Protein AF-0000000078809809 (afdb_homodimer)

Foldseek 3Di:
DDPPDDPDDDPDDPDPVVVVVVVVVVVVVVVVPPQPLVPVDPWDWDWDDDPRWIKIWTDDPHWIKMKTWAPAADPQQAEEEEQDDPPAVCQLVVVVSPVRHMYMYTHCHLLQQAPVSLVSVVVVLVCCCVRVVHHQAYEYEAAASSLRNSLSNCLVVVVRHLAYEYKLYAQDVCQPDHPPDPSNCSNCVSNVHPDDDPVPDPSRSLNRCLSNLVSLHEYEYEYECAAPRRHCVVHVVSSLVVSVQSLHFYFYHYDYPDYSPDIADPDNVVVNLVSVLSDPVNLVLWDKFAFDFLQQQVCCCAVVLEAEEEEAEEPLLQDPFLVVLLVNLSCRRRVSHDYDYQRHYFHLDALQVCLACVCVRPPVVDQHSEYEYEGLANCVVVPPDLVSLLLSLLLNVLLNLVSPLLHAYEYEYAAAPVVLVAVVVPHDDSSVVSNVVSCVVQGHMYTDLRNSVSVCCVVVVDHCVCQPHSNGDRVVSSSVNSSVSVNVSVRSSPHHPPDDRDGGDDDPPPPDVLRQNQKYFDDPVQKAWDPFKDKDQFDDDPPQFAETPPQGGHIKIKGQDAFTKIKDKDAAQWKWFWWFAAQAAFKKWKDKQPPDTDIDARHDPRRNRYGDTDIDTPGRGDDRVDMMMMMMGFHPDGDPRHPGGMIITDTMMHRD/DDPPDDPDDDPDDPDDPVVVVVVVVVVVVVVVPPQPLVPVDPWDWDWDDDPRWIKIWTDDPHWIKMKTWAPAADPQQAEEEEQDDPPAVCQLVVVVSPVRHIYMYTHCHLLQQAPVSLVSVVVVLVCCCVRVVHHQAYEYEAAASSLRNSLSNCLVVVVRHLAYEYKLYAQDVCQPPHPPDPSNCSNCVSNVHPDDDPVPDPSGSLNRCLSNLVSLHEYEYEYECAAPRRHCVVHVVSSLVVSVQSLHFYFYHYDYPDYSPDIADPDNVVVNLVSVLSDPVNLVLWDKFAFDFLQQQVCCCAVVLEAEEEEAEEPLLQDPFLVVLLVNRSCRRRVSHDYDYQRHYFHLDALQVCLACVCVRPCVVDQHSEYEYEGLANCVVVPPDLVQLLLSLLLNVLLNCVSPLLHAYEYEYAAAPVVLVAVVVPHDDSSVVSNVVSCVVQGHMYTDLRNSVSVCCVVVVDHCVCQPHSNGDRVVSSSVNSSVSVNVSVRSSPHHPPDDRDGGDDDPPPPDVLRQNQKYFDDPVQKAWDPFKDKDQFDDDDPQFAETPPQGGHIKIKGQDAFTKIKDKDAAQWKWFWWFAAQAAFKKWKDKQPPDTDIDARHDPRRNRYGDTDIDTPGRGDDRVDMMMMMMGFHPDGDPRHPGGMIITDTMMHRD

Sequence (1312 aa):
MFLLDRLSLYTNQCSPVDMKNKVIILISFLLLNLPAVLYAGNIDVKQSVWNGHVRYDFTFDGSHATIVCPDSVISGKPWIWRPAFLGAFPSVDKALLKKGFHVVFYDMTHRYGSPQAVEQGRKFYDYLLSAWHFSPKVTLEGFSRGGYYALNWAIANPDKVACLYLDNPVCDMFSWPGEKSKLWNDFLKEWGMTSVDKDNFKGNPLDNLAPLASQQVPVIAVCGDSDRVVPFRDNMKLIRDRYQQLGAPVELIIKPGADHHPHSLENPEPVVDFICRNQPDYQEKQYLNERGTLKNSFIRFEKERKGRVAFLGGSITEMRGWRELTKDYLRRRFPFTEFEFIDAGISSTGTTPHSYRFEQDVLRHGDIDLLFVEAAVNDHVNYFCAIDQVRGMEGIVRHALLANPSTDIVMLHFIHTLFLEMYPKGRVPDVILNHERVANYYLIPSVHLAHEVSNRIAAGEFDWEQFGGIHPAEPGHKIYAASLAHLLDKMWSRVSVSDAVEAHSVPEPPLDVNSYYNASFADISQVKLSKGWEHIASWKPDNGAHTRKGFVNVPMLYSNTINSTFSFSFKGRAVGLFCVCGPFSGTLEYSVDNAPYKKLDTYTEWSKNLYIPWAYVLEAELDPEREHKLTVRISKEKNKNSKGHECVIRNILINQMFLLDRLSLYTNQCSPVDMKNKVIILISFLLLNLPAVLYAGNIDVKQSVWNGHVRYDFTFDGSHATIVCPDSVISGKPWIWRPAFLGAFPSVDKALLKKGFHVVFYDMTHRYGSPQAVEQGRKFYDYLLSAWHFSPKVTLEGFSRGGYYALNWAIANPDKVACLYLDNPVCDMFSWPGEKSKLWNDFLKEWGMTSVDKDNFKGNPLDNLAPLASQQVPVIAVCGDSDRVVPFRDNMKLIRDRYQQLGAPVELIIKPGADHHPHSLENPEPVVDFICRNQPDYQEKQYLNERGTLKNSFIRFEKERKGRVAFLGGSITEMRGWRELTKDYLRRRFPFTEFEFIDAGISSTGTTPHSYRFEQDVLRHGDIDLLFVEAAVNDHVNYFCAIDQVRGMEGIVRHALLANPSTDIVMLHFIHTLFLEMYPKGRVPDVILNHERVANYYLIPSVHLAHEVSNRIAAGEFDWEQFGGIHPAEPGHKIYAASLAHLLDKMWSRVSVSDAVEAHSVPEPPLDVNSYYNASFADISQVKLSKGWEHIASWKPDNGAHTRKGFVNVPMLYSNTINSTFSFSFKGRAVGLFCVCGPFSGTLEYSVDNAPYKKLDTYTEWSKNLYIPWAYVLEAELDPEREHKLTVRISKEKNKNSKGHECVIRNILINQ

Nearest PDB structures (foldseek):
  2wtm-assembly2_D  TM=6.479E-01  e=1.275E-08  Butyrivibrio proteoclasticus
  3nqh-assembly1_A  TM=6.455E-01  e=6.523E-07  Bacteroides thetaiotaomicron VPI-5482
  5x6s-assembly1_B  TM=6.242E-01  e=1.418E-05  Aspergillus awamori
  2waa-assembly1_A  TM=6.811E-01  e=2.319E-04  Cellvibrio japonicus
  7yx7-assembly1_A  TM=5.661E-01  e=4.973E-05  Serratia proteamaculans

InterPro domains:
  IPR001375 Peptidase S9, prolyl oligopeptidase, catalytic domain [PF00326] (135-261)
  IPR013830 SGNH hydrolase-type esterase domain [PF13472] (311-479)
  IPR029058 Alpha/Beta hydrolase fold [G3DSA:3.40.50.1820] (62-276)
  IPR029058 Alpha/Beta hydrolase fold [SSF53474] (92-276)
  IPR036514 SGNH hydrolase superfamily [G3DSA:3.40.50.1110] (277-496)

Structure (mmCIF, N/CA/C/O backbone):
data_AF-0000000078809809-model_v1
#
loop_
_entity.id
_entity.type
_entity.pdbx_description
1 polymer 'Peptidase S9 prolyl oligopeptidase catalytic domain-containing protein'
#
loop_
_atom_site.group_PDB
_atom_site.id
_atom_site.type_symbol
_atom_site.label_atom_id
_atom_site.label_alt_id
_atom_site.label_comp_id
_atom_site.label_asym_id
_atom_site.label_entity_id
_atom_site.label_seq_id
_atom_site.pdbx_PDB_ins_code
_atom_site.Cartn_x
_atom_site.Cartn_y
_atom_site.Cartn_z
_atom_site.occupancy
_atom_site.B_iso_or_equiv
_atom_site.auth_seq_id
_atom_site.auth_comp_id
_atom_site.auth_asym_id
_atom_site.auth_atom_id
_atom_site.pdbx_PDB_model_num
ATOM 1 N N . MET A 1 1 ? 11.305 0.224 63.844 1 17.94 1 MET A N 1
ATOM 2 C CA . MET A 1 1 ? 12.43 0.844 64.562 1 17.94 1 MET A CA 1
ATOM 3 C C . MET A 1 1 ? 13.742 0.178 64.188 1 17.94 1 MET A C 1
ATOM 5 O O . MET A 1 1 ? 14.758 0.856 63.969 1 17.94 1 MET A O 1
ATOM 9 N N . PHE A 1 2 ? 13.867 -1.17 64.25 1 17.05 2 PHE A N 1
ATOM 10 C CA . PHE A 1 2 ? 15.023 -1.814 64.875 1 17.05 2 PHE A CA 1
ATOM 11 C C . PHE A 1 2 ? 16.188 -1.895 63.875 1 17.05 2 PHE A C 1
ATOM 13 O O . PHE A 1 2 ? 17.344 -1.766 64.25 1 17.05 2 PHE A O 1
ATOM 20 N N . LEU A 1 3 ? 16.016 -2.596 62.75 1 19.08 3 LEU A N 1
ATOM 21 C CA . LEU A 1 3 ? 17.125 -3.414 62.219 1 19.08 3 LEU A CA 1
ATOM 22 C C . LEU A 1 3 ? 18.188 -2.547 61.562 1 19.08 3 LEU A C 1
ATOM 24 O O . LEU A 1 3 ? 18.141 -2.295 60.375 1 19.08 3 LEU A O 1
ATOM 28 N N . LEU A 1 4 ? 18.5 -1.302 62.125 1 20 4 LEU A N 1
ATOM 29 C CA . LEU A 1 4 ? 19.359 -0.224 61.625 1 20 4 LEU A CA 1
ATOM 30 C C . LEU A 1 4 ? 20.812 -0.66 61.594 1 20 4 LEU A C 1
ATOM 32 O O . LEU A 1 4 ? 21.703 0.159 61.375 1 20 4 LEU A O 1
ATOM 36 N N . ASP A 1 5 ? 21.047 -1.878 62.125 1 18.55 5 ASP A N 1
ATOM 37 C CA . ASP A 1 5 ? 22.266 -1.926 62.938 1 18.55 5 ASP A CA 1
ATOM 38 C C . ASP A 1 5 ? 23.5 -1.785 62.062 1 18.55 5 ASP A C 1
ATOM 40 O O . ASP A 1 5 ? 24.375 -0.958 62.344 1 18.55 5 ASP A O 1
ATOM 44 N N . ARG A 1 6 ? 24.344 -2.863 61.781 1 19.2 6 ARG A N 1
ATOM 45 C CA . ARG A 1 6 ? 25.75 -3.016 62.094 1 19.2 6 ARG A CA 1
ATOM 46 C C . ARG A 1 6 ? 26.625 -2.656 60.875 1 19.2 6 ARG A C 1
ATOM 48 O O . ARG A 1 6 ? 26.797 -3.471 59.969 1 19.2 6 ARG A O 1
ATOM 55 N N . LEU A 1 7 ? 26.656 -1.427 60.281 1 20.09 7 LEU A N 1
ATOM 56 C CA . LEU A 1 7 ? 27.312 -0.91 59.094 1 20.09 7 LEU A CA 1
ATOM 57 C C . LEU A 1 7 ? 28.828 -0.9 59.281 1 20.09 7 LEU A C 1
ATOM 59 O O . LEU A 1 7 ? 29.453 0.161 59.219 1 20.09 7 LEU A O 1
ATOM 63 N N . SER A 1 8 ? 29.312 -1.639 60.281 1 18.5 8 SER A N 1
ATOM 64 C CA . SER A 1 8 ? 30.594 -1.16 60.812 1 18.5 8 SER A CA 1
ATOM 65 C C . SER A 1 8 ? 31.672 -1.148 59.75 1 18.5 8 SER A C 1
ATOM 67 O O . SER A 1 8 ? 31.359 -1.208 58.562 1 18.5 8 SER A O 1
ATOM 69 N N . LEU A 1 9 ? 32.812 -1.99 59.875 1 20.02 9 LEU A N 1
ATOM 70 C CA . LEU A 1 9 ? 34.219 -1.75 60.188 1 20.02 9 LEU A CA 1
ATOM 71 C C . LEU A 1 9 ? 35.094 -1.766 58.938 1 20.02 9 LEU A C 1
ATOM 73 O O . LEU A 1 9 ? 36.219 -1.301 58.969 1 20.02 9 LEU A O 1
ATOM 77 N N . TYR A 1 10 ? 34.938 -2.686 57.938 1 21.98 10 TYR A N 1
ATOM 78 C CA . TYR A 1 10 ? 36.188 -3.201 57.406 1 21.98 10 TYR A CA 1
ATOM 79 C C . TYR A 1 10 ? 36.844 -2.172 56.5 1 21.98 10 TYR A C 1
ATOM 81 O O . TYR A 1 10 ? 36.344 -1.841 55.438 1 21.98 10 TYR A O 1
ATOM 89 N N . THR A 1 11 ? 37.656 -1.143 57.031 1 23.12 11 THR A N 1
ATOM 90 C CA . THR A 1 11 ? 38.406 -0.008 56.5 1 23.12 11 THR A CA 1
ATOM 91 C C . THR A 1 11 ? 39.594 -0.485 55.656 1 23.12 11 THR A C 1
ATOM 93 O O . THR A 1 11 ? 40.469 0.312 55.281 1 23.12 11 THR A O 1
ATOM 96 N N . ASN A 1 12 ? 39.75 -1.815 55.344 1 22.61 12 ASN A N 1
ATOM 97 C CA . ASN A 1 12 ? 41.125 -2.158 55.031 1 22.61 12 ASN A CA 1
ATOM 98 C C . ASN A 1 12 ? 41.688 -1.3 53.906 1 22.61 12 ASN A C 1
ATOM 100 O O . ASN A 1 12 ? 40.938 -0.791 53.094 1 22.61 12 ASN A O 1
ATOM 104 N N . GLN A 1 13 ? 43.125 -1.122 53.844 1 24.19 13 GLN A N 1
ATOM 105 C CA . GLN A 1 13 ? 44.25 -0.304 53.375 1 24.19 13 GLN A CA 1
ATOM 106 C C . GLN A 1 13 ? 44.5 -0.47 51.875 1 24.19 13 GLN A C 1
ATOM 108 O O . GLN A 1 13 ? 45.25 -1.339 51.469 1 24.19 13 GLN A O 1
ATOM 113 N N . CYS A 1 14 ? 43.562 -0.591 51.062 1 21.91 14 CYS A N 1
ATOM 114 C CA . CYS A 1 14 ? 43.875 -1.007 49.688 1 21.91 14 CYS A CA 1
ATOM 115 C C . CYS A 1 14 ? 44.812 -0.004 49.031 1 21.91 14 CYS A C 1
ATOM 117 O O . CYS A 1 14 ? 44.5 1.191 48.969 1 21.91 14 CYS A O 1
ATOM 119 N N . SER A 1 15 ? 46.125 -0.403 48.875 1 26.27 15 SER A N 1
ATOM 120 C CA . SER A 1 15 ? 47.312 0.301 48.406 1 26.27 15 SER A CA 1
ATOM 121 C C . SER A 1 15 ? 47.125 0.898 47.031 1 26.27 15 SER A C 1
ATOM 123 O O . SER A 1 15 ? 46.25 0.441 46.281 1 26.27 15 SER A O 1
ATOM 125 N N . PRO A 1 16 ? 47.938 2.051 46.688 1 27.44 16 PRO A N 1
ATOM 126 C CA . PRO A 1 16 ? 47.844 3.025 45.594 1 27.44 16 PRO A CA 1
ATOM 127 C C . PRO A 1 16 ? 48 2.393 44.219 1 27.44 16 PRO A C 1
ATOM 129 O O . PRO A 1 16 ? 47.906 3.084 43.219 1 27.44 16 PRO A O 1
ATOM 132 N N . VAL A 1 17 ? 48.656 1.193 44.156 1 32.31 17 VAL A N 1
ATOM 133 C CA . VAL A 1 17 ? 49.125 0.687 42.875 1 32.31 17 VAL A CA 1
ATOM 134 C C . VAL A 1 17 ? 47.938 0.443 41.938 1 32.31 17 VAL A C 1
ATOM 136 O O . VAL A 1 17 ? 48.094 0.292 40.719 1 32.31 17 VAL A O 1
ATOM 139 N N . ASP A 1 18 ? 46.812 0.088 42.562 1 25.28 18 ASP A N 1
ATOM 140 C CA . ASP A 1 18 ? 45.75 -0.494 41.719 1 25.28 18 ASP A CA 1
ATOM 141 C C . ASP A 1 18 ? 45.094 0.57 40.844 1 25.28 18 ASP A C 1
ATOM 143 O O . ASP A 1 18 ? 44.125 0.292 40.156 1 25.28 18 ASP A O 1
ATOM 147 N N . MET A 1 19 ? 45.344 1.825 41.188 1 27.52 19 MET A N 1
ATOM 148 C CA . MET A 1 19 ? 44.625 2.824 40.406 1 27.52 19 MET A CA 1
ATOM 149 C C . MET A 1 19 ? 45.219 2.941 39 1 27.52 19 MET A C 1
ATOM 151 O O . MET A 1 19 ? 44.594 3.568 38.125 1 27.52 19 MET A O 1
ATOM 155 N N . LYS A 1 20 ? 46.562 2.752 38.906 1 31.09 20 LYS A N 1
ATOM 156 C CA . LYS A 1 20 ? 47.25 3.018 37.656 1 31.09 20 LYS A CA 1
ATOM 157 C C . LYS A 1 20 ? 46.812 2.035 36.562 1 31.09 20 LYS A C 1
ATOM 159 O O . LYS A 1 20 ? 46.781 2.369 35.375 1 31.09 20 LYS A O 1
ATOM 164 N N . ASN A 1 21 ? 46.594 0.84 36.969 1 28.73 21 ASN A N 1
ATOM 165 C CA . ASN A 1 21 ? 46.312 -0.099 35.906 1 28.73 21 ASN A CA 1
ATOM 166 C C . ASN A 1 21 ? 44.938 0.135 35.281 1 28.73 21 ASN A C 1
ATOM 168 O O . ASN A 1 21 ? 44.531 -0.588 34.375 1 28.73 21 ASN A O 1
ATOM 172 N N . LYS A 1 22 ? 44.062 0.774 36.062 1 30.69 22 LYS A N 1
ATOM 173 C CA . LYS A 1 22 ? 42.75 0.972 35.469 1 30.69 22 LYS A CA 1
ATOM 174 C C . LYS A 1 22 ? 42.781 2.016 34.344 1 30.69 22 LYS A C 1
ATOM 176 O O . LYS A 1 22 ? 41.875 2.088 33.531 1 30.69 22 LYS A O 1
ATOM 181 N N . VAL A 1 23 ? 43.781 3.01 34.562 1 31.45 23 VAL A N 1
ATOM 182 C CA . VAL A 1 23 ? 43.75 3.992 33.469 1 31.45 23 VAL A CA 1
ATOM 183 C C . VAL A 1 23 ? 44.188 3.332 32.156 1 31.45 23 VAL A C 1
ATOM 185 O O . VAL A 1 23 ? 43.688 3.654 31.094 1 31.45 23 VAL A O 1
ATOM 188 N N . ILE A 1 24 ? 45.188 2.355 32.281 1 32.09 24 ILE A N 1
ATOM 189 C CA . ILE A 1 24 ? 45.688 1.829 31.031 1 32.09 24 ILE A CA 1
ATOM 190 C C . ILE A 1 24 ? 44.594 0.975 30.375 1 32.09 24 ILE A C 1
ATOM 192 O O . ILE A 1 24 ? 44.5 0.936 29.141 1 32.09 24 ILE A O 1
ATOM 196 N N . ILE A 1 25 ? 43.812 0.299 31.188 1 32.34 25 ILE A N 1
ATOM 197 C CA . ILE A 1 25 ? 42.875 -0.591 30.531 1 32.34 25 ILE A CA 1
ATOM 198 C C . ILE A 1 25 ? 41.781 0.232 29.828 1 32.34 25 ILE A C 1
ATOM 200 O O . ILE A 1 25 ? 41.281 -0.156 28.781 1 32.34 25 ILE A O 1
ATOM 204 N N . LEU A 1 26 ? 41.406 1.418 30.438 1 31.27 26 LEU A N 1
ATOM 205 C CA . LEU A 1 26 ? 40.344 2.154 29.75 1 31.27 26 LEU A CA 1
ATOM 206 C C . LEU A 1 26 ? 40.875 2.701 28.422 1 31.27 26 LEU A C 1
ATOM 208 O O . LEU A 1 26 ? 40.094 2.793 27.453 1 31.27 26 LEU A O 1
ATOM 212 N N . ILE A 1 27 ? 42.188 3.059 28.375 1 32.44 27 ILE A N 1
ATOM 213 C CA . ILE A 1 27 ? 42.656 3.576 27.094 1 32.44 27 ILE A CA 1
ATOM 214 C C . ILE A 1 27 ? 42.656 2.461 26.047 1 32.44 27 ILE A C 1
ATOM 216 O O . ILE A 1 27 ? 42.344 2.699 24.891 1 32.44 27 ILE A O 1
ATOM 220 N N . SER A 1 28 ? 43.031 1.216 26.438 1 33.12 28 SER A N 1
ATOM 221 C CA . SER A 1 28 ? 43.188 0.188 25.406 1 33.12 28 SER A CA 1
ATOM 222 C C . SER A 1 28 ? 41.812 -0.178 24.797 1 33.12 28 SER A C 1
ATOM 224 O O . SER A 1 28 ? 41.75 -0.759 23.719 1 33.12 28 SER A O 1
ATOM 226 N N . PHE A 1 29 ? 40.75 -0.225 25.562 1 33.62 29 PHE A N 1
ATOM 227 C CA . PHE A 1 29 ? 39.469 -0.581 24.969 1 33.62 29 PHE A CA 1
ATOM 228 C C . PHE A 1 29 ? 39 0.493 23.984 1 33.62 29 PHE A C 1
ATOM 230 O O . PHE A 1 29 ? 38.094 0.271 23.203 1 33.62 29 PHE A O 1
ATOM 237 N N . LEU A 1 30 ? 39.469 1.706 24.172 1 34.47 30 LEU A N 1
ATOM 238 C CA . LEU A 1 30 ? 39.031 2.781 23.281 1 34.47 30 LEU A CA 1
ATOM 239 C C . LEU A 1 30 ? 39.625 2.59 21.891 1 34.47 30 LEU A C 1
ATOM 241 O O . LEU A 1 30 ? 39.062 3.119 20.906 1 34.47 30 LEU A O 1
ATOM 245 N N . LEU A 1 31 ? 40.781 1.938 21.797 1 35.69 31 LEU A N 1
ATOM 246 C CA . LEU A 1 31 ? 41.312 1.785 20.453 1 35.69 31 LEU A CA 1
ATOM 247 C C . LEU A 1 31 ? 40.5 0.791 19.641 1 35.69 31 LEU A C 1
ATOM 249 O O . LEU A 1 31 ? 40.656 0.693 18.422 1 35.69 31 LEU A O 1
ATOM 253 N N . LEU A 1 32 ? 39.812 -0.098 20.266 1 36.47 32 LEU A N 1
ATOM 254 C CA . LEU A 1 32 ? 39.25 -1.217 19.531 1 36.47 32 LEU A CA 1
ATOM 255 C C . LEU A 1 32 ? 38.094 -0.752 18.625 1 36.47 32 LEU A C 1
ATOM 257 O O . LEU A 1 32 ? 37.719 -1.451 17.688 1 36.47 32 LEU A O 1
ATOM 261 N N . ASN A 1 33 ? 37.438 0.264 19.047 1 39.09 33 ASN A N 1
ATOM 262 C CA . ASN A 1 33 ? 36.281 0.521 18.172 1 39.09 33 ASN A CA 1
ATOM 263 C C . ASN A 1 33 ? 36.656 1.52 17.078 1 39.09 33 ASN A C 1
ATOM 265 O O . ASN A 1 33 ? 35.812 2.316 16.672 1 39.09 33 ASN A O 1
ATOM 269 N N . LEU A 1 34 ? 37.938 1.809 16.828 1 45.03 34 LEU A N 1
ATOM 270 C CA . LEU A 1 34 ? 38.188 2.607 15.625 1 45.03 34 LEU A CA 1
ATOM 271 C C . LEU A 1 34 ? 37.594 1.944 14.391 1 45.03 34 LEU A C 1
ATOM 273 O O . LEU A 1 34 ? 37.781 0.738 14.188 1 45.03 34 LEU A O 1
ATOM 277 N N . PRO A 1 35 ? 36.781 2.676 13.734 1 46.59 35 PRO A N 1
ATOM 278 C CA . PRO A 1 35 ? 36.438 2.021 12.469 1 46.59 35 PRO A CA 1
ATOM 279 C C . PRO A 1 35 ? 37.688 1.583 11.688 1 46.59 35 PRO A C 1
ATOM 281 O O . PRO A 1 35 ? 38.688 2.305 11.656 1 46.59 35 PRO A O 1
ATOM 284 N N . ALA A 1 36 ? 37.969 0.345 11.508 1 45.34 36 ALA A N 1
ATOM 285 C CA . ALA A 1 36 ? 39.062 -0.314 10.805 1 45.34 36 ALA A CA 1
ATOM 286 C C . ALA A 1 36 ? 39.531 0.521 9.617 1 45.34 36 ALA A C 1
ATOM 288 O O . ALA A 1 36 ? 40.719 0.524 9.289 1 45.34 36 ALA A O 1
ATOM 289 N N . VAL A 1 37 ? 38.625 1.315 9.086 1 45.69 37 VAL A N 1
ATOM 290 C CA . VAL A 1 37 ? 38.938 2.006 7.844 1 45.69 37 VAL A CA 1
ATOM 291 C C . VAL A 1 37 ? 39.875 3.176 8.117 1 45.69 37 VAL A C 1
ATOM 293 O O . VAL A 1 37 ? 40.719 3.52 7.281 1 45.69 37 VAL A O 1
ATOM 296 N N . LEU A 1 38 ? 39.844 3.812 9.273 1 48.41 38 LEU A N 1
ATOM 297 C CA . LEU A 1 38 ? 40.781 4.898 9.555 1 48.41 38 LEU A CA 1
ATOM 298 C C . LEU A 1 38 ? 42.219 4.379 9.648 1 48.41 38 LEU A C 1
ATOM 300 O O . LEU A 1 38 ? 43.156 5.117 9.383 1 48.41 38 LEU A O 1
ATOM 304 N N . TYR A 1 39 ? 42.312 3.168 9.961 1 42.03 39 TYR A N 1
ATOM 305 C CA . TYR A 1 39 ? 43.656 2.629 10.125 1 42.03 39 TYR A CA 1
ATOM 306 C C . TYR A 1 39 ? 44.281 2.307 8.773 1 42.03 39 TYR A C 1
ATOM 308 O O . TYR A 1 39 ? 45.5 2.316 8.633 1 42.03 39 TYR A O 1
ATOM 316 N N . ALA A 1 40 ? 43.438 1.878 7.902 1 42.19 40 ALA A N 1
ATOM 317 C CA . ALA A 1 40 ? 44.125 1.334 6.727 1 42.19 40 ALA A CA 1
ATOM 318 C C . ALA A 1 40 ? 44.844 2.434 5.953 1 42.19 40 ALA A C 1
ATOM 320 O O . ALA A 1 40 ? 45.75 2.154 5.18 1 42.19 40 ALA A O 1
ATOM 321 N N . GLY A 1 41 ? 44.281 3.725 5.973 1 47.78 41 GLY A N 1
ATOM 322 C CA . GLY A 1 41 ? 45.031 4.727 5.238 1 47.78 41 GLY A CA 1
ATOM 323 C C . GLY A 1 41 ? 45.906 5.574 6.125 1 47.78 41 GLY A C 1
ATOM 324 O O . GLY A 1 41 ? 45.75 5.582 7.348 1 47.78 41 GLY A O 1
ATOM 325 N N . ASN A 1 42 ? 47.062 5.984 5.656 1 57.44 42 ASN A N 1
ATOM 326 C CA . ASN A 1 42 ? 48.125 6.863 6.168 1 57.44 42 ASN A CA 1
ATOM 327 C C . ASN A 1 42 ? 47.531 8.18 6.688 1 57.44 42 ASN A C 1
ATOM 329 O O . ASN A 1 42 ? 48.094 9.25 6.422 1 57.44 42 ASN A O 1
ATOM 333 N N . ILE A 1 43 ? 46.281 8.227 7.262 1 70.56 43 ILE A N 1
ATOM 334 C CA . ILE A 1 43 ? 45.75 9.484 7.77 1 70.56 43 ILE A CA 1
ATOM 335 C C . ILE A 1 43 ? 46.031 9.586 9.273 1 70.56 43 ILE A C 1
ATOM 337 O O . ILE A 1 43 ? 45.719 8.664 10.023 1 70.56 43 ILE A O 1
ATOM 341 N N . ASP A 1 44 ? 46.75 10.594 9.727 1 81.06 44 ASP A N 1
ATOM 342 C CA . ASP A 1 44 ? 46.969 10.898 11.141 1 81.06 44 ASP A CA 1
ATOM 343 C C . ASP A 1 44 ? 45.688 11.398 11.789 1 81.06 44 ASP A C 1
ATOM 345 O O . ASP A 1 44 ? 45.156 12.445 11.414 1 81.06 44 ASP A O 1
ATOM 349 N N . VAL A 1 45 ? 45.094 10.586 12.703 1 89.06 45 VAL A N 1
ATOM 350 C CA . VAL A 1 45 ? 43.812 10.898 13.336 1 89.06 45 VAL A CA 1
ATOM 351 C C . VAL A 1 45 ? 44.031 11.172 14.828 1 89.06 45 VAL A C 1
ATOM 353 O O . VAL A 1 45 ? 44.719 10.406 15.508 1 89.06 45 VAL A O 1
ATOM 356 N N . LYS A 1 46 ? 43.5 12.297 15.305 1 93 46 LYS A N 1
ATOM 357 C CA . LYS A 1 46 ? 43.5 12.633 16.734 1 93 46 LYS A CA 1
ATOM 358 C C . LYS A 1 46 ? 42.094 12.414 17.328 1 93 46 LYS A C 1
ATOM 360 O O . LYS A 1 46 ? 41.094 12.891 16.797 1 93 46 LYS A O 1
ATOM 365 N N . GLN A 1 47 ? 42.031 11.68 18.438 1 92.88 47 GLN A N 1
ATOM 366 C CA . GLN A 1 47 ? 40.781 11.414 19.109 1 92.88 47 GLN A CA 1
ATOM 367 C C . GLN A 1 47 ? 40.625 12.281 20.359 1 92.88 47 GLN A C 1
ATOM 369 O O . GLN A 1 47 ? 41.594 12.477 21.109 1 92.88 47 GLN A O 1
ATOM 374 N N . SER A 1 48 ? 39.469 12.867 20.484 1 95.62 48 SER A N 1
ATOM 375 C CA . SER A 1 48 ? 39.125 13.656 21.656 1 95.62 48 SER A CA 1
ATOM 376 C C . SER A 1 48 ? 37.625 13.555 21.953 1 95.62 48 SER A C 1
ATOM 378 O O . SER A 1 48 ? 36.969 12.609 21.516 1 95.62 48 SER A O 1
ATOM 380 N N . VAL A 1 49 ? 37.188 14.438 22.922 1 95.62 49 VAL A N 1
ATOM 381 C CA . VAL A 1 49 ? 35.781 14.445 23.281 1 95.62 49 VAL A CA 1
ATOM 382 C C . VAL A 1 49 ? 35.188 15.852 23.109 1 95.62 49 VAL A C 1
ATOM 384 O O . VAL A 1 49 ? 35.844 16.844 23.469 1 95.62 49 VAL A O 1
ATOM 387 N N . TRP A 1 50 ? 34.094 15.961 22.5 1 96.06 50 TRP A N 1
ATOM 388 C CA . TRP A 1 50 ? 33.375 17.219 22.344 1 96.06 50 TRP A CA 1
ATOM 389 C C . TRP A 1 50 ? 31.938 17.078 22.859 1 96.06 50 TRP A C 1
ATOM 391 O O . TRP A 1 50 ? 31.141 16.312 22.312 1 96.06 50 TRP A O 1
ATOM 401 N N . ASN A 1 51 ? 31.625 17.859 23.906 1 94.25 51 ASN A N 1
ATOM 402 C CA . ASN A 1 51 ? 30.297 17.828 24.516 1 94.25 51 ASN A CA 1
ATOM 403 C C . ASN A 1 51 ? 29.875 16.406 24.875 1 94.25 51 ASN A C 1
ATOM 405 O O . ASN A 1 51 ? 28.766 15.992 24.562 1 94.25 51 ASN A O 1
ATOM 409 N N . GLY A 1 52 ? 30.828 15.609 25.344 1 95.06 52 GLY A N 1
ATOM 410 C CA . GLY A 1 52 ? 30.547 14.281 25.859 1 95.06 52 GLY A CA 1
ATOM 411 C C . GLY A 1 52 ? 30.562 13.211 24.781 1 95.06 52 GLY A C 1
ATOM 412 O O . GLY A 1 52 ? 30.312 12.039 25.047 1 95.06 52 GLY A O 1
ATOM 413 N N . HIS A 1 53 ? 30.938 13.602 23.516 1 97.19 53 HIS A N 1
ATOM 414 C CA . HIS A 1 53 ? 30.938 12.672 22.406 1 97.19 53 HIS A CA 1
ATOM 415 C C . HIS A 1 53 ? 32.344 12.5 21.828 1 97.19 53 HIS A C 1
ATOM 417 O O . HIS A 1 53 ? 33.125 13.438 21.828 1 97.19 53 HIS A O 1
ATOM 423 N N . VAL A 1 54 ? 32.562 11.328 21.344 1 96.38 54 VAL A N 1
ATOM 424 C CA . VAL A 1 54 ? 33.875 11.039 20.75 1 96.38 54 VAL A CA 1
ATOM 425 C C . VAL A 1 54 ? 34.062 11.859 19.484 1 96.38 54 VAL A C 1
ATOM 427 O O . VAL A 1 54 ? 33.156 11.93 18.641 1 96.38 54 VAL A O 1
ATOM 430 N N . ARG A 1 55 ? 35.219 12.43 19.422 1 96.31 55 ARG A N 1
ATOM 431 C CA . ARG A 1 55 ? 35.562 13.312 18.312 1 96.31 55 ARG A CA 1
ATOM 432 C C . ARG A 1 55 ? 36.875 12.867 17.656 1 96.31 55 ARG A C 1
ATOM 434 O O . ARG A 1 55 ? 37.812 12.484 18.328 1 96.31 55 ARG A O 1
ATOM 441 N N . TYR A 1 56 ? 36.875 12.883 16.344 1 95.88 56 TYR A N 1
ATOM 442 C CA . TYR A 1 56 ? 38.062 12.602 15.547 1 95.88 56 TYR A CA 1
ATOM 443 C C . TYR A 1 56 ? 38.469 13.812 14.711 1 95.88 56 TYR A C 1
ATOM 445 O O . TYR A 1 56 ? 37.625 14.391 14.016 1 95.88 56 TYR A O 1
ATOM 453 N N . ASP A 1 57 ? 39.719 14.156 14.797 1 95.94 57 ASP A N 1
ATOM 454 C CA . ASP A 1 57 ? 40.281 15.211 13.961 1 95.94 57 ASP A CA 1
ATOM 455 C C . ASP A 1 57 ? 41.344 14.672 13.023 1 95.94 57 ASP A C 1
ATOM 457 O O . ASP A 1 57 ? 42.188 13.875 13.445 1 95.94 57 ASP A O 1
ATOM 461 N N . PHE A 1 58 ? 41.281 15.094 11.805 1 95.31 58 PHE A N 1
ATOM 462 C CA . PHE A 1 58 ? 42.281 14.664 10.82 1 95.31 58 PHE A CA 1
ATOM 463 C C . PHE A 1 58 ? 42.281 15.609 9.625 1 95.31 58 PHE A C 1
ATOM 465 O O . PHE A 1 58 ? 41.531 16.594 9.586 1 95.31 58 PHE A O 1
ATOM 472 N N . THR A 1 59 ? 43.281 15.422 8.781 1 95.12 59 THR A N 1
ATOM 473 C CA . THR A 1 59 ? 43.375 16.188 7.539 1 95.12 59 THR A CA 1
ATOM 474 C C . THR A 1 59 ? 43.031 15.32 6.336 1 95.12 59 THR A C 1
ATOM 476 O O . THR A 1 59 ? 43.5 14.172 6.238 1 95.12 59 THR A O 1
ATOM 479 N N . PHE A 1 60 ? 42.188 15.797 5.547 1 94.31 60 PHE A N 1
ATOM 480 C CA . PHE A 1 60 ? 41.844 15.125 4.301 1 94.31 60 PHE A CA 1
ATOM 481 C C . PHE A 1 60 ? 42.031 16.047 3.109 1 94.31 60 PHE A C 1
ATOM 483 O O . PHE A 1 60 ? 41.469 17.141 3.057 1 94.31 60 PHE A O 1
ATOM 490 N N . ASP A 1 61 ? 42.812 15.656 2.225 1 93.19 61 ASP A N 1
ATOM 491 C CA . ASP A 1 61 ? 43.125 16.406 1.01 1 93.19 61 ASP A CA 1
ATOM 492 C C . ASP A 1 61 ? 43.469 17.859 1.334 1 93.19 61 ASP A C 1
ATOM 494 O O . ASP A 1 61 ? 42.875 18.781 0.755 1 93.19 61 ASP A O 1
ATOM 498 N N . GLY A 1 62 ? 44.188 18.062 2.371 1 93.12 62 GLY A N 1
ATOM 499 C CA . GLY A 1 62 ? 44.75 19.359 2.691 1 93.12 62 GLY A CA 1
ATOM 500 C C . GLY A 1 62 ? 43.875 20.219 3.572 1 93.12 62 GLY A C 1
ATOM 501 O O . GLY A 1 62 ? 44.281 21.312 3.969 1 93.12 62 GLY A O 1
ATOM 502 N N . SER A 1 63 ? 42.719 19.766 3.922 1 95.25 63 SER A N 1
ATOM 503 C CA . SER A 1 63 ? 41.812 20.547 4.766 1 95.25 63 SER A CA 1
ATOM 504 C C . SER A 1 63 ? 41.469 19.797 6.051 1 95.25 63 SER A C 1
ATOM 506 O O . SER A 1 63 ? 41.438 18.562 6.062 1 95.25 63 SER A O 1
ATOM 508 N N . HIS A 1 64 ? 41.219 20.531 7.035 1 96.06 64 HIS A N 1
ATOM 509 C CA . HIS A 1 64 ? 40.875 19.969 8.336 1 96.06 64 HIS A CA 1
ATOM 510 C C . HIS A 1 64 ? 39.5 19.344 8.336 1 96.06 64 HIS A C 1
ATOM 512 O O . HIS A 1 64 ? 38.562 19.922 7.777 1 96.06 64 HIS A O 1
ATOM 518 N N . ALA A 1 65 ? 39.406 18.141 8.914 1 97.44 65 ALA A N 1
ATOM 519 C CA . ALA A 1 65 ? 38.125 17.438 9.031 1 97.44 65 ALA A CA 1
ATOM 520 C C . ALA A 1 65 ? 37.906 16.953 10.461 1 97.44 65 ALA A C 1
ATOM 522 O O . ALA A 1 65 ? 38.875 16.594 11.156 1 97.44 65 ALA A O 1
ATOM 523 N N . THR A 1 66 ? 36.719 17.031 10.891 1 97.75 66 THR A N 1
ATOM 524 C CA . THR A 1 66 ? 36.281 16.562 12.203 1 97.75 66 THR A CA 1
ATOM 525 C C . THR A 1 66 ? 35.062 15.68 12.086 1 97.75 66 THR A C 1
ATOM 527 O O . THR A 1 66 ? 34.125 16 11.32 1 97.75 66 THR A O 1
ATOM 530 N N . ILE A 1 67 ? 35 14.539 12.758 1 97.81 67 ILE A N 1
ATOM 531 C CA . ILE A 1 67 ? 33.812 13.703 12.891 1 97.81 67 ILE A CA 1
ATOM 532 C C . ILE A 1 67 ? 33.469 13.508 14.367 1 97.81 67 ILE A C 1
ATOM 534 O O . ILE A 1 67 ? 34.312 13.039 15.141 1 97.81 67 ILE A O 1
ATOM 538 N N . VAL A 1 68 ? 32.375 13.953 14.75 1 97.94 68 VAL A N 1
ATOM 539 C CA . VAL A 1 68 ? 31.875 13.695 16.094 1 97.94 68 VAL A CA 1
ATOM 540 C C . VAL A 1 68 ? 30.828 12.586 16.062 1 97.94 68 VAL A C 1
ATOM 542 O O . VAL A 1 68 ? 29.859 12.664 15.297 1 97.94 68 VAL A O 1
ATOM 545 N N . CYS A 1 69 ? 30.984 11.586 16.844 1 97.62 69 CYS A N 1
ATOM 546 C CA . CYS A 1 69 ? 30.141 10.406 16.812 1 97.62 69 CYS A CA 1
ATOM 547 C C . CYS A 1 69 ? 29.094 10.445 17.938 1 97.62 69 CYS A C 1
ATOM 549 O O . CYS A 1 69 ? 29.422 10.812 19.078 1 97.62 69 CYS A O 1
ATOM 551 N N . PRO A 1 70 ? 27.859 10.156 17.609 1 97.56 70 PRO A N 1
ATOM 552 C CA . PRO A 1 70 ? 26.875 9.984 18.688 1 97.56 70 PRO A CA 1
ATOM 553 C C . PRO A 1 70 ? 27.172 8.758 19.547 1 97.56 70 PRO A C 1
ATOM 555 O O . PRO A 1 70 ? 27.969 7.898 19.172 1 97.56 70 PRO A O 1
ATOM 558 N N . ASP A 1 71 ? 26.531 8.688 20.672 1 94.94 71 ASP A N 1
ATOM 559 C CA . ASP A 1 71 ? 26.688 7.531 21.547 1 94.94 71 ASP A CA 1
ATOM 560 C C . ASP A 1 71 ? 26.016 6.297 20.938 1 94.94 71 ASP A C 1
ATOM 562 O O . ASP A 1 71 ? 26.547 5.184 21.047 1 94.94 71 ASP A O 1
ATOM 566 N N . SER A 1 72 ? 24.891 6.535 20.422 1 94.5 72 SER A N 1
ATOM 567 C CA . SER A 1 72 ? 24.172 5.492 19.688 1 94.5 72 SER A CA 1
ATOM 568 C C . SER A 1 72 ? 23.734 5.973 18.312 1 94.5 72 SER A C 1
ATOM 570 O O . SER A 1 72 ? 22.969 6.934 18.203 1 94.5 72 SER A O 1
ATOM 572 N N . VAL A 1 73 ? 24.25 5.262 17.359 1 95.31 73 VAL A N 1
ATOM 573 C CA . VAL A 1 73 ? 23.938 5.652 15.984 1 95.31 73 VAL A CA 1
ATOM 574 C C . VAL A 1 73 ? 22.547 5.145 15.602 1 95.31 73 VAL A C 1
ATOM 576 O O . VAL A 1 73 ? 22.219 3.988 15.859 1 95.31 73 VAL A O 1
ATOM 579 N N . ILE A 1 74 ? 21.781 5.91 15.078 1 94.44 74 ILE A N 1
ATOM 580 C CA . ILE A 1 74 ? 20.453 5.5 14.664 1 94.44 74 ILE A CA 1
ATOM 581 C C . ILE A 1 74 ? 20.531 4.812 13.297 1 94.44 74 ILE A C 1
ATOM 583 O O . ILE A 1 74 ? 21.516 4.957 12.578 1 94.44 74 ILE A O 1
ATOM 587 N N . SER A 1 75 ? 19.453 4.102 13.008 1 91.06 75 SER A N 1
ATOM 588 C CA . SER A 1 75 ? 19.375 3.389 11.742 1 91.06 75 SER A CA 1
ATOM 589 C C . SER A 1 75 ? 19.562 4.34 10.562 1 91.06 75 SER A C 1
ATOM 591 O O . SER A 1 75 ? 19.016 5.453 10.57 1 91.06 75 SER A O 1
ATOM 593 N N . GLY A 1 76 ? 20.281 3.961 9.555 1 92.19 76 GLY A N 1
ATOM 594 C CA . GLY A 1 76 ? 20.547 4.754 8.359 1 92.19 76 GLY A CA 1
ATOM 595 C C . GLY A 1 76 ? 21.844 5.535 8.438 1 92.19 76 GLY A C 1
ATOM 596 O O . GLY A 1 76 ? 22.328 6.047 7.426 1 92.19 76 GLY A O 1
ATOM 597 N N . LYS A 1 77 ? 22.344 5.719 9.625 1 96.75 77 LYS A N 1
ATOM 598 C CA . LYS A 1 77 ? 23.609 6.375 9.914 1 96.75 77 LYS A CA 1
ATOM 599 C C . LYS A 1 77 ? 23.656 7.777 9.312 1 96.75 77 LYS A C 1
ATOM 601 O O . LYS A 1 77 ? 24.578 8.109 8.562 1 96.75 77 LYS A O 1
ATOM 606 N N . PRO A 1 78 ? 22.641 8.57 9.633 1 98.12 78 PRO A N 1
ATOM 607 C CA . PRO A 1 78 ? 22.578 9.93 9.094 1 98.12 78 PRO A CA 1
ATOM 608 C C . PRO A 1 78 ? 23.688 10.836 9.656 1 98.12 78 PRO A C 1
ATOM 610 O O . PRO A 1 78 ? 24.266 10.531 10.695 1 98.12 78 PRO A O 1
ATOM 613 N N . TRP A 1 79 ? 23.969 11.891 8.93 1 98.62 79 TRP A N 1
ATOM 614 C CA . TRP A 1 79 ? 25.016 12.82 9.336 1 98.62 79 TRP A CA 1
ATOM 615 C C . TRP A 1 79 ? 24.734 14.219 8.789 1 98.62 79 TRP A C 1
ATOM 617 O O . TRP A 1 79 ? 24.062 14.375 7.77 1 98.62 79 TRP A O 1
ATOM 627 N N . ILE A 1 80 ? 25.172 15.211 9.57 1 98.56 80 ILE A N 1
ATOM 628 C CA . ILE A 1 80 ? 25.109 16.609 9.148 1 98.56 80 ILE A CA 1
ATOM 629 C C . ILE A 1 80 ? 26.531 17.109 8.875 1 98.56 80 ILE A C 1
ATOM 631 O O . ILE A 1 80 ? 27.453 16.844 9.641 1 98.56 80 ILE A O 1
ATOM 635 N N . TRP A 1 81 ? 26.688 17.75 7.742 1 98.44 81 TRP A N 1
ATOM 636 C CA . TRP A 1 81 ? 27.969 18.297 7.305 1 98.44 81 TRP A CA 1
ATOM 637 C C . TRP A 1 81 ? 28 19.812 7.43 1 98.44 81 TRP A C 1
ATOM 639 O O . TRP A 1 81 ? 27.219 20.5 6.777 1 98.44 81 TRP A O 1
ATOM 649 N N . ARG A 1 82 ? 28.828 20.25 8.266 1 96.12 82 ARG A N 1
ATOM 650 C CA . ARG A 1 82 ? 29.109 21.672 8.438 1 96.12 82 ARG A CA 1
ATOM 651 C C . ARG A 1 82 ? 30.391 22.062 7.703 1 96.12 82 ARG A C 1
ATOM 653 O O . ARG A 1 82 ? 31.5 21.812 8.188 1 96.12 82 ARG A O 1
ATOM 660 N N . PRO A 1 83 ? 30.25 22.812 6.664 1 96.44 83 PRO A N 1
ATOM 661 C CA . PRO A 1 83 ? 31.469 23.156 5.914 1 96.44 83 PRO A CA 1
ATOM 662 C C . PRO A 1 83 ? 32.188 24.359 6.484 1 96.44 83 PRO A C 1
ATOM 664 O O . PRO A 1 83 ? 33.312 24.672 6.074 1 96.44 83 PRO A O 1
ATOM 667 N N . ALA A 1 84 ? 31.469 25.031 7.453 1 95.44 84 ALA A N 1
ATOM 668 C CA . ALA A 1 84 ? 32.094 26.234 7.988 1 95.44 84 ALA A CA 1
ATOM 669 C C . ALA A 1 84 ? 31.75 26.422 9.461 1 95.44 84 ALA A C 1
ATOM 671 O O . ALA A 1 84 ? 30.688 26 9.914 1 95.44 84 ALA A O 1
ATOM 672 N N . PHE A 1 85 ? 32.688 26.969 10.219 1 93.31 85 PHE A N 1
ATOM 673 C CA . PHE A 1 85 ? 32.469 27.531 11.555 1 93.31 85 PHE A CA 1
ATOM 674 C C . PHE A 1 85 ? 32.125 26.422 12.555 1 93.31 85 PHE A C 1
ATOM 676 O O . PHE A 1 85 ? 31.125 26.5 13.25 1 93.31 85 PHE A O 1
ATOM 683 N N . LEU A 1 86 ? 33.031 25.531 12.656 1 90.62 86 LEU A N 1
ATOM 684 C CA . LEU A 1 86 ? 32.844 24.453 13.609 1 90.62 86 LEU A CA 1
ATOM 685 C C . LEU A 1 86 ? 32.594 24.984 15.008 1 90.62 86 LEU A C 1
ATOM 687 O O . LEU A 1 86 ? 33.312 25.891 15.477 1 90.62 86 LEU A O 1
ATOM 691 N N . GLY A 1 87 ? 31.578 24.562 15.617 1 91.19 87 GLY A N 1
ATOM 692 C CA . GLY A 1 87 ? 31.344 24.875 17.016 1 91.19 87 GLY A CA 1
ATOM 693 C C . GLY A 1 87 ? 30.531 26.141 17.234 1 91.19 87 GLY A C 1
ATOM 694 O O . GLY A 1 87 ? 30.031 26.391 18.328 1 91.19 87 GLY A O 1
ATOM 695 N N . ALA A 1 88 ? 30.344 26.953 16.203 1 93.75 88 ALA A N 1
ATOM 696 C CA . ALA A 1 88 ? 29.562 28.172 16.328 1 93.75 88 ALA A CA 1
ATOM 697 C C . ALA A 1 88 ? 28.078 27.844 16.453 1 93.75 88 ALA A C 1
ATOM 699 O O . ALA A 1 88 ? 27.5 27.141 15.617 1 93.75 88 ALA A O 1
ATOM 700 N N . PHE A 1 89 ? 27.484 28.375 17.594 1 95.44 89 PHE A N 1
ATOM 701 C CA . PHE A 1 89 ? 26.062 28.203 17.859 1 95.44 89 PHE A CA 1
ATOM 702 C C . PHE A 1 89 ? 25.625 26.766 17.609 1 95.44 89 PHE A C 1
ATOM 704 O O . PHE A 1 89 ? 24.75 26.5 16.797 1 95.44 89 PHE A O 1
ATOM 711 N N . PRO A 1 90 ? 26.25 25.797 18.297 1 95.56 90 PRO A N 1
ATOM 712 C CA . PRO A 1 90 ? 26.141 24.375 17.953 1 95.56 90 PRO A CA 1
ATOM 713 C C . PRO A 1 90 ? 24.891 23.719 18.531 1 95.56 90 PRO A C 1
ATOM 715 O O . PRO A 1 90 ? 24.875 22.516 18.766 1 95.56 90 PRO A 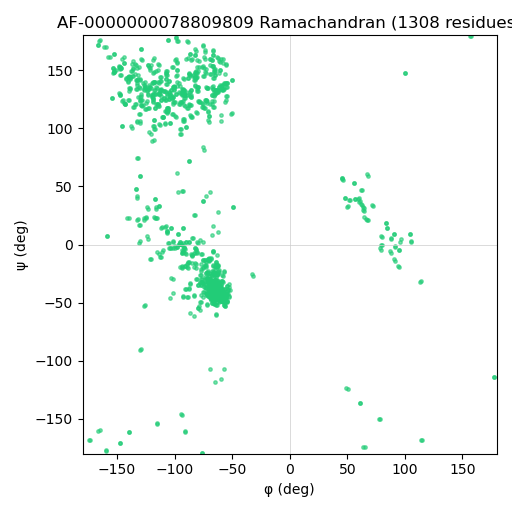O 1
ATOM 718 N N . SER A 1 91 ? 23.781 24.453 18.812 1 95.88 91 SER A N 1
ATOM 719 C CA . SER A 1 91 ? 22.578 23.891 19.438 1 95.88 91 SER A CA 1
ATOM 720 C C . SER A 1 91 ? 22.016 22.75 18.609 1 95.88 91 SER A C 1
ATOM 722 O O . SER A 1 91 ? 21.641 21.703 19.141 1 95.88 91 SER A O 1
ATOM 724 N N . VAL A 1 92 ? 21.953 22.875 17.328 1 97.56 92 VAL A N 1
ATOM 725 C CA . VAL A 1 92 ? 21.422 21.859 16.438 1 97.56 92 VAL A CA 1
ATOM 726 C C . VAL A 1 92 ? 22.344 20.641 16.422 1 97.56 92 VAL A C 1
ATOM 728 O O . VAL A 1 92 ? 21.875 19.5 16.531 1 97.56 92 VAL A O 1
ATOM 731 N N . ASP A 1 93 ? 23.656 20.875 16.391 1 97 93 ASP A N 1
ATOM 732 C CA . ASP A 1 93 ? 24.625 19.797 16.406 1 97 93 ASP A CA 1
ATOM 733 C C . ASP A 1 93 ? 24.484 18.938 17.672 1 97 93 ASP A C 1
ATOM 735 O O . ASP A 1 93 ? 24.438 17.703 17.578 1 97 93 ASP A O 1
ATOM 739 N N . LYS A 1 94 ? 24.406 19.625 18.75 1 97 94 LYS A N 1
ATOM 740 C CA . LYS A 1 94 ? 24.281 18.938 20.031 1 97 94 LYS A CA 1
ATOM 741 C C . LYS A 1 94 ? 23.016 18.094 20.078 1 97 94 LYS A C 1
ATOM 743 O O . LYS A 1 94 ? 23.047 16.938 20.531 1 97 94 LYS A O 1
ATOM 748 N N . ALA A 1 95 ? 21.969 18.672 19.641 1 97.56 95 ALA A N 1
ATOM 749 C CA . ALA A 1 95 ? 20.688 17.969 19.656 1 97.56 95 ALA A CA 1
ATOM 750 C C . ALA A 1 95 ? 20.703 16.766 18.719 1 97.56 95 ALA A C 1
ATOM 752 O O . ALA A 1 95 ? 20.172 15.703 19.062 1 97.56 95 ALA A O 1
ATOM 753 N N . LEU A 1 96 ? 21.328 16.875 17.562 1 98.06 96 LEU A N 1
ATOM 754 C CA . LEU A 1 96 ? 21.375 15.797 16.578 1 98.06 96 LEU A CA 1
ATOM 755 C C . LEU A 1 96 ? 22.25 14.648 17.062 1 98.06 96 LEU A C 1
ATOM 757 O O . LEU A 1 96 ? 21.953 13.477 16.812 1 98.06 96 LEU A O 1
ATOM 761 N N . LEU A 1 97 ? 23.328 14.977 17.75 1 97.81 97 LEU A N 1
ATOM 762 C CA . LEU A 1 97 ? 24.156 13.938 18.344 1 97.81 97 LEU A CA 1
ATOM 763 C C . LEU A 1 97 ? 23.344 13.078 19.312 1 97.81 97 LEU A C 1
ATOM 765 O O . LEU A 1 97 ? 23.469 11.852 19.312 1 97.81 97 LEU A O 1
ATOM 769 N N . LYS A 1 98 ? 22.531 13.734 20.031 1 96.62 98 LYS A N 1
ATOM 770 C CA . LYS A 1 98 ? 21.672 13.031 20.969 1 96.62 98 LYS A CA 1
ATOM 771 C C . LYS A 1 98 ? 20.656 12.148 20.25 1 96.62 98 LYS A C 1
ATOM 773 O O . LYS A 1 98 ? 20.203 11.133 20.781 1 96.62 98 LYS A O 1
ATOM 778 N N . LYS A 1 99 ? 20.391 12.484 19.031 1 96.69 99 LYS A N 1
ATOM 779 C CA . LYS A 1 99 ? 19.422 11.734 18.234 1 96.69 99 LYS A CA 1
ATOM 780 C C . LYS A 1 99 ? 20.094 10.648 17.406 1 96.69 99 LYS A C 1
ATOM 782 O O . LYS A 1 99 ? 19.438 9.898 16.688 1 96.69 99 LYS A O 1
ATOM 787 N N . GLY A 1 100 ? 21.422 10.602 17.453 1 97.44 100 GLY A N 1
ATOM 788 C CA . GLY A 1 100 ? 22.125 9.5 16.812 1 97.44 100 GLY A CA 1
ATOM 789 C C . GLY A 1 100 ? 22.781 9.891 15.5 1 97.44 100 GLY A C 1
ATOM 790 O O . GLY A 1 100 ? 23.25 9.031 14.758 1 97.44 100 GLY A O 1
ATOM 791 N N . PHE A 1 101 ? 22.797 11.188 15.188 1 98.31 101 PHE A N 1
ATOM 792 C CA . PHE A 1 101 ? 23.469 11.688 13.984 1 98.31 101 PHE A CA 1
ATOM 793 C C . PHE A 1 101 ? 24.969 11.844 14.227 1 98.31 101 PHE A C 1
ATOM 795 O O . PHE A 1 101 ? 25.391 12.227 15.32 1 98.31 101 PHE A O 1
ATOM 802 N N . HIS A 1 102 ? 25.75 11.625 13.18 1 98.44 102 HIS A N 1
ATOM 803 C CA . HIS A 1 102 ? 27.109 12.125 13.195 1 98.44 102 HIS A CA 1
ATOM 804 C C . HIS A 1 102 ? 27.172 13.602 12.812 1 98.44 102 HIS A C 1
ATOM 806 O O . HIS A 1 102 ? 26.359 14.07 12.008 1 98.44 102 HIS A O 1
ATOM 812 N N . VAL A 1 103 ? 28.047 14.273 13.445 1 98.5 103 VAL A N 1
ATOM 813 C CA . VAL A 1 103 ? 28.344 15.656 13.07 1 98.5 103 VAL A CA 1
ATOM 814 C C . VAL A 1 103 ? 29.719 15.727 12.414 1 98.5 103 VAL A C 1
ATOM 816 O O . VAL A 1 103 ? 30.719 15.312 13 1 98.5 103 VAL A O 1
ATOM 819 N N . VAL A 1 104 ? 29.734 16.266 11.234 1 98.5 104 VAL A N 1
ATOM 820 C CA . VAL A 1 104 ? 30.953 16.281 10.445 1 98.5 104 VAL A CA 1
ATOM 821 C C . VAL A 1 104 ? 31.312 17.719 10.078 1 98.5 104 VAL A C 1
ATOM 823 O O . VAL A 1 104 ? 30.438 18.5 9.711 1 98.5 104 VAL A O 1
ATOM 826 N N . PHE A 1 105 ? 32.562 18.016 10.273 1 97.94 105 PHE A N 1
ATOM 827 C CA . PHE A 1 105 ? 33.125 19.266 9.805 1 97.94 105 PHE A CA 1
ATOM 828 C C . PHE A 1 105 ? 34.25 19.016 8.805 1 97.94 105 PHE A C 1
ATOM 830 O O . PHE A 1 105 ? 35.094 18.156 9.016 1 97.94 105 PHE A O 1
ATOM 837 N N . TYR A 1 106 ? 34.188 19.641 7.73 1 97.69 106 TYR A N 1
ATOM 838 C CA . TYR A 1 106 ? 35.25 19.719 6.73 1 97.69 106 TYR A CA 1
ATOM 839 C C . TYR A 1 106 ? 35.5 21.156 6.301 1 97.69 106 TYR A C 1
ATOM 841 O O . TYR A 1 106 ? 34.625 21.781 5.676 1 97.69 106 TYR A O 1
ATOM 849 N N . ASP A 1 107 ? 36.562 21.672 6.613 1 96.56 107 ASP A N 1
ATOM 850 C CA . ASP A 1 107 ? 36.781 23.125 6.57 1 96.56 107 ASP A CA 1
ATOM 851 C C . ASP A 1 107 ? 36.844 23.625 5.129 1 96.56 107 ASP A C 1
ATOM 853 O O . ASP A 1 107 ? 37.844 23.5 4.453 1 96.56 107 ASP A O 1
ATOM 857 N N . MET A 1 108 ? 35.75 24.281 4.824 1 95.69 108 MET A N 1
ATOM 858 C CA . MET A 1 108 ? 35.625 24.953 3.531 1 95.69 108 MET A CA 1
ATOM 859 C C . MET A 1 108 ? 35.281 26.422 3.711 1 95.69 108 MET A C 1
ATOM 861 O O . MET A 1 108 ? 34.75 27.047 2.801 1 95.69 108 MET A O 1
ATOM 865 N N . THR A 1 109 ? 35.562 26.938 4.777 1 92.19 109 THR A N 1
ATOM 866 C CA . THR A 1 109 ? 35.125 28.266 5.227 1 92.19 109 THR A CA 1
ATOM 867 C C . THR A 1 109 ? 35.531 29.344 4.223 1 92.19 109 THR A C 1
ATOM 869 O O . THR A 1 109 ? 34.781 30.281 3.973 1 92.19 109 THR A O 1
ATOM 872 N N . HIS A 1 110 ? 36.688 29.219 3.652 1 91.88 110 HIS A N 1
ATOM 873 C CA . HIS A 1 110 ? 37.219 30.266 2.773 1 91.88 110 HIS A CA 1
ATOM 874 C C . HIS A 1 110 ? 37.375 29.75 1.349 1 91.88 110 HIS A C 1
ATOM 876 O O . HIS A 1 110 ? 38.25 30.234 0.605 1 91.88 110 HIS A O 1
ATOM 882 N N . ARG A 1 111 ? 36.5 28.828 1.045 1 93.5 111 ARG A N 1
ATOM 883 C CA . ARG A 1 111 ? 36.625 28.25 -0.288 1 93.5 111 ARG A CA 1
ATOM 884 C C . ARG A 1 111 ? 35.469 28.672 -1.184 1 93.5 111 ARG A C 1
ATOM 886 O O . ARG A 1 111 ? 35.438 28.328 -2.367 1 93.5 111 ARG A O 1
ATOM 893 N N . TYR A 1 112 ? 34.531 29.344 -0.711 1 91.25 112 TYR A N 1
ATOM 894 C CA . TYR A 1 112 ? 33.469 30.109 -1.364 1 91.25 112 TYR A CA 1
ATOM 895 C C . TYR A 1 112 ? 32.781 29.266 -2.434 1 91.25 112 TYR A C 1
ATOM 897 O O . TYR A 1 112 ? 32.5 29.75 -3.535 1 91.25 112 TYR A O 1
ATOM 905 N N . GLY A 1 113 ? 32.688 27.984 -2.246 1 93.69 113 GLY A N 1
ATOM 906 C CA . GLY A 1 113 ? 31.875 27.125 -3.117 1 93.69 113 GLY A CA 1
ATOM 907 C C . GLY A 1 113 ? 32.438 27.031 -4.527 1 93.69 113 GLY A C 1
ATOM 908 O O . GLY A 1 113 ? 31.703 26.734 -5.469 1 93.69 113 GLY A O 1
ATOM 909 N N . SER A 1 114 ? 33.656 27.297 -4.781 1 94.69 114 SER A N 1
ATOM 910 C CA . SER A 1 114 ? 34.281 27.203 -6.098 1 94.69 114 SER A CA 1
ATOM 911 C C . SER A 1 114 ? 34.219 25.781 -6.645 1 94.69 114 SER A C 1
ATOM 913 O O . SER A 1 114 ? 34.031 24.828 -5.887 1 94.69 114 SER A O 1
ATOM 915 N N . PRO A 1 115 ? 34.312 25.672 -7.969 1 94.31 115 PRO A N 1
ATOM 916 C CA . PRO A 1 115 ? 34.281 24.328 -8.555 1 94.31 115 PRO A CA 1
ATOM 917 C C . PRO A 1 115 ? 35.344 23.406 -7.945 1 94.31 115 PRO A C 1
ATOM 919 O O . PRO A 1 115 ? 35.062 22.219 -7.73 1 94.31 115 PRO A O 1
ATOM 922 N N . GLN A 1 116 ? 36.469 23.938 -7.629 1 94.06 116 GLN A N 1
ATOM 923 C CA . GLN A 1 116 ? 37.531 23.141 -7.008 1 94.06 116 GLN A CA 1
ATOM 924 C C . GLN A 1 116 ? 37.125 22.688 -5.609 1 94.06 116 GLN A C 1
ATOM 926 O O . GLN A 1 116 ? 37.375 21.547 -5.219 1 94.06 116 GLN A O 1
ATOM 931 N N . ALA A 1 117 ? 36.594 23.594 -4.895 1 96 117 ALA A N 1
ATOM 932 C CA . ALA A 1 117 ? 36.125 23.266 -3.549 1 96 117 ALA A CA 1
ATOM 933 C C . ALA A 1 117 ? 35.031 22.203 -3.59 1 96 117 ALA A C 1
ATOM 935 O O . ALA A 1 117 ? 35.031 21.297 -2.766 1 96 117 ALA A O 1
ATOM 936 N N . VAL A 1 118 ? 34.094 22.344 -4.52 1 96.81 118 VAL A N 1
ATOM 937 C CA . VAL A 1 118 ? 33 21.391 -4.684 1 96.81 118 VAL A CA 1
ATOM 938 C C . VAL A 1 118 ? 33.562 20 -4.977 1 96.81 118 VAL A C 1
ATOM 940 O O . VAL A 1 118 ? 33.125 19.016 -4.387 1 96.81 118 VAL A O 1
ATOM 943 N N . GLU A 1 119 ? 34.531 19.969 -5.805 1 94.69 119 GLU A N 1
ATOM 944 C CA . GLU A 1 119 ? 35.156 18.688 -6.148 1 94.69 119 GLU A CA 1
ATOM 945 C C . GLU A 1 119 ? 35.875 18.078 -4.949 1 94.69 119 GLU A C 1
ATOM 947 O O . GLU A 1 119 ? 35.781 16.875 -4.719 1 94.69 119 GLU A O 1
ATOM 952 N N . GLN A 1 120 ? 36.562 18.906 -4.262 1 95.38 120 GLN A N 1
ATOM 953 C CA . GLN A 1 120 ? 37.219 18.438 -3.051 1 95.38 120 GLN A CA 1
ATOM 954 C C . GLN A 1 120 ? 36.219 17.891 -2.045 1 95.38 120 GLN A C 1
ATOM 956 O O . GLN A 1 120 ? 36.438 16.875 -1.394 1 95.38 120 GLN A O 1
ATOM 961 N N . GLY A 1 121 ? 35.125 18.547 -1.953 1 97.25 121 GLY A N 1
ATOM 962 C CA . GLY A 1 121 ? 34.062 18.078 -1.088 1 97.25 121 GLY A CA 1
ATOM 963 C C . GLY A 1 121 ? 33.5 16.75 -1.534 1 97.25 121 GLY A C 1
ATOM 964 O O . GLY A 1 121 ? 33.125 15.914 -0.703 1 97.25 121 GLY A O 1
ATOM 965 N N . ARG A 1 122 ? 33.375 16.547 -2.775 1 95.44 122 ARG A N 1
ATOM 966 C CA . ARG A 1 122 ? 32.906 15.281 -3.303 1 95.44 122 ARG A CA 1
ATOM 967 C C . ARG A 1 122 ? 33.812 14.133 -2.918 1 95.44 122 ARG A C 1
ATOM 969 O O . ARG A 1 122 ? 33.344 13.055 -2.549 1 95.44 122 ARG A O 1
ATOM 976 N N . LYS A 1 123 ? 35.094 14.398 -3.004 1 90.69 123 LYS A N 1
ATOM 977 C CA . LYS A 1 123 ? 36.062 13.391 -2.596 1 90.69 123 LYS A CA 1
ATOM 978 C C . LYS A 1 123 ? 35.906 13.047 -1.118 1 90.69 123 LYS A C 1
ATOM 980 O O . LYS A 1 123 ? 36 11.875 -0.736 1 90.69 123 LYS A O 1
ATOM 985 N N . PHE A 1 124 ? 35.75 13.992 -0.32 1 95.5 124 PHE A N 1
ATOM 986 C CA . PHE A 1 124 ? 35.562 13.789 1.112 1 95.5 124 PHE A CA 1
ATOM 987 C C . PHE A 1 124 ? 34.281 12.992 1.384 1 95.5 124 PHE A C 1
ATOM 989 O O . PHE A 1 124 ? 34.281 12.062 2.199 1 95.5 124 PHE A O 1
ATOM 996 N N . TYR A 1 125 ? 33.219 13.367 0.67 1 96.06 125 TYR A N 1
ATOM 997 C CA . TYR A 1 125 ? 31.969 12.633 0.732 1 96.06 125 TYR A CA 1
ATOM 998 C C . TYR A 1 125 ? 32.188 11.164 0.401 1 96.06 125 TYR A C 1
ATOM 1000 O O . TYR A 1 125 ? 31.734 10.281 1.142 1 96.06 125 TYR A O 1
ATOM 1008 N N . ASP A 1 126 ? 32.844 10.914 -0.652 1 87.31 126 ASP A N 1
ATOM 1009 C CA . ASP A 1 126 ? 33.094 9.547 -1.078 1 87.31 126 ASP A CA 1
ATOM 1010 C C . ASP A 1 126 ? 33.906 8.789 -0.029 1 87.31 126 ASP A C 1
ATOM 1012 O O . ASP A 1 126 ? 33.625 7.609 0.229 1 87.31 126 ASP A O 1
ATOM 1016 N N . TYR A 1 127 ? 34.844 9.422 0.521 1 87.44 127 TYR A N 1
ATOM 1017 C CA . TYR A 1 127 ? 35.656 8.844 1.589 1 87.44 127 TYR A CA 1
ATOM 1018 C C . TYR A 1 127 ? 34.781 8.453 2.777 1 87.44 127 TYR A C 1
ATOM 1020 O O . TYR A 1 127 ? 34.906 7.355 3.324 1 87.44 127 TYR A O 1
ATOM 1028 N N . LEU A 1 128 ? 33.844 9.328 3.156 1 94.06 128 LEU A N 1
ATOM 1029 C CA . LEU A 1 128 ? 33 9.062 4.309 1 94.06 128 LEU A CA 1
ATOM 1030 C C . LEU A 1 128 ? 32.094 7.867 4.051 1 94.06 128 LEU A C 1
ATOM 1032 O O . LEU A 1 128 ? 31.828 7.074 4.957 1 94.06 128 LEU A O 1
ATOM 1036 N N . LEU A 1 129 ? 31.578 7.793 2.828 1 88 129 LEU A N 1
ATOM 1037 C CA . LEU A 1 129 ? 30.719 6.664 2.498 1 88 129 LEU A CA 1
ATOM 1038 C C . LEU A 1 129 ? 31.5 5.355 2.539 1 88 129 LEU A C 1
ATOM 1040 O O . LEU A 1 129 ? 31.016 4.352 3.062 1 88 129 LEU A O 1
ATOM 1044 N N . SER A 1 130 ? 32.625 5.422 2.031 1 79.25 130 SER A N 1
ATOM 1045 C CA . SER A 1 130 ? 33.438 4.199 1.915 1 79.25 130 SER A CA 1
ATOM 1046 C C . SER A 1 130 ? 34.031 3.797 3.26 1 79.25 130 SER A C 1
ATOM 1048 O O . SER A 1 130 ? 33.969 2.627 3.645 1 79.25 130 SER A O 1
ATOM 1050 N N . ALA A 1 131 ? 34.562 4.77 3.939 1 80.5 131 ALA A N 1
ATOM 1051 C CA . ALA A 1 131 ? 35.312 4.484 5.148 1 80.5 131 ALA A CA 1
ATOM 1052 C C . ALA A 1 131 ? 34.406 4.41 6.371 1 80.5 131 ALA A C 1
ATOM 1054 O O . ALA A 1 131 ? 34.656 3.621 7.285 1 80.5 131 ALA A O 1
ATOM 1055 N N . TRP A 1 132 ? 33.375 5.219 6.367 1 89.81 132 TRP A N 1
ATOM 1056 C CA . TRP A 1 132 ? 32.562 5.34 7.562 1 89.81 132 TRP A CA 1
ATOM 1057 C C . TRP A 1 132 ? 31.172 4.754 7.328 1 89.81 132 TRP A C 1
ATOM 1059 O O . TRP A 1 132 ? 30.375 4.629 8.258 1 89.81 132 TRP A O 1
ATOM 1069 N N . HIS A 1 133 ? 30.812 4.438 6.117 1 86.5 133 HIS A N 1
ATOM 1070 C CA . HIS A 1 133 ? 29.547 3.83 5.73 1 86.5 133 HIS A CA 1
ATOM 1071 C C . HIS A 1 133 ? 28.375 4.715 6.121 1 86.5 133 HIS A C 1
ATOM 1073 O O . HIS A 1 133 ? 27.359 4.227 6.633 1 86.5 133 HIS A O 1
ATOM 1079 N N . PHE A 1 134 ? 28.547 6 5.949 1 95.31 134 PHE A N 1
ATOM 1080 C CA . PHE A 1 134 ? 27.484 6.961 6.234 1 95.31 134 PHE A CA 1
ATOM 1081 C C . PHE A 1 134 ? 26.344 6.836 5.219 1 95.31 134 PHE A C 1
ATOM 1083 O O . PHE A 1 134 ? 26.516 6.207 4.172 1 95.31 134 PHE A O 1
ATOM 1090 N N . SER A 1 135 ? 25.25 7.336 5.66 1 95.75 135 SER A N 1
ATOM 1091 C CA . SER A 1 135 ? 24.156 7.445 4.711 1 95.75 135 SER A CA 1
ATOM 1092 C C . SER A 1 135 ? 24.594 8.117 3.416 1 95.75 135 SER A C 1
ATOM 1094 O O . SER A 1 135 ? 25.359 9.094 3.443 1 95.75 135 SER A O 1
ATOM 1096 N N . PRO A 1 136 ? 24.141 7.688 2.312 1 93.19 136 PRO A N 1
ATOM 1097 C CA . PRO A 1 136 ? 24.484 8.328 1.04 1 93.19 136 PRO A CA 1
ATOM 1098 C C . PRO A 1 136 ? 23.844 9.703 0.878 1 93.19 136 PRO A C 1
ATOM 1100 O O . PRO A 1 136 ? 24.234 10.461 -0.02 1 93.19 136 PRO A O 1
ATOM 1103 N N . LYS A 1 137 ? 22.906 10.062 1.679 1 97.5 137 LYS A N 1
ATOM 1104 C CA . LYS A 1 137 ? 22.312 11.391 1.629 1 97.5 137 LYS A CA 1
ATOM 1105 C C . LYS A 1 137 ? 22.719 12.219 2.844 1 97.5 137 LYS A C 1
ATOM 1107 O O . LYS A 1 137 ? 22.453 11.844 3.982 1 97.5 137 LYS A O 1
ATOM 1112 N N . VAL A 1 138 ? 23.219 13.305 2.619 1 98.19 138 VAL A N 1
ATOM 1113 C CA . VAL A 1 138 ? 23.781 14.125 3.688 1 98.19 138 VAL A CA 1
ATOM 1114 C C . VAL A 1 138 ? 22.859 15.312 3.955 1 98.19 138 VAL A C 1
ATOM 1116 O O . VAL A 1 138 ? 22.188 15.805 3.047 1 98.19 138 VAL A O 1
ATOM 1119 N N . THR A 1 139 ? 22.766 15.75 5.195 1 98.69 139 THR A N 1
ATOM 1120 C CA . THR A 1 139 ? 22.266 17.078 5.566 1 98.69 139 THR A CA 1
ATOM 1121 C C . THR A 1 139 ? 23.375 18.109 5.523 1 98.69 139 THR A C 1
ATOM 1123 O O . THR A 1 139 ? 24.422 17.938 6.156 1 98.69 139 THR A O 1
ATOM 1126 N N . LEU A 1 140 ? 23.156 19.188 4.801 1 98.44 140 LEU A N 1
ATOM 1127 C CA . LEU A 1 140 ? 24.172 20.234 4.715 1 98.44 140 LEU A CA 1
ATOM 1128 C C . LEU A 1 140 ? 23.734 21.469 5.5 1 98.44 140 LEU A C 1
ATOM 1130 O O . LEU A 1 140 ? 22.594 21.922 5.371 1 98.44 140 LEU A O 1
ATOM 1134 N N . GLU A 1 141 ? 24.656 21.922 6.281 1 98 141 GLU A N 1
ATOM 1135 C CA . GLU A 1 141 ? 24.422 23.172 7.02 1 98 141 GLU A CA 1
ATOM 1136 C C . GLU A 1 141 ? 25.203 24.328 6.402 1 98 141 GLU A C 1
ATOM 1138 O O . GLU A 1 141 ? 26.391 24.203 6.141 1 98 141 GLU A O 1
ATOM 1143 N N . GLY A 1 142 ? 24.484 25.469 6.168 1 96.94 142 GLY A N 1
ATOM 1144 C CA . GLY A 1 142 ? 25.109 26.672 5.633 1 96.94 142 GLY A CA 1
ATOM 1145 C C . GLY A 1 142 ? 24.938 27.875 6.531 1 96.94 142 GLY A C 1
ATOM 1146 O O . GLY A 1 142 ? 23.984 28.656 6.379 1 96.94 142 GLY A O 1
ATOM 1147 N N . PHE A 1 143 ? 25.953 28.125 7.34 1 94.81 143 PHE A N 1
ATOM 1148 C CA . PHE A 1 143 ? 26 29.297 8.219 1 94.81 143 PHE A CA 1
ATOM 1149 C C . PHE A 1 143 ? 26.719 30.453 7.531 1 94.81 143 PHE A C 1
ATOM 1151 O O . PHE A 1 143 ? 27.859 30.312 7.094 1 94.81 143 PHE A O 1
ATOM 1158 N N . SER A 1 144 ? 26.016 31.578 7.445 1 94.88 144 SER A N 1
ATOM 1159 C CA . SER A 1 144 ? 26.641 32.75 6.883 1 94.88 144 SER A CA 1
ATOM 1160 C C . SER A 1 144 ? 27.328 32.438 5.555 1 94.88 144 SER A C 1
ATOM 1162 O O . SER A 1 144 ? 26.703 31.906 4.645 1 94.88 144 SER A O 1
ATOM 1164 N N . ARG A 1 145 ? 28.672 32.719 5.395 1 92 145 ARG A N 1
ATOM 1165 C CA . ARG A 1 145 ? 29.391 32.438 4.152 1 92 145 ARG A CA 1
ATOM 1166 C C . ARG A 1 145 ? 29.422 30.953 3.848 1 92 145 ARG A C 1
ATOM 1168 O O . ARG A 1 145 ? 29.594 30.562 2.695 1 92 145 ARG A O 1
ATOM 1175 N N . GLY A 1 146 ? 29.172 30.109 4.84 1 93.62 146 GLY A N 1
ATOM 1176 C CA . GLY A 1 146 ? 29.062 28.672 4.621 1 93.62 146 GLY A CA 1
ATOM 1177 C C . GLY A 1 146 ? 27.875 28.297 3.764 1 93.62 146 GLY A C 1
ATOM 1178 O O . GLY A 1 146 ? 27.844 27.203 3.174 1 93.62 146 GLY A O 1
ATOM 1179 N N . GLY A 1 147 ? 26.875 29.188 3.762 1 95.62 147 GLY A N 1
ATOM 1180 C CA . GLY A 1 147 ? 25.719 28.953 2.914 1 95.62 147 GLY A CA 1
ATOM 1181 C C . GLY A 1 147 ? 26.062 28.891 1.438 1 95.62 147 GLY A C 1
ATOM 1182 O O . GLY A 1 147 ? 25.469 28.109 0.693 1 95.62 147 GLY A O 1
ATOM 1183 N N . TYR A 1 148 ? 27.047 29.734 1.06 1 94.5 148 TYR A N 1
ATOM 1184 C CA . TYR A 1 148 ? 27.469 29.75 -0.334 1 94.5 148 TYR A CA 1
ATOM 1185 C C . TYR A 1 148 ? 28.047 28.406 -0.744 1 94.5 148 TYR A C 1
ATOM 1187 O O . TYR A 1 148 ? 27.703 27.875 -1.803 1 94.5 148 TYR A O 1
ATOM 1195 N N . TYR A 1 149 ? 28.859 27.859 0.09 1 96.12 149 TYR A N 1
ATOM 1196 C CA . TYR A 1 149 ? 29.438 26.547 -0.19 1 96.12 149 TYR A CA 1
ATOM 1197 C C . TYR A 1 149 ? 28.375 25.453 -0.151 1 96.12 149 TYR A C 1
ATOM 1199 O O . TYR A 1 149 ? 28.297 24.625 -1.061 1 96.12 149 TYR A O 1
ATOM 1207 N N . ALA A 1 150 ? 27.562 25.391 0.898 1 97.75 150 ALA A N 1
ATOM 1208 C CA . ALA A 1 150 ? 26.562 24.344 1.068 1 97.75 150 ALA A CA 1
ATOM 1209 C C . ALA A 1 150 ? 25.625 24.297 -0.134 1 97.75 150 ALA A C 1
ATOM 1211 O O . ALA A 1 150 ? 25.344 23.219 -0.66 1 97.75 150 ALA A O 1
ATOM 1212 N N . LEU A 1 151 ? 25.203 25.438 -0.562 1 98 151 LEU A N 1
ATOM 1213 C CA . LEU A 1 151 ? 24.281 25.516 -1.687 1 98 151 LEU A CA 1
ATOM 1214 C C . LEU A 1 151 ? 24.953 25.062 -2.979 1 98 151 LEU A C 1
ATOM 1216 O O . LEU A 1 151 ? 24.406 24.25 -3.719 1 98 151 LEU A O 1
ATOM 1220 N N . ASN A 1 152 ? 26.141 25.547 -3.24 1 97.5 152 ASN A N 1
ATOM 1221 C CA . ASN A 1 152 ? 26.812 25.172 -4.477 1 97.5 152 ASN A CA 1
ATOM 1222 C C . ASN A 1 152 ? 27.141 23.672 -4.512 1 97.5 152 ASN A C 1
ATOM 1224 O O . ASN A 1 152 ? 27.016 23.047 -5.559 1 97.5 152 ASN A O 1
ATOM 1228 N N . TRP A 1 153 ? 27.547 23.156 -3.391 1 98.06 153 TRP A N 1
ATOM 1229 C CA . TRP A 1 153 ? 27.812 21.719 -3.355 1 98.06 153 TRP A CA 1
ATOM 1230 C C . TRP A 1 153 ? 26.531 20.922 -3.588 1 98.06 153 TRP A C 1
ATOM 1232 O O . TRP A 1 153 ? 26.516 19.953 -4.348 1 98.06 153 TRP A O 1
ATOM 1242 N N . ALA A 1 154 ? 25.469 21.297 -2.928 1 98.25 154 ALA A N 1
ATOM 1243 C CA . ALA A 1 154 ? 24.188 20.625 -3.072 1 98.25 154 ALA A CA 1
ATOM 1244 C C . ALA A 1 154 ? 23.688 20.688 -4.512 1 98.25 154 ALA A C 1
ATOM 1246 O O . ALA A 1 154 ? 23.172 19.703 -5.043 1 98.25 154 ALA A O 1
ATOM 1247 N N . ILE A 1 155 ? 23.828 21.859 -5.109 1 97.5 155 ILE A N 1
ATOM 1248 C CA . ILE A 1 155 ? 23.406 22.062 -6.488 1 97.5 155 ILE A CA 1
ATOM 1249 C C . ILE A 1 155 ? 24.172 21.125 -7.418 1 97.5 155 ILE A C 1
ATOM 1251 O O . ILE A 1 155 ? 23.594 20.547 -8.336 1 97.5 155 ILE A O 1
ATOM 1255 N N . ALA A 1 156 ? 25.422 20.922 -7.133 1 96.31 156 ALA A N 1
ATOM 1256 C CA . ALA A 1 156 ? 26.266 20.078 -7.961 1 96.31 156 ALA A CA 1
ATOM 1257 C C . ALA A 1 156 ? 25.984 18.594 -7.695 1 96.31 156 ALA A C 1
ATOM 1259 O O . ALA A 1 156 ? 26.281 17.75 -8.539 1 96.31 156 ALA A O 1
ATOM 1260 N N . ASN A 1 157 ? 25.516 18.328 -6.508 1 96.38 157 ASN A N 1
ATOM 1261 C CA . ASN A 1 157 ? 25.266 16.953 -6.09 1 96.38 157 ASN A CA 1
ATOM 1262 C C . ASN A 1 157 ? 23.875 16.781 -5.504 1 96.38 157 ASN A C 1
ATOM 1264 O O . ASN A 1 157 ? 23.719 16.266 -4.398 1 96.38 157 ASN A O 1
ATOM 1268 N N . PRO A 1 158 ? 22.859 17.094 -6.281 1 96.75 158 PRO A N 1
ATOM 1269 C CA . PRO A 1 158 ? 21.516 17.156 -5.703 1 96.75 158 PRO A CA 1
ATOM 1270 C C . PRO A 1 158 ? 21 15.797 -5.258 1 96.75 158 PRO A C 1
ATOM 1272 O O . PRO A 1 158 ? 20.188 15.719 -4.336 1 96.75 158 PRO A O 1
ATOM 1275 N N . ASP A 1 159 ? 21.438 14.695 -5.828 1 93.62 159 ASP A N 1
ATOM 1276 C CA . ASP A 1 159 ? 20.984 13.352 -5.508 1 93.62 159 ASP A CA 1
ATOM 1277 C C . ASP A 1 159 ? 21.594 12.859 -4.199 1 93.62 159 ASP A C 1
ATOM 1279 O O . ASP A 1 159 ? 21.172 11.844 -3.643 1 93.62 159 ASP A O 1
ATOM 1283 N N . LYS A 1 160 ? 22.531 13.602 -3.668 1 96.69 160 LYS A N 1
ATOM 1284 C CA . LYS A 1 160 ? 23.266 13.172 -2.484 1 96.69 160 LYS A CA 1
ATOM 1285 C C . LYS A 1 160 ? 22.828 13.961 -1.251 1 96.69 160 LYS A C 1
ATOM 1287 O O . LYS A 1 160 ? 23.422 13.82 -0.179 1 96.69 160 LYS A O 1
ATOM 1292 N N . VAL A 1 161 ? 21.75 14.703 -1.337 1 98.38 161 VAL A N 1
ATOM 1293 C CA . VAL A 1 161 ? 21.391 15.609 -0.255 1 98.38 161 VAL A CA 1
ATOM 1294 C C . VAL A 1 161 ? 20.031 15.219 0.329 1 98.38 161 VAL A C 1
ATOM 1296 O O . VAL A 1 161 ? 19.062 15.07 -0.406 1 98.38 161 VAL A O 1
ATOM 1299 N N . ALA A 1 162 ? 20.031 15.008 1.637 1 98.38 162 ALA A N 1
ATOM 1300 C CA . ALA A 1 162 ? 18.781 14.734 2.334 1 98.38 162 ALA A CA 1
ATOM 1301 C C . ALA A 1 162 ? 17.969 16.016 2.549 1 98.38 162 ALA A C 1
ATOM 1303 O O . ALA A 1 162 ? 16.766 16.062 2.275 1 98.38 162 ALA A O 1
ATOM 1304 N N . CYS A 1 163 ? 18.641 17 3.064 1 98.62 163 CYS A N 1
ATOM 1305 C CA . CYS A 1 163 ? 18.047 18.312 3.26 1 98.62 163 CYS A CA 1
ATOM 1306 C C . CYS A 1 163 ? 19.125 19.359 3.559 1 98.62 163 CYS A C 1
ATOM 1308 O O . CYS A 1 163 ? 20.297 19.031 3.703 1 98.62 163 CYS A O 1
ATOM 1310 N N . LEU A 1 164 ? 18.672 20.688 3.576 1 98.75 164 LEU A N 1
ATOM 1311 C CA . LEU A 1 164 ? 19.562 21.812 3.887 1 98.75 164 LEU A CA 1
ATOM 1312 C C . LEU A 1 164 ? 19.062 22.578 5.098 1 98.75 164 LEU A C 1
ATOM 1314 O O . LEU A 1 164 ? 17.859 22.812 5.242 1 98.75 164 LEU A O 1
ATOM 1318 N N . TYR A 1 165 ? 19.984 22.875 5.957 1 98.75 165 TYR A N 1
ATOM 1319 C CA . TYR A 1 165 ? 19.781 23.859 7.02 1 98.75 165 TYR A CA 1
ATOM 1320 C C . TYR A 1 165 ? 20.609 25.109 6.773 1 98.75 165 TYR A C 1
ATOM 1322 O O . TYR A 1 165 ? 21.844 25.078 6.895 1 98.75 165 TYR A O 1
ATOM 1330 N N . LEU A 1 166 ? 19.922 26.188 6.441 1 98.5 166 LEU A N 1
ATOM 1331 C CA . LEU A 1 166 ? 20.594 27.453 6.133 1 98.5 166 LEU A CA 1
ATOM 1332 C C . LEU A 1 166 ? 20.312 28.5 7.207 1 98.5 166 LEU A C 1
ATOM 1334 O O . LEU A 1 166 ? 19.156 28.672 7.617 1 98.5 166 LEU A O 1
ATOM 1338 N N . ASP A 1 167 ? 21.344 29.156 7.648 1 98.25 167 ASP A N 1
ATOM 1339 C CA . ASP A 1 167 ? 21.219 30.125 8.727 1 98.25 167 ASP A CA 1
ATOM 1340 C C . ASP A 1 167 ? 21.875 31.453 8.352 1 98.25 167 ASP A C 1
ATOM 1342 O O . ASP A 1 167 ? 23.109 31.547 8.352 1 98.25 167 ASP A O 1
ATOM 1346 N N . ASN A 1 168 ? 21.062 32.5 8.016 1 97.56 168 ASN A N 1
ATOM 1347 C CA . ASN A 1 168 ? 21.578 33.75 7.496 1 97.56 168 ASN A CA 1
ATOM 1348 C C . ASN A 1 168 ? 22.609 33.531 6.402 1 97.56 168 ASN A C 1
ATOM 1350 O O . ASN A 1 168 ? 23.719 34.062 6.473 1 97.56 168 ASN A O 1
ATOM 1354 N N . PRO A 1 169 ? 22.219 32.812 5.406 1 96.81 169 PRO A N 1
ATOM 1355 C CA . PRO A 1 169 ? 23.219 32.344 4.434 1 96.81 169 PRO A CA 1
ATOM 1356 C C . PRO A 1 169 ? 23.562 33.406 3.395 1 96.81 169 PRO A C 1
ATOM 1358 O O . PRO A 1 169 ? 22.688 34.156 2.959 1 96.81 169 PRO A O 1
ATOM 1361 N N . VAL A 1 170 ? 24.812 33.469 2.977 1 95.25 170 VAL A N 1
ATOM 1362 C CA . VAL A 1 170 ? 25.203 34.188 1.77 1 95.25 170 VAL A CA 1
ATOM 1363 C C . VAL A 1 170 ? 24.797 33.375 0.535 1 95.25 170 VAL A C 1
ATOM 1365 O O . VAL A 1 170 ? 25.188 32.219 0.39 1 95.25 170 VAL A O 1
ATOM 1368 N N . CYS A 1 171 ? 23.969 33.969 -0.311 1 95.06 171 CYS A N 1
ATOM 1369 C CA . CYS A 1 171 ? 23.484 33.281 -1.5 1 95.06 171 CYS A CA 1
ATOM 1370 C C . CYS A 1 171 ? 23.875 34.031 -2.768 1 95.06 171 CYS A C 1
ATOM 1372 O O . CYS A 1 171 ? 23.75 33.5 -3.873 1 95.06 171 CYS A O 1
ATOM 1374 N N . ASP A 1 172 ? 24.312 35.219 -2.523 1 91.69 172 ASP A N 1
ATOM 1375 C CA . ASP A 1 172 ? 24.797 36.125 -3.574 1 91.69 172 ASP A CA 1
ATOM 1376 C C . ASP A 1 172 ? 26.078 36.812 -3.152 1 91.69 172 ASP A C 1
ATOM 1378 O O . ASP A 1 172 ? 26.078 37.656 -2.256 1 91.69 172 ASP A O 1
ATOM 1382 N N . MET A 1 173 ? 27.109 36.562 -3.893 1 88.25 173 MET A N 1
ATOM 1383 C CA . MET A 1 173 ? 28.406 37.062 -3.479 1 88.25 173 MET A CA 1
ATOM 1384 C C . MET A 1 173 ? 28.484 38.594 -3.697 1 88.25 173 MET A C 1
ATOM 1386 O O . MET A 1 173 ? 29.344 39.25 -3.125 1 88.25 173 MET A O 1
ATOM 1390 N N . PHE A 1 174 ? 27.609 39.094 -4.5 1 87.31 174 PHE A N 1
ATOM 1391 C CA . PHE A 1 174 ? 27.609 40.531 -4.758 1 87.31 174 PHE A CA 1
ATOM 1392 C C . PHE A 1 174 ? 26.891 41.281 -3.643 1 87.31 174 PHE A C 1
ATOM 1394 O O . PHE A 1 174 ? 27.031 42.5 -3.525 1 87.31 174 PHE A O 1
ATOM 1401 N N . SER A 1 175 ? 26.078 40.594 -2.912 1 84.88 175 SER A N 1
ATOM 1402 C CA . SER A 1 175 ? 25.406 41.219 -1.769 1 84.88 175 SER A CA 1
ATOM 1403 C C . SER A 1 175 ? 26.297 41.188 -0.533 1 84.88 175 SER A C 1
ATOM 1405 O O . SER A 1 175 ? 26.047 41.938 0.426 1 84.88 175 SER A O 1
ATOM 1407 N N . TRP A 1 176 ? 27.25 40.469 -0.473 1 79.69 176 TRP A N 1
ATOM 1408 C CA . TRP A 1 176 ? 28.266 40.25 0.564 1 79.69 176 TRP A CA 1
ATOM 1409 C C . TRP A 1 176 ? 29.594 39.812 -0.044 1 79.69 176 TRP A C 1
ATOM 1411 O O . TRP A 1 176 ? 29.609 39.031 -1.001 1 79.69 176 TRP A O 1
ATOM 1421 N N . PRO A 1 177 ? 30.641 40.125 0.547 1 64.44 177 PRO A N 1
ATOM 1422 C CA . PRO A 1 177 ? 30.969 41.062 1.637 1 64.44 177 PRO A CA 1
ATOM 1423 C C . PRO A 1 177 ? 31.047 42.5 1.174 1 64.44 177 PRO A C 1
ATOM 1425 O O . PRO A 1 177 ? 31.234 43.406 1.993 1 64.44 177 PRO A O 1
ATOM 1428 N N . GLY A 1 178 ? 30.734 42.812 -0.122 1 63.41 178 GLY A N 1
ATOM 1429 C CA . GLY A 1 178 ? 30.953 44.094 -0.8 1 63.41 178 GLY A CA 1
ATOM 1430 C C . GLY A 1 178 ? 32.188 44.094 -1.68 1 63.41 178 GLY A C 1
ATOM 1431 O O . GLY A 1 178 ? 33.156 43.406 -1.397 1 63.41 178 GLY A O 1
ATOM 1432 N N . GLU A 1 179 ? 32.094 44.812 -2.701 1 65.31 179 GLU A N 1
ATOM 1433 C CA . GLU A 1 179 ? 33.156 44.938 -3.674 1 65.31 179 GLU A CA 1
ATOM 1434 C C . GLU A 1 179 ? 34.375 45.625 -3.062 1 65.31 179 GLU A C 1
ATOM 1436 O O . GLU A 1 179 ? 34.25 46.438 -2.146 1 65.31 179 GLU A O 1
ATOM 1441 N N . LYS A 1 180 ? 35.688 44.969 -3.188 1 64.62 180 LYS A N 1
ATOM 1442 C CA . LYS A 1 180 ? 37 45.562 -2.881 1 64.62 180 LYS A CA 1
ATOM 1443 C C . LYS A 1 180 ? 37.469 45.188 -1.479 1 64.62 180 LYS A C 1
ATOM 1445 O O . LYS A 1 180 ? 38.469 45.688 -0.98 1 64.62 180 LYS A O 1
ATOM 1450 N N . SER A 1 181 ? 36.688 44.312 -0.787 1 79.19 181 SER A N 1
ATOM 1451 C CA . SER A 1 181 ? 37.156 43.812 0.507 1 79.19 181 SER A CA 1
ATOM 1452 C C . SER A 1 181 ? 38.156 42.688 0.339 1 79.19 181 SER A C 1
ATOM 1454 O O . SER A 1 181 ? 38.344 42.188 -0.762 1 79.19 181 SER A O 1
ATOM 1456 N N . LYS A 1 182 ? 38.906 42.531 1.403 1 83.31 182 LYS A N 1
ATOM 1457 C CA . LYS A 1 182 ? 39.875 41.406 1.404 1 83.31 182 LYS A CA 1
ATOM 1458 C C . LYS A 1 182 ? 39.156 40.094 1.083 1 83.31 182 LYS A C 1
ATOM 1460 O O . LYS A 1 182 ? 39.656 39.281 0.322 1 83.31 182 LYS A O 1
ATOM 1465 N N . LEU A 1 183 ? 38.062 39.938 1.565 1 86.31 183 LEU A N 1
ATOM 1466 C CA . LEU A 1 183 ? 37.312 38.719 1.35 1 86.31 183 LEU A CA 1
ATOM 1467 C C . LEU A 1 183 ? 36.875 38.594 -0.11 1 86.31 183 LEU A C 1
ATOM 1469 O O . LEU A 1 183 ? 36.812 37.5 -0.654 1 86.31 183 LEU A O 1
ATOM 1473 N N . TRP A 1 184 ? 36.594 39.75 -0.75 1 87.62 184 TRP A N 1
ATOM 1474 C CA . TRP A 1 184 ? 36.281 39.781 -2.168 1 87.62 184 TRP A CA 1
ATOM 1475 C C . TRP A 1 184 ? 37.438 39.281 -3.014 1 87.62 184 TRP A C 1
ATOM 1477 O O . TRP A 1 184 ? 37.281 38.5 -3.939 1 87.62 184 TRP A O 1
ATOM 1487 N N . ASN A 1 185 ? 38.594 39.719 -2.619 1 87.5 185 ASN A N 1
ATOM 1488 C CA . ASN A 1 185 ? 39.812 39.281 -3.33 1 87.5 185 ASN A CA 1
ATOM 1489 C C . ASN A 1 185 ? 40.062 37.781 -3.139 1 87.5 185 ASN A C 1
ATOM 1491 O O . ASN A 1 185 ? 40.5 37.125 -4.066 1 87.5 185 ASN A O 1
ATOM 1495 N N . ASP A 1 186 ? 39.844 37.375 -1.998 1 89.81 186 ASP A N 1
ATOM 1496 C CA . ASP A 1 186 ? 40 35.969 -1.72 1 89.81 186 ASP A CA 1
ATOM 1497 C C . ASP A 1 186 ? 39.031 35.125 -2.545 1 89.81 186 ASP A C 1
ATOM 1499 O O . ASP A 1 186 ? 39.375 34.062 -3.045 1 89.81 186 ASP A O 1
ATOM 1503 N N . PHE A 1 187 ? 37.812 35.625 -2.629 1 91.38 187 PHE A N 1
ATOM 1504 C CA . PHE A 1 187 ? 36.812 34.969 -3.445 1 91.38 187 PHE A CA 1
ATOM 1505 C C . PHE A 1 187 ? 37.25 34.875 -4.898 1 91.38 187 PHE A C 1
ATOM 1507 O O . PHE A 1 187 ? 37.219 33.781 -5.504 1 91.38 187 PHE A O 1
ATOM 1514 N N . LEU A 1 188 ? 37.781 36 -5.414 1 90.31 188 LEU A N 1
ATOM 1515 C CA . LEU A 1 188 ? 38.219 36.031 -6.801 1 90.31 188 LEU A CA 1
ATOM 1516 C C . LEU A 1 188 ? 39.344 35.062 -7.023 1 90.31 188 LEU A C 1
ATOM 1518 O O . LEU A 1 188 ? 39.375 34.312 -8.008 1 90.31 188 LEU A O 1
ATOM 1522 N N . LYS A 1 189 ? 40.219 35 -6.098 1 90.75 189 LYS A N 1
ATOM 1523 C CA . LYS A 1 189 ? 41.344 34.094 -6.191 1 90.75 189 LYS A CA 1
ATOM 1524 C C . LYS A 1 189 ? 40.906 32.625 -6.184 1 90.75 189 LYS A C 1
ATOM 1526 O O . LYS A 1 189 ? 41.344 31.828 -7.004 1 90.75 189 LYS A O 1
ATOM 1531 N N . GLU A 1 190 ? 40 32.312 -5.281 1 92.12 190 GLU A N 1
ATOM 1532 C CA . GLU A 1 190 ? 39.531 30.953 -5.152 1 92.12 190 GLU A CA 1
ATOM 1533 C C . GLU A 1 190 ? 38.781 30.516 -6.414 1 92.12 190 GLU A C 1
ATOM 1535 O O . GLU A 1 190 ? 38.812 29.328 -6.777 1 92.12 190 GLU A O 1
ATOM 1540 N N . TRP A 1 191 ? 38.125 31.453 -7.102 1 92.94 191 TRP A N 1
ATOM 1541 C CA . TRP A 1 191 ? 37.344 31.141 -8.289 1 92.94 191 TRP A CA 1
ATOM 1542 C C . TRP A 1 191 ? 38.188 31.312 -9.555 1 92.94 191 TRP A C 1
ATOM 1544 O O . TRP A 1 191 ? 37.656 31.172 -10.672 1 92.94 191 TRP A O 1
ATOM 1554 N N . GLY A 1 192 ? 39.469 31.719 -9.344 1 90 192 GLY A N 1
ATOM 1555 C CA . GLY A 1 192 ? 40.375 31.844 -10.461 1 90 192 GLY A CA 1
ATOM 1556 C C . GLY A 1 192 ? 40.062 33.031 -11.352 1 90 192 GLY A C 1
ATOM 1557 O O . GLY A 1 192 ? 40.25 32.969 -12.57 1 90 192 GLY A O 1
ATOM 1558 N N . MET A 1 193 ? 39.562 34.062 -10.656 1 89 193 MET A N 1
ATOM 1559 C CA . MET A 1 193 ? 39.188 35.25 -11.414 1 89 193 MET A CA 1
ATOM 1560 C C . MET A 1 193 ? 39.969 36.469 -10.93 1 89 193 MET A C 1
ATOM 1562 O O . MET A 1 193 ? 40.438 36.5 -9.797 1 89 193 MET A O 1
ATOM 1566 N N . THR A 1 194 ? 40.094 37.375 -11.852 1 87.25 194 THR A N 1
ATOM 1567 C CA . THR A 1 194 ? 40.688 38.656 -11.477 1 87.25 194 THR A CA 1
ATOM 1568 C C . THR A 1 194 ? 39.625 39.75 -11.32 1 87.25 194 THR A C 1
ATOM 1570 O O . THR A 1 194 ? 39.844 40.688 -10.578 1 87.25 194 THR A O 1
ATOM 1573 N N . SER A 1 195 ? 38.656 39.531 -12.047 1 83.81 195 SER A N 1
ATOM 1574 C CA . SER A 1 195 ? 37.469 40.375 -11.969 1 83.81 195 SER A CA 1
ATOM 1575 C C . SER A 1 195 ? 36.219 39.625 -12.398 1 83.81 195 SER A C 1
ATOM 1577 O O . SER A 1 195 ? 36.312 38.562 -13 1 83.81 195 SER A O 1
ATOM 1579 N N . VAL A 1 196 ? 35.125 40.094 -11.812 1 82.06 196 VAL A N 1
ATOM 1580 C CA . VAL A 1 196 ? 33.906 39.406 -12.234 1 82.06 196 VAL A CA 1
ATOM 1581 C C . VAL A 1 196 ? 32.75 40.406 -12.414 1 82.06 196 VAL A C 1
ATOM 1583 O O . VAL A 1 196 ? 32.688 41.406 -11.688 1 82.06 196 VAL A O 1
ATOM 1586 N N . ASP A 1 197 ? 32.125 40.219 -13.578 1 80.56 197 ASP A N 1
ATOM 1587 C CA . ASP A 1 197 ? 30.922 41 -13.875 1 80.56 197 ASP A CA 1
ATOM 1588 C C . ASP A 1 197 ? 29.656 40.281 -13.375 1 80.56 197 ASP A C 1
ATOM 1590 O O . ASP A 1 197 ? 29.453 39.094 -13.672 1 80.56 197 ASP A O 1
ATOM 1594 N N . LYS A 1 198 ? 28.906 41.062 -12.641 1 79.62 198 LYS A N 1
ATOM 1595 C CA . LYS A 1 198 ? 27.688 40.531 -12.016 1 79.62 198 LYS A CA 1
ATOM 1596 C C . LYS A 1 198 ? 26.797 39.844 -13.039 1 79.62 198 LYS A C 1
ATOM 1598 O O . LYS A 1 198 ? 26.203 38.812 -12.766 1 79.62 198 LYS A O 1
ATOM 1603 N N . ASP A 1 199 ? 26.734 40.375 -14.242 1 82.56 199 ASP A N 1
ATOM 1604 C CA . ASP A 1 199 ? 25.797 39.906 -15.25 1 82.56 199 ASP A CA 1
ATOM 1605 C C . ASP A 1 199 ? 26.266 38.594 -15.898 1 82.56 199 ASP A C 1
ATOM 1607 O O . ASP A 1 199 ? 25.469 37.844 -16.453 1 82.56 199 ASP A O 1
ATOM 1611 N N . ASN A 1 200 ? 27.531 38.312 -15.719 1 85 200 ASN A N 1
ATOM 1612 C CA . ASN A 1 200 ? 28.062 37.188 -16.438 1 85 200 ASN A CA 1
ATOM 1613 C C . ASN A 1 200 ? 28.5 36.062 -15.484 1 85 200 ASN A C 1
ATOM 1615 O O . ASN A 1 200 ? 28.828 34.969 -15.914 1 85 200 ASN A O 1
ATOM 1619 N N . PHE A 1 201 ? 28.438 36.406 -14.172 1 88.69 201 PHE A N 1
ATOM 1620 C CA . PHE A 1 201 ? 28.875 35.406 -13.203 1 88.69 201 PHE A CA 1
ATOM 1621 C C . PHE A 1 201 ? 27.797 34.344 -12.969 1 88.69 201 PHE A C 1
ATOM 1623 O O . PHE A 1 201 ? 26.672 34.688 -12.594 1 88.69 201 PHE A O 1
ATOM 1630 N N . LYS A 1 202 ? 28.094 33.094 -13.172 1 86.75 202 LYS A N 1
ATOM 1631 C CA . LYS A 1 202 ? 27.125 32 -13.078 1 86.75 202 LYS A CA 1
ATOM 1632 C C . LYS A 1 202 ? 27.375 31.156 -11.828 1 86.75 202 LYS A C 1
ATOM 1634 O O . LYS A 1 202 ? 26.812 30.062 -11.695 1 86.75 202 LYS A O 1
ATOM 1639 N N . GLY A 1 203 ? 28.156 31.703 -10.93 1 90.56 203 GLY A N 1
ATOM 1640 C CA . GLY A 1 203 ? 28.547 30.906 -9.773 1 90.56 203 GLY A CA 1
ATOM 1641 C C . GLY A 1 203 ? 27.641 31.109 -8.578 1 90.56 203 GLY A C 1
ATOM 1642 O O . GLY A 1 203 ? 27.734 30.391 -7.586 1 90.56 203 GLY A O 1
ATOM 1643 N N . ASN A 1 204 ? 26.703 32.062 -8.617 1 92.56 204 ASN A N 1
ATOM 1644 C CA . ASN A 1 204 ? 25.781 32.312 -7.512 1 92.56 204 ASN A CA 1
ATOM 1645 C C . ASN A 1 204 ? 24.734 31.188 -7.422 1 92.56 204 ASN A C 1
ATOM 1647 O O . ASN A 1 204 ? 24.031 30.922 -8.398 1 92.56 204 ASN A O 1
ATOM 1651 N N . PRO A 1 205 ? 24.672 30.594 -6.234 1 94.88 205 PRO A N 1
ATOM 1652 C CA . PRO A 1 205 ? 23.688 29.516 -6.094 1 94.88 205 PRO A CA 1
ATOM 1653 C C . PRO A 1 205 ? 22.266 29.984 -6.352 1 94.88 205 PRO A C 1
ATOM 1655 O O . PRO A 1 205 ? 21.422 29.203 -6.828 1 94.88 205 PRO A O 1
ATOM 1658 N N . LEU A 1 206 ? 21.984 31.219 -6.047 1 92 206 LEU A N 1
ATOM 1659 C CA . LEU A 1 206 ? 20.641 31.766 -6.23 1 92 206 LEU A CA 1
ATOM 1660 C C . LEU A 1 206 ? 20.188 31.625 -7.68 1 92 206 LEU A C 1
ATOM 1662 O O . LEU A 1 206 ? 18.984 31.547 -7.957 1 92 206 LEU A O 1
ATOM 1666 N N . ASP A 1 207 ? 21.094 31.516 -8.594 1 92.69 207 ASP A N 1
ATOM 1667 C CA . ASP A 1 207 ? 20.781 31.469 -10.016 1 92.69 207 ASP A CA 1
ATOM 1668 C C . ASP A 1 207 ? 20.75 30.031 -10.531 1 92.69 207 ASP A C 1
ATOM 1670 O O . ASP A 1 207 ? 20.438 29.781 -11.695 1 92.69 207 ASP A O 1
ATOM 1674 N N . ASN A 1 208 ? 21.031 29.031 -9.734 1 96.06 208 ASN A N 1
ATOM 1675 C CA . ASN A 1 208 ? 21.234 27.672 -10.211 1 96.06 208 ASN A CA 1
ATOM 1676 C C . ASN A 1 208 ? 20.453 26.656 -9.375 1 96.06 208 ASN A C 1
ATOM 1678 O O . ASN A 1 208 ? 20.938 25.547 -9.125 1 96.06 208 ASN A O 1
ATOM 1682 N N . LEU A 1 209 ? 19.234 26.969 -8.984 1 97.06 209 LEU A N 1
ATOM 1683 C CA . LEU A 1 209 ? 18.516 26.156 -8 1 97.06 209 LEU A CA 1
ATOM 1684 C C . LEU A 1 209 ? 17.812 24.984 -8.672 1 97.06 209 LEU A C 1
ATOM 1686 O O . LEU A 1 209 ? 17.359 24.062 -7.996 1 97.06 209 LEU A O 1
ATOM 1690 N N . ALA A 1 210 ? 17.734 24.891 -10 1 95.88 210 ALA A N 1
ATOM 1691 C CA . ALA A 1 210 ? 16.891 23.953 -10.734 1 95.88 210 ALA A CA 1
ATOM 1692 C C . ALA A 1 210 ? 17.281 22.516 -10.438 1 95.88 210 ALA A C 1
ATOM 1694 O O . ALA A 1 210 ? 16.422 21.672 -10.18 1 95.88 210 ALA A O 1
ATOM 1695 N N . PRO A 1 211 ? 18.625 22.203 -10.375 1 94.56 211 PRO A N 1
ATOM 1696 C CA . PRO A 1 211 ? 18.969 20.812 -10.078 1 94.56 211 PRO A CA 1
ATOM 1697 C C . PRO A 1 211 ? 18.516 20.375 -8.695 1 94.56 211 PRO A C 1
ATOM 1699 O O . PRO A 1 211 ? 18.062 19.234 -8.523 1 94.56 211 PRO A O 1
ATOM 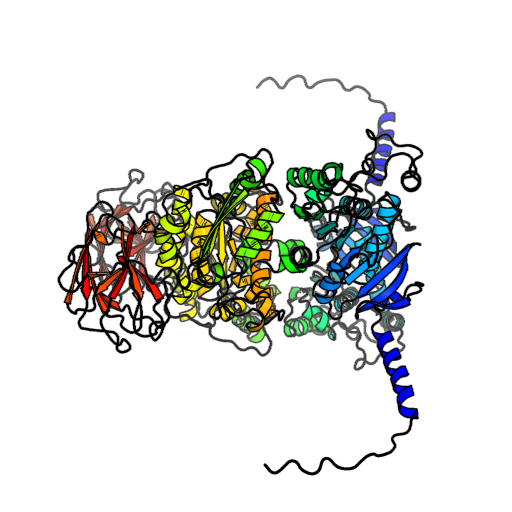1702 N N . LEU A 1 212 ? 18.578 21.234 -7.758 1 95.81 212 LEU A N 1
ATOM 1703 C CA . LEU A 1 212 ? 18.141 20.922 -6.402 1 95.81 212 LEU A CA 1
ATOM 1704 C C . LEU A 1 212 ? 16.625 20.766 -6.34 1 95.81 212 LEU A C 1
ATOM 1706 O O . LEU A 1 212 ? 16.125 19.844 -5.672 1 95.81 212 LEU A O 1
ATOM 1710 N N . ALA A 1 213 ? 15.992 21.609 -7.043 1 95.19 213 ALA A N 1
ATOM 1711 C CA . ALA A 1 213 ? 14.531 21.578 -7.062 1 95.19 213 ALA A CA 1
ATOM 1712 C C . ALA A 1 213 ? 14.023 20.312 -7.746 1 95.19 213 ALA A C 1
ATOM 1714 O O . ALA A 1 213 ? 13.023 19.719 -7.32 1 95.19 213 ALA A O 1
ATOM 1715 N N . SER A 1 214 ? 14.758 19.922 -8.773 1 94.38 214 SER A N 1
ATOM 1716 C CA . SER A 1 214 ? 14.344 18.734 -9.523 1 94.38 214 SER A CA 1
ATOM 1717 C C . SER A 1 214 ? 14.375 17.5 -8.641 1 94.38 214 SER A C 1
ATOM 1719 O O . SER A 1 214 ? 13.609 16.562 -8.859 1 94.38 214 SER A O 1
ATOM 1721 N N . GLN A 1 215 ? 15.227 17.547 -7.605 1 94.5 215 GLN A N 1
ATOM 1722 C CA . GLN A 1 215 ? 15.312 16.422 -6.668 1 94.5 215 GLN A CA 1
ATOM 1723 C C . GLN A 1 215 ? 14.445 16.672 -5.438 1 94.5 215 GLN A C 1
ATOM 1725 O O . GLN A 1 215 ? 14.414 15.852 -4.516 1 94.5 215 GLN A O 1
ATOM 1730 N N . GLN A 1 216 ? 13.789 17.797 -5.434 1 95.75 216 GLN A N 1
ATOM 1731 C CA . GLN A 1 216 ? 12.867 18.172 -4.359 1 95.75 216 GLN A CA 1
ATOM 1732 C C . GLN A 1 216 ? 13.57 18.156 -3.004 1 95.75 216 GLN A C 1
ATOM 1734 O O . GLN A 1 216 ? 13.008 17.672 -2.016 1 95.75 216 GLN A O 1
ATOM 1739 N N . VAL A 1 217 ? 14.805 18.609 -2.959 1 97.94 217 VAL A N 1
ATOM 1740 C CA . VAL A 1 217 ? 15.555 18.656 -1.707 1 97.94 217 VAL A CA 1
ATOM 1741 C C . VAL A 1 217 ? 14.914 19.688 -0.767 1 97.94 217 VAL A C 1
ATOM 1743 O O . VAL A 1 217 ? 14.805 20.859 -1.103 1 97.94 217 VAL A O 1
ATOM 1746 N N . PRO A 1 218 ? 14.531 19.25 0.429 1 98.44 218 PRO A N 1
ATOM 1747 C CA . PRO A 1 218 ? 13.914 20.203 1.354 1 98.44 218 PRO A CA 1
ATOM 1748 C C . PRO A 1 218 ? 14.93 21.172 1.978 1 98.44 218 PRO A C 1
ATOM 1750 O O . PRO A 1 218 ? 16.062 20.766 2.273 1 98.44 218 PRO A O 1
ATOM 1753 N N . VAL A 1 219 ? 14.484 22.406 2.201 1 98.62 219 VAL A N 1
ATOM 1754 C CA . VAL A 1 219 ? 15.328 23.422 2.811 1 98.62 219 VAL A CA 1
ATOM 1755 C C . VAL A 1 219 ? 14.617 24.031 4.02 1 98.62 219 VAL A C 1
ATOM 1757 O O . VAL A 1 219 ? 13.422 24.312 3.963 1 98.62 219 VAL A O 1
ATOM 1760 N N . ILE A 1 220 ? 15.32 24.156 5.098 1 98.75 220 ILE A N 1
ATOM 1761 C CA . ILE A 1 220 ? 14.859 25 6.191 1 98.75 220 ILE A CA 1
ATOM 1762 C C . ILE A 1 220 ? 15.859 26.125 6.426 1 98.75 220 ILE A C 1
ATOM 1764 O O . ILE A 1 220 ? 17.078 25.922 6.355 1 98.75 220 ILE A O 1
ATOM 1768 N N . ALA A 1 221 ? 15.367 27.344 6.688 1 98.62 221 ALA A N 1
ATOM 1769 C CA . ALA A 1 221 ? 16.25 28.484 6.906 1 98.62 221 ALA A CA 1
ATOM 1770 C C . ALA A 1 221 ? 15.828 29.281 8.141 1 98.62 221 ALA A C 1
ATOM 1772 O O . ALA A 1 221 ? 14.641 29.391 8.438 1 98.62 221 ALA A O 1
ATOM 1773 N N . VAL A 1 222 ? 16.781 29.734 8.867 1 98.44 222 VAL A N 1
ATOM 1774 C CA . VAL A 1 222 ? 16.609 30.656 9.984 1 98.44 222 VAL A CA 1
ATOM 1775 C C . VAL A 1 222 ? 17.297 31.984 9.664 1 98.44 222 VAL A C 1
ATOM 1777 O O . VAL A 1 222 ? 18.516 32.031 9.438 1 98.44 222 VAL A O 1
ATOM 1780 N N . CYS A 1 223 ? 16.516 33.094 9.664 1 97.94 223 CYS A N 1
ATOM 1781 C CA . CYS A 1 223 ? 17.078 34.375 9.25 1 97.94 223 CYS A CA 1
ATOM 1782 C C . CYS A 1 223 ? 16.594 35.5 10.148 1 97.94 223 CYS A C 1
ATOM 1784 O O . CYS A 1 223 ? 15.461 35.469 10.633 1 97.94 223 CYS A O 1
ATOM 1786 N N . GLY A 1 224 ? 17.5 36.406 10.391 1 96.75 224 GLY A N 1
ATOM 1787 C CA . GLY A 1 224 ? 17.078 37.688 10.938 1 96.75 224 GLY A CA 1
ATOM 1788 C C . GLY A 1 224 ? 16.641 38.688 9.875 1 96.75 224 GLY A C 1
ATOM 1789 O O . GLY A 1 224 ? 17.344 38.906 8.883 1 96.75 224 GLY A O 1
ATOM 1790 N N . ASP A 1 225 ? 15.523 39.312 10.102 1 94.5 225 ASP A N 1
ATOM 1791 C CA . ASP A 1 225 ? 14.992 40.188 9.047 1 94.5 225 ASP A CA 1
ATOM 1792 C C . ASP A 1 225 ? 15.664 41.562 9.07 1 94.5 225 ASP A C 1
ATOM 1794 O O . ASP A 1 225 ? 15.469 42.344 8.156 1 94.5 225 ASP A O 1
ATOM 1798 N N . SER A 1 226 ? 16.547 41.812 10.07 1 95.62 226 SER A N 1
ATOM 1799 C CA . SER A 1 226 ? 17.281 43.062 10.164 1 95.62 226 SER A CA 1
ATOM 1800 C C . SER A 1 226 ? 18.797 42.844 10.039 1 95.62 226 SER A C 1
ATOM 1802 O O . SER A 1 226 ? 19.594 43.656 10.539 1 95.62 226 SER A O 1
ATOM 1804 N N . ASP A 1 227 ? 19.109 41.781 9.445 1 95.94 227 ASP A N 1
ATOM 1805 C CA . ASP A 1 227 ? 20.516 41.438 9.219 1 95.94 227 ASP A CA 1
ATOM 1806 C C . ASP A 1 227 ? 21.172 42.438 8.266 1 95.94 227 ASP A C 1
ATOM 1808 O O . ASP A 1 227 ? 20.844 42.469 7.078 1 95.94 227 ASP A O 1
ATOM 1812 N N . ARG A 1 228 ? 22.172 43.156 8.695 1 92.88 228 ARG A N 1
ATOM 1813 C CA . ARG A 1 228 ? 22.828 44.156 7.883 1 92.88 228 ARG A CA 1
ATOM 1814 C C . ARG A 1 228 ? 24.047 43.594 7.168 1 92.88 228 ARG A C 1
ATOM 1816 O O . ARG A 1 228 ? 24.547 44.188 6.211 1 92.88 228 ARG A O 1
ATOM 1823 N N . VAL A 1 229 ? 24.516 42.531 7.691 1 92.69 229 VAL A N 1
ATOM 1824 C CA . VAL A 1 229 ? 25.703 41.906 7.105 1 92.69 229 VAL A CA 1
ATOM 1825 C C . VAL A 1 229 ? 25.312 41.094 5.871 1 92.69 229 VAL A C 1
ATOM 1827 O O . VAL A 1 229 ? 25.891 41.312 4.793 1 92.69 229 VAL A O 1
ATOM 1830 N N . VAL A 1 230 ? 24.391 40.188 6.008 1 95 230 VAL A N 1
ATOM 1831 C CA . VAL A 1 230 ? 23.797 39.406 4.934 1 95 230 VAL A CA 1
ATOM 1832 C C . VAL A 1 230 ? 22.297 39.688 4.852 1 95 230 VAL A C 1
ATOM 1834 O O . VAL A 1 230 ? 21.5 38.938 5.43 1 95 230 VAL A O 1
ATOM 1837 N N . PRO A 1 231 ? 21.969 40.625 4.102 1 95.19 231 PRO A N 1
ATOM 1838 C CA . PRO A 1 231 ? 20.562 41.062 4.102 1 95.19 231 PRO A CA 1
ATOM 1839 C C . PRO A 1 231 ? 19.609 39.969 3.621 1 95.19 231 PRO A C 1
ATOM 1841 O O . PRO A 1 231 ? 19.828 39.375 2.555 1 95.19 231 PRO A O 1
ATOM 1844 N N . PHE A 1 232 ? 18.547 39.781 4.43 1 95.81 232 PHE A N 1
ATOM 1845 C CA . PHE A 1 232 ? 17.531 38.75 4.141 1 95.81 232 PHE A CA 1
ATOM 1846 C C . PHE A 1 232 ? 16.938 38.969 2.754 1 95.81 232 PHE A C 1
ATOM 1848 O O . PHE A 1 232 ? 16.844 38.031 1.968 1 95.81 232 PHE A O 1
ATOM 1855 N N . ARG A 1 233 ? 16.594 40.062 2.346 1 95.06 233 ARG A N 1
ATOM 1856 C CA . ARG A 1 233 ? 15.883 40.406 1.117 1 95.06 233 ARG A CA 1
ATOM 1857 C C . ARG A 1 233 ? 16.719 40.062 -0.112 1 95.06 233 ARG A C 1
ATOM 1859 O O . ARG A 1 233 ? 16.172 39.719 -1.163 1 95.06 233 ARG A O 1
ATOM 1866 N N . ASP A 1 234 ? 18.031 40.094 0.076 1 94.06 234 ASP A N 1
ATOM 1867 C CA . ASP A 1 234 ? 18.922 39.938 -1.077 1 94.06 234 ASP A CA 1
ATOM 1868 C C . ASP A 1 234 ? 19.484 38.531 -1.147 1 94.06 234 ASP A C 1
ATOM 1870 O O . ASP A 1 234 ? 20.203 38.188 -2.086 1 94.06 234 ASP A O 1
ATOM 1874 N N . ASN A 1 235 ? 19.125 37.719 -0.144 1 96.06 235 ASN A N 1
ATOM 1875 C CA . ASN A 1 235 ? 19.719 36.406 -0.08 1 96.06 235 ASN A CA 1
ATOM 1876 C C . ASN A 1 235 ? 18.641 35.312 0.092 1 96.06 235 ASN A C 1
ATOM 1878 O O . ASN A 1 235 ? 17.969 34.969 -0.869 1 96.06 235 ASN A O 1
ATOM 1882 N N . MET A 1 236 ? 18.312 34.969 1.331 1 97.31 236 MET A N 1
ATOM 1883 C CA . MET A 1 236 ? 17.453 33.812 1.571 1 97.31 236 MET A CA 1
ATOM 1884 C C . MET A 1 236 ? 16.047 34.062 1.05 1 97.31 236 MET A C 1
ATOM 1886 O O . MET A 1 236 ? 15.359 33.125 0.628 1 97.31 236 MET A O 1
ATOM 1890 N N . LYS A 1 237 ? 15.578 35.312 1.109 1 97.19 237 LYS A N 1
ATOM 1891 C CA . LYS A 1 237 ? 14.25 35.594 0.56 1 97.19 237 LYS A CA 1
ATOM 1892 C C . LYS A 1 237 ? 14.18 35.188 -0.916 1 97.19 237 LYS A C 1
ATOM 1894 O O . LYS A 1 237 ? 13.188 34.625 -1.364 1 97.19 237 LYS A O 1
ATOM 1899 N N . LEU A 1 238 ? 15.211 35.531 -1.644 1 96.19 238 LEU A N 1
ATOM 1900 C CA . LEU A 1 238 ? 15.258 35.188 -3.064 1 96.19 238 LEU A CA 1
ATOM 1901 C C . LEU A 1 238 ? 15.328 33.688 -3.27 1 96.19 238 LEU A C 1
ATOM 1903 O O . LEU A 1 238 ? 14.68 33.156 -4.16 1 96.19 238 LEU A O 1
ATOM 1907 N N . ILE A 1 239 ? 16.141 33 -2.432 1 97.06 239 ILE A N 1
ATOM 1908 C CA . ILE A 1 239 ? 16.203 31.547 -2.494 1 97.06 239 ILE A CA 1
ATOM 1909 C C . ILE A 1 239 ? 14.82 30.953 -2.264 1 97.06 239 ILE A C 1
ATOM 1911 O O . ILE A 1 239 ? 14.359 30.109 -3.045 1 97.06 239 ILE A O 1
ATOM 1915 N N . ARG A 1 240 ? 14.164 31.391 -1.227 1 96.94 240 ARG A N 1
ATOM 1916 C CA . ARG A 1 240 ? 12.836 30.891 -0.881 1 96.94 240 ARG A CA 1
ATOM 1917 C C . ARG A 1 240 ? 11.859 31.094 -2.033 1 96.94 240 ARG A C 1
ATOM 1919 O O . ARG A 1 240 ? 11.164 30.141 -2.438 1 96.94 240 ARG A O 1
ATOM 1926 N N . ASP A 1 241 ? 11.828 32.281 -2.588 1 94.62 241 ASP A N 1
ATOM 1927 C CA . ASP A 1 241 ? 10.867 32.625 -3.635 1 94.62 241 ASP A CA 1
ATOM 1928 C C . ASP A 1 241 ? 11.133 31.797 -4.898 1 94.62 241 ASP A C 1
ATOM 1930 O O . ASP A 1 241 ? 10.203 31.219 -5.469 1 94.62 241 ASP A O 1
ATOM 1934 N N . ARG A 1 242 ? 12.359 31.703 -5.289 1 94.94 242 ARG A N 1
ATOM 1935 C CA . ARG A 1 242 ? 12.711 31 -6.512 1 94.94 242 ARG A CA 1
ATOM 1936 C C . ARG A 1 242 ? 12.539 29.484 -6.344 1 94.94 242 ARG A C 1
ATOM 1938 O O . ARG A 1 242 ? 12.078 28.797 -7.258 1 94.94 242 ARG A O 1
ATOM 1945 N N . TYR A 1 243 ? 12.977 28.984 -5.203 1 95.25 243 TYR A N 1
ATOM 1946 C CA . TYR A 1 243 ? 12.867 27.562 -4.93 1 95.25 243 TYR A CA 1
ATOM 1947 C C . TYR A 1 243 ? 11.406 27.125 -4.891 1 95.25 243 TYR A C 1
ATOM 1949 O O . TYR A 1 243 ? 11.055 26.062 -5.406 1 95.25 243 TYR A O 1
ATOM 1957 N N . GLN A 1 244 ? 10.57 27.953 -4.332 1 92.06 244 GLN A N 1
ATOM 1958 C CA . GLN A 1 244 ? 9.133 27.688 -4.301 1 92.06 244 GLN A CA 1
ATOM 1959 C C . GLN A 1 244 ? 8.539 27.703 -5.707 1 92.06 244 GLN A C 1
ATOM 1961 O O . GLN A 1 244 ? 7.672 26.891 -6.035 1 92.06 244 GLN A O 1
ATOM 1966 N N . GLN A 1 245 ? 8.984 28.594 -6.496 1 90.19 245 GLN A N 1
ATOM 1967 C CA . GLN A 1 245 ? 8.508 28.703 -7.875 1 90.19 245 GLN A CA 1
ATOM 1968 C C . GLN A 1 245 ? 8.867 27.438 -8.672 1 90.19 245 GLN A C 1
ATOM 1970 O O . GLN A 1 245 ? 8.141 27.062 -9.586 1 90.19 245 GLN A O 1
ATOM 1975 N N . LEU A 1 246 ? 9.938 26.875 -8.289 1 92 246 LEU A N 1
ATOM 1976 C CA . LEU A 1 246 ? 10.375 25.656 -8.953 1 92 246 LEU A CA 1
ATOM 1977 C C . LEU A 1 246 ? 9.648 24.438 -8.391 1 92 246 LEU A C 1
ATOM 1979 O O . LEU A 1 246 ? 9.867 23.312 -8.836 1 92 246 LEU A O 1
ATOM 1983 N N . GLY A 1 247 ? 8.789 24.641 -7.348 1 89.69 247 GLY A N 1
ATOM 1984 C CA . GLY A 1 247 ? 7.957 23.578 -6.812 1 89.69 247 GLY A CA 1
ATOM 1985 C C . GLY A 1 247 ? 8.625 22.812 -5.684 1 89.69 247 GLY A C 1
ATOM 1986 O O . GLY A 1 247 ? 8.156 21.734 -5.297 1 89.69 247 GLY A O 1
ATOM 1987 N N . ALA A 1 248 ? 9.742 23.281 -5.199 1 94.44 248 ALA A N 1
ATOM 1988 C CA . ALA A 1 248 ? 10.477 22.578 -4.156 1 94.44 248 ALA A CA 1
ATOM 1989 C C . ALA A 1 248 ? 10.172 23.156 -2.779 1 94.44 248 ALA A C 1
ATOM 1991 O O . ALA A 1 248 ? 9.852 24.344 -2.654 1 94.44 248 ALA A O 1
ATOM 1992 N N . PRO A 1 249 ? 10.242 22.344 -1.737 1 96.19 249 PRO A N 1
ATOM 1993 C CA . PRO A 1 249 ? 9.805 22.781 -0.41 1 96.19 249 PRO A CA 1
ATOM 1994 C C . PRO A 1 249 ? 10.875 23.594 0.327 1 96.19 249 PRO A C 1
ATOM 1996 O O . PRO A 1 249 ? 12.039 23.188 0.354 1 96.19 249 PRO A O 1
ATOM 1999 N N . VAL A 1 250 ? 10.43 24.688 0.957 1 97.44 250 VAL A N 1
ATOM 2000 C CA . VAL A 1 250 ? 11.273 25.531 1.801 1 97.44 250 VAL A CA 1
ATOM 2001 C C . VAL A 1 250 ? 10.484 25.969 3.031 1 97.44 250 VAL A C 1
ATOM 2003 O O . VAL A 1 250 ? 9.359 26.469 2.91 1 97.44 250 VAL A O 1
ATOM 2006 N N . GLU A 1 251 ? 11.023 25.688 4.152 1 98.31 251 GLU A N 1
ATOM 2007 C CA . GLU A 1 251 ? 10.539 26.25 5.41 1 98.31 251 GLU A CA 1
ATOM 2008 C C . GLU A 1 251 ? 11.422 27.406 5.879 1 98.31 251 GLU A C 1
ATOM 2010 O O . GLU A 1 251 ? 12.648 27.328 5.793 1 98.31 251 GLU A O 1
ATOM 2015 N N . LEU A 1 252 ? 10.781 28.469 6.309 1 98.38 252 LEU A N 1
ATOM 2016 C CA . LEU A 1 252 ? 11.508 29.672 6.691 1 98.38 252 LEU A CA 1
ATOM 2017 C C . LEU A 1 252 ? 11.078 30.141 8.078 1 98.38 252 LEU A C 1
ATOM 2019 O O . LEU A 1 252 ? 9.883 30.281 8.352 1 98.38 252 LEU A O 1
ATOM 2023 N N . ILE A 1 253 ? 12.055 30.281 8.953 1 98.06 253 ILE A N 1
ATOM 2024 C CA . ILE A 1 253 ? 11.875 30.891 10.273 1 98.06 253 ILE A CA 1
ATOM 2025 C C . ILE A 1 253 ? 12.516 32.281 10.305 1 98.06 253 ILE A C 1
ATOM 2027 O O . ILE A 1 253 ? 13.742 32.406 10.188 1 98.06 253 ILE A O 1
ATOM 2031 N N . ILE A 1 254 ? 11.742 33.281 10.453 1 97.12 254 ILE A N 1
ATOM 2032 C CA . ILE A 1 254 ? 12.234 34.656 10.5 1 97.12 254 ILE A CA 1
ATOM 2033 C C . ILE A 1 254 ? 12.266 35.156 11.945 1 97.12 254 ILE A C 1
ATOM 2035 O O . ILE A 1 254 ? 11.281 35.031 12.672 1 97.12 254 ILE A O 1
ATOM 2039 N N . LYS A 1 255 ? 13.383 35.625 12.352 1 96.88 255 LYS A N 1
ATOM 2040 C CA . LYS A 1 255 ? 13.531 36.281 13.648 1 96.88 255 LYS A CA 1
ATOM 2041 C C . LYS A 1 255 ? 13.352 37.812 13.516 1 96.88 255 LYS A C 1
ATOM 2043 O O . LYS A 1 255 ? 14.258 38.5 13.055 1 96.88 255 LYS A O 1
ATOM 2048 N N . PRO A 1 256 ? 12.234 38.312 13.977 1 94.69 256 PRO A N 1
ATOM 2049 C CA . PRO A 1 256 ? 11.961 39.75 13.781 1 94.69 256 PRO A CA 1
ATOM 2050 C C . PRO A 1 256 ? 12.945 40.625 14.531 1 94.69 256 PRO A C 1
ATOM 2052 O O . PRO A 1 256 ? 13.172 40.438 15.727 1 94.69 256 PRO A O 1
ATOM 2055 N N . GLY A 1 257 ? 13.453 41.5 13.852 1 95.81 257 GLY A N 1
ATOM 2056 C CA . GLY A 1 257 ? 14.328 42.5 14.438 1 95.81 257 GLY A CA 1
ATOM 2057 C C . GLY A 1 257 ? 15.742 42 14.672 1 95.81 257 GLY A C 1
ATOM 2058 O O . GLY A 1 257 ? 16.609 42.75 15.117 1 95.81 257 GLY A O 1
ATOM 2059 N N . ALA A 1 258 ? 15.977 40.781 14.336 1 95.88 258 ALA A N 1
ATOM 2060 C CA . ALA A 1 258 ? 17.281 40.188 14.609 1 95.88 258 ALA A CA 1
ATOM 2061 C C . ALA A 1 258 ? 18.281 40.562 13.523 1 95.88 258 ALA A C 1
ATOM 2063 O O . ALA A 1 258 ? 17.938 40.594 12.344 1 95.88 258 ALA A O 1
ATOM 2064 N N . ASP A 1 259 ? 19.5 40.812 13.953 1 95.94 259 ASP A N 1
ATOM 2065 C CA . ASP A 1 259 ? 20.625 41.094 13.055 1 95.94 259 ASP A CA 1
ATOM 2066 C C . ASP A 1 259 ? 21.359 39.812 12.695 1 95.94 259 ASP A C 1
ATOM 2068 O O . ASP A 1 259 ? 20.781 38.719 12.703 1 95.94 259 ASP A O 1
ATOM 2072 N N . HIS A 1 260 ? 22.594 39.875 12.227 1 94.81 260 HIS A N 1
ATOM 2073 C CA . HIS A 1 260 ? 23.359 38.719 11.742 1 94.81 260 HIS A CA 1
ATOM 2074 C C . HIS A 1 260 ? 23.625 37.719 12.859 1 94.81 260 HIS A C 1
ATOM 2076 O O . HIS A 1 260 ? 23.703 36.531 12.625 1 94.81 260 HIS A O 1
ATOM 2082 N N . HIS A 1 261 ? 23.891 38.188 14.039 1 92.69 261 HIS A N 1
ATOM 2083 C CA . HIS A 1 261 ? 24.047 37.375 15.234 1 92.69 261 HIS A CA 1
ATOM 2084 C C . HIS A 1 261 ? 22.953 37.656 16.25 1 92.69 261 HIS A C 1
ATOM 2086 O O . HIS A 1 261 ? 22.469 38.812 16.328 1 92.69 261 HIS A O 1
ATOM 2092 N N . PRO A 1 262 ? 22.578 36.75 17.031 1 91.56 262 PRO A N 1
ATOM 2093 C CA . PRO A 1 262 ? 23.062 35.375 17.078 1 91.56 262 PRO A CA 1
ATOM 2094 C C . PRO A 1 262 ? 22.453 34.5 16 1 91.56 262 PRO A C 1
ATOM 2096 O O . PRO A 1 262 ? 21.312 34.719 15.594 1 91.56 262 PRO A O 1
ATOM 2099 N N . HIS A 1 263 ? 23.203 33.469 15.602 1 92.69 263 HIS A N 1
ATOM 2100 C CA . HIS A 1 263 ? 22.719 32.438 14.695 1 92.69 263 HIS A CA 1
ATOM 2101 C C . HIS A 1 263 ? 21.891 31.375 15.438 1 92.69 263 HIS A C 1
ATOM 2103 O O . HIS A 1 263 ? 21.844 31.391 16.672 1 92.69 263 HIS A O 1
ATOM 2109 N N . SER A 1 264 ? 21.234 30.625 14.656 1 92.38 264 SER A N 1
ATOM 2110 C CA . SER A 1 264 ? 20.484 29.469 15.141 1 92.38 264 SER A CA 1
ATOM 2111 C C . SER A 1 264 ? 19.328 29.906 16.047 1 92.38 264 SER A C 1
ATOM 2113 O O . SER A 1 264 ? 18.922 31.062 16.016 1 92.38 264 SER A O 1
ATOM 2115 N N . LEU A 1 265 ? 18.672 28.922 16.625 1 94.44 265 LEU A N 1
ATOM 2116 C CA . LEU A 1 265 ? 17.562 29.109 17.547 1 94.44 265 LEU A CA 1
ATOM 2117 C C . LEU A 1 265 ? 17.938 28.672 18.953 1 94.44 265 LEU A C 1
ATOM 2119 O O . LEU A 1 265 ? 18.75 27.766 19.141 1 94.44 265 LEU A O 1
ATOM 2123 N N . GLU A 1 266 ? 17.422 29.406 19.875 1 90.94 266 GLU A N 1
ATOM 2124 C CA . GLU A 1 266 ? 17.609 28.953 21.25 1 90.94 266 GLU A CA 1
ATOM 2125 C C . GLU A 1 266 ? 17.078 27.547 21.453 1 90.94 266 GLU A C 1
ATOM 2127 O O . GLU A 1 266 ? 17.766 26.688 21.984 1 90.94 266 GLU A O 1
ATOM 2132 N N . ASN A 1 267 ? 15.93 27.422 21.094 1 94.75 267 ASN A N 1
ATOM 2133 C CA . ASN A 1 267 ? 15.359 26.078 20.984 1 94.75 267 ASN A CA 1
ATOM 2134 C C . ASN A 1 267 ? 15.539 25.516 19.578 1 94.75 267 ASN A C 1
ATOM 2136 O O . ASN A 1 267 ? 14.828 25.906 18.656 1 94.75 267 ASN A O 1
ATOM 2140 N N . PRO A 1 268 ? 16.438 24.531 19.391 1 97 268 PRO A N 1
ATOM 2141 C CA . PRO A 1 268 ? 16.766 24.047 18.047 1 97 268 PRO A CA 1
ATOM 2142 C C . PRO A 1 268 ? 15.734 23.062 17.5 1 97 268 PRO A C 1
ATOM 2144 O O . PRO A 1 268 ? 15.859 22.578 16.375 1 97 268 PRO A O 1
ATOM 2147 N N . GLU A 1 269 ? 14.672 22.797 18.234 1 96.38 269 GLU A N 1
ATOM 2148 C CA . GLU A 1 269 ? 13.766 21.688 17.969 1 96.38 269 GLU A CA 1
ATOM 2149 C C . GLU A 1 269 ? 13.141 21.797 16.578 1 96.38 269 GLU A C 1
ATOM 2151 O O . GLU A 1 269 ? 13.047 20.812 15.852 1 96.38 269 GLU A O 1
ATOM 2156 N N . PRO A 1 270 ? 12.703 23 16.172 1 97.19 270 PRO A N 1
ATOM 2157 C CA . PRO A 1 270 ? 12.102 23.078 14.852 1 97.19 270 PRO A CA 1
ATOM 2158 C C . PRO A 1 270 ? 13.047 22.641 13.742 1 97.19 270 PRO A C 1
ATOM 2160 O O . PRO A 1 270 ? 12.633 21.953 12.805 1 97.19 270 PRO A O 1
ATOM 2163 N N . VAL A 1 271 ? 14.289 22.984 13.867 1 98.44 271 VAL A N 1
ATOM 2164 C CA . VAL A 1 271 ? 15.281 22.625 12.859 1 98.44 271 VAL A CA 1
ATOM 2165 C C . VAL A 1 271 ? 15.625 21.156 12.969 1 98.44 271 VAL A C 1
ATOM 2167 O O . VAL A 1 271 ? 15.719 20.453 11.961 1 98.44 271 VAL A O 1
ATOM 2170 N N . VAL A 1 272 ? 15.758 20.672 14.203 1 98.31 272 VAL A N 1
ATOM 2171 C CA . VAL A 1 272 ? 16.109 19.266 14.461 1 98.31 272 VAL A CA 1
ATOM 2172 C C . VAL A 1 272 ? 15 18.359 13.93 1 98.31 272 VAL A C 1
ATOM 2174 O O . VAL A 1 272 ? 15.281 17.375 13.258 1 98.31 272 VAL A O 1
ATOM 2177 N N . ASP A 1 273 ? 13.781 18.703 14.188 1 97.81 273 ASP A N 1
ATOM 2178 C CA . ASP A 1 273 ? 12.641 17.922 13.719 1 97.81 273 ASP A CA 1
ATOM 2179 C C . ASP A 1 273 ? 12.602 17.875 12.188 1 97.81 273 ASP A C 1
ATOM 2181 O O . ASP A 1 273 ? 12.336 16.828 11.602 1 97.81 273 ASP A O 1
ATOM 2185 N N . PHE A 1 274 ? 12.883 19.047 11.625 1 98.38 274 PHE A N 1
ATOM 2186 C CA . PHE A 1 274 ? 12.93 19.141 10.172 1 98.38 274 PHE A CA 1
ATOM 2187 C C . PHE A 1 274 ? 13.977 18.188 9.609 1 98.38 274 PHE A C 1
ATOM 2189 O O . PHE A 1 274 ? 13.703 17.438 8.664 1 98.38 274 PHE A O 1
ATOM 2196 N N . ILE A 1 275 ? 15.125 18.188 10.164 1 98.69 275 ILE A N 1
ATOM 2197 C CA . ILE A 1 275 ? 16.234 17.375 9.68 1 98.69 275 ILE A CA 1
ATOM 2198 C C . ILE A 1 275 ? 15.891 15.898 9.859 1 98.69 275 ILE A C 1
ATOM 2200 O O . ILE A 1 275 ? 16.062 15.094 8.938 1 98.69 275 ILE A O 1
ATOM 2204 N N . CYS A 1 276 ? 15.375 15.523 10.938 1 98 276 CYS A N 1
ATOM 2205 C CA . CYS A 1 276 ? 15.062 14.125 11.242 1 98 276 CYS A CA 1
ATOM 2206 C C . CYS A 1 276 ? 14.031 13.578 10.266 1 98 276 CYS A C 1
ATOM 2208 O O . CYS A 1 276 ? 14.227 12.508 9.68 1 98 276 CYS A O 1
ATOM 2210 N N . ARG A 1 277 ? 12.953 14.297 10.023 1 97.69 277 ARG A N 1
ATOM 2211 C CA . ARG A 1 277 ? 11.844 13.758 9.242 1 97.69 277 ARG A CA 1
ATOM 2212 C C . ARG A 1 277 ? 12.18 13.719 7.758 1 97.69 277 ARG A C 1
ATOM 2214 O O . ARG A 1 277 ? 11.461 13.102 6.969 1 97.69 277 ARG A O 1
ATOM 2221 N N . ASN A 1 278 ? 13.273 14.414 7.379 1 98.31 278 ASN A N 1
ATOM 2222 C CA . ASN A 1 278 ? 13.617 14.461 5.965 1 98.31 278 ASN A CA 1
ATOM 2223 C C . ASN A 1 278 ? 14.781 13.516 5.641 1 98.31 278 ASN A C 1
ATOM 2225 O O . ASN A 1 278 ? 15.383 13.617 4.57 1 98.31 278 ASN A O 1
ATOM 2229 N N . GLN A 1 279 ? 15.086 12.586 6.605 1 98 279 GLN A N 1
ATOM 2230 C CA . GLN A 1 279 ? 16.047 11.523 6.316 1 98 279 GLN A CA 1
ATOM 2231 C C . GLN A 1 279 ? 15.375 10.383 5.539 1 98 279 GLN A C 1
ATOM 2233 O O . GLN A 1 279 ? 14.219 10.047 5.797 1 98 279 GLN A O 1
ATOM 2238 N N . PRO A 1 280 ? 16.125 9.773 4.609 1 95.81 280 PRO A N 1
ATOM 2239 C CA . PRO A 1 280 ? 15.547 8.695 3.814 1 95.81 280 PRO A CA 1
ATOM 2240 C C . PRO A 1 280 ? 15.023 7.547 4.676 1 95.81 280 PRO A C 1
ATOM 2242 O O . PRO A 1 280 ? 13.922 7.043 4.438 1 95.81 280 PRO A O 1
ATOM 2245 N N . ASP A 1 281 ? 15.758 7.133 5.652 1 95.12 281 ASP A N 1
ATOM 2246 C CA . ASP A 1 281 ? 15.367 6.027 6.52 1 95.12 281 ASP A CA 1
ATOM 2247 C C . ASP A 1 281 ? 14.062 6.344 7.254 1 95.12 281 ASP A C 1
ATOM 2249 O O . ASP A 1 281 ? 13.234 5.457 7.473 1 95.12 281 ASP A O 1
ATOM 2253 N N . TYR A 1 282 ? 13.898 7.586 7.613 1 96.38 282 TYR A N 1
ATOM 2254 C CA . TYR A 1 282 ? 12.68 8.008 8.297 1 96.38 282 TYR A CA 1
ATOM 2255 C C . TYR A 1 282 ? 11.477 7.953 7.367 1 96.38 282 TYR A C 1
ATOM 2257 O O . TYR A 1 282 ? 10.43 7.41 7.727 1 96.38 282 TYR A O 1
ATOM 2265 N N . GLN A 1 283 ? 11.656 8.445 6.184 1 96.81 283 GLN A N 1
ATOM 2266 C CA . GLN A 1 283 ? 10.562 8.57 5.234 1 96.81 283 GLN A CA 1
ATOM 2267 C C . GLN A 1 283 ? 10.133 7.207 4.695 1 96.81 283 GLN A C 1
ATOM 2269 O O . GLN A 1 283 ? 8.969 7.004 4.355 1 96.81 283 GLN A O 1
ATOM 2274 N N . GLU A 1 284 ? 11.078 6.266 4.652 1 94.56 284 GLU A N 1
ATOM 2275 C CA . GLU A 1 284 ? 10.773 4.914 4.188 1 94.56 284 GLU A CA 1
ATOM 2276 C C . GLU A 1 284 ? 9.789 4.215 5.121 1 94.56 284 GLU A C 1
ATOM 2278 O O . GLU A 1 284 ? 9.141 3.242 4.73 1 94.56 284 GLU A O 1
ATOM 2283 N N . LYS A 1 285 ? 9.656 4.684 6.285 1 96.69 285 LYS A N 1
ATOM 2284 C CA . LYS A 1 285 ? 8.805 4.051 7.293 1 96.69 285 LYS A CA 1
ATOM 2285 C C . LYS A 1 285 ? 7.398 4.633 7.273 1 96.69 285 LYS A C 1
ATOM 2287 O O . LYS A 1 285 ? 6.516 4.156 7.988 1 96.69 285 LYS A O 1
ATOM 2292 N N . GLN A 1 286 ? 7.219 5.637 6.496 1 97.69 286 GLN A N 1
ATOM 2293 C CA . GLN A 1 286 ? 5.934 6.32 6.441 1 97.69 286 GLN A CA 1
ATOM 2294 C C . GLN A 1 286 ? 5 5.656 5.434 1 97.69 286 GLN A C 1
ATOM 2296 O O . GLN A 1 286 ? 5.453 5.074 4.445 1 97.69 286 GLN A O 1
ATOM 2301 N N . TYR A 1 287 ? 3.73 5.652 5.688 1 97.44 287 TYR A N 1
ATOM 2302 C CA . TYR A 1 287 ? 2.705 5.094 4.812 1 97.44 287 TYR A CA 1
ATOM 2303 C C . TYR A 1 287 ? 1.739 6.176 4.344 1 97.44 287 TYR A C 1
ATOM 2305 O O . TYR A 1 287 ? 0.796 6.523 5.059 1 97.44 287 TYR A O 1
ATOM 2313 N N . LEU A 1 288 ? 1.939 6.684 3.139 1 97.75 288 LEU A N 1
ATOM 2314 C CA . LEU A 1 288 ? 1.191 7.793 2.562 1 97.75 288 LEU A CA 1
ATOM 2315 C C . LEU A 1 288 ? 0.362 7.332 1.37 1 97.75 288 LEU A C 1
ATOM 2317 O O . LEU A 1 288 ? 0.84 6.555 0.54 1 97.75 288 LEU A O 1
ATOM 2321 N N . ASN A 1 289 ? -0.875 7.641 1.305 1 97.12 289 ASN A N 1
ATOM 2322 C CA . ASN A 1 289 ? -1.729 7.41 0.144 1 97.12 289 ASN A CA 1
ATOM 2323 C C . ASN A 1 289 ? -1.994 8.703 -0.62 1 97.12 289 ASN A C 1
ATOM 2325 O O . ASN A 1 289 ? -2.789 9.539 -0.181 1 97.12 289 ASN A O 1
ATOM 2329 N N . GLU A 1 290 ? -1.355 8.867 -1.729 1 96.38 290 GLU A N 1
ATOM 2330 C CA . GLU A 1 290 ? -1.537 10.055 -2.561 1 96.38 290 GLU A CA 1
ATOM 2331 C C . GLU A 1 290 ? -2.703 9.875 -3.529 1 96.38 290 GLU A C 1
ATOM 2333 O O . GLU A 1 290 ? -2.727 8.922 -4.312 1 96.38 290 GLU A O 1
ATOM 2338 N N . ARG A 1 291 ? -3.674 10.734 -3.422 1 96.88 291 ARG A N 1
ATOM 2339 C CA . ARG A 1 291 ? -4.844 10.734 -4.297 1 96.88 291 ARG A CA 1
ATOM 2340 C C . ARG A 1 291 ? -5.227 12.156 -4.695 1 96.88 291 ARG A C 1
ATOM 2342 O O . ARG A 1 291 ? -5.148 13.078 -3.881 1 96.88 291 ARG A O 1
ATOM 2349 N N . GLY A 1 292 ? -5.68 12.344 -5.895 1 95.38 292 GLY A N 1
ATOM 2350 C CA . GLY A 1 292 ? -6.168 13.648 -6.316 1 95.38 292 GLY A CA 1
ATOM 2351 C C . GLY A 1 292 ? -5.109 14.727 -6.254 1 95.38 292 GLY A C 1
ATOM 2352 O O . GLY A 1 292 ? -3.992 14.539 -6.738 1 95.38 292 GLY A O 1
ATOM 2353 N N . THR A 1 293 ? -5.531 15.906 -5.727 1 96.12 293 THR A N 1
ATOM 2354 C CA . THR A 1 293 ? -4.641 17.062 -5.664 1 96.12 293 THR A CA 1
ATOM 2355 C C . THR A 1 293 ? -4.926 17.891 -4.422 1 96.12 293 THR A C 1
ATOM 2357 O O . THR A 1 293 ? -6.02 17.828 -3.857 1 96.12 293 THR A O 1
ATOM 2360 N N . LEU A 1 294 ? -3.951 18.547 -3.961 1 97.62 294 LEU A N 1
ATOM 2361 C CA . LEU A 1 294 ? -4.09 19.531 -2.902 1 97.62 294 LEU A CA 1
ATOM 2362 C C . LEU A 1 294 ? -3.719 20.922 -3.41 1 97.62 294 LEU A C 1
ATOM 2364 O O . LEU A 1 294 ? -3.303 21.781 -2.631 1 97.62 294 LEU A O 1
ATOM 2368 N N . LYS A 1 295 ? -3.795 21.141 -4.688 1 96.94 295 LYS A N 1
ATOM 2369 C CA . LYS A 1 295 ? -3.275 22.344 -5.316 1 96.94 295 LYS A CA 1
ATOM 2370 C C . LYS A 1 295 ? -4.035 23.578 -4.848 1 96.94 295 LYS A C 1
ATOM 2372 O O . LYS A 1 295 ? -3.475 24.672 -4.781 1 96.94 295 LYS A O 1
ATOM 2377 N N . ASN A 1 296 ? -5.332 23.453 -4.516 1 98.25 296 ASN A N 1
ATOM 2378 C CA . ASN A 1 296 ? -6.148 24.609 -4.164 1 98.25 296 ASN A CA 1
ATOM 2379 C C . ASN A 1 296 ? -5.637 25.297 -2.9 1 98.25 296 ASN A C 1
ATOM 2381 O O . ASN A 1 296 ? -5.539 26.531 -2.852 1 98.25 296 ASN A O 1
ATOM 2385 N N . SER A 1 297 ? -5.355 24.484 -1.918 1 98.25 297 SER A N 1
ATOM 2386 C CA . SER A 1 297 ? -4.816 25.078 -0.701 1 98.25 297 SER A CA 1
ATOM 2387 C C . SER A 1 297 ? -3.473 25.75 -0.961 1 98.25 297 SER A C 1
ATOM 2389 O O . SER A 1 297 ? -3.209 26.844 -0.459 1 98.25 297 SER A O 1
ATOM 2391 N N . PHE A 1 298 ? -2.641 25.078 -1.703 1 97 298 PHE A N 1
ATOM 2392 C CA . PHE A 1 298 ? -1.346 25.656 -2.037 1 97 298 PHE A CA 1
ATOM 2393 C C . PHE A 1 298 ? -1.514 27.016 -2.682 1 97 298 PHE A C 1
ATOM 2395 O O . PHE A 1 298 ? -0.827 27.969 -2.312 1 97 298 PHE A O 1
ATOM 2402 N N . ILE A 1 299 ? -2.381 27.125 -3.662 1 96.31 299 ILE A N 1
ATOM 2403 C CA . ILE A 1 299 ? -2.625 28.359 -4.383 1 96.31 299 ILE A CA 1
ATOM 2404 C C . ILE A 1 299 ? -3.129 29.438 -3.412 1 96.31 299 ILE A C 1
ATOM 2406 O O . ILE A 1 299 ? -2.641 30.562 -3.414 1 96.31 299 ILE A O 1
ATOM 2410 N N . ARG A 1 300 ? -4.027 29.078 -2.535 1 96.31 300 ARG A N 1
ATOM 2411 C CA . ARG A 1 300 ? -4.562 30 -1.54 1 96.31 300 ARG A CA 1
ATOM 2412 C C . ARG A 1 300 ? -3.467 30.5 -0.601 1 96.31 300 ARG A C 1
ATOM 2414 O O . ARG A 1 300 ? -3.391 31.688 -0.295 1 96.31 300 ARG A O 1
ATOM 2421 N N . PHE A 1 301 ? -2.646 29.578 -0.168 1 96.94 301 PHE A N 1
ATOM 2422 C CA . PHE A 1 301 ? -1.61 29.891 0.806 1 96.94 301 PHE A CA 1
ATOM 2423 C C . PHE A 1 301 ? -0.508 30.734 0.167 1 96.94 301 PHE A C 1
ATOM 2425 O O . PHE A 1 301 ? -0.035 31.703 0.76 1 96.94 301 PHE A O 1
ATOM 2432 N N . GLU A 1 302 ? -0.116 30.359 -1.017 1 94 302 GLU A N 1
ATOM 2433 C CA . GLU A 1 302 ? 1.082 30.953 -1.607 1 94 302 GLU A CA 1
ATOM 2434 C C . GLU A 1 302 ? 0.741 32.188 -2.428 1 94 302 GLU A C 1
ATOM 2436 O O . GLU A 1 302 ? 1.489 33.188 -2.42 1 94 302 GLU A O 1
ATOM 2441 N N . LYS A 1 303 ? -0.313 32.219 -3.133 1 90.75 303 LYS A N 1
ATOM 2442 C CA . LYS A 1 303 ? -0.64 33.312 -4.035 1 90.75 303 LYS A CA 1
ATOM 2443 C C . LYS A 1 303 ? -1.51 34.344 -3.334 1 90.75 303 LYS A C 1
ATOM 2445 O O . LYS A 1 303 ? -1.218 35.562 -3.387 1 90.75 303 LYS A O 1
ATOM 2450 N N . GLU A 1 304 ? -2.502 33.875 -2.621 1 92.69 304 GLU A N 1
ATOM 2451 C CA . GLU A 1 304 ? -3.422 34.812 -1.978 1 92.69 304 GLU A CA 1
ATOM 2452 C C . GLU A 1 304 ? -2.955 35.156 -0.567 1 92.69 304 GLU A C 1
ATOM 2454 O O . GLU A 1 304 ? -3.434 36.125 0.029 1 92.69 304 GLU A O 1
ATOM 2459 N N . ARG A 1 305 ? -2.141 34.406 -0.033 1 96 305 ARG A N 1
ATOM 2460 C CA . ARG A 1 305 ? -1.523 34.625 1.271 1 96 305 ARG A CA 1
ATOM 2461 C C . ARG A 1 305 ? -2.574 34.625 2.377 1 96 305 ARG A C 1
ATOM 2463 O O . ARG A 1 305 ? -2.508 35.469 3.289 1 96 305 ARG A O 1
ATOM 2470 N N . LYS A 1 306 ? -3.566 33.844 2.217 1 96.94 306 LYS A N 1
ATOM 2471 C CA . LYS A 1 306 ? -4.609 33.562 3.197 1 96.94 306 LYS A CA 1
ATOM 2472 C C . LYS A 1 306 ? -4.93 32.062 3.246 1 96.94 306 LYS A C 1
ATOM 2474 O O . LYS A 1 306 ? -4.852 31.375 2.229 1 96.94 306 LYS A O 1
ATOM 2479 N N . GLY A 1 307 ? -5.215 31.672 4.367 1 97.94 307 GLY A N 1
ATOM 2480 C CA . GLY A 1 307 ? -5.551 30.266 4.496 1 97.94 307 GLY A CA 1
ATOM 2481 C C . GLY A 1 307 ? -6.449 29.969 5.684 1 97.94 307 GLY A C 1
ATOM 2482 O O . GLY A 1 307 ? -6.191 30.438 6.793 1 97.94 307 GLY A O 1
ATOM 2483 N N . ARG A 1 308 ? -7.516 29.344 5.484 1 98.75 308 ARG A N 1
ATOM 2484 C CA . ARG A 1 308 ? -8.359 28.781 6.539 1 98.75 308 ARG A CA 1
ATOM 2485 C C . ARG A 1 308 ? -8.234 27.266 6.602 1 98.75 308 ARG A C 1
ATOM 2487 O O . ARG A 1 308 ? -8.594 26.562 5.656 1 98.75 308 ARG A O 1
ATOM 2494 N N . VAL A 1 309 ? -7.727 26.781 7.68 1 98.88 309 VAL A N 1
ATOM 2495 C CA . VAL A 1 309 ? -7.43 25.359 7.859 1 98.88 309 VAL A CA 1
ATOM 2496 C C . VAL A 1 309 ? -8.234 24.812 9.039 1 98.88 309 VAL A C 1
ATOM 2498 O O . VAL A 1 309 ? -8.227 25.391 10.125 1 98.88 309 VAL A O 1
ATOM 2501 N N . ALA A 1 310 ? -8.938 23.719 8.812 1 98.94 310 ALA A N 1
ATOM 2502 C CA . ALA A 1 310 ? -9.75 23.125 9.875 1 98.94 310 ALA A CA 1
ATOM 2503 C C . ALA A 1 310 ? -9.219 21.75 10.273 1 98.94 310 ALA A C 1
ATOM 2505 O O . ALA A 1 310 ? -8.789 20.969 9.422 1 98.94 310 ALA A O 1
ATOM 2506 N N . PHE A 1 311 ? -9.219 21.469 11.578 1 98.88 311 PHE A N 1
ATOM 2507 C CA . PHE A 1 311 ? -8.844 20.188 12.164 1 98.88 311 PHE A CA 1
ATOM 2508 C C . PHE A 1 311 ? -10.055 19.516 12.805 1 98.88 311 PHE A C 1
ATOM 2510 O O . PHE A 1 311 ? -10.5 19.922 13.875 1 98.88 311 PHE A O 1
ATOM 2517 N N . LEU A 1 312 ? -10.586 18.531 12.117 1 98.75 312 LEU A N 1
ATOM 2518 C CA . LEU A 1 312 ? -11.766 17.844 12.602 1 98.75 312 LEU A CA 1
ATOM 2519 C C . LEU A 1 312 ? -11.406 16.453 13.133 1 98.75 312 LEU A C 1
ATOM 2521 O O . LEU A 1 312 ? -10.875 15.625 12.391 1 98.75 312 LEU A O 1
ATOM 2525 N N . GLY A 1 313 ? -11.641 16.219 14.438 1 97.94 313 GLY A N 1
ATOM 2526 C CA . GLY A 1 313 ? -11.258 14.93 15 1 97.94 313 GLY A CA 1
ATOM 2527 C C . GLY A 1 313 ? -11.719 14.75 16.438 1 97.94 313 GLY A C 1
ATOM 2528 O O . GLY A 1 313 ? -12.625 15.438 16.891 1 97.94 313 GLY A O 1
ATOM 2529 N N . GLY A 1 314 ? -11.188 13.695 17.109 1 96.44 314 GLY A N 1
ATOM 2530 C CA . GLY A 1 314 ? -11.516 13.383 18.5 1 96.44 314 GLY A CA 1
ATOM 2531 C C . GLY A 1 314 ? -10.539 13.977 19.484 1 96.44 314 GLY A C 1
ATOM 2532 O O . GLY A 1 314 ? -10.109 15.117 19.344 1 96.44 314 GLY A O 1
ATOM 2533 N N . SER A 1 315 ? -10.289 13.281 20.578 1 96.06 315 SER A N 1
ATOM 2534 C CA . SER A 1 315 ? -9.461 13.773 21.672 1 96.06 315 SER A CA 1
ATOM 2535 C C . SER A 1 315 ? -8.016 13.992 21.234 1 96.06 315 SER A C 1
ATOM 2537 O O . SER A 1 315 ? -7.344 14.898 21.719 1 96.06 315 SER A O 1
ATOM 2539 N N . ILE A 1 316 ? -7.504 13.141 20.312 1 97.19 316 ILE A N 1
ATOM 2540 C CA . ILE A 1 316 ? -6.125 13.258 19.859 1 97.19 316 ILE A CA 1
ATOM 2541 C C . ILE A 1 316 ? -5.953 14.57 19.094 1 97.19 316 ILE A C 1
ATOM 2543 O O . ILE A 1 316 ? -4.906 15.219 19.188 1 97.19 316 ILE A O 1
ATOM 2547 N N . THR A 1 317 ? -6.945 14.953 18.391 1 97.75 317 THR A N 1
ATOM 2548 C CA . THR A 1 317 ? -6.957 16.219 17.656 1 97.75 317 THR A CA 1
ATOM 2549 C C . THR A 1 317 ? -7.223 17.391 18.609 1 97.75 317 THR A C 1
ATOM 2551 O O . THR A 1 317 ? -6.691 18.484 18.406 1 97.75 317 THR A O 1
ATOM 2554 N N . GLU A 1 318 ? -8.016 17.141 19.641 1 96.06 318 GLU A N 1
ATOM 2555 C CA . GLU A 1 318 ? -8.328 18.172 20.609 1 96.06 318 GLU A CA 1
ATOM 2556 C C . GLU A 1 318 ? -7.102 18.547 21.438 1 96.06 318 GLU A C 1
ATOM 2558 O O . GLU A 1 318 ? -6.91 19.719 21.781 1 96.06 318 GLU A O 1
ATOM 2563 N N . MET A 1 319 ? -6.32 17.641 21.734 1 93.94 319 MET A N 1
ATOM 2564 C CA . MET A 1 319 ? -5.152 17.875 22.578 1 93.94 319 MET A CA 1
ATOM 2565 C C . MET A 1 319 ? -4.07 18.625 21.812 1 93.94 319 MET A C 1
ATOM 2567 O O . MET A 1 319 ? -4.062 18.641 20.578 1 93.94 319 MET A O 1
ATOM 2571 N N . ARG A 1 320 ? -3.205 19.219 22.641 1 94.19 320 ARG A N 1
ATOM 2572 C CA . ARG A 1 320 ? -2.029 19.844 22.031 1 94.19 320 ARG A CA 1
ATOM 2573 C C . ARG A 1 320 ? -1.044 18.781 21.547 1 94.19 320 ARG A C 1
ATOM 2575 O O . ARG A 1 320 ? -0.661 17.891 22.312 1 94.19 320 ARG A O 1
ATOM 2582 N N . GLY A 1 321 ? -0.7 18.766 20.359 1 97.06 321 GLY A N 1
ATOM 2583 C CA . GLY A 1 321 ? 0.206 17.797 19.766 1 97.06 321 GLY A CA 1
ATOM 2584 C C . GLY A 1 321 ? 0.399 17.969 18.281 1 97.06 321 GLY A C 1
ATOM 2585 O O . GLY A 1 321 ? 0.895 19.016 17.828 1 97.06 321 GLY A O 1
ATOM 2586 N N . TRP A 1 322 ? -0.101 16.922 17.5 1 98.12 322 TRP A N 1
ATOM 2587 C CA . TRP A 1 322 ? 0.128 16.922 16.062 1 98.12 322 TRP A CA 1
ATOM 2588 C C . TRP A 1 322 ? -0.508 18.156 15.406 1 98.12 322 TRP A C 1
ATOM 2590 O O . TRP A 1 322 ? 0.027 18.703 14.438 1 98.12 322 TRP A O 1
ATOM 2600 N N . ARG A 1 323 ? -1.639 18.625 15.938 1 98.31 323 ARG A N 1
ATOM 2601 C CA . ARG A 1 323 ? -2.342 19.781 15.391 1 98.31 323 ARG A CA 1
ATOM 2602 C C . ARG A 1 323 ? -1.479 21.031 15.484 1 98.31 323 ARG A C 1
ATOM 2604 O O . ARG A 1 323 ? -1.3 21.734 14.484 1 98.31 323 ARG A O 1
ATOM 2611 N N . GLU A 1 324 ? -0.923 21.281 16.656 1 98.19 324 GLU A N 1
ATOM 2612 C CA . GLU A 1 324 ? -0.072 22.453 16.844 1 98.19 324 GLU A CA 1
ATOM 2613 C C . GLU A 1 324 ? 1.198 22.344 16 1 98.19 324 GLU A C 1
ATOM 2615 O O . GLU A 1 324 ? 1.654 23.344 15.43 1 98.19 324 GLU A O 1
ATOM 2620 N N . LEU A 1 325 ? 1.749 21.188 16 1 98.19 325 LEU A N 1
ATOM 2621 C CA . LEU A 1 325 ? 2.947 20.969 15.195 1 98.19 325 LEU A CA 1
ATOM 2622 C C . LEU A 1 325 ? 2.66 21.203 13.719 1 98.19 325 LEU A C 1
ATOM 2624 O O . LEU A 1 325 ? 3.508 21.719 12.984 1 98.19 325 LEU A O 1
ATOM 2628 N N . THR A 1 326 ? 1.496 20.812 13.25 1 98.62 326 THR A N 1
ATOM 2629 C CA . THR A 1 326 ? 1.097 21.031 11.867 1 98.62 326 THR A CA 1
ATOM 2630 C C . THR A 1 326 ? 0.9 22.516 11.594 1 98.62 326 THR A C 1
ATOM 2632 O O . THR A 1 326 ? 1.292 23.016 10.531 1 98.62 326 THR A O 1
ATOM 2635 N N . LYS A 1 327 ? 0.289 23.266 12.539 1 98.62 327 LYS A N 1
ATOM 2636 C CA . LYS A 1 327 ? 0.164 24.703 12.406 1 98.62 327 LYS A CA 1
ATOM 2637 C C . LYS A 1 327 ? 1.532 25.359 12.242 1 98.62 327 LYS A C 1
ATOM 2639 O O . LYS A 1 327 ? 1.718 26.219 11.367 1 98.62 327 LYS A O 1
ATOM 2644 N N . ASP A 1 328 ? 2.428 24.906 13.039 1 98.06 328 ASP A N 1
ATOM 2645 C CA . ASP A 1 328 ? 3.781 25.453 12.992 1 98.06 328 ASP A CA 1
ATOM 2646 C C . ASP A 1 328 ? 4.441 25.156 11.648 1 98.06 328 ASP A C 1
ATOM 2648 O O . ASP A 1 328 ? 5.082 26.031 11.055 1 98.06 328 ASP A O 1
ATOM 2652 N N . TYR A 1 329 ? 4.262 23.969 11.203 1 98.38 329 TYR A N 1
ATOM 2653 C CA . TYR A 1 329 ? 4.77 23.594 9.891 1 98.38 329 TYR A CA 1
ATOM 2654 C C . TYR A 1 329 ? 4.211 24.516 8.805 1 98.38 329 TYR A C 1
ATOM 2656 O O . TYR A 1 329 ? 4.957 25.031 7.977 1 98.38 329 TYR A O 1
ATOM 2664 N N . LEU A 1 330 ? 2.922 24.688 8.82 1 98.69 330 LEU A N 1
ATOM 2665 C CA . LEU A 1 330 ? 2.277 25.516 7.801 1 98.69 330 LEU A CA 1
ATOM 2666 C C . LEU A 1 330 ? 2.799 26.953 7.855 1 98.69 330 LEU A C 1
ATOM 2668 O O . LEU A 1 330 ? 3.045 27.562 6.812 1 98.69 330 LEU A O 1
ATOM 2672 N N . ARG A 1 331 ? 3.043 27.484 9.023 1 98.19 331 ARG A N 1
ATOM 2673 C CA . ARG A 1 331 ? 3.543 28.844 9.18 1 98.19 331 ARG A CA 1
ATOM 2674 C C . ARG A 1 331 ? 4.961 28.969 8.641 1 98.19 331 ARG A C 1
ATOM 2676 O O . ARG A 1 331 ? 5.332 30.016 8.086 1 98.19 331 ARG A O 1
ATOM 2683 N N . ARG A 1 332 ? 5.742 27.922 8.812 1 97.94 332 ARG A N 1
ATOM 2684 C CA . ARG A 1 332 ? 7.105 27.953 8.289 1 97.94 332 ARG A CA 1
ATOM 2685 C C . ARG A 1 332 ? 7.121 27.734 6.781 1 97.94 332 ARG A C 1
ATOM 2687 O O . ARG A 1 332 ? 7.949 28.328 6.074 1 97.94 332 ARG A O 1
ATOM 2694 N N . ARG A 1 333 ? 6.203 26.891 6.281 1 97.62 333 ARG A N 1
ATOM 2695 C CA . ARG A 1 333 ? 6.113 26.578 4.859 1 97.62 333 ARG A CA 1
ATOM 2696 C C . ARG A 1 333 ? 5.578 27.766 4.066 1 97.62 333 ARG A C 1
ATOM 2698 O O . ARG A 1 333 ? 5.973 27.969 2.918 1 97.62 333 ARG A O 1
ATOM 2705 N N . PHE A 1 334 ? 4.73 28.531 4.734 1 97.25 334 PHE A N 1
ATOM 2706 C CA . PHE A 1 334 ? 4.129 29.719 4.148 1 97.25 334 PHE A CA 1
ATOM 2707 C C . PHE A 1 334 ? 4.23 30.906 5.102 1 97.25 334 PHE A C 1
ATOM 2709 O O . PHE A 1 334 ? 3.217 31.406 5.598 1 97.25 334 PHE A O 1
ATOM 2716 N N . PRO A 1 335 ? 5.406 31.438 5.211 1 95.94 335 PRO A N 1
ATOM 2717 C CA . PRO A 1 335 ? 5.68 32.406 6.266 1 95.94 335 PRO A CA 1
ATOM 2718 C C . PRO A 1 335 ? 4.988 33.75 6.02 1 95.94 335 PRO A C 1
ATOM 2720 O O . PRO A 1 335 ? 4.898 34.594 6.93 1 95.94 335 PRO A O 1
ATOM 2723 N N . PHE A 1 336 ? 4.492 34 4.867 1 95.12 336 PHE A N 1
ATOM 2724 C CA . PHE A 1 336 ? 3.883 35.312 4.535 1 95.12 336 PHE A CA 1
ATOM 2725 C C . PHE A 1 336 ? 2.365 35.188 4.457 1 95.12 336 PHE A C 1
ATOM 2727 O O . PHE A 1 336 ? 1.687 36.094 3.992 1 95.12 336 PHE A O 1
ATOM 2734 N N . THR A 1 337 ? 1.803 34.062 4.871 1 97.31 337 THR A N 1
ATOM 2735 C CA . THR A 1 337 ? 0.374 33.781 4.812 1 97.31 337 THR A CA 1
ATOM 2736 C C . THR A 1 337 ? -0.282 34 6.168 1 97.31 337 THR A C 1
ATOM 2738 O O . THR A 1 337 ? 0.275 33.656 7.207 1 97.31 337 THR A O 1
ATOM 2741 N N . GLU A 1 338 ? -1.432 34.656 6.148 1 98.19 338 GLU A N 1
ATOM 2742 C CA . GLU A 1 338 ? -2.275 34.75 7.332 1 98.19 338 GLU A CA 1
ATOM 2743 C C . GLU A 1 338 ? -3.205 33.562 7.465 1 98.19 338 GLU A C 1
ATOM 2745 O O . GLU A 1 338 ? -4.055 33.344 6.598 1 98.19 338 GLU A O 1
ATOM 2750 N N . PHE A 1 339 ? -3.07 32.875 8.539 1 98.5 339 PHE A N 1
ATOM 2751 C CA . PHE A 1 339 ? -3.863 31.656 8.711 1 98.5 339 PHE A CA 1
ATOM 2752 C C . PHE A 1 339 ? -4.961 31.875 9.742 1 98.5 339 PHE A C 1
ATOM 2754 O O . PHE A 1 339 ? -4.746 32.531 10.758 1 98.5 339 PHE A O 1
ATOM 2761 N N . GLU A 1 340 ? -6.066 31.406 9.484 1 98.62 340 GLU A N 1
ATOM 2762 C CA . GLU A 1 340 ? -7.102 31.109 10.469 1 98.62 340 GLU A CA 1
ATOM 2763 C C . GLU A 1 340 ? -7.242 29.609 10.695 1 98.62 340 GLU A C 1
ATOM 2765 O O . GLU A 1 340 ? -7.555 28.875 9.766 1 98.62 340 GLU A O 1
ATOM 2770 N N . PHE A 1 341 ? -6.988 29.188 11.875 1 98.69 341 PHE A N 1
ATOM 2771 C CA . PHE A 1 341 ? -7.07 27.766 12.211 1 98.69 341 PHE A CA 1
ATOM 2772 C C . PHE A 1 341 ? -8.336 27.469 13 1 98.69 341 PHE A C 1
ATOM 2774 O O . PHE A 1 341 ? -8.648 28.156 13.969 1 98.69 341 PHE A O 1
ATOM 2781 N N . ILE A 1 342 ? -9.062 26.516 12.539 1 98.62 342 ILE A N 1
ATOM 2782 C CA . ILE A 1 342 ? -10.273 26.062 13.219 1 98.62 342 ILE A CA 1
ATOM 2783 C C . ILE A 1 342 ? -10 24.766 13.961 1 98.62 342 ILE A C 1
ATOM 2785 O O . ILE A 1 342 ? -9.734 23.734 13.336 1 98.62 342 ILE A O 1
ATOM 2789 N N . ASP A 1 343 ? -10.039 24.812 15.266 1 97.56 343 ASP A N 1
ATOM 2790 C CA . ASP A 1 343 ? -9.844 23.641 16.109 1 97.56 343 ASP A CA 1
ATOM 2791 C C . ASP A 1 343 ? -11.18 22.938 16.406 1 97.56 343 ASP A C 1
ATOM 2793 O O . ASP A 1 343 ? -11.883 23.312 17.344 1 97.56 343 ASP A O 1
ATOM 2797 N N . ALA A 1 344 ? -11.43 21.906 15.719 1 97.69 344 ALA A N 1
ATOM 2798 C CA . ALA A 1 344 ? -12.711 21.219 15.836 1 97.69 344 ALA A CA 1
ATOM 2799 C C . ALA A 1 344 ? -12.523 19.797 16.359 1 97.69 344 ALA A C 1
ATOM 2801 O O . ALA A 1 344 ? -13.141 18.844 15.852 1 97.69 344 ALA A O 1
ATOM 2802 N N . GLY A 1 345 ? -11.633 19.609 17.281 1 96.62 345 GLY A N 1
ATOM 2803 C CA . GLY A 1 345 ? -11.516 18.359 18 1 96.62 345 GLY A CA 1
ATOM 2804 C C . GLY A 1 345 ? -12.438 18.281 19.203 1 96.62 345 GLY A C 1
ATOM 2805 O O . GLY A 1 345 ? -12.516 19.219 20 1 96.62 345 GLY A O 1
ATOM 2806 N N . ILE A 1 346 ? -13.188 17.188 19.266 1 94.75 346 ILE A N 1
ATOM 2807 C CA . ILE A 1 346 ? -14.016 16.938 20.453 1 94.75 346 ILE A CA 1
ATOM 2808 C C . ILE A 1 346 ? -13.797 15.508 20.922 1 94.75 346 ILE A C 1
ATOM 2810 O O . ILE A 1 346 ? -14.008 14.555 20.172 1 94.75 346 ILE A O 1
ATOM 2814 N N . SER A 1 347 ? -13.484 15.336 22.141 1 93.62 347 SER A N 1
ATOM 2815 C CA . SER A 1 347 ? -13.188 14.031 22.719 1 93.62 347 SER A CA 1
ATOM 2816 C C . SER A 1 347 ? -14.367 13.07 22.562 1 93.62 347 SER A C 1
ATOM 2818 O O . SER A 1 347 ? -15.523 13.469 22.688 1 93.62 347 SER A O 1
ATOM 2820 N N . SER A 1 348 ? -14.062 11.82 22.203 1 92.12 348 SER A N 1
ATOM 2821 C CA . SER A 1 348 ? -14.977 10.68 22.188 1 92.12 348 SER A CA 1
ATOM 2822 C C . SER A 1 348 ? -15.867 10.703 20.938 1 92.12 348 SER A C 1
ATOM 2824 O O . SER A 1 348 ? -16.797 9.898 20.828 1 92.12 348 SER A O 1
ATOM 2826 N N . THR A 1 349 ? -15.609 11.602 20.031 1 94.44 349 THR A N 1
ATOM 2827 C CA . THR A 1 349 ? -16.469 11.695 18.859 1 94.44 349 THR A CA 1
ATOM 2828 C C . THR A 1 349 ? -15.781 11.094 17.625 1 94.44 349 THR A C 1
ATOM 2830 O O . THR A 1 349 ? -14.562 11.203 17.484 1 94.44 349 THR A O 1
ATOM 2833 N N . GLY A 1 350 ? -16.547 10.398 16.828 1 96.56 350 GLY A N 1
ATOM 2834 C CA . GLY A 1 350 ? -16.109 9.844 15.555 1 96.56 350 GLY A CA 1
ATOM 2835 C C . GLY A 1 350 ? -16.828 10.445 14.359 1 96.56 350 GLY A C 1
ATOM 2836 O O . GLY A 1 350 ? -17.281 11.594 14.414 1 96.56 350 GLY A O 1
ATOM 2837 N N . THR A 1 351 ? -16.938 9.734 13.258 1 98.12 351 THR A N 1
ATOM 2838 C CA . THR A 1 351 ? -17.406 10.297 12 1 98.12 351 THR A CA 1
ATOM 2839 C C . THR A 1 351 ? -18.891 10.68 12.102 1 98.12 351 THR A C 1
ATOM 2841 O O . THR A 1 351 ? -19.312 11.688 11.539 1 98.12 351 THR A O 1
ATOM 2844 N N . THR A 1 352 ? -19.672 9.883 12.82 1 97.56 352 THR A N 1
ATOM 2845 C CA . THR A 1 352 ? -21.094 10.164 12.883 1 97.56 352 THR A CA 1
ATOM 2846 C C . THR A 1 352 ? -21.344 11.508 13.57 1 97.56 352 THR A C 1
ATOM 2848 O O . THR A 1 352 ? -21.891 12.43 12.961 1 97.56 352 THR A O 1
ATOM 2851 N N . PRO A 1 353 ? -20.938 11.695 14.805 1 96.75 353 PRO A N 1
ATOM 2852 C CA . PRO A 1 353 ? -21.141 13.031 15.375 1 96.75 353 PRO A CA 1
ATOM 2853 C C . PRO A 1 353 ? -20.422 14.125 14.586 1 96.75 353 PRO A C 1
ATOM 2855 O O . PRO A 1 353 ? -20.906 15.25 14.5 1 96.75 353 PRO A O 1
ATOM 2858 N N . HIS A 1 354 ? -19.203 13.812 14 1 98 354 HIS A N 1
ATOM 2859 C CA . HIS A 1 354 ? -18.484 14.789 13.188 1 98 354 HIS A CA 1
ATOM 2860 C C . HIS A 1 354 ? -19.359 15.305 12.047 1 98 354 HIS A C 1
ATOM 2862 O O . HIS A 1 354 ? -19.359 16.5 11.75 1 98 354 HIS A O 1
ATOM 2868 N N . SER A 1 355 ? -20.062 14.383 11.422 1 98.31 355 SER A N 1
ATOM 2869 C CA . SER A 1 355 ? -20.875 14.758 10.266 1 98.31 355 SER A CA 1
ATOM 2870 C C . SER A 1 355 ? -22 15.703 10.672 1 98.31 355 SER A C 1
ATOM 2872 O O . SER A 1 355 ? -22.297 16.672 9.953 1 98.31 355 SER A O 1
ATOM 2874 N N . TYR A 1 356 ? -22.562 15.547 11.789 1 97.5 356 TYR A N 1
ATOM 2875 C CA . TYR A 1 356 ? -23.703 16.344 12.227 1 97.5 356 TYR A CA 1
ATOM 2876 C C . TYR A 1 356 ? -23.266 17.688 12.789 1 97.5 356 TYR A C 1
ATOM 2878 O O . TYR A 1 356 ? -23.984 18.672 12.711 1 97.5 356 TYR A O 1
ATOM 2886 N N . ARG A 1 357 ? -22.078 17.688 13.352 1 96.88 357 ARG A N 1
ATOM 2887 C CA . ARG A 1 357 ? -21.609 18.938 13.93 1 96.88 357 ARG A CA 1
ATOM 2888 C C . ARG A 1 357 ? -20.797 19.75 12.914 1 96.88 357 ARG A C 1
ATOM 2890 O O . ARG A 1 357 ? -20.359 20.859 13.203 1 96.88 357 ARG A O 1
ATOM 2897 N N . PHE A 1 358 ? -20.594 19.281 11.789 1 98.19 358 PHE A N 1
ATOM 2898 C CA . PHE A 1 358 ? -19.672 19.828 10.805 1 98.19 358 PHE A CA 1
ATOM 2899 C C . PHE A 1 358 ? -20.062 21.25 10.422 1 98.19 358 PHE A C 1
ATOM 2901 O O . PHE A 1 358 ? -19.203 22.141 10.352 1 98.19 358 PHE A O 1
ATOM 2908 N N . GLU A 1 359 ? -21.344 21.438 10.102 1 96.56 359 GLU A N 1
ATOM 2909 C CA . GLU A 1 359 ? -21.812 22.766 9.719 1 96.56 359 GLU A CA 1
ATOM 2910 C C . GLU A 1 359 ? -21.562 23.781 10.836 1 96.56 359 GLU A C 1
ATOM 2912 O O . GLU A 1 359 ? -21.016 24.859 10.586 1 96.56 359 GLU A O 1
ATOM 2917 N N . GLN A 1 360 ? -21.875 23.391 11.969 1 94.5 360 GLN A N 1
ATOM 2918 C CA . GLN A 1 360 ? -21.781 24.297 13.109 1 94.5 360 GLN A CA 1
ATOM 2919 C C . GLN A 1 360 ? -20.344 24.562 13.508 1 94.5 360 GLN A C 1
ATOM 2921 O O . GLN A 1 360 ? -19.969 25.688 13.812 1 94.5 360 GLN A O 1
ATOM 2926 N N . ASP A 1 361 ? -19.547 23.547 13.508 1 96.19 361 ASP A N 1
ATOM 2927 C CA . ASP A 1 361 ? -18.219 23.656 14.117 1 96.19 361 ASP A CA 1
ATOM 2928 C C . ASP A 1 361 ? -17.172 24.031 13.07 1 96.19 361 ASP A C 1
ATOM 2930 O O . ASP A 1 361 ? -16.078 24.5 13.414 1 96.19 361 ASP A O 1
ATOM 2934 N N . VAL A 1 362 ? -17.453 23.844 11.773 1 98.31 362 VAL A N 1
ATOM 2935 C CA . VAL A 1 362 ? -16.406 24.047 10.773 1 98.31 362 VAL A CA 1
ATOM 2936 C C . VAL A 1 362 ? -16.906 25.016 9.703 1 98.31 362 VAL A C 1
ATOM 2938 O O . VAL A 1 362 ? -16.391 26.125 9.578 1 98.31 362 VAL A O 1
ATOM 2941 N N . LEU A 1 363 ? -18.047 24.766 9.102 1 97.88 363 LEU A N 1
ATOM 2942 C CA . LEU A 1 363 ? -18.453 25.5 7.906 1 97.88 363 LEU A CA 1
ATOM 2943 C C . LEU A 1 363 ? -18.969 26.891 8.266 1 97.88 363 LEU A C 1
ATOM 2945 O O . LEU A 1 363 ? -18.969 27.781 7.414 1 97.88 363 LEU A O 1
ATOM 2949 N N . ARG A 1 364 ? -19.375 27.109 9.43 1 96.81 364 ARG A N 1
ATOM 2950 C CA . ARG A 1 364 ? -19.875 28.406 9.844 1 96.81 364 ARG A CA 1
ATOM 2951 C C . ARG A 1 364 ? -18.766 29.453 9.789 1 96.81 364 ARG A C 1
ATOM 2953 O O . ARG A 1 364 ? -19.031 30.656 9.727 1 96.81 364 ARG A O 1
ATOM 2960 N N . HIS A 1 365 ? -17.578 29 9.789 1 97.5 365 HIS A N 1
ATOM 2961 C CA . HIS A 1 365 ? -16.438 29.922 9.773 1 97.5 365 HIS A CA 1
ATOM 2962 C C . HIS A 1 365 ? -16.141 30.406 8.367 1 97.5 365 HIS A C 1
ATOM 2964 O O . HIS A 1 365 ? -15.32 31.312 8.18 1 97.5 365 HIS A O 1
ATOM 2970 N N . GLY A 1 366 ? -16.797 29.844 7.402 1 97.38 366 GLY A N 1
ATOM 2971 C CA . GLY A 1 366 ? -16.547 30.203 6.012 1 97.38 366 GLY A CA 1
ATOM 2972 C C . GLY A 1 366 ? -15.969 29.062 5.195 1 97.38 366 GLY A C 1
ATOM 2973 O O . GLY A 1 366 ? -15.953 27.922 5.637 1 97.38 366 GLY A O 1
ATOM 2974 N N . ASP A 1 367 ? -15.5 29.422 3.988 1 97.69 367 ASP A N 1
ATOM 2975 C CA . ASP A 1 367 ? -14.93 28.422 3.088 1 97.69 367 ASP A CA 1
ATOM 2976 C C . ASP A 1 367 ? -13.625 27.859 3.641 1 97.69 367 ASP A C 1
ATOM 2978 O O . ASP A 1 367 ? -12.727 28.625 4.027 1 97.69 367 ASP A O 1
ATOM 2982 N N . ILE A 1 368 ? -13.555 26.609 3.684 1 98.75 368 ILE A N 1
ATOM 2983 C CA . ILE A 1 368 ? -12.367 25.938 4.199 1 98.75 368 ILE A CA 1
ATOM 2984 C C . ILE A 1 368 ? -11.398 25.641 3.055 1 98.75 368 ILE A C 1
ATOM 2986 O O . ILE A 1 368 ? -11.797 25.062 2.035 1 98.75 368 ILE A O 1
ATOM 2990 N N . ASP A 1 369 ? -10.117 26 3.182 1 98.69 369 ASP A N 1
ATOM 2991 C CA . ASP A 1 369 ? -9.117 25.766 2.148 1 98.69 369 ASP A CA 1
ATOM 2992 C C . ASP A 1 369 ? -8.492 24.375 2.307 1 98.69 369 ASP A C 1
ATOM 2994 O O . ASP A 1 369 ? -8.18 23.719 1.315 1 98.69 369 ASP A O 1
ATOM 2998 N N . LEU A 1 370 ? -8.273 23.953 3.512 1 98.88 370 LEU A N 1
ATOM 2999 C CA . LEU A 1 370 ? -7.652 22.688 3.834 1 98.88 370 LEU A CA 1
ATOM 3000 C C . LEU A 1 370 ? -8.289 22.062 5.078 1 98.88 370 LEU A C 1
ATOM 3002 O O . LEU A 1 370 ? -8.336 22.703 6.133 1 98.88 370 LEU A O 1
ATOM 3006 N N . LEU A 1 371 ? -8.836 20.875 4.941 1 98.94 371 LEU A N 1
ATOM 3007 C CA . LEU A 1 371 ? -9.492 20.156 6.023 1 98.94 371 LEU A CA 1
ATOM 3008 C C . LEU A 1 371 ? -8.734 18.891 6.375 1 98.94 371 LEU A C 1
ATOM 3010 O O . LEU A 1 371 ? -8.469 18.062 5.504 1 98.94 371 LEU A O 1
ATOM 3014 N N . PHE A 1 372 ? -8.297 18.766 7.617 1 98.94 372 PHE A N 1
ATOM 3015 C CA . PHE A 1 372 ? -7.809 17.5 8.156 1 98.94 372 PHE A CA 1
ATOM 3016 C C . PHE A 1 372 ? -8.914 16.766 8.914 1 98.94 372 PHE A C 1
ATOM 3018 O O . PHE A 1 372 ? -9.594 17.359 9.75 1 98.94 372 PHE A O 1
ATOM 3025 N N . VAL A 1 373 ? -9.094 15.492 8.617 1 98.88 373 VAL A N 1
ATOM 3026 C CA . VAL A 1 373 ? -10.164 14.766 9.297 1 98.88 373 VAL A CA 1
ATOM 3027 C C . VAL A 1 373 ? -9.633 13.422 9.797 1 98.88 373 VAL A C 1
ATOM 3029 O O . VAL A 1 373 ? -8.852 12.758 9.109 1 98.88 373 VAL A O 1
ATOM 3032 N N . GLU A 1 374 ? -9.922 13.07 11.008 1 98.44 374 GLU A N 1
ATOM 3033 C CA . GLU A 1 374 ? -9.617 11.766 11.578 1 98.44 374 GLU A CA 1
ATOM 3034 C C . GLU A 1 374 ? -10.734 11.281 12.492 1 98.44 374 GLU A C 1
ATOM 3036 O O . GLU A 1 374 ? -11.352 12.086 13.203 1 98.44 374 GLU A O 1
ATOM 3041 N N . ALA A 1 375 ? -11.047 9.945 12.492 1 98.25 375 ALA A N 1
ATOM 3042 C CA . ALA A 1 375 ? -12.125 9.43 13.328 1 98.25 375 ALA A CA 1
ATOM 3043 C C . ALA A 1 375 ? -11.961 7.926 13.562 1 98.25 375 ALA A C 1
ATOM 3045 O O . ALA A 1 375 ? -12.852 7.277 14.109 1 98.25 375 ALA A O 1
ATOM 3046 N N . ALA A 1 376 ? -10.852 7.305 13.141 1 97.19 376 ALA A N 1
ATOM 3047 C CA . ALA A 1 376 ? -10.703 5.852 13.148 1 97.19 376 ALA A CA 1
ATOM 3048 C C . ALA A 1 376 ? -10.781 5.297 14.57 1 97.19 376 ALA A C 1
ATOM 3050 O O . ALA A 1 376 ? -11.461 4.297 14.812 1 97.19 376 ALA A O 1
ATOM 3051 N N . VAL A 1 377 ? -10.164 5.961 15.492 1 96.62 377 VAL A N 1
ATOM 3052 C CA . VAL A 1 377 ? -10.086 5.461 16.859 1 96.62 377 VAL A CA 1
ATOM 3053 C C . VAL A 1 377 ? -11.477 5.438 17.484 1 96.62 377 VAL A C 1
ATOM 3055 O O . VAL A 1 377 ? -11.93 4.395 17.969 1 96.62 377 VAL A O 1
ATOM 3058 N N . ASN A 1 378 ? -12.172 6.504 17.391 1 95.56 378 ASN A N 1
ATOM 3059 C CA . ASN A 1 378 ? -13.477 6.586 18.047 1 95.56 378 ASN A CA 1
ATOM 3060 C C . ASN A 1 378 ? -14.523 5.77 17.297 1 95.56 378 ASN A C 1
ATOM 3062 O O . ASN A 1 378 ? -15.43 5.207 17.906 1 95.56 378 ASN A O 1
ATOM 3066 N N . ASP A 1 379 ? -14.453 5.742 15.984 1 96.38 379 ASP A N 1
ATOM 3067 C CA . ASP A 1 379 ? -15.383 4.902 15.242 1 96.38 379 ASP A CA 1
ATOM 3068 C C . ASP A 1 379 ? -15.234 3.434 15.633 1 96.38 379 ASP A C 1
ATOM 3070 O O . ASP A 1 379 ? -16.219 2.689 15.672 1 96.38 379 ASP A O 1
ATOM 3074 N N . HIS A 1 380 ? -14.047 3.025 15.836 1 92.88 380 HIS A N 1
ATOM 3075 C CA . HIS A 1 380 ? -13.789 1.648 16.25 1 92.88 380 HIS A CA 1
ATOM 3076 C C . HIS A 1 380 ? -14.281 1.393 17.656 1 92.88 380 HIS A C 1
ATOM 3078 O O . HIS A 1 380 ? -14.992 0.417 17.906 1 92.88 380 HIS A O 1
ATOM 3084 N N . VAL A 1 381 ? -13.992 2.27 18.562 1 90.19 381 VAL A N 1
ATOM 3085 C CA . VAL A 1 381 ? -14.234 2.076 20 1 90.19 381 VAL A CA 1
ATOM 3086 C C . VAL A 1 381 ? -15.727 2.246 20.297 1 90.19 381 VAL A C 1
ATOM 3088 O O . VAL A 1 381 ? -16.266 1.583 21.188 1 90.19 381 VAL A O 1
ATOM 3091 N N . ASN A 1 382 ? -16.375 3.137 19.531 1 87.81 382 ASN A N 1
ATOM 3092 C CA . ASN A 1 382 ? -17.797 3.414 19.781 1 87.81 382 ASN A CA 1
ATOM 3093 C C . ASN A 1 382 ? -18.688 2.396 19.078 1 87.81 382 ASN A C 1
ATOM 3095 O O . ASN A 1 382 ? -19.922 2.553 19.062 1 87.81 382 ASN A O 1
ATOM 3099 N N . TYR A 1 383 ? -18.141 1.379 18.453 1 81.94 383 TYR A N 1
ATOM 3100 C CA . TYR A 1 383 ? -18.781 0.188 17.906 1 81.94 383 TYR A CA 1
ATOM 3101 C C . TYR A 1 383 ? -19.734 0.552 16.781 1 81.94 383 TYR A C 1
ATOM 3103 O O . TYR A 1 383 ? -20.812 -0.037 16.641 1 81.94 383 TYR A O 1
ATOM 3111 N N . PHE A 1 384 ? -19.422 1.613 16.094 1 85.5 384 PHE A N 1
ATOM 3112 C CA . PHE A 1 384 ? -20.156 1.874 14.859 1 85.5 384 PHE A CA 1
ATOM 3113 C C . PHE A 1 384 ? -19.891 0.783 13.828 1 85.5 384 PHE A C 1
ATOM 3115 O O . PHE A 1 384 ? -18.734 0.351 13.656 1 85.5 384 PHE A O 1
ATOM 3122 N N . CYS A 1 385 ? -20.953 0.321 13.25 1 86.56 385 CYS A N 1
ATOM 3123 C CA . CYS A 1 385 ? -20.781 -0.747 12.273 1 86.56 385 CYS A CA 1
ATOM 3124 C C . CYS A 1 385 ? -20.234 -0.202 10.961 1 86.56 385 CYS A C 1
ATOM 3126 O O . CYS A 1 385 ? -20.094 1.011 10.797 1 86.56 385 CYS A O 1
ATOM 3128 N N . ALA A 1 386 ? -19.875 -1.02 10.062 1 88.44 386 ALA A N 1
ATOM 3129 C CA . ALA A 1 386 ? -19.203 -0.676 8.812 1 88.44 386 ALA A CA 1
ATOM 3130 C C . ALA A 1 386 ? -20.016 0.335 8.008 1 88.44 386 ALA A C 1
ATOM 3132 O O . ALA A 1 386 ? -19.469 1.31 7.488 1 88.44 386 ALA A O 1
ATOM 3133 N N . ILE A 1 387 ? -21.297 0.168 7.941 1 90.06 387 ILE A N 1
ATOM 3134 C CA . ILE A 1 387 ? -22.156 1.047 7.164 1 90.06 387 ILE A CA 1
ATOM 3135 C C . ILE A 1 387 ? -22.156 2.447 7.773 1 90.06 387 ILE A C 1
ATOM 3137 O O . ILE A 1 387 ? -22.062 3.445 7.055 1 90.06 387 ILE A O 1
ATOM 3141 N N . ASP A 1 388 ? -22.203 2.549 9.117 1 94.38 388 ASP A N 1
ATOM 3142 C CA . ASP A 1 388 ? -22.203 3.832 9.812 1 94.38 388 ASP A CA 1
ATOM 3143 C C . ASP A 1 388 ? -20.891 4.57 9.594 1 94.38 388 ASP A C 1
ATOM 3145 O O . ASP A 1 388 ? -20.875 5.797 9.438 1 94.38 388 ASP A O 1
ATOM 3149 N N . GLN A 1 389 ? -19.844 3.793 9.594 1 96.19 389 GLN A N 1
ATOM 3150 C CA . GLN A 1 389 ? -18.516 4.387 9.422 1 96.19 389 GLN A CA 1
ATOM 3151 C C . GLN A 1 389 ? -18.375 5.012 8.039 1 96.19 389 GLN A C 1
ATOM 3153 O O . GLN A 1 389 ? -17.797 6.09 7.895 1 96.19 389 GLN A O 1
ATOM 3158 N N . VAL A 1 390 ? -18.922 4.367 7.039 1 96.06 390 VAL A N 1
ATOM 3159 C CA . VAL A 1 390 ? -18.891 4.895 5.68 1 96.06 390 VAL A CA 1
ATOM 3160 C C . VAL A 1 390 ? -19.828 6.102 5.57 1 96.06 390 VAL A C 1
ATOM 3162 O O . VAL A 1 390 ? -19.438 7.145 5.039 1 96.06 390 VAL A O 1
ATOM 3165 N N . ARG A 1 391 ? -21.031 5.992 6.141 1 97.62 391 ARG A N 1
ATOM 3166 C CA . ARG A 1 391 ? -22 7.07 6.07 1 97.62 391 ARG A CA 1
ATOM 3167 C C . ARG A 1 391 ? -21.5 8.328 6.773 1 97.62 391 ARG A C 1
ATOM 3169 O O . ARG A 1 391 ? -21.688 9.438 6.289 1 97.62 391 ARG A O 1
ATOM 3176 N N . GLY A 1 392 ? -20.875 8.125 7.902 1 98.38 392 GLY A N 1
ATOM 3177 C CA . GLY A 1 392 ? -20.312 9.25 8.633 1 98.38 392 GLY A CA 1
ATOM 3178 C C . GLY A 1 392 ? -19.203 9.945 7.883 1 98.38 392 GLY A C 1
ATOM 3179 O O . GLY A 1 392 ? -19.234 11.164 7.699 1 98.38 392 GLY A O 1
ATOM 3180 N N . MET A 1 393 ? -18.203 9.148 7.426 1 98.75 393 MET A N 1
ATOM 3181 C CA . MET A 1 393 ? -17.047 9.742 6.758 1 98.75 393 MET A CA 1
ATOM 3182 C C . MET A 1 393 ? -17.453 10.375 5.434 1 98.75 393 MET A C 1
ATOM 3184 O O . MET A 1 393 ? -17 11.484 5.113 1 98.75 393 MET A O 1
ATOM 3188 N N . GLU A 1 394 ? -18.25 9.656 4.684 1 98.62 394 GLU A N 1
ATOM 3189 C CA . GLU A 1 394 ? -18.75 10.266 3.451 1 98.62 394 GLU A CA 1
ATOM 3190 C C . GLU A 1 394 ? -19.578 11.516 3.746 1 98.62 394 GLU A C 1
ATOM 3192 O O . GLU A 1 394 ? -19.562 12.469 2.973 1 98.62 394 GLU A O 1
ATOM 3197 N N . GLY A 1 395 ? -20.312 11.453 4.855 1 98.69 395 GLY A N 1
ATOM 3198 C CA . GLY A 1 395 ? -21.047 12.625 5.289 1 98.69 395 GLY A CA 1
ATOM 3199 C C . GLY A 1 395 ? -20.188 13.867 5.43 1 98.69 395 GLY A C 1
ATOM 3200 O O . GLY A 1 395 ? -20.578 14.953 5 1 98.69 395 GLY A O 1
ATOM 3201 N N . ILE A 1 396 ? -19.016 13.727 5.988 1 98.81 396 ILE A N 1
ATOM 3202 C CA . ILE A 1 396 ? -18.094 14.844 6.199 1 98.81 396 ILE A CA 1
ATOM 3203 C C . ILE A 1 396 ? -17.5 15.281 4.859 1 98.81 396 ILE A C 1
ATOM 3205 O O . ILE A 1 396 ? -17.578 16.453 4.5 1 98.81 396 ILE A O 1
ATOM 3209 N N . VAL A 1 397 ? -16.969 14.32 4.117 1 98.81 397 VAL A N 1
ATOM 3210 C CA . VAL A 1 397 ? -16.203 14.586 2.898 1 98.81 397 VAL A CA 1
ATOM 3211 C C . VAL A 1 397 ? -17.125 15.219 1.85 1 98.81 397 VAL A C 1
ATOM 3213 O O . VAL A 1 397 ? -16.797 16.281 1.292 1 98.81 397 VAL A O 1
ATOM 3216 N N . ARG A 1 398 ? -18.234 14.594 1.613 1 98.62 398 ARG A N 1
ATOM 3217 C CA . ARG A 1 398 ? -19.156 15.078 0.593 1 98.62 398 ARG A CA 1
ATOM 3218 C C . ARG A 1 398 ? -19.75 16.422 0.995 1 98.62 398 ARG A C 1
ATOM 3220 O O . ARG A 1 398 ? -19.906 17.328 0.161 1 98.62 398 ARG A O 1
ATOM 3227 N N . HIS A 1 399 ? -20.109 16.578 2.281 1 98.62 399 HIS A N 1
ATOM 3228 C CA . HIS A 1 399 ? -20.609 17.859 2.773 1 98.62 399 HIS A CA 1
ATOM 3229 C C . HIS A 1 399 ? -19.594 18.969 2.543 1 98.62 399 HIS A C 1
ATOM 3231 O O . HIS A 1 399 ? -19.953 20.062 2.102 1 98.62 399 HIS A O 1
ATOM 3237 N N . ALA A 1 400 ? -18.375 18.75 2.865 1 98.81 400 ALA A N 1
ATOM 3238 C CA . ALA A 1 400 ? -17.312 19.734 2.676 1 98.81 400 ALA A CA 1
ATOM 3239 C C . ALA A 1 400 ? -17.203 20.156 1.212 1 98.81 400 ALA A C 1
ATOM 3241 O O . ALA A 1 400 ? -17.141 21.344 0.903 1 98.81 400 ALA A O 1
ATOM 3242 N N . LEU A 1 401 ? -17.25 19.172 0.303 1 98.62 401 LEU A N 1
ATOM 3243 C CA . LEU A 1 401 ? -17.031 19.422 -1.118 1 98.62 401 LEU A CA 1
ATOM 3244 C C . LEU A 1 401 ? -18.266 20.078 -1.741 1 98.62 401 LEU A C 1
ATOM 3246 O O . LEU A 1 401 ? -18.141 20.859 -2.686 1 98.62 401 LEU A O 1
ATOM 3250 N N . LEU A 1 402 ? -19.422 19.734 -1.239 1 97.94 402 LEU A N 1
ATOM 3251 C CA . LEU A 1 402 ? -20.641 20.391 -1.721 1 97.94 402 LEU A CA 1
ATOM 3252 C C . LEU A 1 402 ? -20.688 21.844 -1.256 1 97.94 402 LEU A C 1
ATOM 3254 O O . LEU A 1 402 ? -21.156 22.719 -1.986 1 97.94 402 LEU A O 1
ATOM 3258 N N . ALA A 1 403 ? -20.234 22.109 -0.051 1 98.06 403 ALA A N 1
ATOM 3259 C CA . ALA A 1 403 ? -20.188 23.469 0.474 1 98.06 403 ALA A CA 1
ATOM 3260 C C . ALA A 1 403 ? -19.172 24.312 -0.281 1 98.06 403 ALA A C 1
ATOM 3262 O O . ALA A 1 403 ? -19.438 25.484 -0.596 1 98.06 403 ALA A O 1
ATOM 3263 N N . ASN A 1 404 ? -17.984 23.797 -0.521 1 98.19 404 ASN A N 1
ATOM 3264 C CA . ASN A 1 404 ? -16.922 24.438 -1.29 1 98.19 404 ASN A CA 1
ATOM 3265 C C . ASN A 1 404 ? -16.109 23.406 -2.066 1 98.19 404 ASN A C 1
ATOM 3267 O O . ASN A 1 404 ? -15.18 22.797 -1.52 1 98.19 404 ASN A O 1
ATOM 3271 N N . PRO A 1 405 ? -16.344 23.281 -3.312 1 97.81 405 PRO A N 1
ATOM 3272 C CA . PRO A 1 405 ? -15.688 22.25 -4.113 1 97.81 405 PRO A CA 1
ATOM 3273 C C . PRO A 1 405 ? -14.18 22.469 -4.25 1 97.81 405 PRO A C 1
ATOM 3275 O O . PRO A 1 405 ? -13.469 21.609 -4.77 1 97.81 405 PRO A O 1
ATOM 3278 N N . SER A 1 406 ? -13.688 23.562 -3.762 1 98 406 SER A N 1
ATOM 3279 C CA . SER A 1 406 ? -12.258 23.828 -3.834 1 98 406 SER A CA 1
ATOM 3280 C C . SER A 1 406 ? -11.547 23.391 -2.555 1 98 406 SER A C 1
ATOM 3282 O O . SER A 1 406 ? -10.328 23.531 -2.438 1 98 406 SER A O 1
ATOM 3284 N N . THR A 1 407 ? -12.305 22.844 -1.61 1 98.75 407 THR A N 1
ATOM 3285 C CA . THR A 1 407 ? -11.711 22.438 -0.345 1 98.75 407 THR A CA 1
ATOM 3286 C C . THR A 1 407 ? -10.797 21.234 -0.549 1 98.75 407 THR A C 1
ATOM 3288 O O . THR A 1 407 ? -11.219 20.203 -1.071 1 98.75 407 THR A O 1
ATOM 3291 N N . ASP A 1 408 ? -9.508 21.406 -0.188 1 98.81 408 ASP A N 1
ATOM 3292 C CA . ASP A 1 408 ? -8.617 20.25 -0.085 1 98.81 408 ASP A CA 1
ATOM 3293 C C . ASP A 1 408 ? -8.82 19.5 1.232 1 98.81 408 ASP A C 1
ATOM 3295 O O . ASP A 1 408 ? -8.992 20.125 2.283 1 98.81 408 ASP A O 1
ATOM 3299 N N . ILE A 1 409 ? -8.883 18.172 1.181 1 98.94 409 ILE A N 1
ATOM 3300 C CA . ILE A 1 409 ? -9.133 17.359 2.357 1 98.94 409 ILE A CA 1
ATOM 3301 C C . ILE A 1 409 ? -8.023 16.312 2.51 1 98.94 409 ILE A C 1
ATOM 3303 O O . ILE A 1 409 ? -7.59 15.711 1.523 1 98.94 409 ILE A O 1
ATOM 3307 N N . VAL A 1 410 ? -7.504 16.125 3.703 1 98.94 410 VAL A N 1
ATOM 3308 C CA . VAL A 1 410 ? -6.566 15.047 4.031 1 98.94 410 VAL A CA 1
ATOM 3309 C C . VAL A 1 410 ? -7.125 14.203 5.172 1 98.94 410 VAL A C 1
ATOM 3311 O O . VAL A 1 410 ? -7.574 14.734 6.188 1 98.94 410 VAL A O 1
ATOM 3314 N N . MET A 1 411 ? -7.133 12.906 4.984 1 98.88 411 MET A N 1
ATOM 3315 C CA . MET A 1 411 ? -7.641 11.977 5.984 1 98.88 411 MET A CA 1
ATOM 3316 C C . MET A 1 411 ? -6.492 11.344 6.77 1 98.88 411 MET A C 1
ATOM 3318 O O . MET A 1 411 ? -5.469 10.977 6.191 1 98.88 411 MET A O 1
ATOM 3322 N N . LEU A 1 412 ? -6.621 11.242 8.109 1 98.81 412 LEU A N 1
ATOM 3323 C CA . LEU A 1 412 ? -5.602 10.656 8.977 1 98.81 412 LEU A CA 1
ATOM 3324 C C . LEU A 1 412 ? -6.156 9.453 9.719 1 98.81 412 LEU A C 1
ATOM 3326 O O . LEU A 1 412 ? -7.309 9.461 10.164 1 98.81 412 LEU A O 1
ATOM 3330 N N . HIS A 1 413 ? -5.352 8.383 9.844 1 98.75 413 HIS A N 1
ATOM 3331 C CA . HIS A 1 413 ? -5.715 7.203 10.609 1 98.75 413 HIS A CA 1
ATOM 3332 C C . HIS A 1 413 ? -4.746 6.98 11.766 1 98.75 413 HIS A C 1
ATOM 3334 O O . HIS A 1 413 ? -3.629 6.5 11.562 1 98.75 413 HIS A O 1
ATOM 3340 N N . PHE A 1 414 ? -5.199 7.25 12.992 1 98.56 414 PHE A N 1
ATOM 3341 C CA . PHE A 1 414 ? -4.355 7.117 14.172 1 98.56 414 PHE A CA 1
ATOM 3342 C C . PHE A 1 414 ? -4.387 5.691 14.703 1 98.56 414 PHE A C 1
ATOM 3344 O O . PHE A 1 414 ? -5.277 4.91 14.352 1 98.56 414 PHE A O 1
ATOM 3351 N N . ILE A 1 415 ? -3.451 5.348 15.547 1 97.88 415 ILE A N 1
ATOM 3352 C CA . ILE A 1 415 ? -3.27 4 16.078 1 97.88 415 ILE A CA 1
ATOM 3353 C C . ILE A 1 415 ? -4.098 3.822 17.344 1 97.88 415 ILE A C 1
ATOM 3355 O O . ILE A 1 415 ? -4.324 4.785 18.078 1 97.88 415 ILE A O 1
ATOM 3359 N N . HIS A 1 416 ? -4.621 2.691 17.5 1 95.75 416 HIS A N 1
ATOM 3360 C CA . HIS A 1 416 ? -5.277 2.221 18.719 1 95.75 416 HIS A CA 1
ATOM 3361 C C . HIS A 1 416 ? -4.633 0.938 19.234 1 95.75 416 HIS A C 1
ATOM 3363 O O . HIS A 1 416 ? -4.027 0.191 18.469 1 95.75 416 HIS A O 1
ATOM 3369 N N . THR A 1 417 ? -4.742 0.688 20.5 1 95.12 417 THR A N 1
ATOM 3370 C CA . THR A 1 417 ? -4.121 -0.461 21.156 1 95.12 417 THR A CA 1
ATOM 3371 C C . THR A 1 417 ? -4.523 -1.758 20.453 1 95.12 417 THR A C 1
ATOM 3373 O O . THR A 1 417 ? -3.684 -2.633 20.234 1 95.12 417 THR A O 1
ATOM 3376 N N . LEU A 1 418 ? -5.723 -1.882 20.047 1 92.06 418 LEU A N 1
ATOM 3377 C CA . LEU A 1 418 ? -6.23 -3.109 19.453 1 92.06 418 LEU A CA 1
ATOM 3378 C C . LEU A 1 418 ? -5.672 -3.293 18.047 1 92.06 418 LEU A C 1
ATOM 3380 O O . LEU A 1 418 ? -5.66 -4.406 17.516 1 92.06 418 LEU A O 1
ATOM 3384 N N . PHE A 1 419 ? -5.297 -2.193 17.422 1 95.56 419 PHE A N 1
ATOM 3385 C CA . PHE A 1 419 ? -4.734 -2.264 16.078 1 95.56 419 PHE A CA 1
ATOM 3386 C C . PHE A 1 419 ? -3.346 -2.889 16.094 1 95.56 419 PHE A C 1
ATOM 3388 O O . PHE A 1 419 ? -2.893 -3.451 15.094 1 95.56 419 PHE A O 1
ATOM 3395 N N . LEU A 1 420 ? -2.637 -2.814 17.25 1 94.56 420 LEU A N 1
ATOM 3396 C CA . LEU A 1 420 ? -1.262 -3.277 17.391 1 94.56 420 LEU A CA 1
ATOM 3397 C C . LEU A 1 420 ? -1.171 -4.785 17.188 1 94.56 420 LEU A C 1
ATOM 3399 O O . LEU A 1 420 ? -0.116 -5.301 16.797 1 94.56 420 LEU A O 1
ATOM 3403 N N . GLU A 1 421 ? -2.232 -5.457 17.422 1 92.5 421 GLU A N 1
ATOM 3404 C CA . GLU A 1 421 ? -2.23 -6.906 17.234 1 92.5 421 GLU A CA 1
ATOM 3405 C C . GLU A 1 421 ? -2.584 -7.289 15.805 1 92.5 421 GLU A C 1
ATOM 3407 O O . GLU A 1 421 ? -2.326 -8.414 15.375 1 92.5 421 GLU A O 1
ATOM 3412 N N . MET A 1 422 ? -3.1 -6.414 15.07 1 93.12 422 MET A N 1
ATOM 3413 C CA . MET A 1 422 ? -3.623 -6.703 13.742 1 93.12 422 MET A CA 1
ATOM 3414 C C . MET A 1 422 ? -2.533 -6.551 12.688 1 93.12 422 MET A C 1
ATOM 3416 O O . MET A 1 422 ? -2.344 -7.438 11.852 1 93.12 422 MET A O 1
ATOM 3420 N N . TYR A 1 423 ? -1.773 -5.539 12.719 1 94.44 423 TYR A N 1
ATOM 3421 C CA . TYR A 1 423 ? -0.85 -5.172 11.648 1 94.44 423 TYR A CA 1
ATOM 3422 C C . TYR A 1 423 ? 0.252 -6.211 11.5 1 94.44 423 TYR A C 1
ATOM 3424 O O . TYR A 1 423 ? 0.626 -6.57 10.383 1 94.44 423 TYR A O 1
ATOM 3432 N N . PRO A 1 424 ? 0.785 -6.773 12.602 1 91.75 424 PRO A N 1
ATOM 3433 C CA . PRO A 1 424 ? 1.827 -7.785 12.414 1 91.75 424 PRO A CA 1
ATOM 3434 C C . PRO A 1 424 ? 1.33 -9.016 11.656 1 91.75 424 PRO A C 1
ATOM 3436 O O . PRO A 1 424 ? 2.133 -9.758 11.086 1 91.75 424 PRO A O 1
ATOM 3439 N N . LYS A 1 425 ? 0.045 -9.18 11.602 1 91 425 LYS A N 1
ATOM 3440 C CA . LYS A 1 425 ? -0.542 -10.297 10.875 1 91 425 LYS A CA 1
ATOM 3441 C C . LYS A 1 425 ? -0.931 -9.891 9.453 1 91 425 LYS A C 1
ATOM 3443 O O . LYS A 1 425 ? -1.524 -10.68 8.719 1 91 425 LYS A O 1
ATOM 3448 N N . GLY A 1 426 ? -0.673 -8.656 9.156 1 92.12 426 GLY A N 1
ATOM 3449 C CA . GLY A 1 426 ? -1.013 -8.141 7.84 1 92.12 426 GLY A CA 1
ATOM 3450 C C . GLY A 1 426 ? -2.451 -7.672 7.738 1 92.12 426 GLY A C 1
ATOM 3451 O O . GLY A 1 426 ? -2.961 -7.453 6.637 1 92.12 426 GLY A O 1
ATOM 3452 N N . ARG A 1 427 ? -3.098 -7.516 8.828 1 94.44 427 ARG A N 1
ATOM 3453 C CA . ARG A 1 427 ? -4.504 -7.125 8.828 1 94.44 427 ARG A CA 1
ATOM 3454 C C . ARG A 1 427 ? -4.652 -5.629 9.078 1 94.44 427 ARG A C 1
ATOM 3456 O O . ARG A 1 427 ? -4.055 -5.086 10.008 1 94.44 427 ARG A O 1
ATOM 3463 N N . VAL A 1 428 ? -5.414 -4.977 8.219 1 96.31 428 VAL A N 1
ATOM 3464 C CA . VAL A 1 428 ? -5.785 -3.578 8.414 1 96.31 428 VAL A CA 1
ATOM 3465 C C . VAL A 1 428 ? -7.117 -3.496 9.156 1 96.31 428 VAL A C 1
ATOM 3467 O O . VAL A 1 428 ? -8.062 -4.215 8.828 1 96.31 428 VAL A O 1
ATOM 3470 N N . PRO A 1 429 ? -7.195 -2.65 10.18 1 95.56 429 PRO A N 1
ATOM 3471 C CA . PRO A 1 429 ? -8.469 -2.51 10.883 1 95.56 429 PRO A CA 1
ATOM 3472 C C . PRO A 1 429 ? -9.625 -2.145 9.945 1 95.56 429 PRO A C 1
ATOM 3474 O O . PRO A 1 429 ? -9.461 -1.296 9.062 1 95.56 429 PRO A O 1
ATOM 3477 N N . ASP A 1 430 ? -10.789 -2.768 10.164 1 92.25 430 ASP A N 1
ATOM 3478 C CA . ASP A 1 430 ? -11.945 -2.592 9.297 1 92.25 430 ASP A CA 1
ATOM 3479 C C . ASP A 1 430 ? -12.344 -1.121 9.195 1 92.25 430 ASP A C 1
ATOM 3481 O O . ASP A 1 430 ? -12.727 -0.646 8.125 1 92.25 430 ASP A O 1
ATOM 3485 N N . VAL A 1 431 ? -12.25 -0.425 10.289 1 96.06 431 VAL A N 1
ATOM 3486 C CA . VAL A 1 431 ? -12.648 0.978 10.328 1 96.06 431 VAL A CA 1
ATOM 3487 C C . VAL A 1 431 ? -11.812 1.78 9.336 1 96.06 431 VAL A C 1
ATOM 3489 O O . VAL A 1 431 ? -12.328 2.674 8.664 1 96.06 431 VAL A O 1
ATOM 3492 N N . ILE A 1 432 ? -10.547 1.477 9.258 1 97.5 432 ILE A N 1
ATOM 3493 C CA . ILE A 1 432 ? -9.656 2.207 8.367 1 97.5 432 ILE A CA 1
ATOM 3494 C C . ILE A 1 432 ? -9.984 1.854 6.914 1 97.5 432 ILE A C 1
ATOM 3496 O O . ILE A 1 432 ? -9.992 2.727 6.043 1 97.5 432 ILE A O 1
ATOM 3500 N N . LEU A 1 433 ? -10.281 0.587 6.66 1 95.31 433 LEU A N 1
ATOM 3501 C CA . LEU A 1 433 ? -10.703 0.188 5.324 1 95.31 433 LEU A CA 1
ATOM 3502 C C . LEU A 1 433 ? -11.977 0.923 4.914 1 95.31 433 LEU A C 1
ATOM 3504 O O . LEU A 1 433 ? -12.109 1.352 3.766 1 95.31 433 LEU A O 1
ATOM 3508 N N . ASN A 1 434 ? -12.875 1.04 5.832 1 94.88 434 ASN A N 1
ATOM 3509 C CA . ASN A 1 434 ? -14.133 1.733 5.551 1 94.88 434 ASN A CA 1
ATOM 3510 C C . ASN A 1 434 ? -13.898 3.207 5.234 1 94.88 434 ASN A C 1
ATOM 3512 O O . ASN A 1 434 ? -14.484 3.744 4.293 1 94.88 434 ASN A O 1
ATOM 3516 N N . HIS A 1 435 ? -13.086 3.861 6.035 1 98.06 435 HIS A N 1
ATOM 3517 C CA . HIS A 1 435 ? -12.742 5.254 5.773 1 98.06 435 HIS A CA 1
ATOM 3518 C C . HIS A 1 435 ? -12.008 5.402 4.445 1 98.06 435 HIS A C 1
ATOM 3520 O O . HIS A 1 435 ? -12.281 6.336 3.684 1 98.06 435 HIS A O 1
ATOM 3526 N N . GLU A 1 436 ? -11.125 4.492 4.176 1 97.44 436 GLU A N 1
ATOM 3527 C CA . GLU A 1 436 ? -10.344 4.535 2.947 1 97.44 436 GLU A CA 1
ATOM 3528 C C . GLU A 1 436 ? -11.227 4.324 1.72 1 97.44 436 GLU A C 1
ATOM 3530 O O . GLU A 1 436 ? -10.93 4.84 0.64 1 97.44 436 GLU A O 1
ATOM 3535 N N . ARG A 1 437 ? -12.273 3.578 1.876 1 95.5 437 ARG A N 1
ATOM 3536 C CA . ARG A 1 437 ? -13.227 3.443 0.78 1 95.5 437 ARG A CA 1
ATOM 3537 C C . ARG A 1 437 ? -13.773 4.801 0.359 1 95.5 437 ARG A C 1
ATOM 3539 O O . ARG A 1 437 ? -13.906 5.082 -0.835 1 95.5 437 ARG A O 1
ATOM 3546 N N . VAL A 1 438 ? -14.055 5.629 1.335 1 98 438 VAL A N 1
ATOM 3547 C CA . VAL A 1 438 ? -14.539 6.977 1.061 1 98 438 VAL A CA 1
ATOM 3548 C C . VAL A 1 438 ? -13.414 7.809 0.435 1 98 438 VAL A C 1
ATOM 3550 O O . VAL A 1 438 ? -13.625 8.469 -0.584 1 98 438 VAL A O 1
ATOM 3553 N N . ALA A 1 439 ? -12.242 7.738 1.03 1 98.44 439 ALA A N 1
ATOM 3554 C CA . ALA A 1 439 ? -11.102 8.484 0.502 1 98.44 439 ALA A CA 1
ATOM 3555 C C . ALA A 1 439 ? -10.828 8.109 -0.952 1 98.44 439 ALA A C 1
ATOM 3557 O O . ALA A 1 439 ? -10.57 8.984 -1.786 1 98.44 439 ALA A O 1
ATOM 3558 N N . ASN A 1 440 ? -10.898 6.828 -1.197 1 97 440 ASN A N 1
ATOM 3559 C CA . ASN A 1 440 ? -10.664 6.305 -2.539 1 97 440 ASN A CA 1
ATOM 3560 C C . ASN A 1 440 ? -11.703 6.82 -3.533 1 97 440 ASN A C 1
ATOM 3562 O O . ASN A 1 440 ? -11.352 7.23 -4.641 1 97 440 ASN A O 1
ATOM 3566 N N . TYR A 1 441 ? -12.938 6.859 -3.188 1 96.19 441 TYR A N 1
ATOM 3567 C CA . TYR A 1 441 ? -14.047 7.23 -4.062 1 96.19 441 TYR A CA 1
ATOM 3568 C C . TYR A 1 441 ? -14.008 8.719 -4.387 1 96.19 441 TYR A C 1
ATOM 3570 O O . TYR A 1 441 ? -14.336 9.125 -5.504 1 96.19 441 TYR A O 1
ATOM 3578 N N . TYR A 1 442 ? -13.531 9.547 -3.465 1 97.94 442 TYR A N 1
ATOM 3579 C CA . TYR A 1 442 ? -13.539 11 -3.617 1 97.94 442 TYR A CA 1
ATOM 3580 C C . TYR A 1 442 ? -12.141 11.523 -3.918 1 97.94 442 TYR A C 1
ATOM 3582 O O . TYR A 1 442 ? -11.93 12.734 -3.996 1 97.94 442 TYR A O 1
ATOM 3590 N N . LEU A 1 443 ? -11.164 10.641 -4.027 1 97.25 443 LEU A N 1
ATOM 3591 C CA . LEU A 1 443 ? -9.773 10.953 -4.348 1 97.25 443 LEU A CA 1
ATOM 3592 C C . LEU A 1 443 ? -9.156 11.844 -3.275 1 97.25 443 LEU A C 1
ATOM 3594 O O . LEU A 1 443 ? -8.547 12.867 -3.592 1 97.25 443 LEU A O 1
ATOM 3598 N N . ILE A 1 444 ? -9.398 11.438 -2.027 1 98.38 444 ILE A N 1
ATOM 3599 C CA . ILE A 1 444 ? -8.852 12.148 -0.872 1 98.38 444 ILE A CA 1
ATOM 3600 C C . ILE A 1 444 ? -7.543 11.492 -0.438 1 98.38 444 ILE A C 1
ATOM 3602 O O . ILE A 1 444 ? -7.5 10.289 -0.165 1 98.38 444 ILE A O 1
ATOM 3606 N N . PRO A 1 445 ? -6.418 12.25 -0.385 1 98.56 445 PRO A N 1
ATOM 3607 C CA . PRO A 1 445 ? -5.195 11.656 0.164 1 98.56 445 PRO A CA 1
ATOM 3608 C C . PRO A 1 445 ? -5.309 11.352 1.655 1 98.56 445 PRO A C 1
ATOM 3610 O O . PRO A 1 445 ? -6.129 11.945 2.354 1 98.56 445 PRO A O 1
ATOM 3613 N N . SER A 1 446 ? -4.531 10.352 2.125 1 98.75 446 SER A N 1
ATOM 3614 C CA . SER A 1 446 ? -4.59 9.961 3.531 1 98.75 446 SER A CA 1
ATOM 3615 C C . SER A 1 446 ? -3.215 9.562 4.051 1 98.75 446 SER A C 1
ATOM 3617 O O . SER A 1 446 ? -2.303 9.297 3.264 1 98.75 446 SER A O 1
ATOM 3619 N N . VAL A 1 447 ? -3.035 9.664 5.312 1 98.75 447 VAL A N 1
ATOM 3620 C CA . VAL A 1 447 ? -1.837 9.195 6 1 98.75 447 VAL A CA 1
ATOM 3621 C C . VAL A 1 447 ? -2.191 8.031 6.926 1 98.75 447 VAL A C 1
ATOM 3623 O O . VAL A 1 447 ? -3.033 8.172 7.812 1 98.75 447 VAL A O 1
ATOM 3626 N N . HIS A 1 448 ? -1.596 6.895 6.676 1 98.44 448 HIS A N 1
ATOM 3627 C CA . HIS A 1 448 ? -1.844 5.688 7.457 1 98.44 448 HIS A CA 1
ATOM 3628 C C . HIS A 1 448 ? -0.918 5.621 8.672 1 98.44 448 HIS A C 1
ATOM 3630 O O . HIS A 1 448 ? -0.094 4.707 8.773 1 98.44 448 HIS A O 1
ATOM 3636 N N . LEU A 1 449 ? -1.15 6.438 9.656 1 98.75 449 LEU A N 1
ATOM 3637 C CA . LEU A 1 449 ? -0.302 6.605 10.828 1 98.75 449 LEU A CA 1
ATOM 3638 C C . LEU A 1 449 ? -0.34 5.363 11.711 1 98.75 449 LEU A C 1
ATOM 3640 O O . LEU A 1 449 ? 0.659 5.012 12.344 1 98.75 449 LEU A O 1
ATOM 3644 N N . ALA A 1 450 ? -1.486 4.711 11.75 1 98.56 450 ALA A N 1
ATOM 3645 C CA . ALA A 1 450 ? -1.62 3.484 12.531 1 98.56 450 ALA A CA 1
ATOM 3646 C C . ALA A 1 450 ? -0.63 2.424 12.062 1 98.56 450 ALA A C 1
ATOM 3648 O O . ALA A 1 450 ? 0.038 1.782 12.875 1 98.56 450 ALA A O 1
ATOM 3649 N N . HIS A 1 451 ? -0.537 2.291 10.789 1 97.94 451 HIS A N 1
ATOM 3650 C CA . HIS A 1 451 ? 0.389 1.322 10.211 1 97.94 451 HIS A CA 1
ATOM 3651 C C . HIS A 1 451 ? 1.836 1.692 10.523 1 97.94 451 HIS A C 1
ATOM 3653 O O . HIS A 1 451 ? 2.633 0.834 10.906 1 97.94 451 HIS A O 1
ATOM 3659 N N . GLU A 1 452 ? 2.17 2.936 10.336 1 98.12 452 GLU A N 1
ATOM 3660 C CA . GLU A 1 452 ? 3.523 3.414 10.602 1 98.12 452 GLU A CA 1
ATOM 3661 C C . GLU A 1 452 ? 3.936 3.135 12.039 1 98.12 452 GLU A C 1
ATOM 3663 O O . GLU A 1 452 ? 4.992 2.547 12.289 1 98.12 452 GLU A O 1
ATOM 3668 N N . VAL A 1 453 ? 3.115 3.535 12.953 1 98.44 453 VAL A N 1
ATOM 3669 C CA . VAL A 1 453 ? 3.445 3.412 14.367 1 98.44 453 VAL A CA 1
ATOM 3670 C C . VAL A 1 453 ? 3.541 1.938 14.75 1 98.44 453 VAL A C 1
ATOM 3672 O O . VAL A 1 453 ? 4.469 1.531 15.453 1 98.44 453 VAL A O 1
ATOM 3675 N N . SER A 1 454 ? 2.6 1.127 14.281 1 98 454 SER A N 1
ATOM 3676 C CA . SER A 1 454 ? 2.633 -0.302 14.578 1 98 454 SER A CA 1
ATOM 3677 C C . SER A 1 454 ? 3.932 -0.936 14.094 1 98 454 SER A C 1
ATOM 3679 O O . SER A 1 454 ? 4.574 -1.691 14.828 1 98 454 SER A O 1
ATOM 3681 N N . ASN A 1 455 ? 4.316 -0.644 12.883 1 97 455 ASN A N 1
ATOM 3682 C CA . ASN A 1 455 ? 5.523 -1.227 12.305 1 97 455 ASN A CA 1
ATOM 3683 C C . ASN A 1 455 ? 6.777 -0.771 13.055 1 97 455 ASN A C 1
ATOM 3685 O O . ASN A 1 455 ? 7.719 -1.546 13.219 1 97 455 ASN A O 1
ATOM 3689 N N . ARG A 1 456 ? 6.812 0.481 13.438 1 96.88 456 ARG A N 1
ATOM 3690 C CA . ARG A 1 456 ? 7.961 0.997 14.18 1 96.88 456 ARG A CA 1
ATOM 3691 C C . ARG A 1 456 ? 8.07 0.332 15.547 1 96.88 456 ARG A C 1
ATOM 3693 O O . ARG A 1 456 ? 9.172 0.051 16.016 1 96.88 456 ARG A O 1
ATOM 3700 N N . ILE A 1 457 ? 6.949 0.071 16.172 1 97.38 457 ILE A N 1
ATOM 3701 C CA . ILE A 1 457 ? 6.938 -0.652 17.453 1 97.38 457 ILE A CA 1
ATOM 3702 C C . ILE A 1 457 ? 7.402 -2.09 17.219 1 97.38 457 ILE A C 1
ATOM 3704 O O . ILE A 1 457 ? 8.234 -2.6 17.969 1 97.38 457 ILE A O 1
ATOM 3708 N N . ALA A 1 458 ? 6.863 -2.705 16.25 1 95.06 458 ALA A N 1
ATOM 3709 C CA . ALA A 1 458 ? 7.246 -4.078 15.922 1 95.06 458 ALA A CA 1
ATOM 3710 C C . ALA A 1 458 ? 8.742 -4.18 15.633 1 95.06 458 ALA A C 1
ATOM 3712 O O . ALA A 1 458 ? 9.375 -5.191 15.953 1 95.06 458 ALA A O 1
ATOM 3713 N N . ALA A 1 459 ? 9.328 -3.143 15.078 1 94.31 459 ALA A N 1
ATOM 3714 C CA . ALA A 1 459 ? 10.75 -3.102 14.742 1 94.31 459 ALA A CA 1
ATOM 3715 C C . ALA A 1 459 ? 11.594 -2.785 15.977 1 94.31 459 ALA A C 1
ATOM 3717 O O . ALA A 1 459 ? 12.828 -2.775 15.906 1 94.31 459 ALA A O 1
ATOM 3718 N N . GLY A 1 460 ? 10.984 -2.467 17.078 1 94.44 460 GLY A N 1
ATOM 3719 C CA . GLY A 1 460 ? 11.688 -2.234 18.328 1 94.44 460 GLY A CA 1
ATOM 3720 C C . GLY A 1 460 ? 12.227 -0.823 18.453 1 94.44 460 GLY A C 1
ATOM 3721 O O . GLY A 1 460 ? 13.141 -0.571 19.25 1 94.44 460 GLY A O 1
ATOM 3722 N N . GLU A 1 461 ? 11.719 0.109 17.672 1 94.69 461 GLU A N 1
ATOM 3723 C CA . GLU A 1 461 ? 12.211 1.483 17.75 1 94.69 461 GLU A CA 1
ATOM 3724 C C . GLU A 1 461 ? 11.789 2.135 19.062 1 94.69 461 GLU A C 1
ATOM 3726 O O . GLU A 1 461 ? 12.547 2.914 19.656 1 94.69 461 GLU A O 1
ATOM 3731 N N . PHE A 1 462 ? 10.594 1.938 19.422 1 96.12 462 PHE A N 1
ATOM 3732 C CA . PHE A 1 462 ? 10.008 2.334 20.703 1 96.12 462 PHE A CA 1
ATOM 3733 C C . PHE A 1 462 ? 8.852 1.409 21.062 1 96.12 462 PHE A C 1
ATOM 3735 O O . PHE A 1 462 ? 8.406 0.605 20.25 1 96.12 462 PHE A O 1
ATOM 3742 N N . ASP A 1 463 ? 8.477 1.465 22.312 1 96.56 463 ASP A N 1
ATOM 3743 C CA . ASP A 1 463 ? 7.34 0.64 22.703 1 96.56 463 ASP A CA 1
ATOM 3744 C C . ASP A 1 463 ? 6.09 1.493 22.906 1 96.56 463 ASP A C 1
ATOM 3746 O O . ASP A 1 463 ? 6.137 2.717 22.781 1 96.56 463 ASP A O 1
ATOM 3750 N N . TRP A 1 464 ? 4.941 0.86 23.188 1 96.88 464 TRP A N 1
ATOM 3751 C CA . TRP A 1 464 ? 3.629 1.494 23.281 1 96.88 464 TRP A CA 1
ATOM 3752 C C . TRP A 1 464 ? 3.607 2.52 24.406 1 96.88 464 TRP A C 1
ATOM 3754 O O . TRP A 1 464 ? 3.004 3.588 24.281 1 96.88 464 TRP A O 1
ATOM 3764 N N . GLU A 1 465 ? 4.297 2.314 25.484 1 96.06 465 GLU A N 1
ATOM 3765 C CA . GLU A 1 465 ? 4.367 3.232 26.609 1 96.06 465 GLU A CA 1
ATOM 3766 C C . GLU A 1 465 ? 5.184 4.477 26.266 1 96.06 465 GLU A C 1
ATOM 3768 O O . GLU A 1 465 ? 4.781 5.598 26.578 1 96.06 465 GLU A O 1
ATOM 3773 N N . GLN A 1 466 ? 6.25 4.199 25.609 1 95.81 466 GLN A N 1
ATOM 3774 C CA . GLN A 1 466 ? 7.09 5.312 25.172 1 95.81 466 GLN A CA 1
ATOM 3775 C C . GLN A 1 466 ? 6.344 6.203 24.188 1 95.81 466 GLN A C 1
ATOM 3777 O O . GLN A 1 466 ? 6.531 7.422 24.172 1 95.81 466 GLN A O 1
ATOM 3782 N N . PHE A 1 467 ? 5.539 5.602 23.438 1 97.38 467 PHE A N 1
ATOM 3783 C CA . PHE A 1 467 ? 4.738 6.324 22.453 1 97.38 467 PHE A CA 1
ATOM 3784 C C . PHE A 1 467 ? 3.684 7.18 23.156 1 97.38 467 PHE A C 1
ATOM 3786 O O . PHE A 1 467 ? 3.293 8.234 22.641 1 97.38 467 PHE A O 1
ATOM 3793 N N . GLY A 1 468 ? 3.252 6.812 24.234 1 96.5 468 GLY A N 1
ATOM 3794 C CA . GLY A 1 468 ? 2.258 7.551 25 1 96.5 468 GLY A CA 1
ATOM 3795 C C . GLY A 1 468 ? 0.879 6.918 24.953 1 96.5 468 GLY A C 1
ATOM 3796 O O . GLY A 1 468 ? -0.087 7.484 25.469 1 96.5 468 GLY A O 1
ATOM 3797 N N . GLY A 1 469 ? 0.763 5.77 24.281 1 96.06 469 GLY A N 1
ATOM 3798 C CA . GLY A 1 469 ? -0.521 5.094 24.203 1 96.06 469 GLY A CA 1
ATOM 3799 C C . GLY A 1 469 ? -1.457 5.719 23.188 1 96.06 469 GLY A C 1
ATOM 3800 O O . GLY A 1 469 ? -1.011 6.234 22.156 1 96.06 469 GLY A O 1
ATOM 3801 N N . ILE A 1 470 ? -2.725 5.629 23.422 1 94.44 470 ILE A N 1
ATOM 3802 C CA . ILE A 1 470 ? -3.738 6.137 22.5 1 94.44 470 ILE A CA 1
ATOM 3803 C C . ILE A 1 470 ? -3.613 7.652 22.391 1 94.44 470 ILE A C 1
ATOM 3805 O O . ILE A 1 470 ? -3.84 8.219 21.312 1 94.44 470 ILE A O 1
ATOM 3809 N N . HIS A 1 471 ? -3.363 8.258 23.516 1 96.5 471 HIS A N 1
ATOM 3810 C CA . HIS A 1 471 ? -3.012 9.672 23.547 1 96.5 471 HIS A CA 1
ATOM 3811 C C . HIS A 1 471 ? -1.499 9.867 23.547 1 96.5 471 HIS A C 1
ATOM 3813 O O . HIS A 1 471 ? -0.873 9.891 24.609 1 96.5 471 HIS A O 1
ATOM 3819 N N . PRO A 1 472 ? -0.933 10.07 22.422 1 97.19 472 PRO A N 1
ATOM 3820 C CA . PRO A 1 472 ? 0.526 10.031 22.297 1 97.19 472 PRO A CA 1
ATOM 3821 C C . PRO A 1 472 ? 1.224 11.078 23.156 1 97.19 472 PRO A C 1
ATOM 3823 O O . PRO A 1 472 ? 0.659 12.141 23.422 1 97.19 472 PRO A O 1
ATOM 3826 N N . ALA A 1 473 ? 2.41 10.695 23.547 1 96.94 473 ALA A N 1
ATOM 3827 C CA . ALA A 1 473 ? 3.334 11.688 24.094 1 96.94 473 ALA A CA 1
ATOM 3828 C C . ALA A 1 473 ? 3.945 12.539 23 1 96.94 473 ALA A C 1
ATOM 3830 O O . ALA A 1 473 ? 3.611 12.383 21.812 1 96.94 473 ALA A O 1
ATOM 3831 N N . GLU A 1 474 ? 4.758 13.398 23.406 1 95.44 474 GLU A N 1
ATOM 3832 C CA . GLU A 1 474 ? 5.309 14.375 22.469 1 95.44 474 GLU A CA 1
ATOM 3833 C C . GLU A 1 474 ? 5.988 13.68 21.281 1 95.44 474 GLU A C 1
ATOM 3835 O O . GLU A 1 474 ? 5.742 14.031 20.125 1 95.44 474 GLU A O 1
ATOM 3840 N N . PRO A 1 475 ? 6.816 12.641 21.5 1 95.12 475 PRO A N 1
ATOM 3841 C CA . PRO A 1 475 ? 7.449 11.977 20.359 1 95.12 475 PRO A CA 1
ATOM 3842 C C . PRO A 1 475 ? 6.438 11.344 19.406 1 95.12 475 PRO A C 1
ATOM 3844 O O . PRO A 1 475 ? 6.66 11.32 18.188 1 95.12 475 PRO A O 1
ATOM 3847 N N . GLY A 1 476 ? 5.367 10.836 20 1 97.19 476 GLY A N 1
ATOM 3848 C CA . GLY A 1 476 ? 4.32 10.281 19.156 1 97.19 476 GLY A CA 1
ATOM 3849 C C . GLY A 1 476 ? 3.656 11.312 18.266 1 97.19 476 GLY A C 1
ATOM 3850 O O . GLY A 1 476 ? 3.418 11.055 17.078 1 97.19 476 GLY A O 1
ATOM 3851 N N . HIS A 1 477 ? 3.398 12.477 18.812 1 97.62 477 HIS A N 1
ATOM 3852 C CA . HIS A 1 477 ? 2.807 13.547 18.031 1 97.62 477 HIS A CA 1
ATOM 3853 C C . HIS A 1 477 ? 3.758 14.023 16.938 1 97.62 477 HIS A C 1
ATOM 3855 O O . HIS A 1 477 ? 3.318 14.422 15.859 1 97.62 477 HIS A O 1
ATOM 3861 N N . LYS A 1 478 ? 5.016 13.961 17.172 1 97.56 478 LYS A N 1
ATOM 3862 C CA . LYS A 1 478 ? 6.004 14.352 16.172 1 97.56 478 LYS A CA 1
ATOM 3863 C C . LYS A 1 478 ? 5.992 13.391 14.992 1 97.56 478 LYS A C 1
ATOM 3865 O O . LYS A 1 478 ? 6.172 13.812 13.844 1 97.56 478 LYS A O 1
ATOM 3870 N N . ILE A 1 479 ? 5.793 12.094 15.281 1 98.06 479 ILE A N 1
ATOM 3871 C CA . ILE A 1 479 ? 5.684 11.102 14.211 1 98.06 479 ILE A CA 1
ATOM 3872 C C . ILE A 1 479 ? 4.48 11.422 13.328 1 98.06 479 ILE A C 1
ATOM 3874 O O . ILE A 1 479 ? 4.59 11.445 12.102 1 98.06 479 ILE A O 1
ATOM 3878 N N . TYR A 1 480 ? 3.326 11.758 13.953 1 98.5 480 TYR A N 1
ATOM 3879 C CA . TYR A 1 480 ? 2.111 12.094 13.211 1 98.5 480 TYR A CA 1
ATOM 3880 C C . TYR A 1 480 ? 2.328 13.32 12.336 1 98.5 480 TYR A C 1
ATOM 3882 O O . TYR A 1 480 ? 2.033 13.289 11.133 1 98.5 480 TYR A O 1
ATOM 3890 N N . ALA A 1 481 ? 2.902 14.328 12.906 1 98.5 481 ALA A N 1
ATOM 3891 C CA . ALA A 1 481 ? 3.1 15.594 12.195 1 98.5 481 ALA A CA 1
ATOM 3892 C C . ALA A 1 481 ? 4.102 15.43 11.055 1 98.5 481 ALA A C 1
ATOM 3894 O O . ALA A 1 481 ? 3.955 16.047 10 1 98.5 481 ALA A O 1
ATOM 3895 N N . ALA A 1 482 ? 5.141 14.609 11.281 1 98.5 482 ALA A N 1
ATOM 3896 C CA . ALA A 1 482 ? 6.18 14.391 10.273 1 98.5 482 ALA A CA 1
ATOM 3897 C C . ALA A 1 482 ? 5.602 13.742 9.016 1 98.5 482 ALA A C 1
ATOM 3899 O O . ALA A 1 482 ? 5.887 14.172 7.902 1 98.5 482 ALA A O 1
ATOM 3900 N N . SER A 1 483 ? 4.781 12.695 9.211 1 98.62 483 SER A N 1
ATOM 3901 C CA . SER A 1 483 ? 4.191 12.008 8.062 1 98.62 483 SER A CA 1
ATOM 3902 C C . SER A 1 483 ? 3.217 12.914 7.316 1 98.62 483 SER A C 1
ATOM 3904 O O . SER A 1 483 ? 3.158 12.891 6.086 1 98.62 483 SER A O 1
ATOM 3906 N N . LEU A 1 484 ? 2.473 13.672 8.078 1 98.62 484 LEU A N 1
ATOM 3907 C CA . LEU A 1 484 ? 1.536 14.602 7.445 1 98.62 484 LEU A CA 1
ATOM 3908 C C . LEU A 1 484 ? 2.279 15.656 6.633 1 98.62 484 LEU A C 1
ATOM 3910 O O . LEU A 1 484 ? 1.912 15.938 5.488 1 98.62 484 LEU A O 1
ATOM 3914 N N . ALA A 1 485 ? 3.348 16.25 7.172 1 98.5 485 ALA A N 1
ATOM 3915 C CA . ALA A 1 485 ? 4.148 17.25 6.465 1 98.5 485 ALA A CA 1
ATOM 3916 C C . ALA A 1 485 ? 4.727 16.672 5.172 1 98.5 485 ALA A C 1
ATOM 3918 O O . ALA A 1 485 ? 4.73 17.344 4.137 1 98.5 485 ALA A O 1
ATOM 3919 N N . HIS A 1 486 ? 5.184 15.43 5.301 1 98.38 486 HIS A N 1
ATOM 3920 C CA . HIS A 1 486 ? 5.742 14.766 4.133 1 98.38 486 HIS A CA 1
ATOM 3921 C C . HIS A 1 486 ? 4.699 14.617 3.029 1 98.38 486 HIS A C 1
ATOM 3923 O O . HIS A 1 486 ? 4.98 14.891 1.86 1 98.38 486 HIS A O 1
ATOM 3929 N N . LEU A 1 487 ? 3.479 14.219 3.377 1 98.56 487 LEU A N 1
ATOM 3930 C CA . LEU A 1 487 ? 2.412 14.094 2.389 1 98.56 487 LEU A CA 1
ATOM 3931 C C . LEU A 1 487 ? 2.125 15.438 1.727 1 98.56 487 LEU A C 1
ATOM 3933 O O . LEU A 1 487 ? 2.006 15.523 0.501 1 98.56 487 LEU A O 1
ATOM 3937 N N . LEU A 1 488 ? 1.991 16.484 2.529 1 98.44 488 LEU A N 1
ATOM 3938 C CA . LEU A 1 488 ? 1.66 17.797 2.016 1 98.44 488 LEU A CA 1
ATOM 3939 C C . LEU A 1 488 ? 2.73 18.297 1.048 1 98.44 488 LEU A C 1
ATOM 3941 O O . LEU A 1 488 ? 2.416 18.75 -0.056 1 98.44 488 LEU A O 1
ATOM 3945 N N . ASP A 1 489 ? 3.982 18.156 1.417 1 97.19 489 ASP A N 1
ATOM 3946 C CA . ASP A 1 489 ? 5.078 18.594 0.557 1 97.19 489 ASP A CA 1
ATOM 3947 C C . ASP A 1 489 ? 5.094 17.812 -0.754 1 97.19 489 ASP A C 1
ATOM 3949 O O . ASP A 1 489 ? 5.293 18.391 -1.825 1 97.19 489 ASP A O 1
ATOM 3953 N N . LYS A 1 490 ? 4.875 16.531 -0.621 1 96.25 490 LYS A N 1
ATOM 3954 C CA . LYS A 1 490 ? 4.867 15.695 -1.815 1 96.25 490 LYS A CA 1
ATOM 3955 C C . LYS A 1 490 ? 3.742 16.094 -2.764 1 96.25 490 LYS A C 1
ATOM 3957 O O . LYS A 1 490 ? 3.955 16.219 -3.973 1 96.25 490 LYS A O 1
ATOM 3962 N N . MET A 1 491 ? 2.598 16.344 -2.221 1 96.81 491 MET A N 1
ATOM 3963 C CA . MET A 1 491 ? 1.444 16.672 -3.053 1 96.81 491 MET A CA 1
ATOM 3964 C C . MET A 1 491 ? 1.58 18.078 -3.633 1 96.81 491 MET A C 1
ATOM 3966 O O . MET A 1 491 ? 1.222 18.312 -4.789 1 96.81 491 MET A O 1
ATOM 3970 N N . TRP A 1 492 ? 2.102 18.984 -2.887 1 96.31 492 TRP A N 1
ATOM 3971 C CA . TRP A 1 492 ? 2.242 20.359 -3.332 1 96.31 492 TRP A CA 1
ATOM 3972 C C . TRP A 1 492 ? 3.391 20.5 -4.328 1 96.31 492 TRP A C 1
ATOM 3974 O O . TRP A 1 492 ? 3.477 21.484 -5.055 1 96.31 492 TRP A O 1
ATOM 3984 N N . SER A 1 493 ? 4.336 19.531 -4.363 1 93.38 493 SER A N 1
ATOM 3985 C CA . SER A 1 493 ? 5.453 19.562 -5.301 1 93.38 493 SER A CA 1
ATOM 3986 C C . SER A 1 493 ? 4.973 19.453 -6.742 1 93.38 493 SER A C 1
ATOM 3988 O O . SER A 1 493 ? 5.703 19.797 -7.676 1 93.38 493 SER A O 1
ATOM 3990 N N . ARG A 1 494 ? 3.748 19.047 -6.91 1 89.44 494 ARG A N 1
ATOM 3991 C CA . ARG A 1 494 ? 3.193 18.812 -8.242 1 89.44 494 ARG A CA 1
ATOM 3992 C C . ARG A 1 494 ? 2.424 20.031 -8.734 1 89.44 494 ARG A C 1
ATOM 3994 O O . ARG A 1 494 ? 1.862 20.016 -9.828 1 89.44 494 ARG A O 1
ATOM 4001 N N . VAL A 1 495 ? 2.416 21.109 -7.914 1 90.25 495 VAL A N 1
ATOM 4002 C CA . VAL A 1 495 ? 1.633 22.297 -8.242 1 90.25 495 VAL A CA 1
ATOM 4003 C C . VAL A 1 495 ? 2.506 23.297 -8.992 1 90.25 495 VAL A C 1
ATOM 4005 O O . VAL A 1 495 ? 3.641 23.562 -8.594 1 90.25 495 VAL A O 1
ATOM 4008 N N . SER A 1 496 ? 1.967 23.797 -10.023 1 83.12 496 SER A N 1
ATOM 4009 C CA . SER A 1 496 ? 2.678 24.797 -10.82 1 83.12 496 SER A CA 1
ATOM 4010 C C . SER A 1 496 ? 2.238 26.203 -10.453 1 83.12 496 SER A C 1
ATOM 4012 O O . SER A 1 496 ? 1.126 26.406 -9.961 1 83.12 496 SER A O 1
ATOM 4014 N N . VAL A 1 497 ? 3.098 27.109 -10.727 1 77.75 497 VAL A N 1
ATOM 4015 C CA . VAL A 1 497 ? 2.838 28.531 -10.461 1 77.75 497 VAL A CA 1
ATOM 4016 C C . VAL A 1 497 ? 1.664 29.016 -11.305 1 77.75 497 VAL A C 1
ATOM 4018 O O . VAL A 1 497 ? 0.918 29.906 -10.898 1 77.75 497 VAL A O 1
ATOM 4021 N N . SER A 1 498 ? 1.461 28.344 -12.391 1 84.5 498 SER A N 1
ATOM 4022 C CA . SER A 1 498 ? 0.431 28.766 -13.328 1 84.5 498 SER A CA 1
ATOM 4023 C C . SER A 1 498 ? -0.902 28.078 -13.039 1 84.5 498 SER A C 1
ATOM 4025 O O . SER A 1 498 ? -1.92 28.422 -13.648 1 84.5 498 SER A O 1
ATOM 4027 N N . ASP A 1 499 ? -0.881 27.234 -12.109 1 90.75 499 ASP A N 1
ATOM 4028 C CA . ASP A 1 499 ? -2.113 26.516 -11.812 1 90.75 499 ASP A CA 1
ATOM 4029 C C . ASP A 1 499 ? -3.172 27.438 -11.227 1 90.75 499 ASP A C 1
ATOM 4031 O O . ASP A 1 499 ? -2.84 28.453 -10.594 1 90.75 499 ASP A O 1
ATOM 4035 N N . ALA A 1 500 ? -4.402 27.141 -11.539 1 93.38 500 ALA A N 1
ATOM 4036 C CA . ALA A 1 500 ? -5.551 27.844 -10.977 1 93.38 500 ALA A CA 1
ATOM 4037 C C . ALA A 1 500 ? -6.383 26.922 -10.094 1 93.38 500 ALA A C 1
ATOM 4039 O O . ALA A 1 500 ? -6.273 25.688 -10.195 1 93.38 500 ALA A O 1
ATOM 4040 N N . VAL A 1 501 ? -7.066 27.531 -9.188 1 94.88 501 VAL A N 1
ATOM 4041 C CA . VAL A 1 501 ? -7.973 26.766 -8.336 1 94.88 501 VAL A CA 1
ATOM 4042 C C . VAL A 1 501 ? -8.984 26.016 -9.203 1 94.88 501 VAL A C 1
ATOM 4044 O O . VAL A 1 501 ? -9.508 26.562 -10.18 1 94.88 501 VAL A O 1
ATOM 4047 N N . GLU A 1 502 ? -9.18 24.781 -8.898 1 95.81 502 GLU A N 1
ATOM 4048 C CA . GLU A 1 502 ? -10.117 23.938 -9.633 1 95.81 502 GLU A CA 1
ATOM 4049 C C . GLU A 1 502 ? -11.016 23.156 -8.68 1 95.81 502 GLU A C 1
ATOM 4051 O O . GLU A 1 502 ? -10.547 22.641 -7.66 1 95.81 502 GLU A O 1
ATOM 4056 N N . ALA A 1 503 ? -12.312 23.109 -9.055 1 97.69 503 ALA A N 1
ATOM 4057 C CA . ALA A 1 503 ? -13.281 22.375 -8.25 1 97.69 503 ALA A CA 1
ATOM 4058 C C . ALA A 1 503 ? -12.969 20.875 -8.258 1 97.69 503 ALA A C 1
ATOM 4060 O O . ALA A 1 503 ? -12.68 20.297 -9.305 1 97.69 503 ALA A O 1
ATOM 4061 N N . HIS A 1 504 ? -12.945 20.25 -7.059 1 97.44 504 HIS A N 1
ATOM 4062 C CA . HIS A 1 504 ? -12.883 18.781 -6.988 1 97.44 504 HIS A CA 1
ATOM 4063 C C . HIS A 1 504 ? -14.141 18.156 -7.562 1 97.44 504 HIS A C 1
ATOM 4065 O O . HIS A 1 504 ? -15.234 18.703 -7.441 1 97.44 504 HIS A O 1
ATOM 4071 N N . SER A 1 505 ? -13.938 17 -8.18 1 94.38 505 SER A N 1
ATOM 4072 C CA . SER A 1 505 ? -15.102 16.234 -8.633 1 94.38 505 SER A CA 1
ATOM 4073 C C . SER A 1 505 ? -15.852 15.625 -7.453 1 94.38 505 SER A C 1
ATOM 4075 O O . SER A 1 505 ? -15.234 15.102 -6.523 1 94.38 505 SER A O 1
ATOM 4077 N N . VAL A 1 506 ? -17.141 15.742 -7.469 1 96.81 506 VAL A N 1
ATOM 4078 C CA . VAL A 1 506 ? -18.016 15.062 -6.52 1 96.81 506 VAL A CA 1
ATOM 4079 C C . VAL A 1 506 ? -18.766 13.945 -7.227 1 96.81 506 VAL A C 1
ATOM 4081 O O . VAL A 1 506 ? -19.766 14.195 -7.914 1 96.81 506 VAL A O 1
ATOM 4084 N N . PRO A 1 507 ? -18.328 12.758 -6.992 1 94.69 507 PRO A N 1
ATOM 4085 C CA . PRO A 1 507 ? -18.922 11.648 -7.754 1 94.69 507 PRO A CA 1
ATOM 4086 C C . PRO A 1 507 ? -20.391 11.43 -7.434 1 94.69 507 PRO A C 1
ATOM 4088 O O . PRO A 1 507 ? -20.812 11.641 -6.297 1 94.69 507 PRO A O 1
ATOM 4091 N N . GLU A 1 508 ? -21.172 11.07 -8.508 1 94.06 508 GLU A N 1
ATOM 4092 C CA . GLU A 1 508 ? -22.562 10.641 -8.406 1 94.06 508 GLU A CA 1
ATOM 4093 C C . GLU A 1 508 ? -22.734 9.203 -8.898 1 94.06 508 GLU A C 1
ATOM 4095 O O . GLU A 1 508 ? -22.141 8.82 -9.906 1 94.06 508 GLU A O 1
ATOM 4100 N N . PRO A 1 509 ? -23.5 8.344 -8.305 1 92.81 509 PRO A N 1
ATOM 4101 C CA . PRO A 1 509 ? -24.141 8.594 -7.012 1 92.81 509 PRO A CA 1
ATOM 4102 C C . PRO A 1 509 ? -23.156 8.523 -5.848 1 92.81 509 PRO A C 1
ATOM 4104 O O . PRO A 1 509 ? -22.016 8.094 -6.027 1 92.81 509 PRO A O 1
ATOM 4107 N N . PRO A 1 510 ? -23.562 9.016 -4.664 1 96.06 510 PRO A N 1
ATOM 4108 C CA . PRO A 1 510 ? -22.719 8.758 -3.494 1 96.06 510 PRO A CA 1
ATOM 4109 C C . PRO A 1 510 ? -22.5 7.266 -3.232 1 96.06 510 PRO A C 1
ATOM 4111 O O . PRO A 1 510 ? -23.234 6.434 -3.775 1 96.06 510 PRO A O 1
ATOM 4114 N N . LEU A 1 511 ? -21.5 6.93 -2.514 1 93.38 511 LEU A N 1
ATOM 4115 C CA . LEU A 1 511 ? -21.281 5.543 -2.119 1 93.38 511 LEU A CA 1
ATOM 4116 C C . LEU A 1 511 ? -22.531 4.969 -1.451 1 93.38 511 LEU A C 1
ATOM 4118 O O . LEU A 1 511 ? -22.891 3.814 -1.69 1 93.38 511 LEU A O 1
ATOM 4122 N N . ASP A 1 512 ? -23.094 5.805 -0.536 1 93.5 512 ASP A N 1
ATOM 4123 C CA . ASP A 1 512 ? -24.375 5.492 0.111 1 93.5 512 ASP A CA 1
ATOM 4124 C C . ASP A 1 512 ? -25.297 6.703 0.107 1 93.5 512 ASP A C 1
ATOM 4126 O O . ASP A 1 512 ? -24.969 7.754 0.663 1 93.5 512 ASP A O 1
ATOM 4130 N N . VAL A 1 513 ? -26.438 6.559 -0.488 1 94.5 513 VAL A N 1
ATOM 4131 C CA . VAL A 1 513 ? -27.375 7.66 -0.633 1 94.5 513 VAL A CA 1
ATOM 4132 C C . VAL A 1 513 ? -27.859 8.117 0.743 1 94.5 513 VAL A C 1
ATOM 4134 O O . VAL A 1 513 ? -28.312 9.25 0.902 1 94.5 513 VAL A O 1
ATOM 4137 N N . ASN A 1 514 ? -27.672 7.312 1.743 1 96.19 514 ASN A N 1
ATOM 4138 C CA . ASN A 1 514 ? -28.109 7.629 3.094 1 96.19 514 ASN A CA 1
ATOM 4139 C C . ASN A 1 514 ? -26.984 8.203 3.941 1 96.19 514 ASN A C 1
ATOM 4141 O O . ASN A 1 514 ? -27.141 8.383 5.148 1 96.19 514 ASN A O 1
ATOM 4145 N N . SER A 1 515 ? -25.859 8.5 3.268 1 97.75 515 SER A N 1
ATOM 4146 C CA . SER A 1 515 ? -24.75 9.117 3.998 1 97.75 515 SER A CA 1
ATOM 4147 C C . SER A 1 515 ? -25.156 10.484 4.551 1 97.75 515 SER A C 1
ATOM 4149 O O . SER A 1 515 ? -26.078 11.125 4.031 1 97.75 515 SER A O 1
ATOM 4151 N N . TYR A 1 516 ? -24.438 10.992 5.527 1 98.19 516 TYR A N 1
ATOM 4152 C CA . TYR A 1 516 ? -24.875 12.148 6.309 1 98.19 516 TYR A CA 1
ATOM 4153 C C . TYR A 1 516 ? -24.328 13.438 5.719 1 98.19 516 TYR A C 1
ATOM 4155 O O . TYR A 1 516 ? -23.812 14.289 6.445 1 98.19 516 TYR A O 1
ATOM 4163 N N . TYR A 1 517 ? -24.422 13.594 4.43 1 97.75 517 TYR A N 1
ATOM 4164 C CA . TYR A 1 517 ? -23.797 14.742 3.789 1 97.75 517 TYR A CA 1
ATOM 4165 C C . TYR A 1 517 ? -24.734 15.938 3.773 1 97.75 517 TYR A C 1
ATOM 4167 O O . TYR A 1 517 ? -24.375 17.016 3.295 1 97.75 517 TYR A O 1
ATOM 4175 N N . ASN A 1 518 ? -25.984 15.867 4.359 1 97 518 ASN A N 1
ATOM 4176 C CA . ASN A 1 518 ? -26.906 16.969 4.633 1 97 518 ASN A CA 1
ATOM 4177 C C . ASN A 1 518 ? -27.281 17.016 6.109 1 97 518 ASN A C 1
ATOM 4179 O O . ASN A 1 518 ? -28.438 17.328 6.449 1 97 518 ASN A O 1
ATOM 4183 N N . ALA A 1 519 ? -26.391 16.641 6.898 1 97.25 519 ALA A N 1
ATOM 4184 C CA . ALA A 1 519 ? -26.625 16.516 8.336 1 97.25 519 ALA A CA 1
ATOM 4185 C C . ALA A 1 519 ? -26.484 17.875 9.031 1 97.25 519 ALA A C 1
ATOM 4187 O O . ALA A 1 519 ? -25.672 18.703 8.617 1 97.25 519 ALA A O 1
ATOM 4188 N N . SER A 1 520 ? -27.234 18.062 10.078 1 96.06 520 SER A N 1
ATOM 4189 C CA . SER A 1 520 ? -27.188 19.266 10.898 1 96.06 520 SER A CA 1
ATOM 4190 C C . SER A 1 520 ? -27.906 19.047 12.234 1 96.06 520 SER A C 1
ATOM 4192 O O . SER A 1 520 ? -28.453 17.984 12.477 1 96.06 520 SER A O 1
ATOM 4194 N N . PHE A 1 521 ? -27.844 19.984 13.062 1 95.69 521 PHE A N 1
ATOM 4195 C CA . PHE A 1 521 ? -28.594 20.016 14.312 1 95.69 521 PHE A CA 1
ATOM 4196 C C . PHE A 1 521 ? -29.938 20.719 14.125 1 95.69 521 PHE A C 1
ATOM 4198 O O . PHE A 1 521 ? -30 21.797 13.539 1 95.69 521 PHE A O 1
ATOM 4205 N N . ALA A 1 522 ? -30.906 20.047 14.602 1 92.94 522 ALA A N 1
ATOM 4206 C CA . ALA A 1 522 ? -32.188 20.734 14.68 1 92.94 522 ALA A CA 1
ATOM 4207 C C . ALA A 1 522 ? -32.281 21.547 15.969 1 92.94 522 ALA A C 1
ATOM 4209 O O . ALA A 1 522 ? -31.594 21.266 16.938 1 92.94 522 ALA A O 1
ATOM 4210 N N . ASP A 1 523 ? -33.188 22.531 15.945 1 81.56 523 ASP A N 1
ATOM 4211 C CA . ASP A 1 523 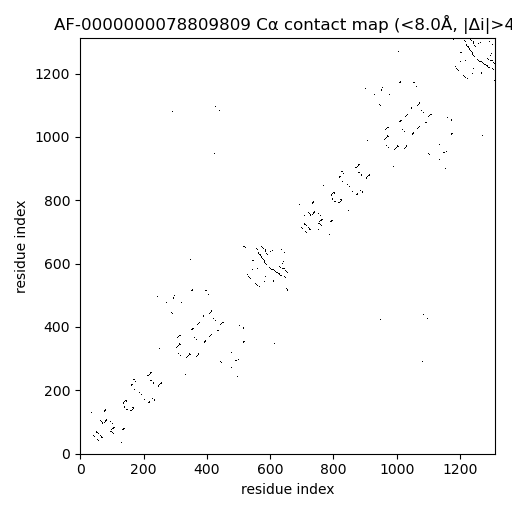? -33.438 23.328 17.125 1 81.56 523 ASP A CA 1
ATOM 4212 C C . ASP A 1 523 ? -34.25 22.547 18.156 1 81.56 523 ASP A C 1
ATOM 4214 O O . ASP A 1 523 ? -35.406 22.172 17.906 1 81.56 523 ASP A O 1
ATOM 4218 N N . ILE A 1 524 ? -33.719 22.328 19.25 1 85.69 524 ILE A N 1
ATOM 4219 C CA . ILE A 1 524 ? -34.375 21.531 20.281 1 85.69 524 ILE A CA 1
ATOM 4220 C C . ILE A 1 524 ? -35.625 22.25 20.797 1 85.69 524 ILE A C 1
ATOM 4222 O O . ILE A 1 524 ? -36.469 21.641 21.438 1 85.69 524 ILE A O 1
ATOM 4226 N N . SER A 1 525 ? -35.688 23.578 20.531 1 83.38 525 SER A N 1
ATOM 4227 C CA . SER A 1 525 ? -36.844 24.328 20.953 1 83.38 525 SER A CA 1
ATOM 4228 C C . SER A 1 525 ? -38.094 23.969 20.141 1 83.38 525 SER A C 1
ATOM 4230 O O . SER A 1 525 ? -39.219 24.266 20.531 1 83.38 525 SER A O 1
ATOM 4232 N N . GLN A 1 526 ? -37.906 23.281 19.109 1 86.5 526 GLN A N 1
ATOM 4233 C CA . GLN A 1 526 ? -39 22.953 18.203 1 86.5 526 GLN A CA 1
ATOM 4234 C C . GLN A 1 526 ? -39.656 21.641 18.609 1 86.5 526 GLN A C 1
ATOM 4236 O O . GLN A 1 526 ? -40.656 21.234 18.016 1 86.5 526 GLN A O 1
ATOM 4241 N N . VAL A 1 527 ? -39.219 21.078 19.625 1 93.75 527 VAL A N 1
ATOM 4242 C CA . VAL A 1 527 ? -39.781 19.797 20.047 1 93.75 527 VAL A CA 1
ATOM 4243 C C . VAL A 1 527 ? -41.031 20.031 20.891 1 93.75 527 VAL A C 1
ATOM 4245 O O . VAL A 1 527 ? -41.125 21.031 21.609 1 93.75 527 VAL A O 1
ATOM 4248 N N . LYS A 1 528 ? -42 19.172 20.781 1 95.94 528 LYS A N 1
ATOM 4249 C CA . LYS A 1 528 ? -43.188 19.172 21.641 1 95.94 528 LYS A CA 1
ATOM 4250 C C . LYS A 1 528 ? -42.969 18.281 22.859 1 95.94 528 LYS A C 1
ATOM 4252 O O . LYS A 1 528 ? -42.781 17.078 22.734 1 95.94 528 LYS A O 1
ATOM 4257 N N . LEU A 1 529 ? -43.188 18.875 23.984 1 96.69 529 LEU A N 1
ATOM 4258 C CA . LEU A 1 529 ? -42.844 18.188 25.219 1 96.69 529 LEU A CA 1
ATOM 4259 C C . LEU A 1 529 ? -44.094 17.812 26.016 1 96.69 529 LEU A C 1
ATOM 4261 O O . LEU A 1 529 ? -45.031 18.594 26.078 1 96.69 529 LEU A O 1
ATOM 4265 N N . SER A 1 530 ? -44.031 16.703 26.562 1 96 530 SER A N 1
ATOM 4266 C CA . SER A 1 530 ? -45 16.359 27.609 1 96 530 SER A CA 1
ATOM 4267 C C . SER A 1 530 ? -44.531 16.797 28.984 1 96 530 SER A C 1
ATOM 4269 O O . SER A 1 530 ? -43.406 17.281 29.125 1 96 530 SER A O 1
ATOM 4271 N N . LYS A 1 531 ? -45.5 16.578 29.922 1 95.19 531 LYS A N 1
ATOM 4272 C CA . LYS A 1 531 ? -45.094 16.797 31.297 1 95.19 531 LYS A CA 1
ATOM 4273 C C . LYS A 1 531 ? -43.906 15.898 31.688 1 95.19 531 LYS A C 1
ATOM 4275 O O . LYS A 1 531 ? -43.875 14.711 31.328 1 95.19 531 LYS A O 1
ATOM 4280 N N . GLY A 1 532 ? -42.906 16.547 32.344 1 96.75 532 GLY A N 1
ATOM 4281 C CA . GLY A 1 532 ? -41.75 15.789 32.75 1 96.75 532 GLY A CA 1
ATOM 4282 C C . GLY A 1 532 ? -40.469 16.203 32 1 96.75 532 GLY A C 1
ATOM 4283 O O . GLY A 1 532 ? -39.375 16.031 32.531 1 96.75 532 GLY A O 1
ATOM 4284 N N . TRP A 1 533 ? -40.656 16.609 30.781 1 97.06 533 TRP A N 1
ATOM 4285 C CA . TRP A 1 533 ? -39.531 17.125 30.016 1 97.06 533 TRP A CA 1
ATOM 4286 C C . TRP A 1 533 ? -39.344 18.625 30.266 1 97.06 533 TRP A C 1
ATOM 4288 O O . TRP A 1 533 ? -40.344 19.344 30.438 1 97.06 533 TRP A O 1
ATOM 4298 N N . GLU A 1 534 ? -38.188 19.141 30.25 1 95 534 GLU A N 1
ATOM 4299 C CA . GLU A 1 534 ? -37.938 20.562 30.422 1 95 534 GLU A CA 1
ATOM 4300 C C . GLU A 1 534 ? -36.688 21 29.625 1 95 534 GLU A C 1
ATOM 4302 O O . GLU A 1 534 ? -35.812 20.188 29.359 1 95 534 GLU A O 1
ATOM 4307 N N . HIS A 1 535 ? -36.688 22.219 29.266 1 95.81 535 HIS A N 1
ATOM 4308 C CA . HIS A 1 535 ? -35.5 22.875 28.719 1 95.81 535 HIS A CA 1
ATOM 4309 C C . HIS A 1 535 ? -34.656 23.5 29.828 1 95.81 535 HIS A C 1
ATOM 4311 O O . HIS A 1 535 ? -35.125 24.375 30.547 1 95.81 535 HIS A O 1
ATOM 4317 N N . ILE A 1 536 ? -33.469 22.969 29.891 1 95.38 536 ILE A N 1
ATOM 4318 C CA . ILE A 1 536 ? -32.562 23.562 30.859 1 95.38 536 ILE A CA 1
ATOM 4319 C C . ILE A 1 536 ? -31.578 24.484 30.141 1 95.38 536 ILE A C 1
ATOM 4321 O O . ILE A 1 536 ? -30.844 24.047 29.25 1 95.38 536 ILE A O 1
ATOM 4325 N N . ALA A 1 537 ? -31.516 25.688 30.484 1 94.38 537 ALA A N 1
ATOM 4326 C CA . ALA A 1 537 ? -30.719 26.703 29.797 1 94.38 537 ALA A CA 1
ATOM 4327 C C . ALA A 1 537 ? -29.234 26.422 29.953 1 94.38 537 ALA A C 1
ATOM 4329 O O . ALA A 1 537 ? -28.438 26.672 29.047 1 94.38 537 ALA A O 1
ATOM 4330 N N . SER A 1 538 ? -28.828 26.031 31.141 1 96.5 538 SER A N 1
ATOM 4331 C CA . SER A 1 538 ? -27.453 25.672 31.453 1 96.5 538 SER A CA 1
ATOM 4332 C C . SER A 1 538 ? -27.375 24.422 32.312 1 96.5 538 SER A C 1
ATOM 4334 O O . SER A 1 538 ? -27.531 24.5 33.531 1 96.5 538 SER A O 1
ATOM 4336 N N . TRP A 1 539 ? -27.078 23.297 31.672 1 96 539 TRP A N 1
ATOM 4337 C CA . TRP A 1 539 ? -27.172 22.016 32.344 1 96 539 TRP A CA 1
ATOM 4338 C C . TRP A 1 539 ? -25.812 21.578 32.906 1 96 539 TRP A C 1
ATOM 4340 O O . TRP A 1 539 ? -24.797 21.734 32.219 1 96 539 TRP A O 1
ATOM 4350 N N . LYS A 1 540 ? -25.719 21.062 34.125 1 96.06 540 LYS A N 1
ATOM 4351 C CA . LYS A 1 540 ? -24.578 20.453 34.781 1 96.06 540 LYS A CA 1
ATOM 4352 C C . LYS A 1 540 ? -25.016 19.359 35.75 1 96.06 540 LYS A C 1
ATOM 4354 O O . LYS A 1 540 ? -25.922 19.562 36.562 1 96.06 540 LYS A O 1
ATOM 4359 N N . PRO A 1 541 ? -24.422 18.281 35.625 1 95.12 541 PRO A N 1
ATOM 4360 C CA . PRO A 1 541 ? -24.781 17.25 36.594 1 95.12 541 PRO A CA 1
ATOM 4361 C C . PRO A 1 541 ? -24.375 17.609 38.031 1 95.12 541 PRO A C 1
ATOM 4363 O O . PRO A 1 541 ? -23.344 18.266 38.219 1 95.12 541 PRO A O 1
ATOM 4366 N N . ASP A 1 542 ? -25.047 17.156 39.031 1 91.69 542 ASP A N 1
ATOM 4367 C CA . ASP A 1 542 ? -24.766 17.438 40.438 1 91.69 542 ASP A CA 1
ATOM 4368 C C . ASP A 1 542 ? -24.328 16.172 41.156 1 91.69 542 ASP A C 1
ATOM 4370 O O . ASP A 1 542 ? -24.547 16.047 42.375 1 91.69 542 ASP A O 1
ATOM 4374 N N . ASN A 1 543 ? -23.672 15.273 40.562 1 93.19 543 ASN A N 1
ATOM 4375 C CA . ASN A 1 543 ? -23.344 13.992 41.156 1 93.19 543 ASN A CA 1
ATOM 4376 C C . ASN A 1 543 ? -21.828 13.742 41.156 1 93.19 543 ASN A C 1
ATOM 4378 O O . ASN A 1 543 ? -21.375 12.617 41.375 1 93.19 543 ASN A O 1
ATOM 4382 N N . GLY A 1 544 ? -21.016 14.68 40.75 1 92.31 544 GLY A N 1
ATOM 4383 C CA . GLY A 1 544 ? -19.578 14.586 40.844 1 92.31 544 GLY A CA 1
ATOM 4384 C C . GLY A 1 544 ? -18.953 13.891 39.656 1 92.31 544 GLY A C 1
ATOM 4385 O O . GLY A 1 544 ? -17.719 13.812 39.531 1 92.31 544 GLY A O 1
ATOM 4386 N N . ALA A 1 545 ? -19.75 13.352 38.75 1 95.75 545 ALA A N 1
ATOM 4387 C CA . ALA A 1 545 ? -19.219 12.68 37.562 1 95.75 545 ALA A CA 1
ATOM 4388 C C . ALA A 1 545 ? -18.5 13.672 36.625 1 95.75 545 ALA A C 1
ATOM 4390 O O . ALA A 1 545 ? -18.828 14.859 36.625 1 95.75 545 ALA A O 1
ATOM 4391 N N . HIS A 1 546 ? -17.469 13.211 35.906 1 94.81 546 HIS A N 1
ATOM 4392 C CA . HIS A 1 546 ? -16.734 14.031 34.938 1 94.81 546 HIS A CA 1
ATOM 4393 C C . HIS A 1 546 ? -17.609 14.383 33.75 1 94.81 546 HIS A C 1
ATOM 4395 O O . HIS A 1 546 ? -18.609 13.711 33.5 1 94.81 546 HIS A O 1
ATOM 4401 N N . THR A 1 547 ? -17.312 15.43 33.156 1 94.12 547 THR A N 1
ATOM 4402 C CA . THR A 1 547 ? -18.031 15.898 31.984 1 94.12 547 THR A CA 1
ATOM 4403 C C . THR A 1 547 ? -17.062 16.219 30.844 1 94.12 547 THR A C 1
ATOM 4405 O O . THR A 1 547 ? -15.852 16.156 31.016 1 94.12 547 THR A O 1
ATOM 4408 N N . ARG A 1 548 ? -17.609 16.422 29.672 1 90.88 548 ARG A N 1
ATOM 4409 C CA . ARG A 1 548 ? -16.828 16.812 28.5 1 90.88 548 ARG A CA 1
ATOM 4410 C C . ARG A 1 548 ? -17.094 18.281 28.156 1 90.88 548 ARG A C 1
ATOM 4412 O O . ARG A 1 548 ? -18.219 18.75 28.234 1 90.88 548 ARG A O 1
ATOM 4419 N N . LYS A 1 549 ? -15.953 18.922 27.719 1 83.5 549 LYS A N 1
ATOM 4420 C CA . LYS A 1 549 ? -16.078 20.312 27.266 1 83.5 549 LYS A CA 1
ATOM 4421 C C . LYS A 1 549 ? -17.062 20.422 26.109 1 83.5 549 LYS A C 1
ATOM 4423 O O . LYS A 1 549 ? -17.047 19.609 25.188 1 83.5 549 LYS A O 1
ATOM 4428 N N . GLY A 1 550 ? -17.984 21.391 26.172 1 87.06 550 GLY A N 1
ATOM 4429 C CA . GLY A 1 550 ? -18.969 21.609 25.125 1 87.06 550 GLY A CA 1
ATOM 4430 C C . GLY A 1 550 ? -20.297 20.922 25.406 1 87.06 550 GLY A C 1
ATOM 4431 O O . GLY A 1 550 ? -21.297 21.203 24.734 1 87.06 550 GLY A O 1
ATOM 4432 N N . PHE A 1 551 ? -20.281 20.156 26.516 1 94.19 551 PHE A N 1
ATOM 4433 C CA . PHE A 1 551 ? -21.484 19.406 26.797 1 94.19 551 PHE A CA 1
ATOM 4434 C C . PHE A 1 551 ? -21.906 19.578 28.25 1 94.19 551 PHE A C 1
ATOM 4436 O O . PHE A 1 551 ? -22.547 18.703 28.828 1 94.19 551 PHE A O 1
ATOM 4443 N N . VAL A 1 552 ? -21.438 20.625 28.797 1 94.38 552 VAL A N 1
ATOM 4444 C CA . VAL A 1 552 ? -21.797 21.078 30.141 1 94.38 552 VAL A CA 1
ATOM 4445 C C . VAL A 1 552 ? -21.953 22.594 30.156 1 94.38 552 VAL A C 1
ATOM 4447 O O . VAL A 1 552 ? -21.281 23.297 29.406 1 94.38 552 VAL A O 1
ATOM 4450 N N . ASN A 1 553 ? -22.891 23.078 30.938 1 95.75 553 ASN A N 1
ATOM 4451 C CA . ASN A 1 553 ? -23.172 24.516 31.031 1 95.75 553 ASN A CA 1
ATOM 4452 C C . ASN A 1 553 ? -23.672 25.078 29.703 1 95.75 553 ASN A C 1
ATOM 4454 O O . ASN A 1 553 ? -23.266 26.172 29.297 1 95.75 553 ASN A O 1
ATOM 4458 N N . VAL A 1 554 ? -24.359 24.25 29 1 94.12 554 VAL A N 1
ATOM 4459 C CA . VAL A 1 554 ? -25.031 24.594 27.75 1 94.12 554 VAL A CA 1
ATOM 4460 C C . VAL A 1 554 ? -26.5 24.156 27.797 1 94.12 554 VAL A C 1
ATOM 4462 O O . VAL A 1 554 ? -26.875 23.344 28.656 1 94.12 554 VAL A O 1
ATOM 4465 N N . PRO A 1 555 ? -27.375 24.734 26.969 1 93.81 555 PRO A N 1
ATOM 4466 C CA . PRO A 1 555 ? -28.781 24.328 26.969 1 93.81 555 PRO A CA 1
ATOM 4467 C C . PRO A 1 555 ? -28.969 22.844 26.641 1 93.81 555 PRO A C 1
ATOM 4469 O O . PRO A 1 555 ? -28.281 22.312 25.781 1 93.81 555 PRO A O 1
ATOM 4472 N N . MET A 1 556 ? -29.844 22.203 27.391 1 96 556 MET A N 1
ATOM 4473 C CA . MET A 1 556 ? -30.156 20.797 27.188 1 96 556 MET A CA 1
ATOM 4474 C C . MET A 1 556 ? -31.656 20.547 27.281 1 96 556 MET A C 1
ATOM 4476 O O . MET A 1 556 ? -32.375 21.297 27.953 1 96 556 MET A O 1
ATOM 4480 N N . LEU A 1 557 ? -32.062 19.594 26.562 1 96.44 557 LEU A N 1
ATOM 4481 C CA . LEU A 1 557 ? -33.344 18.953 26.844 1 96.44 557 LEU A CA 1
ATOM 4482 C C . LEU A 1 557 ? -33.188 17.844 27.875 1 96.44 557 LEU A C 1
ATOM 4484 O O . LEU A 1 557 ? -32.312 17 27.75 1 96.44 557 LEU A O 1
ATOM 4488 N N . TYR A 1 558 ? -34.062 17.859 28.891 1 97 558 TYR A N 1
ATOM 4489 C CA . TYR A 1 558 ? -33.781 16.984 30.016 1 97 558 TYR A CA 1
ATOM 4490 C C . TYR A 1 558 ? -35.094 16.359 30.531 1 97 558 TYR A C 1
ATOM 4492 O O . TYR A 1 558 ? -36.125 17.031 30.562 1 97 558 TYR A O 1
ATOM 4500 N N . SER A 1 559 ? -35.031 15.117 30.891 1 97.81 559 SER A N 1
ATOM 4501 C CA . SER A 1 559 ? -36.094 14.469 31.656 1 97.81 559 SER A CA 1
ATOM 4502 C C . SER A 1 559 ? -35.562 13.312 32.5 1 97.81 559 SER A C 1
ATOM 4504 O O . SER A 1 559 ? -34.562 12.703 32.125 1 97.81 559 SER A O 1
ATOM 4506 N N . ASN A 1 560 ? -36.125 13.07 33.562 1 96.81 560 ASN A N 1
ATOM 4507 C CA . ASN A 1 560 ? -35.906 11.867 34.375 1 96.81 560 ASN A CA 1
ATOM 4508 C C . ASN A 1 560 ? -37.219 11.203 34.781 1 96.81 560 ASN A C 1
ATOM 4510 O O . ASN A 1 560 ? -37.25 10.43 35.75 1 96.81 560 ASN A O 1
ATOM 4514 N N . THR A 1 561 ? -38.281 11.602 34.062 1 97.88 561 THR A N 1
ATOM 4515 C CA . THR A 1 561 ? -39.594 11.148 34.438 1 97.88 561 THR A CA 1
ATOM 4516 C C . THR A 1 561 ? -40.031 9.984 33.531 1 97.88 561 THR A C 1
ATOM 4518 O O . THR A 1 561 ? -40.25 10.172 32.312 1 97.88 561 THR A O 1
ATOM 4521 N N . ILE A 1 562 ? -40.344 8.875 34.125 1 97.88 562 ILE A N 1
ATOM 4522 C CA . ILE A 1 562 ? -40.75 7.664 33.406 1 97.88 562 ILE A CA 1
ATOM 4523 C C . ILE A 1 562 ? -42.031 7.93 32.656 1 97.88 562 ILE A C 1
ATOM 4525 O O . ILE A 1 562 ? -42.969 8.586 33.156 1 97.88 562 ILE A O 1
ATOM 4529 N N . ASN A 1 563 ? -42.062 7.551 31.453 1 97.06 563 ASN A N 1
ATOM 4530 C CA . ASN A 1 563 ? -43.188 7.602 30.547 1 97.06 563 ASN A CA 1
ATOM 4531 C C . ASN A 1 563 ? -43.406 9 29.984 1 97.06 563 ASN A C 1
ATOM 4533 O O . ASN A 1 563 ? -44.312 9.219 29.172 1 97.06 563 ASN A O 1
ATOM 4537 N N . SER A 1 564 ? -42.625 9.969 30.422 1 97.75 564 SER A N 1
ATOM 4538 C CA . SER A 1 564 ? -42.688 11.273 29.766 1 97.75 564 SER A CA 1
ATOM 4539 C C . SER A 1 564 ? -42.219 11.172 28.312 1 97.75 564 SER A C 1
ATOM 4541 O O . SER A 1 564 ? -41.406 10.336 27.969 1 97.75 564 SER A O 1
ATOM 4543 N N . THR A 1 565 ? -42.781 12.031 27.453 1 97.88 565 THR A N 1
ATOM 4544 C CA . THR A 1 565 ? -42.562 11.898 26.016 1 97.88 565 THR A CA 1
ATOM 4545 C C . THR A 1 565 ? -42.25 13.25 25.391 1 97.88 565 THR A C 1
ATOM 4547 O O . THR A 1 565 ? -42.562 14.297 25.969 1 97.88 565 THR A O 1
ATOM 4550 N N . PHE A 1 566 ? -41.594 13.266 24.328 1 97.06 566 PHE A N 1
ATOM 4551 C CA . PHE A 1 566 ? -41.531 14.398 23.422 1 97.06 566 PHE A CA 1
ATOM 4552 C C . PHE A 1 566 ? -41.656 13.938 21.969 1 97.06 566 PHE A C 1
ATOM 4554 O O . PHE A 1 566 ? -41.469 12.758 21.672 1 97.06 566 PHE A O 1
ATOM 4561 N N . SER A 1 567 ? -42.094 14.781 21.125 1 97.5 567 SER A N 1
ATOM 4562 C CA . SER A 1 567 ? -42.188 14.484 19.703 1 97.5 567 SER A CA 1
ATOM 4563 C C . SER A 1 567 ? -41.562 15.594 18.859 1 97.5 567 SER A C 1
ATOM 4565 O O . SER A 1 567 ? -41.469 16.734 19.297 1 97.5 567 SER A O 1
ATOM 4567 N N . PHE A 1 568 ? -41.125 15.242 17.75 1 96.94 568 PHE A N 1
ATOM 4568 C CA . PHE A 1 568 ? -40.438 16.141 16.828 1 96.94 568 PHE A CA 1
ATOM 4569 C C . PHE A 1 568 ? -40.781 15.789 15.383 1 96.94 568 PHE A C 1
ATOM 4571 O O . PHE A 1 568 ? -40.594 14.641 14.969 1 96.94 568 PHE A O 1
ATOM 4578 N N . SER A 1 569 ? -41.281 16.766 14.633 1 96.31 569 SER A N 1
ATOM 4579 C CA . SER A 1 569 ? -41.594 16.578 13.211 1 96.31 569 SER A CA 1
ATOM 4580 C C . SER A 1 569 ? -40.438 17.109 12.344 1 96.31 569 SER A C 1
ATOM 4582 O O . SER A 1 569 ? -39.875 18.172 12.633 1 96.31 569 SER A O 1
ATOM 4584 N N . PHE A 1 570 ? -40.125 16.375 11.289 1 95.62 570 PHE A N 1
ATOM 4585 C CA . PHE A 1 570 ? -38.969 16.75 10.461 1 95.62 570 PHE A CA 1
ATOM 4586 C C . PHE A 1 570 ? -39.094 16.156 9.062 1 95.62 570 PHE A C 1
ATOM 4588 O O . PHE A 1 570 ? -39.938 15.258 8.836 1 95.62 570 PHE A O 1
ATOM 4595 N N . LYS A 1 571 ? -38.344 16.703 8.117 1 95.62 571 LYS A N 1
ATOM 4596 C CA . LYS A 1 571 ? -38.094 16.141 6.789 1 95.62 571 LYS A CA 1
ATOM 4597 C C . LYS A 1 571 ? -36.656 15.75 6.605 1 95.62 571 LYS A C 1
ATOM 4599 O O . LYS A 1 571 ? -35.75 16.531 6.926 1 95.62 571 LYS A O 1
ATOM 4604 N N . GLY A 1 572 ? -36.438 14.508 6.125 1 96.06 572 GLY A N 1
ATOM 4605 C CA . GLY A 1 572 ? -35.094 14.07 5.887 1 96.06 572 GLY A CA 1
ATOM 4606 C C . GLY A 1 572 ? -34.906 12.562 5.902 1 96.06 572 GLY A C 1
ATOM 4607 O O . GLY A 1 572 ? -35.875 11.836 6.141 1 96.06 572 GLY A O 1
ATOM 4608 N N . ARG A 1 573 ? -33.688 12.062 5.684 1 97.06 573 ARG A N 1
ATOM 4609 C CA . ARG A 1 573 ? -33.375 10.648 5.555 1 97.06 573 ARG A CA 1
ATOM 4610 C C . ARG A 1 573 ? -33.062 10.023 6.914 1 97.06 573 ARG A C 1
ATOM 4612 O O . ARG A 1 573 ? -33.125 8.797 7.066 1 97.06 573 ARG A O 1
ATOM 4619 N N . ALA A 1 574 ? -32.719 10.977 7.863 1 98 574 ALA A N 1
ATOM 4620 C CA . ALA A 1 574 ? -32.312 10.422 9.148 1 98 574 ALA A CA 1
ATOM 4621 C C . ALA A 1 574 ? -32.688 11.344 10.297 1 98 574 ALA A C 1
ATOM 4623 O O . ALA A 1 574 ? -32.844 12.555 10.117 1 98 574 ALA A O 1
ATOM 4624 N N . VAL A 1 575 ? -32.875 10.797 11.438 1 97.75 575 VAL A N 1
ATOM 4625 C CA . VAL A 1 575 ? -33.125 11.5 12.688 1 97.75 575 VAL A CA 1
ATOM 4626 C C . VAL A 1 575 ? -32.375 10.82 13.828 1 97.75 575 VAL A C 1
ATOM 4628 O O . VAL A 1 575 ? -32.125 9.609 13.781 1 97.75 575 VAL A O 1
ATOM 4631 N N . GLY A 1 576 ? -31.906 11.57 14.719 1 97.5 576 GLY A N 1
ATOM 4632 C CA . GLY A 1 576 ? -31.172 11.023 15.844 1 97.5 576 GLY A CA 1
ATOM 4633 C C . GLY A 1 576 ? -31.109 11.961 17.031 1 97.5 576 GLY A C 1
ATOM 4634 O O . GLY A 1 576 ? -31.781 12.992 17.047 1 97.5 576 GLY A O 1
ATOM 4635 N N . LEU A 1 577 ? -30.406 11.539 18.031 1 96.94 577 LEU A N 1
ATOM 4636 C CA . LEU A 1 577 ? -30.234 12.289 19.266 1 96.94 577 LEU A CA 1
ATOM 4637 C C . LEU A 1 577 ? -28.75 12.391 19.641 1 96.94 577 LEU A C 1
ATOM 4639 O O . LEU A 1 577 ? -28.031 11.398 19.562 1 96.94 577 LEU A O 1
ATOM 4643 N N . PHE A 1 578 ? -28.328 13.578 19.875 1 96.44 578 PHE A N 1
ATOM 4644 C CA . PHE A 1 578 ? -27.016 13.75 20.5 1 96.44 578 PHE A CA 1
ATOM 4645 C C . PHE A 1 578 ? -27.141 13.883 22 1 96.44 578 PHE A C 1
ATOM 4647 O O . PHE A 1 578 ? -27.359 14.977 22.531 1 96.44 578 PHE A O 1
ATOM 4654 N N . CYS A 1 579 ? -26.891 12.781 22.672 1 96.25 579 CYS A N 1
ATOM 4655 C CA . CYS A 1 579 ? -27.141 12.688 24.109 1 96.25 579 CYS A CA 1
ATOM 4656 C C . CYS A 1 579 ? -25.844 12.898 24.891 1 96.25 579 CYS A C 1
ATOM 4658 O O . CYS A 1 579 ? -24.75 12.844 24.328 1 96.25 579 CYS A O 1
ATOM 4660 N N . VAL A 1 580 ? -26.062 13.234 26.078 1 96.81 580 VAL A N 1
ATOM 4661 C CA . VAL A 1 580 ? -25 13.188 27.078 1 96.81 580 VAL A CA 1
ATOM 4662 C C . VAL A 1 580 ? -25.297 12.078 28.094 1 96.81 580 VAL A C 1
ATOM 4664 O O . VAL A 1 580 ? -26.188 12.227 28.938 1 96.81 580 VAL A O 1
ATOM 4667 N N . CYS A 1 581 ? -24.531 11.016 28.062 1 97.19 581 CYS A N 1
ATOM 4668 C CA . CYS A 1 581 ? -24.828 9.781 28.766 1 97.19 581 CYS A CA 1
ATOM 4669 C C . CYS A 1 581 ? -23.953 9.625 30 1 97.19 581 CYS A C 1
ATOM 4671 O O . CYS A 1 581 ? -22.734 9.633 29.906 1 97.19 581 CYS A O 1
ATOM 4673 N N . GLY A 1 582 ? -24.609 9.438 31.141 1 97.31 582 GLY A N 1
ATOM 4674 C CA . GLY A 1 582 ? -23.875 9.367 32.406 1 97.31 582 GLY A CA 1
ATOM 4675 C C . GLY A 1 582 ? -24.406 8.305 33.344 1 97.31 582 GLY A C 1
ATOM 4676 O O . GLY A 1 582 ? -25.109 7.379 32.906 1 97.31 582 GLY A O 1
ATOM 4677 N N . PRO A 1 583 ? -24.062 8.43 34.594 1 97.75 583 PRO A N 1
ATOM 4678 C CA . PRO A 1 583 ? -24.359 7.395 35.594 1 97.75 583 PRO A CA 1
ATOM 4679 C C . PRO A 1 583 ? -25.859 7.164 35.75 1 97.75 583 PRO A C 1
ATOM 4681 O O . PRO A 1 583 ? -26.281 6.086 36.188 1 97.75 583 PRO A O 1
ATOM 4684 N N . PHE A 1 584 ? -26.688 8.125 35.406 1 97.69 584 PHE A N 1
ATOM 4685 C CA . PHE A 1 584 ? -28.109 8.016 35.656 1 97.69 584 PHE A CA 1
ATOM 4686 C C . PHE A 1 584 ? -28.875 7.863 34.344 1 97.69 584 PHE A C 1
ATOM 4688 O O . PHE A 1 584 ? -30.094 8.039 34.312 1 97.69 584 PHE A O 1
ATOM 4695 N N . SER A 1 585 ? -28.188 7.566 33.312 1 97.94 585 SER A N 1
ATOM 4696 C CA . SER A 1 585 ? -28.797 7.469 31.984 1 97.94 585 SER A CA 1
ATOM 4697 C C . SER A 1 585 ? -29.844 6.355 31.938 1 97.94 585 SER A C 1
ATOM 4699 O O . SER A 1 585 ? -29.594 5.25 32.438 1 97.94 585 SER A O 1
ATOM 4701 N N . GLY A 1 586 ? -30.938 6.668 31.422 1 97.75 586 GLY A N 1
ATOM 4702 C CA . GLY A 1 586 ? -32 5.699 31.297 1 97.75 586 GLY A CA 1
ATOM 4703 C C . GLY A 1 586 ? -32.094 5.062 29.922 1 97.75 586 GLY A C 1
ATOM 4704 O O . GLY A 1 586 ? -31.25 5.336 29.062 1 97.75 586 GLY A O 1
ATOM 4705 N N . THR A 1 587 ? -33.062 4.113 29.812 1 98.31 587 THR A N 1
ATOM 4706 C CA . THR A 1 587 ? -33.438 3.523 28.531 1 98.31 587 THR A CA 1
ATOM 4707 C C . THR A 1 587 ? -34.562 4.297 27.875 1 98.31 587 THR A C 1
ATOM 4709 O O . THR A 1 587 ? -35.531 4.691 28.547 1 98.31 587 THR A O 1
ATOM 4712 N N . LEU A 1 588 ? -34.375 4.578 26.656 1 98.25 588 LEU A N 1
ATOM 4713 C CA . LEU A 1 588 ? -35.406 5.266 25.891 1 98.25 588 LEU A CA 1
ATOM 4714 C C . LEU A 1 588 ? -36.188 4.285 25 1 98.25 588 LEU A C 1
ATOM 4716 O O . LEU A 1 588 ? -35.656 3.207 24.688 1 98.25 588 LEU A O 1
ATOM 4720 N N . GLU A 1 589 ? -37.344 4.594 24.734 1 98.44 589 GLU A N 1
ATOM 4721 C CA . GLU A 1 589 ? -38.125 3.99 23.656 1 98.44 589 GLU A CA 1
ATOM 4722 C C . GLU A 1 589 ? -38.5 5.023 22.594 1 98.44 589 GLU A C 1
ATOM 4724 O O . GLU A 1 589 ? -38.844 6.156 22.922 1 98.44 589 GLU A O 1
ATOM 4729 N N . TYR A 1 590 ? -38.312 4.691 21.406 1 98.44 590 TYR A N 1
ATOM 4730 C CA . TYR A 1 590 ? -38.594 5.668 20.359 1 98.44 590 TYR A CA 1
ATOM 4731 C C . TYR A 1 590 ? -39.344 5.027 19.203 1 98.44 590 TYR A C 1
ATOM 4733 O O . TYR A 1 590 ? -39.281 3.814 19.016 1 98.44 590 TYR A O 1
ATOM 4741 N N . SER A 1 591 ? -40.094 5.828 18.547 1 98.38 591 SER A N 1
ATOM 4742 C CA . SER A 1 591 ? -40.875 5.449 17.375 1 98.38 591 SER A CA 1
ATOM 4743 C C . SER A 1 591 ? -40.844 6.539 16.312 1 98.38 591 SER A C 1
ATOM 4745 O O . SER A 1 591 ? -40.906 7.727 16.625 1 98.38 591 SER A O 1
ATOM 4747 N N . VAL A 1 592 ? -40.625 6.152 15.062 1 98 592 VAL A N 1
ATOM 4748 C CA . VAL A 1 592 ? -40.719 7.074 13.93 1 98 592 VAL A CA 1
ATOM 4749 C C . VAL A 1 592 ? -41.938 6.691 13.062 1 98 592 VAL A C 1
ATOM 4751 O O . VAL A 1 592 ? -42.062 5.543 12.633 1 98 592 VAL A O 1
ATOM 4754 N N . ASP A 1 593 ? -42.812 7.629 12.852 1 97.69 593 ASP A N 1
ATOM 4755 C CA . ASP A 1 593 ? -44 7.461 12.016 1 97.69 593 ASP A CA 1
ATOM 4756 C C . ASP A 1 593 ? -44.906 6.352 12.562 1 97.69 593 ASP A C 1
ATOM 4758 O O . ASP A 1 593 ? -45.375 5.496 11.805 1 97.69 593 ASP A O 1
ATOM 4762 N N . ASN A 1 594 ? -45 6.238 13.797 1 95.62 594 ASN A N 1
ATOM 4763 C CA . ASN A 1 594 ? -45.906 5.34 14.516 1 95.62 594 ASN A CA 1
ATOM 4764 C C . ASN A 1 594 ? -45.531 3.879 14.312 1 95.62 594 ASN A C 1
ATOM 4766 O O . ASN A 1 594 ? -46.344 2.982 14.438 1 95.62 594 ASN A O 1
ATOM 4770 N N . ALA A 1 595 ? -44.25 3.631 13.93 1 96.31 595 ALA A N 1
ATOM 4771 C CA . ALA A 1 595 ? -43.719 2.27 13.922 1 96.31 595 ALA A CA 1
ATOM 4772 C C . ALA A 1 595 ? -43.625 1.709 15.336 1 96.31 595 ALA A C 1
ATOM 4774 O O . ALA A 1 595 ? -43.75 2.451 16.312 1 96.31 595 ALA A O 1
ATOM 4775 N N . PRO A 1 596 ? -43.5 0.385 15.445 1 96.56 596 PRO A N 1
ATOM 4776 C CA . PRO A 1 596 ? -43.281 -0.165 16.797 1 96.56 596 PRO A CA 1
ATOM 4777 C C . PRO A 1 596 ? -42.094 0.448 17.516 1 96.56 596 PRO A C 1
ATOM 4779 O O . PRO A 1 596 ? -41.062 0.708 16.891 1 96.56 596 PRO A O 1
ATOM 4782 N N . TYR A 1 597 ? -42.312 0.7 18.812 1 97 597 TYR A N 1
ATOM 4783 C CA . TYR A 1 597 ? -41.25 1.304 19.609 1 97 597 TYR A CA 1
ATOM 4784 C C . TYR A 1 597 ? -40.031 0.406 19.656 1 97 597 TYR A C 1
ATOM 4786 O O . TYR A 1 597 ? -40.125 -0.816 19.766 1 97 597 TYR A O 1
ATOM 4794 N N . LYS A 1 598 ? -38.938 0.998 19.484 1 97.38 598 LYS A N 1
ATOM 4795 C CA . LYS A 1 598 ? -37.625 0.358 19.672 1 97.38 598 LYS A CA 1
ATOM 4796 C C . LYS A 1 598 ? -36.938 0.862 20.938 1 97.38 598 LYS A C 1
ATOM 4798 O O . LYS A 1 598 ? -37.125 2.018 21.328 1 97.38 598 LYS A O 1
ATOM 4803 N N . LYS A 1 599 ? -36.219 0.07 21.547 1 97.38 599 LYS A N 1
ATOM 4804 C CA . LYS A 1 599 ? -35.531 0.438 22.766 1 97.38 599 LYS A CA 1
ATOM 4805 C C . LYS A 1 599 ? -34.125 0.953 22.469 1 97.38 599 LYS A C 1
ATOM 4807 O O . LYS A 1 599 ? -33.469 0.494 21.531 1 97.38 599 LYS A O 1
ATOM 4812 N N . LEU A 1 600 ? -33.719 1.933 23.234 1 97.31 600 LEU A N 1
ATOM 4813 C CA . LEU A 1 600 ? -32.375 2.486 23.172 1 97.31 600 LEU A CA 1
ATOM 4814 C C . LEU A 1 600 ? -31.766 2.621 24.562 1 97.31 600 LEU A C 1
ATOM 4816 O O . LEU A 1 600 ? -32.188 3.477 25.344 1 97.31 600 LEU A O 1
ATOM 4820 N N . ASP A 1 601 ? -30.828 1.715 24.844 1 97 601 ASP A N 1
ATOM 4821 C CA . ASP A 1 601 ? -30.062 1.847 26.078 1 97 601 ASP A CA 1
ATOM 4822 C C . ASP A 1 601 ? -29 2.947 25.953 1 97 601 ASP A C 1
ATOM 4824 O O . ASP A 1 601 ? -28.078 2.844 25.156 1 97 601 ASP A O 1
ATOM 4828 N N . THR A 1 602 ? -29.078 3.99 26.766 1 97.31 602 THR A N 1
ATOM 4829 C CA . THR A 1 602 ? -28.156 5.121 26.625 1 97.31 602 THR A CA 1
ATOM 4830 C C . THR A 1 602 ? -27.047 5.055 27.656 1 97.31 602 THR A C 1
ATOM 4832 O O . THR A 1 602 ? -26.234 5.969 27.75 1 97.31 602 THR A O 1
ATOM 4835 N N . TYR A 1 603 ? -27.047 3.99 28.484 1 97.06 603 TYR A N 1
ATOM 4836 C CA . TYR A 1 603 ? -25.938 3.75 29.406 1 97.06 603 TYR A CA 1
ATOM 4837 C C . TYR A 1 603 ? -24.766 3.088 28.688 1 97.06 603 TYR A C 1
ATOM 4839 O O . TYR A 1 603 ? -24.875 1.944 28.234 1 97.06 603 TYR A O 1
ATOM 4847 N N . THR A 1 604 ? -23.656 3.775 28.562 1 93.69 604 THR A N 1
ATOM 4848 C CA . THR A 1 604 ? -22.484 3.26 27.875 1 93.69 604 THR A CA 1
ATOM 4849 C C . THR A 1 604 ? -21.484 2.664 28.859 1 93.69 604 THR A C 1
ATOM 4851 O O . THR A 1 604 ? -21.672 2.773 30.078 1 93.69 604 THR A O 1
ATOM 4854 N N . GLU A 1 605 ? -20.406 2.061 28.391 1 92 605 GLU A N 1
ATOM 4855 C CA . GLU A 1 605 ? -19.375 1.456 29.219 1 92 605 GLU A CA 1
ATOM 4856 C C . GLU A 1 605 ? -18.609 2.518 29.984 1 92 605 GLU A C 1
ATOM 4858 O O . GLU A 1 605 ? -17.984 2.219 31.016 1 92 605 GLU A O 1
ATOM 4863 N N . TRP A 1 606 ? -18.797 3.771 29.609 1 92.75 606 TRP A N 1
ATOM 4864 C CA . TRP A 1 606 ? -18.047 4.852 30.25 1 92.75 606 TRP A CA 1
ATOM 4865 C C . TRP A 1 606 ? -18.938 5.629 31.219 1 92.75 606 TRP A C 1
ATOM 4867 O O . TRP A 1 606 ? -18.469 6.512 31.938 1 92.75 606 TRP A O 1
ATOM 4877 N N . SER A 1 607 ? -20.172 5.301 31.312 1 95 607 SER A N 1
ATOM 4878 C CA . SER A 1 607 ? -21.188 6.102 32 1 95 607 SER A CA 1
ATOM 4879 C C . SER A 1 607 ? -21.031 6.023 33.5 1 95 607 SER A C 1
ATOM 4881 O O . SER A 1 607 ? -21.609 6.816 34.25 1 95 607 SER A O 1
ATOM 4883 N N . LYS A 1 608 ? -20.266 5.113 33.938 1 95.38 608 LYS A N 1
ATOM 4884 C CA . LYS A 1 608 ? -20.172 4.91 35.406 1 95.38 608 LYS A CA 1
ATOM 4885 C C . LYS A 1 608 ? -19.766 6.199 36.094 1 95.38 608 LYS A C 1
ATOM 4887 O O . LYS A 1 608 ? -20.297 6.512 37.188 1 95.38 608 LYS A O 1
ATOM 4892 N N . ASN A 1 609 ? -18.812 6.961 35.594 1 95.69 609 ASN A N 1
ATOM 4893 C CA . ASN A 1 609 ? -18.328 8.164 36.25 1 95.69 609 ASN A CA 1
ATOM 4894 C C . ASN A 1 609 ? -18.062 9.289 35.25 1 95.69 609 ASN A C 1
ATOM 4896 O O . ASN A 1 609 ? -17.234 10.156 35.469 1 95.69 609 ASN A O 1
ATOM 4900 N N . LEU A 1 610 ? -18.688 9.219 34.125 1 96.06 610 LEU A N 1
ATOM 4901 C CA . LEU A 1 610 ? -18.453 10.203 33.062 1 96.06 610 LEU A CA 1
ATOM 4902 C C . LEU A 1 610 ? -19.734 10.445 32.25 1 96.06 610 LEU A C 1
ATOM 4904 O O . LEU A 1 610 ? -20.453 9.5 31.922 1 96.06 610 LEU A O 1
ATOM 4908 N N . TYR A 1 611 ? -20.031 11.711 32.125 1 96.19 611 TYR A N 1
ATOM 4909 C CA . TYR A 1 611 ? -21.016 12.086 31.125 1 96.19 611 TYR A CA 1
ATOM 4910 C C . TYR A 1 611 ? -20.359 12.266 29.766 1 96.19 611 TYR A C 1
ATOM 4912 O O . TYR A 1 611 ? -19.625 13.227 29.547 1 96.19 611 TYR A O 1
ATOM 4920 N N . ILE A 1 612 ? -20.656 11.359 28.891 1 95.38 612 ILE A N 1
ATOM 4921 C CA . ILE A 1 612 ? -20 11.328 27.594 1 95.38 612 ILE A CA 1
ATOM 4922 C C . ILE A 1 612 ? -21.016 11.672 26.5 1 95.38 612 ILE A C 1
ATOM 4924 O O . ILE A 1 612 ? -22.172 11.242 26.562 1 95.38 612 ILE A O 1
ATOM 4928 N N . PRO A 1 613 ? -20.625 12.57 25.578 1 95.06 613 PRO A N 1
ATOM 4929 C CA . PRO A 1 613 ? -21.516 12.797 24.438 1 95.06 613 PRO A CA 1
ATOM 4930 C C . PRO A 1 613 ? -21.625 11.578 23.516 1 95.06 613 PRO A C 1
ATOM 4932 O O . PRO A 1 613 ? -20.609 10.945 23.203 1 95.06 613 PRO A O 1
ATOM 4935 N N . TRP A 1 614 ? -22.797 11.266 23.125 1 95.38 614 TRP A N 1
ATOM 4936 C CA . TRP A 1 614 ? -23.031 10.102 22.266 1 95.38 614 TRP A CA 1
ATOM 4937 C C . TRP A 1 614 ? -24.125 10.391 21.25 1 95.38 614 TRP A C 1
ATOM 4939 O O . TRP A 1 614 ? -25.266 10.719 21.625 1 95.38 614 TRP A O 1
ATOM 4949 N N . ALA A 1 615 ? -23.75 10.266 19.984 1 95.44 615 ALA A N 1
ATOM 4950 C CA . ALA A 1 615 ? -24.719 10.484 18.906 1 95.44 615 ALA A CA 1
ATOM 4951 C C . ALA A 1 615 ? -25.422 9.18 18.516 1 95.44 615 ALA A C 1
ATOM 4953 O O . ALA A 1 615 ? -24.766 8.227 18.094 1 95.44 615 ALA A O 1
ATOM 4954 N N . TYR A 1 616 ? -26.703 9.141 18.656 1 96.25 616 TYR A N 1
ATOM 4955 C CA . TYR A 1 616 ? -27.516 8.008 18.234 1 96.25 616 TYR A CA 1
ATOM 4956 C C . TYR A 1 616 ? -28.312 8.344 16.969 1 96.25 616 TYR A C 1
ATOM 4958 O O . TYR A 1 616 ? -29.172 9.227 16.984 1 96.25 616 TYR A O 1
ATOM 4966 N N . VAL A 1 617 ? -28.016 7.695 15.898 1 97 617 VAL A N 1
ATOM 4967 C CA . VAL A 1 617 ? -28.891 7.777 14.734 1 97 617 VAL A CA 1
ATOM 4968 C C . VAL A 1 617 ? -29.984 6.73 14.844 1 97 617 VAL A C 1
ATOM 4970 O O . VAL A 1 617 ? -29.734 5.531 14.742 1 97 617 VAL A O 1
ATOM 4973 N N . LEU A 1 618 ? -31.172 7.152 15.039 1 97.31 618 LEU A N 1
ATOM 4974 C CA . LEU A 1 618 ? -32.281 6.266 15.328 1 97.31 618 LEU A CA 1
ATOM 4975 C C . LEU A 1 618 ? -32.812 5.594 14.062 1 97.31 618 LEU A C 1
ATOM 4977 O O . LEU A 1 618 ? -33 4.379 14.031 1 97.31 618 LEU A O 1
ATOM 4981 N N . GLU A 1 619 ? -33.125 6.355 13.07 1 97.19 619 GLU A N 1
ATOM 4982 C CA . GLU A 1 619 ? -33.438 5.895 11.719 1 97.19 619 GLU A CA 1
ATOM 4983 C C . GLU A 1 619 ? -32.594 6.617 10.672 1 97.19 619 GLU A C 1
ATOM 4985 O O . GLU A 1 619 ? -32.344 7.82 10.789 1 97.19 619 GLU A O 1
ATOM 4990 N N . ALA A 1 620 ? -32.094 5.891 9.648 1 96.62 620 ALA A N 1
ATOM 4991 C CA . ALA A 1 620 ? -31.156 6.492 8.727 1 96.62 620 ALA A CA 1
ATOM 4992 C C . ALA A 1 620 ? -31.562 6.258 7.277 1 96.62 620 ALA A C 1
ATOM 4994 O O . ALA A 1 620 ? -30.844 6.625 6.348 1 96.62 620 ALA A O 1
ATOM 4995 N N . GLU A 1 621 ? -32.688 5.621 7.027 1 96.31 621 GLU A N 1
ATOM 4996 C CA . GLU A 1 621 ? -33.094 5.277 5.668 1 96.31 621 GLU A CA 1
ATOM 4997 C C . GLU A 1 621 ? -34.562 5.645 5.426 1 96.31 621 GLU A C 1
ATOM 4999 O O . GLU A 1 621 ? -35.344 4.832 4.906 1 96.31 621 GLU A O 1
ATOM 5004 N N . LEU A 1 622 ? -34.906 6.855 5.805 1 96.88 622 LEU A N 1
ATOM 5005 C CA . LEU A 1 622 ? -36.281 7.371 5.648 1 96.88 622 LEU A CA 1
ATOM 5006 C C . LEU A 1 622 ? -36.438 8.055 4.297 1 96.88 622 LEU A C 1
ATOM 5008 O O . LEU A 1 622 ? -35.469 8.438 3.66 1 96.88 622 LEU A O 1
ATOM 5012 N N . ASP A 1 623 ? -37.656 8.188 3.854 1 96.25 623 ASP A N 1
ATOM 5013 C CA . ASP A 1 623 ? -37.969 8.93 2.639 1 96.25 623 ASP A CA 1
ATOM 5014 C C . ASP A 1 623 ? -37.781 10.43 2.84 1 96.25 623 ASP A C 1
ATOM 5016 O O . ASP A 1 623 ? -38.5 11.062 3.611 1 96.25 623 ASP A O 1
ATOM 5020 N N . PRO A 1 624 ? -36.875 11.016 2.188 1 95.75 624 PRO A N 1
ATOM 5021 C CA . PRO A 1 624 ? -36.562 12.422 2.447 1 95.75 624 PRO A CA 1
ATOM 5022 C C . PRO A 1 624 ? -37.656 13.367 1.973 1 95.75 624 PRO A C 1
ATOM 5024 O O . PRO A 1 624 ? -37.656 14.539 2.336 1 95.75 624 PRO A O 1
ATOM 5027 N N . GLU A 1 625 ? -38.594 12.891 1.18 1 95.31 625 GLU A N 1
ATOM 5028 C CA . GLU A 1 625 ? -39.656 13.734 0.617 1 95.31 625 GLU A CA 1
ATOM 5029 C C . GLU A 1 625 ? -40.875 13.773 1.532 1 95.31 625 GLU A C 1
ATOM 5031 O O . GLU A 1 625 ? -41.75 14.625 1.373 1 95.31 625 GLU A O 1
ATOM 5036 N N . ARG A 1 626 ? -40.844 12.977 2.49 1 95.94 626 ARG A N 1
ATOM 5037 C CA . ARG A 1 626 ? -42 12.891 3.391 1 95.94 626 ARG A CA 1
ATOM 5038 C C . ARG A 1 626 ? -41.688 13.539 4.738 1 95.94 626 ARG A C 1
ATOM 5040 O O . ARG A 1 626 ? -40.531 13.531 5.18 1 95.94 626 ARG A O 1
ATOM 5047 N N . GLU A 1 627 ? -42.719 14.055 5.32 1 96.81 627 GLU A N 1
ATOM 5048 C CA . GLU A 1 627 ? -42.594 14.5 6.707 1 96.81 627 GLU A CA 1
ATOM 5049 C C . GLU A 1 627 ? -42.719 13.32 7.676 1 96.81 627 GLU A C 1
ATOM 5051 O O . GLU A 1 627 ? -43.594 12.461 7.527 1 96.81 627 GLU A O 1
ATOM 5056 N N . HIS A 1 628 ? -41.812 13.305 8.609 1 97.88 628 HIS A N 1
ATOM 5057 C CA . HIS A 1 628 ? -41.781 12.234 9.602 1 97.88 628 HIS A CA 1
ATOM 5058 C C . HIS A 1 628 ? -42 12.781 11.008 1 97.88 628 HIS A C 1
ATOM 5060 O O . HIS A 1 628 ? -41.844 13.977 11.25 1 97.88 628 HIS A O 1
ATOM 5066 N N . LYS A 1 629 ? -42.375 11.906 11.883 1 97.94 629 LYS A N 1
ATOM 5067 C CA . LYS A 1 629 ? -42.562 12.281 13.281 1 97.94 629 LYS A CA 1
ATOM 5068 C C . LYS A 1 629 ? -41.812 11.328 14.211 1 97.94 629 LYS A C 1
ATOM 5070 O O . LYS A 1 629 ? -42.031 10.125 14.203 1 97.94 629 LYS A O 1
ATOM 5075 N N . LEU A 1 630 ? -40.906 11.867 14.961 1 98 630 LEU A N 1
ATOM 5076 C CA . LEU A 1 630 ? -40.188 11.133 16.016 1 98 630 LEU A CA 1
ATOM 5077 C C . LEU A 1 630 ? -40.906 11.273 17.344 1 98 630 LEU A C 1
ATOM 5079 O O . LEU A 1 630 ? -41.312 12.375 17.734 1 98 630 LEU A O 1
ATOM 5083 N N . THR A 1 631 ? -41.156 10.172 17.969 1 98.31 631 THR A N 1
ATOM 5084 C CA . THR A 1 631 ? -41.656 10.156 19.344 1 98.31 631 THR A CA 1
ATOM 5085 C C . THR A 1 631 ? -40.688 9.414 20.25 1 98.31 631 THR A C 1
ATOM 5087 O O . THR A 1 631 ? -40.281 8.289 19.953 1 98.31 631 THR A O 1
ATOM 5090 N N . VAL A 1 632 ? -40.281 10.023 21.328 1 98.06 632 VAL A N 1
ATOM 5091 C CA . VAL A 1 632 ? -39.344 9.43 22.297 1 98.06 632 VAL A CA 1
ATOM 5092 C C . VAL A 1 632 ? -40 9.398 23.672 1 98.06 632 VAL A C 1
ATOM 5094 O O . VAL A 1 632 ? -40.688 10.352 24.078 1 98.06 632 VAL A O 1
ATOM 5097 N N . ARG A 1 633 ? -39.844 8.328 24.359 1 97.62 633 ARG A N 1
ATOM 5098 C CA . ARG A 1 633 ? -40.375 8.18 25.719 1 97.62 633 ARG A CA 1
ATOM 5099 C C . ARG A 1 633 ? -39.312 7.57 26.641 1 97.62 633 ARG A C 1
ATOM 5101 O O . ARG A 1 633 ? -38.531 6.723 26.219 1 97.62 633 ARG A O 1
ATOM 5108 N N . ILE A 1 634 ? -39.375 8.008 27.875 1 98.31 634 ILE A N 1
ATOM 5109 C CA . ILE A 1 634 ? -38.5 7.41 28.875 1 98.31 634 ILE A CA 1
ATOM 5110 C C . ILE A 1 634 ? -39.062 6.07 29.344 1 98.31 634 ILE A C 1
ATOM 5112 O O . ILE A 1 634 ? -40.219 6.008 29.828 1 98.31 634 ILE A O 1
ATOM 5116 N N . SER A 1 635 ? -38.281 5.09 29.188 1 97.94 635 SER A N 1
ATOM 5117 C CA . SER A 1 635 ? -38.719 3.74 29.531 1 97.94 635 SER A CA 1
ATOM 5118 C C . SER A 1 635 ? -38.719 3.514 31.031 1 97.94 635 SER A C 1
ATOM 5120 O O . SER A 1 635 ? -37.938 4.133 31.766 1 97.94 635 SER A O 1
ATOM 5122 N N . LYS A 1 636 ? -39.594 2.6 31.453 1 96.75 636 LYS A N 1
ATOM 5123 C CA . LYS A 1 636 ? -39.562 2.146 32.844 1 96.75 636 LYS A CA 1
ATOM 5124 C C . LYS A 1 636 ? -38.375 1.244 33.094 1 96.75 636 LYS A C 1
ATOM 5126 O O . LYS A 1 636 ? -37.875 1.144 34.25 1 96.75 636 LYS A O 1
ATOM 5131 N N . GLU A 1 637 ? -37.969 0.587 32.062 1 96.62 637 GLU A N 1
ATOM 5132 C CA . GLU A 1 637 ? -36.781 -0.267 32.188 1 96.62 637 GLU A CA 1
ATOM 5133 C C . GLU A 1 637 ? -35.5 0.551 32.062 1 96.62 637 GLU A C 1
ATOM 5135 O O . GLU A 1 637 ? -35.5 1.624 31.469 1 96.62 637 GLU A O 1
ATOM 5140 N N . LYS A 1 638 ? -34.531 0.098 32.719 1 94.75 638 LYS A N 1
ATOM 5141 C CA . LYS A 1 638 ? -33.219 0.746 32.594 1 94.75 638 LYS A CA 1
ATOM 5142 C C . LYS A 1 638 ? -32.094 -0.279 32.656 1 94.75 638 LYS A C 1
ATOM 5144 O O . LYS A 1 638 ? -32.312 -1.419 33.094 1 94.75 638 LYS A O 1
ATOM 5149 N N . ASN A 1 639 ? -30.953 0.106 32.188 1 97 639 ASN A N 1
ATOM 5150 C CA . ASN A 1 639 ? -29.75 -0.693 32.344 1 97 639 ASN A CA 1
ATOM 5151 C C . ASN A 1 639 ? -29.484 -1.003 33.812 1 97 639 ASN A C 1
ATOM 5153 O O . ASN A 1 639 ? -29.625 -0.133 34.688 1 97 639 ASN A O 1
ATOM 5157 N N . LYS A 1 640 ? -29.125 -2.264 34.125 1 96.94 640 LYS A N 1
ATOM 5158 C CA . LYS A 1 640 ? -28.922 -2.703 35.5 1 96.94 640 LYS A CA 1
ATOM 5159 C C . LYS A 1 640 ? -27.844 -1.869 36.188 1 96.94 640 LYS A C 1
ATOM 5161 O O . LYS A 1 640 ? -27.875 -1.693 37.406 1 96.94 640 LYS A O 1
ATOM 5166 N N . ASN A 1 641 ? -26.922 -1.309 35.438 1 97.25 641 ASN A N 1
ATOM 5167 C CA . ASN A 1 641 ? -25.797 -0.563 36 1 97.25 641 ASN A CA 1
ATOM 5168 C C . ASN A 1 641 ? -26.141 0.913 36.188 1 97.25 641 ASN A C 1
ATOM 5170 O O . ASN A 1 641 ? -25.406 1.643 36.844 1 97.25 641 ASN A O 1
ATOM 5174 N N . SER A 1 642 ? -27.172 1.393 35.562 1 97.69 642 SER A N 1
ATOM 5175 C CA . SER A 1 642 ? -27.578 2.791 35.688 1 97.69 642 SER A CA 1
ATOM 5176 C C . SER A 1 642 ? -28.203 3.07 37.031 1 97.69 642 SER A C 1
ATOM 5178 O O . SER A 1 642 ? -28.859 2.197 37.625 1 97.69 642 SER A O 1
ATOM 5180 N N . LYS A 1 643 ? -28.094 4.297 37.531 1 97.38 643 LYS A N 1
ATOM 5181 C CA . LYS A 1 643 ? -28.641 4.688 38.812 1 97.38 643 LYS A CA 1
ATOM 5182 C C . LYS A 1 643 ? -29.969 5.414 38.656 1 97.38 643 LYS A C 1
ATOM 5184 O O . LYS A 1 643 ? -30.625 5.762 39.656 1 97.38 643 LYS A O 1
ATOM 5189 N N . GLY A 1 644 ? -30.438 5.629 37.438 1 97 644 GLY A N 1
ATOM 5190 C CA . GLY A 1 644 ? -31.672 6.383 37.219 1 97 644 GLY A CA 1
ATOM 5191 C C . GLY A 1 644 ? -32.219 6.242 35.812 1 97 644 GLY A C 1
ATOM 5192 O O . GLY A 1 644 ? -31.953 5.258 35.125 1 97 644 GLY A O 1
ATOM 5193 N N . HIS A 1 645 ? -33.094 7.223 35.469 1 97.88 645 HIS A N 1
ATOM 5194 C CA . HIS A 1 645 ? -33.812 7.18 34.188 1 97.88 645 HIS A CA 1
ATOM 5195 C C . HIS A 1 645 ? -33.625 8.469 33.406 1 97.88 645 HIS A C 1
ATOM 5197 O O . HIS A 1 645 ? -34.438 8.789 32.531 1 97.88 645 HIS A O 1
ATOM 5203 N N . GLU A 1 646 ? -32.625 9.148 33.688 1 97.06 646 GLU A N 1
ATOM 5204 C CA . GLU A 1 646 ? -32.469 10.484 33.125 1 97.06 646 GLU A CA 1
ATOM 5205 C C . GLU A 1 646 ? -32.094 10.414 31.641 1 97.06 646 GLU A C 1
ATOM 5207 O O . GLU A 1 646 ? -31.516 9.43 31.188 1 97.06 646 GLU A O 1
ATOM 5212 N N . CYS A 1 647 ? -32.5 11.328 30.906 1 97.94 647 CYS A N 1
ATOM 5213 C CA . CYS A 1 647 ? -32.062 11.578 29.547 1 97.94 647 CYS A CA 1
ATOM 5214 C C . CYS A 1 647 ? -31.672 13.039 29.359 1 97.94 647 CYS A C 1
ATOM 5216 O O . CYS A 1 647 ? -32.438 13.945 29.703 1 97.94 647 CYS A O 1
ATOM 5218 N N . VAL A 1 648 ? -30.484 13.258 28.922 1 97.06 648 VAL A N 1
ATOM 5219 C CA . VAL A 1 648 ? -29.953 14.586 28.641 1 97.06 648 VAL A CA 1
ATOM 5220 C C . VAL A 1 648 ? -29.625 14.703 27.156 1 97.06 648 VAL A C 1
ATOM 5222 O O . VAL A 1 648 ? -28.75 13.984 26.641 1 97.06 648 VAL A O 1
ATOM 5225 N N . ILE A 1 649 ? -30.266 15.594 26.422 1 96.75 649 ILE A N 1
ATOM 5226 C CA . ILE A 1 649 ? -30.094 15.719 24.984 1 96.75 649 ILE A CA 1
ATOM 5227 C C . ILE A 1 649 ? -29.547 17.109 24.641 1 96.75 649 ILE A C 1
ATOM 5229 O O . ILE A 1 649 ? -30.172 18.109 25 1 96.75 649 ILE A O 1
ATOM 5233 N N . ARG A 1 650 ? -28.438 17.141 23.984 1 95.06 650 ARG A N 1
ATOM 5234 C CA . ARG A 1 650 ? -27.812 18.391 23.547 1 95.06 650 ARG A CA 1
ATOM 5235 C C . ARG A 1 650 ? -28.422 18.875 22.234 1 95.06 650 ARG A C 1
ATOM 5237 O O . ARG A 1 650 ? -28.672 20.062 22.062 1 95.06 650 ARG A O 1
ATOM 5244 N N . ASN A 1 651 ? -28.641 17.984 21.281 1 95.19 651 ASN A N 1
ATOM 5245 C CA . ASN A 1 651 ? -29.156 18.312 19.953 1 95.19 651 ASN A CA 1
ATOM 5246 C C . ASN A 1 651 ? -30.016 17.188 19.391 1 95.19 651 ASN A C 1
ATOM 5248 O O . ASN A 1 651 ? -29.844 16.031 19.75 1 95.19 651 ASN A O 1
ATOM 5252 N N . ILE A 1 652 ? -30.938 17.609 18.547 1 96.69 652 ILE A N 1
ATOM 5253 C CA . ILE A 1 652 ? -31.594 16.656 17.656 1 96.69 652 ILE A CA 1
ATOM 5254 C C . ILE A 1 652 ? -30.859 16.594 16.328 1 96.69 652 ILE A C 1
ATOM 5256 O O . ILE A 1 652 ? -30.5 17.625 15.758 1 96.69 652 ILE A O 1
ATOM 5260 N N . LEU A 1 653 ? -30.562 15.375 15.922 1 97.62 653 LEU A N 1
ATOM 5261 C CA . LEU A 1 653 ? -29.797 15.148 14.695 1 97.62 653 LEU A CA 1
ATOM 5262 C C . LEU A 1 653 ? -30.734 14.922 13.516 1 97.62 653 LEU A C 1
ATOM 5264 O O . LEU A 1 653 ? -31.656 14.109 13.586 1 97.62 653 LEU A O 1
ATOM 5268 N N . ILE A 1 654 ? -30.516 15.656 12.422 1 97.19 654 ILE A N 1
ATOM 5269 C CA . ILE A 1 654 ? -31.297 15.438 11.211 1 97.19 654 ILE A CA 1
ATOM 5270 C C . ILE A 1 654 ? -30.359 15.359 10.008 1 97.19 654 ILE A C 1
ATOM 5272 O O . ILE A 1 654 ? -29.297 16 9.992 1 97.19 654 ILE A O 1
ATOM 5276 N N . ASN A 1 655 ? -30.625 14.523 9.102 1 97.31 655 ASN A N 1
ATOM 5277 C CA . ASN A 1 655 ? -30.016 14.453 7.773 1 97.31 655 ASN A CA 1
ATOM 5278 C C . ASN A 1 655 ? -31.047 14.656 6.672 1 97.31 655 ASN A C 1
ATOM 5280 O O . ASN A 1 655 ? -31.797 13.734 6.336 1 97.31 655 ASN A O 1
ATOM 5284 N N . GLN A 1 656 ? -31.109 15.812 6.078 1 91.88 656 GLN A N 1
ATOM 5285 C CA . GLN A 1 656 ? -32.188 16.203 5.18 1 91.88 656 GLN A CA 1
ATOM 5286 C C . GLN A 1 656 ? -32.062 15.5 3.834 1 91.88 656 GLN A C 1
ATOM 5288 O O . GLN A 1 656 ? -30.969 15.211 3.373 1 91.88 656 GLN A O 1
ATOM 5293 N N . MET B 1 1 ? -4.953 1.919 -61.688 1 17.42 1 MET B N 1
ATOM 5294 C CA . MET B 1 1 ? -4.012 1.519 -62.75 1 17.42 1 MET B CA 1
ATOM 5295 C C . MET B 1 1 ? -2.719 2.322 -62.656 1 17.42 1 MET B C 1
ATOM 5297 O O . MET B 1 1 ? -1.626 1.76 -62.719 1 17.42 1 MET B O 1
ATOM 5301 N N . PHE B 1 2 ? -2.736 3.674 -62.906 1 17.31 2 PHE B N 1
ATOM 5302 C CA . PHE B 1 2 ? -1.864 4.348 -63.844 1 17.31 2 PHE B CA 1
ATOM 5303 C C . PHE B 1 2 ? -0.546 4.742 -63.188 1 17.31 2 PHE B C 1
ATOM 5305 O O . PHE B 1 2 ? 0.502 4.734 -63.844 1 17.31 2 PHE B O 1
ATOM 5312 N N . LEU B 1 3 ? -0.581 5.566 -62.094 1 19.66 3 LEU B N 1
ATOM 5313 C CA . LEU B 1 3 ? 0.493 6.547 -62 1 19.66 3 LEU B CA 1
ATOM 5314 C C . LEU B 1 3 ? 1.808 5.883 -61.625 1 19.66 3 LEU B C 1
ATOM 5316 O O . LEU B 1 3 ? 2.098 5.719 -60.438 1 19.66 3 LEU B O 1
ATOM 5320 N N . LEU B 1 4 ? 2.141 4.66 -62.219 1 19.98 4 LEU B N 1
ATOM 5321 C CA . LEU B 1 4 ? 3.258 3.74 -62.031 1 19.98 4 LEU B CA 1
ATOM 5322 C C . LEU B 1 4 ? 4.578 4.41 -62.406 1 19.98 4 LEU B C 1
ATOM 5324 O O . LEU B 1 4 ? 5.629 3.758 -62.406 1 19.98 4 LEU B O 1
ATOM 5328 N N . ASP B 1 5 ? 4.348 5.594 -63 1 18.47 5 ASP B N 1
ATOM 5329 C CA . ASP B 1 5 ? 5.297 5.789 -64.125 1 18.47 5 ASP B CA 1
ATOM 5330 C C . ASP B 1 5 ? 6.727 5.883 -63.562 1 18.47 5 ASP B C 1
ATOM 5332 O O . ASP B 1 5 ? 7.602 5.129 -64 1 18.47 5 ASP B O 1
ATOM 5336 N N . ARG B 1 6 ? 7.48 7.047 -63.75 1 19.42 6 ARG B N 1
ATOM 5337 C CA . ARG B 1 6 ? 8.727 7.262 -64.438 1 19.42 6 ARG B CA 1
ATOM 5338 C C . ARG B 1 6 ? 9.922 7.254 -63.531 1 19.42 6 ARG B C 1
ATOM 5340 O O . ARG B 1 6 ? 10.273 8.289 -62.938 1 19.42 6 ARG B O 1
ATOM 5347 N N . LEU B 1 7 ? 10.109 6.281 -62.531 1 20.31 7 LEU B N 1
ATOM 5348 C CA . LEU B 1 7 ? 11.156 6.238 -61.531 1 20.31 7 LEU B CA 1
ATOM 5349 C C . LEU B 1 7 ? 12.539 6.113 -62.156 1 20.31 7 LEU B C 1
ATOM 5351 O O . LEU B 1 7 ? 13.109 5.023 -62.219 1 20.31 7 LEU B O 1
ATOM 5355 N N . SER B 1 8 ? 12.617 6.668 -63.438 1 18.77 8 SER B N 1
ATOM 5356 C CA . SER B 1 8 ? 13.719 6.227 -64.25 1 18.77 8 SER B CA 1
ATOM 5357 C C . SER B 1 8 ? 15.07 6.465 -63.594 1 18.77 8 SER B C 1
ATOM 5359 O O . SER B 1 8 ? 15.836 5.523 -63.375 1 18.77 8 SER B O 1
ATOM 5361 N N . LEU B 1 9 ? 15.953 7.492 -64.062 1 20.39 9 LEU B N 1
ATOM 5362 C CA . LEU B 1 9 ? 17.188 7.438 -64.875 1 20.39 9 LEU B CA 1
ATOM 5363 C C . LEU B 1 9 ? 18.406 7.633 -63.969 1 20.39 9 LEU B C 1
ATOM 5365 O O . LEU B 1 9 ? 19.516 7.281 -64.312 1 20.39 9 LEU B O 1
ATOM 5369 N N . TYR B 1 10 ? 18.469 8.617 -63 1 21.95 10 TYR B N 1
ATOM 5370 C CA . TYR B 1 10 ? 19.75 9.305 -62.906 1 21.95 10 TYR B CA 1
ATOM 5371 C C . TYR B 1 10 ? 20.797 8.438 -62.25 1 21.95 10 TYR B C 1
ATOM 5373 O O . TYR B 1 10 ? 20.672 8.094 -61.062 1 21.95 10 TYR B O 1
ATOM 5381 N N . THR B 1 11 ? 21.5 7.441 -62.969 1 23.47 11 THR B N 1
ATOM 5382 C CA . THR B 1 11 ? 22.547 6.469 -62.688 1 23.47 11 THR B CA 1
ATOM 5383 C C . THR B 1 11 ? 23.844 7.168 -62.281 1 23.47 11 THR B C 1
ATOM 5385 O O . THR B 1 11 ? 24.906 6.539 -62.219 1 23.47 11 THR B O 1
ATOM 5388 N N . ASN B 1 12 ? 23.844 8.531 -62 1 22.69 12 ASN B N 1
ATOM 5389 C CA . ASN B 1 12 ? 25.172 9.109 -62.156 1 22.69 12 ASN B CA 1
ATOM 5390 C C . ASN B 1 12 ? 26.203 8.398 -61.281 1 22.69 12 ASN B C 1
ATOM 5392 O O . ASN B 1 12 ? 25.859 7.844 -60.25 1 22.69 12 ASN B O 1
ATOM 5396 N N . GLN B 1 13 ? 27.562 8.297 -61.781 1 23.28 13 GLN B N 1
ATOM 5397 C CA . GLN B 1 13 ? 28.859 7.637 -61.688 1 23.28 13 GLN B CA 1
ATOM 5398 C C . GLN B 1 13 ? 29.562 8.023 -60.375 1 23.28 13 GLN B C 1
ATOM 5400 O O . GLN B 1 13 ? 30.219 9.07 -60.312 1 23.28 13 GLN B O 1
ATOM 5405 N N . CYS B 1 14 ? 28.922 8.039 -59.219 1 22.33 14 CYS B N 1
ATOM 5406 C CA . CYS B 1 14 ? 29.594 8.602 -58.062 1 22.33 14 CYS B CA 1
ATOM 5407 C C . CYS B 1 14 ? 30.875 7.848 -57.75 1 22.33 14 CYS B C 1
ATOM 5409 O O . CYS B 1 14 ? 30.859 6.621 -57.625 1 22.33 14 CYS B O 1
ATOM 5411 N N . SER B 1 15 ? 32.062 8.539 -57.969 1 25.33 15 SER B N 1
ATOM 5412 C CA . SER B 1 15 ? 33.438 8.086 -57.938 1 25.33 15 SER B CA 1
ATOM 5413 C C . SER B 1 15 ? 33.781 7.488 -56.562 1 25.33 15 SER B C 1
ATOM 5415 O O . SER B 1 15 ? 33.094 7.777 -55.562 1 25.33 15 SER B O 1
ATOM 5417 N N . PRO B 1 16 ? 34.875 6.523 -56.438 1 26.91 16 PRO B N 1
ATOM 5418 C CA . PRO B 1 16 ? 35.281 5.578 -55.406 1 26.91 16 PRO B CA 1
ATOM 5419 C C . PRO B 1 16 ? 35.719 6.277 -54.125 1 26.91 16 PRO B C 1
ATOM 5421 O O . PRO B 1 16 ? 36 5.613 -53.125 1 26.91 16 PRO B O 1
ATOM 5424 N N . VAL B 1 17 ? 36.125 7.578 -54.156 1 32.09 17 VAL B N 1
ATOM 5425 C CA . VAL B 1 17 ? 36.812 8.203 -53.031 1 32.09 17 VAL B CA 1
ATOM 5426 C C . VAL B 1 17 ? 35.844 8.273 -51.844 1 32.09 17 VAL B C 1
ATOM 5428 O O . VAL B 1 17 ? 36.281 8.562 -50.719 1 32.09 17 VAL B O 1
ATOM 5431 N N . ASP B 1 18 ? 34.531 8.32 -52.125 1 25.58 18 ASP B N 1
ATOM 5432 C CA . ASP B 1 18 ? 33.594 8.703 -51.062 1 25.58 18 ASP B CA 1
ATOM 5433 C C . ASP B 1 18 ? 33.438 7.582 -50.062 1 25.58 18 ASP B C 1
ATOM 5435 O O . ASP B 1 18 ? 32.625 7.691 -49.125 1 25.58 18 ASP B O 1
ATOM 5439 N N . MET B 1 19 ? 33.812 6.379 -50.438 1 27.41 19 MET B N 1
ATOM 5440 C CA . MET B 1 19 ? 33.531 5.297 -49.5 1 27.41 19 MET B CA 1
ATOM 5441 C C . MET B 1 19 ? 34.469 5.355 -48.281 1 27.41 19 MET B C 1
ATOM 5443 O O . MET B 1 19 ? 34.281 4.645 -47.312 1 27.41 19 MET B O 1
ATOM 5447 N N . LYS B 1 20 ? 35.75 5.812 -48.531 1 31.23 20 LYS B N 1
ATOM 5448 C CA . LYS B 1 20 ? 36.781 5.734 -47.5 1 31.23 20 LYS B CA 1
ATOM 5449 C C . LYS B 1 20 ? 36.406 6.637 -46.312 1 31.23 20 LYS B C 1
ATOM 5451 O O . LYS B 1 20 ? 36.781 6.359 -45.188 1 31.23 20 LYS B O 1
ATOM 5456 N N . ASN B 1 21 ? 35.875 7.766 -46.594 1 28.66 21 ASN B N 1
ATOM 5457 C CA . ASN B 1 21 ? 35.719 8.672 -45.469 1 28.66 21 ASN B CA 1
ATOM 5458 C C . ASN B 1 21 ? 34.594 8.195 -44.562 1 28.66 21 ASN B C 1
ATOM 5460 O O . ASN B 1 21 ? 34.281 8.867 -43.562 1 28.66 21 ASN B O 1
ATOM 5464 N N . LYS B 1 22 ? 33.719 7.359 -45.062 1 31.33 22 LYS B N 1
ATOM 5465 C CA . LYS B 1 22 ? 32.625 6.93 -44.156 1 31.33 22 LYS B CA 1
ATOM 5466 C C . LYS B 1 22 ? 33.156 5.973 -43.094 1 31.33 22 LYS B C 1
ATOM 5468 O O . LYS B 1 22 ? 32.5 5.746 -42.094 1 31.33 22 LYS B O 1
ATOM 5473 N N . VAL B 1 23 ? 34.25 5.184 -43.531 1 31.31 23 VAL B N 1
ATOM 5474 C CA . VAL B 1 23 ? 34.719 4.266 -42.5 1 31.31 23 VAL B CA 1
ATOM 5475 C C . VAL B 1 23 ? 35.312 5.055 -41.344 1 31.31 23 VAL B C 1
ATOM 5477 O O . VAL B 1 23 ? 35.125 4.672 -40.188 1 31.31 23 VAL B O 1
ATOM 5480 N N . ILE B 1 24 ? 36 6.207 -41.688 1 32.03 24 ILE B N 1
ATOM 5481 C CA . ILE B 1 24 ? 36.656 6.867 -40.562 1 32.03 24 ILE B CA 1
ATOM 5482 C C . ILE B 1 24 ? 35.625 7.5 -39.625 1 32.03 24 ILE B C 1
ATOM 5484 O O . ILE B 1 24 ? 35.812 7.543 -38.406 1 32.03 24 ILE B O 1
ATOM 5488 N N . ILE B 1 25 ? 34.531 7.973 -40.219 1 32.22 25 ILE B N 1
ATOM 5489 C CA . ILE B 1 25 ? 33.625 8.672 -39.312 1 32.22 25 ILE B CA 1
ATOM 5490 C C . ILE B 1 25 ? 32.938 7.668 -38.375 1 32.22 25 ILE B C 1
ATOM 5492 O O . ILE B 1 25 ? 32.625 7.98 -37.219 1 32.22 25 ILE B O 1
ATOM 5496 N N . LEU B 1 26 ? 32.719 6.398 -38.906 1 31.22 26 LEU B N 1
ATOM 5497 C CA . LEU B 1 26 ? 32.031 5.488 -37.969 1 31.22 26 LEU B CA 1
ATOM 5498 C C . LEU B 1 26 ? 32.938 5.113 -36.812 1 31.22 26 LEU B C 1
ATOM 5500 O O . LEU B 1 26 ? 32.469 4.859 -35.719 1 31.22 26 LEU B O 1
ATOM 5504 N N . ILE B 1 27 ? 34.281 5.047 -37.094 1 32.06 27 ILE B N 1
ATOM 5505 C CA . ILE B 1 27 ? 35.125 4.668 -35.969 1 32.06 27 ILE B CA 1
ATOM 5506 C C . ILE B 1 27 ? 35.125 5.785 -34.906 1 32.06 27 ILE B C 1
ATOM 5508 O O . ILE B 1 27 ? 35.156 5.516 -33.719 1 32.06 27 ILE B O 1
ATOM 5512 N N . SER B 1 28 ? 35.156 7.07 -35.344 1 33.12 28 SER B N 1
ATOM 5513 C CA . SER B 1 28 ? 35.312 8.125 -34.344 1 33.12 28 SER B CA 1
ATOM 5514 C C . SER B 1 28 ? 34.094 8.211 -33.438 1 33.12 28 SER B C 1
ATOM 5516 O O . SER B 1 28 ? 34.156 8.781 -32.344 1 33.12 28 SER B O 1
ATOM 5518 N N . PHE B 1 29 ? 32.875 8 -33.906 1 33.59 29 PHE B N 1
ATOM 5519 C CA . PHE B 1 29 ? 31.719 8.086 -33.031 1 33.59 29 PHE B CA 1
ATOM 5520 C C . PHE B 1 29 ? 31.734 6.961 -31.984 1 33.59 29 PHE B C 1
ATOM 5522 O O . PHE B 1 29 ? 30.984 6.992 -31.016 1 33.59 29 PHE B O 1
ATOM 5529 N N . LEU B 1 30 ? 32.406 5.863 -32.281 1 34.41 30 LEU B N 1
ATOM 5530 C CA . LEU B 1 30 ? 32.438 4.738 -31.359 1 34.41 30 LEU B CA 1
ATOM 5531 C C . LEU B 1 30 ? 33.25 5.082 -30.125 1 34.41 30 LEU B C 1
ATOM 5533 O O . LEU B 1 30 ? 33.094 4.461 -29.078 1 34.41 30 LEU B O 1
ATOM 5537 N N . LEU B 1 31 ? 34.25 5.965 -30.281 1 35.72 31 LEU B N 1
ATOM 5538 C CA . LEU B 1 31 ? 35.062 6.262 -29.094 1 35.72 31 LEU B CA 1
ATOM 5539 C C . LEU B 1 31 ? 34.25 7.082 -28.094 1 35.72 31 LEU B C 1
ATOM 5541 O O . LEU B 1 31 ? 34.688 7.246 -26.953 1 35.72 31 LEU B O 1
ATOM 5545 N N . LEU B 1 32 ? 33.281 7.797 -28.516 1 36.56 32 LEU B N 1
ATOM 5546 C CA . LEU B 1 32 ? 32.656 8.789 -27.641 1 36.56 32 LEU B CA 1
ATOM 5547 C C . LEU B 1 32 ? 31.875 8.117 -26.516 1 36.56 32 LEU B C 1
ATOM 5549 O O . LEU B 1 32 ? 31.578 8.742 -25.5 1 36.56 32 LEU B O 1
ATOM 5553 N N . ASN B 1 33 ? 31.375 6.961 -26.797 1 38.88 33 ASN B N 1
ATOM 5554 C CA . ASN B 1 33 ? 30.531 6.484 -25.703 1 38.88 33 ASN B CA 1
ATOM 5555 C C . ASN B 1 33 ? 31.328 5.613 -24.734 1 38.88 33 ASN B C 1
ATOM 5557 O O . ASN B 1 33 ? 30.797 4.664 -24.156 1 38.88 33 ASN B O 1
ATOM 5561 N N . LEU B 1 34 ? 32.688 5.609 -24.781 1 44.91 34 LEU B N 1
ATOM 5562 C CA . LEU B 1 34 ? 33.375 4.922 -23.688 1 44.91 34 LEU B CA 1
ATOM 5563 C C . LEU B 1 34 ? 32.969 5.484 -22.344 1 44.91 34 LEU B C 1
ATOM 5565 O O . LEU B 1 34 ? 32.906 6.703 -22.156 1 44.91 34 LEU B O 1
ATOM 5569 N N . PRO B 1 35 ? 32.469 4.609 -21.531 1 46.44 35 PRO B N 1
ATOM 5570 C CA . PRO B 1 35 ? 32.312 5.215 -20.219 1 46.44 35 PRO B CA 1
ATOM 5571 C C . PRO B 1 35 ? 33.562 5.926 -19.719 1 46.44 35 PRO B C 1
ATOM 5573 O O . PRO B 1 35 ? 34.688 5.43 -19.922 1 46.44 35 PRO B O 1
ATOM 5576 N N . ALA B 1 36 ? 33.594 7.195 -19.562 1 45.19 36 ALA B N 1
ATOM 5577 C CA . ALA B 1 36 ? 34.656 8.086 -19.109 1 45.19 36 ALA B CA 1
ATOM 5578 C C . ALA B 1 36 ? 35.531 7.402 -18.078 1 45.19 36 ALA B C 1
ATOM 5580 O O . ALA B 1 36 ? 36.75 7.656 -18.016 1 45.19 36 ALA B O 1
ATOM 5581 N N . VAL B 1 37 ? 35 6.445 -17.391 1 45.53 37 VAL B N 1
ATOM 5582 C CA . VAL B 1 37 ? 35.719 5.859 -16.266 1 45.53 37 VAL B CA 1
ATOM 5583 C C . VAL B 1 37 ? 36.812 4.91 -16.781 1 45.53 37 VAL B C 1
ATOM 5585 O O . VAL B 1 37 ? 37.844 4.766 -16.172 1 45.53 37 VAL B O 1
ATOM 5588 N N . LEU B 1 38 ? 36.656 4.27 -17.922 1 48.34 38 LEU B N 1
ATOM 5589 C CA . LEU B 1 38 ? 37.719 3.408 -18.438 1 48.34 38 LEU B CA 1
ATOM 5590 C C . LEU B 1 38 ? 38.938 4.227 -18.828 1 48.34 38 LEU B C 1
ATOM 5592 O O . LEU B 1 38 ? 40.062 3.719 -18.797 1 48.34 38 LEU B O 1
ATOM 5596 N N . TYR B 1 39 ? 38.688 5.414 -19.125 1 41.66 39 TYR B N 1
ATOM 5597 C CA . TYR B 1 39 ? 39.812 6.227 -19.578 1 41.66 39 TYR B CA 1
ATOM 5598 C C . TYR B 1 39 ? 40.625 6.699 -18.391 1 41.66 39 TYR B C 1
ATOM 5600 O O . TYR B 1 39 ? 41.844 6.949 -18.516 1 41.66 39 TYR B O 1
ATOM 5608 N N . ALA B 1 40 ? 39.938 6.961 -17.328 1 41.59 40 ALA B N 1
ATOM 5609 C CA . ALA B 1 40 ? 40.719 7.656 -16.312 1 41.59 40 ALA B CA 1
ATOM 5610 C C . ALA B 1 40 ? 41.812 6.758 -15.766 1 41.59 40 ALA B C 1
ATOM 5612 O O . ALA B 1 40 ? 42.812 7.242 -15.219 1 41.59 40 ALA B O 1
ATOM 5613 N N . GLY B 1 41 ? 41.562 5.375 -15.688 1 47.69 41 GLY B N 1
ATOM 5614 C CA . GLY B 1 41 ? 42.656 4.578 -15.164 1 47.69 41 GLY B CA 1
ATOM 5615 C C . GLY B 1 41 ? 43.5 3.922 -16.25 1 47.69 41 GLY B C 1
ATOM 5616 O O . GLY B 1 41 ? 43.062 3.869 -17.406 1 47.69 41 GLY B O 1
ATOM 5617 N N . ASN B 1 42 ? 44.781 3.773 -16.062 1 57.5 42 ASN B N 1
ATOM 5618 C CA . ASN B 1 42 ? 45.844 3.133 -16.812 1 57.5 42 ASN B CA 1
ATOM 5619 C C . ASN B 1 42 ? 45.469 1.716 -17.234 1 57.5 42 ASN B C 1
ATOM 5621 O O . ASN B 1 42 ? 46.281 0.793 -17.125 1 57.5 42 ASN B O 1
ATOM 5625 N N . ILE B 1 43 ? 44.156 1.384 -17.516 1 70.62 43 ILE B N 1
ATOM 5626 C CA . ILE B 1 43 ? 43.812 0.029 -17.922 1 70.62 43 ILE B CA 1
ATOM 5627 C C . ILE B 1 43 ? 43.75 -0.041 -19.453 1 70.62 43 ILE B C 1
ATOM 5629 O O . ILE B 1 43 ? 43.062 0.773 -20.078 1 70.62 43 ILE B O 1
ATOM 5633 N N . ASP B 1 44 ? 44.531 -0.872 -20.094 1 80.88 44 ASP B N 1
ATOM 5634 C CA . ASP B 1 44 ? 44.5 -1.147 -21.531 1 80.88 44 ASP B CA 1
ATOM 5635 C C . ASP B 1 44 ? 43.219 -1.934 -21.891 1 80.88 44 ASP B C 1
ATOM 5637 O O . ASP B 1 44 ? 43.062 -3.064 -21.422 1 80.88 44 ASP B O 1
ATOM 5641 N N . VAL B 1 45 ? 42.281 -1.297 -22.609 1 89.12 45 VAL B N 1
ATOM 5642 C CA . VAL B 1 45 ? 41 -1.901 -22.953 1 89.12 45 VAL B CA 1
ATOM 5643 C C . VAL B 1 45 ? 40.906 -2.156 -24.453 1 89.12 45 VAL B C 1
ATOM 5645 O O . VAL B 1 45 ? 41.25 -1.279 -25.25 1 89.12 45 VAL B O 1
ATOM 5648 N N . LYS B 1 46 ? 40.562 -3.387 -24.844 1 92.94 46 LYS B N 1
ATOM 5649 C CA . LYS B 1 46 ? 40.312 -3.75 -26.234 1 92.94 46 LYS B CA 1
ATOM 5650 C C . LYS B 1 46 ? 38.812 -3.854 -26.5 1 92.94 46 LYS B C 1
ATOM 5652 O O . LYS B 1 46 ? 38.094 -4.523 -25.766 1 92.94 46 LYS B O 1
ATOM 5657 N N . GLN B 1 47 ? 38.344 -3.188 -27.531 1 92.88 47 GLN B N 1
ATOM 5658 C CA . GLN B 1 47 ? 36.938 -3.213 -27.906 1 92.88 47 GLN B CA 1
ATOM 5659 C C . GLN B 1 47 ? 36.688 -4.125 -29.109 1 92.88 47 GLN B C 1
ATOM 5661 O O . GLN B 1 47 ? 37.469 -4.125 -30.062 1 92.88 47 GLN B O 1
ATOM 5666 N N . SER B 1 48 ? 35.688 -4.949 -28.984 1 95.56 48 SER B N 1
ATOM 5667 C CA . SER B 1 48 ? 35.25 -5.828 -30.062 1 95.56 48 SER B CA 1
ATOM 5668 C C . SER B 1 48 ? 33.75 -6.055 -30.016 1 95.56 48 SER B C 1
ATOM 5670 O O . SER B 1 48 ? 33.031 -5.27 -29.406 1 95.56 48 SER B O 1
ATOM 5672 N N . VAL B 1 49 ? 33.281 -7.027 -30.875 1 95.62 49 VAL B N 1
ATOM 5673 C CA . VAL B 1 49 ? 31.859 -7.352 -30.906 1 95.62 49 VAL B CA 1
ATOM 5674 C C . VAL B 1 49 ? 31.656 -8.844 -30.641 1 95.62 49 VAL B C 1
ATOM 5676 O O . VAL B 1 49 ? 32.406 -9.68 -31.156 1 95.62 49 VAL B O 1
ATOM 5679 N N . TRP B 1 50 ? 30.781 -9.164 -29.797 1 96.06 50 TRP B N 1
ATOM 5680 C CA . TRP B 1 50 ? 30.391 -10.539 -29.5 1 96.06 50 TRP B CA 1
ATOM 5681 C C . TRP B 1 50 ? 28.891 -10.727 -29.672 1 96.06 50 TRP B C 1
ATOM 5683 O O . TRP B 1 50 ? 28.094 -10.148 -28.938 1 96.06 50 TRP B O 1
ATOM 5693 N N . ASN B 1 51 ? 28.516 -11.586 -30.641 1 94.25 51 ASN B N 1
ATOM 5694 C CA . ASN B 1 51 ? 27.109 -11.859 -30.938 1 94.25 51 ASN B CA 1
ATOM 5695 C C . ASN B 1 51 ? 26.328 -10.57 -31.156 1 94.25 51 ASN B C 1
ATOM 5697 O O . ASN B 1 51 ? 25.25 -10.398 -30.594 1 94.25 51 ASN B O 1
ATOM 5701 N N . GLY B 1 52 ? 26.953 -9.594 -31.812 1 95 52 GLY B N 1
ATOM 5702 C CA . GLY B 1 52 ? 26.281 -8.367 -32.219 1 95 52 GLY B CA 1
ATOM 5703 C C . GLY B 1 52 ? 26.312 -7.297 -31.141 1 95 52 GLY B C 1
ATOM 5704 O O . GLY B 1 52 ? 25.766 -6.211 -31.328 1 95 52 GLY B O 1
ATOM 5705 N N . HIS B 1 53 ? 27.047 -7.574 -30 1 97.19 53 HIS B N 1
ATOM 5706 C CA . HIS B 1 53 ? 27.094 -6.633 -28.891 1 97.19 53 HIS B CA 1
ATOM 5707 C C . HIS B 1 53 ? 28.516 -6.152 -28.641 1 97.19 53 HIS B C 1
ATOM 5709 O O . HIS B 1 53 ? 29.484 -6.902 -28.844 1 97.19 53 HIS B O 1
ATOM 5715 N N . VAL B 1 54 ? 28.609 -4.941 -28.203 1 96.38 54 VAL B N 1
ATOM 5716 C CA . VAL B 1 54 ? 29.922 -4.371 -27.922 1 96.38 54 VAL B CA 1
ATOM 5717 C C . VAL B 1 54 ? 30.562 -5.102 -26.75 1 96.38 54 VAL B C 1
ATOM 5719 O O . VAL B 1 54 ? 29.906 -5.344 -25.734 1 96.38 54 VAL B O 1
ATOM 5722 N N . ARG B 1 55 ? 31.797 -5.414 -26.969 1 96.31 55 ARG B N 1
ATOM 5723 C CA . ARG B 1 55 ? 32.562 -6.176 -25.984 1 96.31 55 ARG B CA 1
ATOM 5724 C C . ARG B 1 55 ? 33.844 -5.441 -25.625 1 96.31 55 ARG B C 1
ATOM 5726 O O . ARG B 1 55 ? 34.531 -4.887 -26.5 1 96.31 55 ARG B O 1
ATOM 5733 N N . TYR B 1 56 ? 34.156 -5.41 -24.344 1 95.81 56 TYR B N 1
ATOM 5734 C CA . TYR B 1 56 ? 35.406 -4.859 -23.844 1 95.81 56 TYR B CA 1
ATOM 5735 C C . TYR B 1 56 ? 36.25 -5.934 -23.141 1 95.81 56 TYR B C 1
ATOM 5737 O O . TYR B 1 56 ? 35.719 -6.66 -22.281 1 95.81 56 TYR B O 1
ATOM 5745 N N . ASP B 1 57 ? 37.469 -6.008 -23.531 1 95.94 57 ASP B N 1
ATOM 5746 C CA . ASP B 1 57 ? 38.438 -6.902 -22.859 1 95.94 57 ASP B CA 1
ATOM 5747 C C . ASP B 1 57 ? 39.562 -6.113 -22.188 1 95.94 57 ASP B C 1
ATOM 5749 O O . ASP B 1 57 ? 40.094 -5.164 -22.766 1 95.94 57 ASP B O 1
ATOM 5753 N N . PHE B 1 58 ? 39.844 -6.508 -20.984 1 95.38 58 PHE B N 1
ATOM 5754 C CA . PHE B 1 58 ? 40.906 -5.852 -20.25 1 95.38 58 PHE B CA 1
ATOM 5755 C C . PHE B 1 58 ? 41.406 -6.742 -19.109 1 95.38 58 PHE B C 1
ATOM 5757 O O . PHE B 1 58 ? 40.906 -7.855 -18.922 1 95.38 58 PHE B O 1
ATOM 5764 N N . THR B 1 59 ? 42.5 -6.324 -18.516 1 95.19 59 THR B N 1
ATOM 5765 C CA . THR B 1 59 ? 43.062 -7.02 -17.359 1 95.19 59 THR B CA 1
ATOM 5766 C C . THR B 1 59 ? 42.812 -6.215 -16.078 1 95.19 59 THR B C 1
ATOM 5768 O O . THR B 1 59 ? 43 -5 -16.062 1 95.19 59 THR B O 1
ATOM 5771 N N . PHE B 1 60 ? 42.281 -6.848 -15.133 1 94.38 60 PHE B N 1
ATOM 5772 C CA . PHE B 1 60 ? 42.094 -6.242 -13.82 1 94.38 60 PHE B CA 1
ATOM 5773 C C . PHE B 1 60 ? 42.75 -7.078 -12.734 1 94.38 60 PHE B C 1
ATOM 5775 O O . PHE B 1 60 ? 42.438 -8.266 -12.586 1 94.38 60 PHE B O 1
ATOM 5782 N N . ASP B 1 61 ? 43.594 -6.504 -12.031 1 93.25 61 ASP B N 1
ATOM 5783 C CA . ASP B 1 61 ? 44.312 -7.148 -10.938 1 93.25 61 ASP B CA 1
ATOM 5784 C C . ASP B 1 61 ? 44.875 -8.5 -11.367 1 93.25 61 ASP B C 1
ATOM 5786 O O . ASP B 1 61 ? 44.688 -9.508 -10.703 1 93.25 61 ASP B O 1
ATOM 5790 N N . GLY B 1 62 ? 45.375 -8.57 -12.547 1 93.12 62 GLY B N 1
ATOM 5791 C CA . GLY B 1 62 ? 46.156 -9.711 -13.031 1 93.12 62 GLY B CA 1
ATOM 5792 C C . GLY B 1 62 ? 45.281 -10.766 -13.711 1 93.12 62 GLY B C 1
ATOM 5793 O O . GLY B 1 62 ? 45.812 -11.758 -14.219 1 93.12 62 GLY B O 1
ATOM 5794 N N . SER B 1 63 ? 44 -10.586 -13.773 1 95.25 63 SER B N 1
ATOM 5795 C CA . SER B 1 63 ? 43.125 -11.562 -14.414 1 95.25 63 SER B CA 1
ATOM 5796 C C . SER B 1 63 ? 42.344 -10.93 -15.57 1 95.25 63 SER B C 1
ATOM 5798 O O . SER B 1 63 ? 42.062 -9.734 -15.539 1 95.25 63 SER B O 1
ATOM 5800 N N . HIS B 1 64 ? 42.031 -11.719 -16.484 1 96.06 64 HIS B N 1
ATOM 5801 C CA . HIS B 1 64 ? 41.312 -11.266 -17.672 1 96.06 64 HIS B CA 1
ATOM 5802 C C . HIS B 1 64 ? 39.844 -10.961 -17.328 1 96.06 64 HIS B C 1
ATOM 5804 O O . HIS B 1 64 ? 39.219 -11.719 -16.594 1 96.06 64 HIS B O 1
ATOM 5810 N N . ALA B 1 65 ? 39.375 -9.82 -17.844 1 97.44 65 ALA B N 1
ATOM 5811 C CA . ALA B 1 65 ? 38 -9.406 -17.641 1 97.44 65 ALA B CA 1
ATOM 5812 C C . ALA B 1 65 ? 37.344 -9.023 -18.969 1 97.44 65 ALA B C 1
ATOM 5814 O O . ALA B 1 65 ? 38.031 -8.484 -19.859 1 97.44 65 ALA B O 1
ATOM 5815 N N . THR B 1 66 ? 36.125 -9.367 -19.125 1 97.75 66 THR B N 1
ATOM 5816 C CA . THR B 1 66 ? 35.344 -9.023 -20.297 1 97.75 66 THR B CA 1
ATOM 5817 C C . THR B 1 66 ? 34 -8.438 -19.875 1 97.75 66 THR B C 1
ATOM 5819 O O . THR B 1 66 ? 33.375 -8.922 -18.938 1 97.75 66 THR B O 1
ATOM 5822 N N . ILE B 1 67 ? 33.531 -7.348 -20.484 1 97.81 67 ILE B N 1
ATOM 5823 C CA . ILE B 1 67 ? 32.188 -6.789 -20.312 1 97.81 67 ILE B CA 1
ATOM 5824 C C . ILE B 1 67 ? 31.5 -6.703 -21.672 1 97.81 67 ILE B C 1
ATOM 5826 O O . ILE B 1 67 ? 32.031 -6.086 -22.609 1 97.81 67 ILE B O 1
ATOM 5830 N N . VAL B 1 68 ? 30.469 -7.383 -21.812 1 97.94 68 VAL B N 1
ATOM 5831 C CA . VAL B 1 68 ? 29.641 -7.27 -23 1 97.94 68 VAL B CA 1
ATOM 5832 C C . VAL B 1 68 ? 28.406 -6.41 -22.703 1 97.94 68 VAL B C 1
ATOM 5834 O O . VAL B 1 68 ? 27.688 -6.668 -21.734 1 97.94 68 VAL B O 1
ATOM 5837 N N . CYS B 1 69 ? 28.172 -5.422 -23.484 1 97.62 69 CYS B N 1
ATOM 5838 C CA . CYS B 1 69 ? 27.109 -4.449 -23.234 1 97.62 69 CYS B CA 1
ATOM 5839 C C . CYS B 1 69 ? 25.875 -4.746 -24.094 1 97.62 69 CYS B C 1
ATOM 5841 O O . CYS B 1 69 ? 26 -5.062 -25.281 1 97.62 69 CYS B O 1
ATOM 5843 N N . PRO B 1 70 ? 24.703 -4.715 -23.484 1 97.56 70 PRO B N 1
ATOM 5844 C CA . PRO B 1 70 ? 23.5 -4.785 -24.312 1 97.56 70 PRO B CA 1
ATOM 5845 C C . PRO B 1 70 ? 23.312 -3.547 -25.188 1 97.56 70 PRO B C 1
ATOM 5847 O O . PRO B 1 70 ? 23.984 -2.529 -24.969 1 97.56 70 PRO B O 1
ATOM 5850 N N . ASP B 1 71 ? 22.422 -3.654 -26.125 1 94.88 71 ASP B N 1
ATOM 5851 C CA . ASP B 1 71 ? 22.125 -2.512 -26.984 1 94.88 71 ASP B CA 1
ATOM 5852 C C . ASP B 1 71 ? 21.375 -1.433 -26.203 1 94.88 71 ASP B C 1
ATOM 5854 O O . ASP B 1 71 ? 21.609 -0.239 -26.406 1 94.88 71 ASP B O 1
ATOM 5858 N N . SER B 1 72 ? 20.469 -1.892 -25.453 1 94.5 72 SER B N 1
ATOM 5859 C CA . SER B 1 72 ? 19.719 -1.013 -24.547 1 94.5 72 SER B CA 1
ATOM 5860 C C . SER B 1 72 ? 19.734 -1.543 -23.125 1 94.5 72 SER B C 1
ATOM 5862 O O . SER B 1 72 ? 19.25 -2.645 -22.859 1 94.5 72 SER B O 1
ATOM 5864 N N . VAL B 1 73 ? 20.281 -0.71 -22.281 1 95.31 73 VAL B N 1
ATOM 5865 C CA . VAL B 1 73 ? 20.391 -1.122 -20.891 1 95.31 73 VAL B CA 1
ATOM 5866 C C . VAL B 1 73 ? 19.047 -0.915 -20.188 1 95.31 73 VAL B C 1
ATOM 5868 O O . VAL B 1 73 ? 18.422 0.135 -20.328 1 95.31 73 VAL B O 1
ATOM 5871 N N . ILE B 1 74 ? 18.609 -1.816 -19.516 1 94.38 74 ILE B N 1
ATOM 5872 C CA . ILE B 1 74 ? 17.359 -1.69 -18.797 1 94.38 74 ILE B CA 1
ATOM 5873 C C . ILE B 1 74 ? 17.594 -0.968 -17.469 1 94.38 74 ILE B C 1
ATOM 5875 O O . ILE B 1 74 ? 18.734 -0.874 -17 1 94.38 74 ILE B O 1
ATOM 5879 N N . SER B 1 75 ? 16.484 -0.495 -16.922 1 91.06 75 SER B N 1
ATOM 5880 C CA . SER B 1 75 ? 16.547 0.216 -15.648 1 91.06 75 SER B CA 1
ATOM 5881 C C . SER B 1 75 ? 17.188 -0.649 -14.57 1 91.06 75 SER B C 1
ATOM 5883 O O . SER B 1 75 ? 16.922 -1.85 -14.484 1 91.06 75 SER B O 1
ATOM 5885 N N . GLY B 1 76 ? 18.031 -0.094 -13.75 1 92.25 76 GLY B N 1
ATOM 5886 C CA . GLY B 1 76 ? 18.719 -0.781 -12.672 1 92.25 76 GLY B CA 1
ATOM 5887 C C . GLY B 1 76 ? 20.109 -1.273 -13.055 1 92.25 76 GLY B C 1
ATOM 5888 O O . GLY B 1 76 ? 20.906 -1.653 -12.195 1 92.25 76 GLY B O 1
ATOM 5889 N N . LYS B 1 77 ? 20.344 -1.375 -14.328 1 96.75 77 LYS B N 1
ATOM 5890 C CA . LYS B 1 77 ? 21.625 -1.75 -14.914 1 96.75 77 LYS B CA 1
ATOM 5891 C C . LYS B 1 77 ? 22.109 -3.096 -14.375 1 96.75 77 LYS B C 1
ATOM 5893 O O . LYS B 1 77 ? 23.219 -3.205 -13.867 1 96.75 77 LYS B O 1
ATOM 5898 N N . PRO B 1 78 ? 21.234 -4.09 -14.477 1 98.12 78 PRO B N 1
ATOM 5899 C CA . PRO B 1 78 ? 21.594 -5.418 -13.977 1 98.12 78 PRO B CA 1
ATOM 5900 C C . PRO B 1 78 ? 22.703 -6.078 -14.797 1 98.12 78 PRO B C 1
ATOM 5902 O O . PRO B 1 78 ? 22.953 -5.684 -15.938 1 98.12 78 PRO B O 1
ATOM 5905 N N . TRP B 1 79 ? 23.359 -7.035 -14.18 1 98.62 79 TRP B N 1
ATOM 5906 C CA . TRP B 1 79 ? 24.469 -7.73 -14.836 1 98.62 79 TRP B CA 1
ATOM 5907 C C . TRP B 1 79 ? 24.625 -9.141 -14.273 1 98.62 79 TRP B C 1
ATOM 5909 O O . TRP B 1 79 ? 24.25 -9.406 -13.133 1 98.62 79 TRP B O 1
ATOM 5919 N N . ILE B 1 80 ? 25.078 -10.039 -15.18 1 98.56 80 ILE B N 1
ATOM 5920 C CA . ILE B 1 80 ? 25.422 -11.398 -14.789 1 98.56 80 ILE B CA 1
ATOM 5921 C C . ILE B 1 80 ? 26.938 -11.586 -14.859 1 98.56 80 ILE B C 1
ATOM 5923 O O . ILE B 1 80 ? 27.578 -11.133 -15.805 1 98.56 80 ILE B O 1
ATOM 5927 N N . TRP B 1 81 ? 27.469 -12.148 -13.805 1 98.44 81 TRP B N 1
ATOM 5928 C CA . TRP B 1 81 ? 28.906 -12.391 -13.68 1 98.44 81 TRP B CA 1
ATOM 5929 C C . TRP B 1 81 ? 29.234 -13.867 -13.844 1 98.44 81 TRP B C 1
ATOM 5931 O O . TRP B 1 81 ? 28.781 -14.703 -13.055 1 98.44 81 TRP B O 1
ATOM 5941 N N . ARG B 1 82 ? 29.938 -14.148 -14.875 1 96.06 82 ARG B N 1
ATOM 5942 C CA . ARG B 1 82 ? 30.484 -15.477 -15.141 1 96.06 82 ARG B CA 1
ATOM 5943 C C . ARG B 1 82 ? 31.938 -15.57 -14.719 1 96.06 82 ARG B C 1
ATOM 5945 O O . ARG B 1 82 ? 32.812 -15.078 -15.43 1 96.06 82 ARG B O 1
ATOM 5952 N N . PRO B 1 83 ? 32.188 -16.297 -13.695 1 96.44 83 PRO B N 1
ATOM 5953 C CA . PRO B 1 83 ? 33.594 -16.359 -13.25 1 96.44 83 PRO B CA 1
ATOM 5954 C C . PRO B 1 83 ? 34.406 -17.406 -14 1 96.44 83 PRO B C 1
ATOM 5956 O O . PRO B 1 83 ? 35.625 -17.453 -13.852 1 96.44 83 PRO B O 1
ATOM 5959 N N . ALA B 1 84 ? 33.656 -18.219 -14.805 1 95.38 84 ALA B N 1
ATOM 5960 C CA . ALA B 1 84 ? 34.375 -19.281 -15.5 1 95.38 84 ALA B CA 1
ATOM 5961 C C . ALA B 1 84 ? 33.75 -19.578 -16.859 1 95.38 84 ALA B C 1
ATOM 5963 O O . ALA B 1 84 ? 32.562 -19.391 -17.047 1 95.38 84 ALA B O 1
ATOM 5964 N N . PHE B 1 85 ? 34.594 -19.922 -17.812 1 93.12 85 PHE B N 1
ATOM 5965 C CA . PHE B 1 85 ? 34.219 -20.547 -19.078 1 93.12 85 PHE B CA 1
ATOM 5966 C C . PHE B 1 85 ? 33.406 -19.562 -19.953 1 93.12 85 PHE B C 1
ATOM 5968 O O . PHE B 1 85 ? 32.312 -19.875 -20.391 1 93.12 85 PHE B O 1
ATOM 5975 N N . LEU B 1 86 ? 34.062 -18.516 -20.234 1 90.5 86 LEU B N 1
ATOM 5976 C CA . LEU B 1 86 ? 33.438 -17.516 -21.094 1 90.5 86 LEU B CA 1
ATOM 5977 C C . LEU B 1 86 ? 32.969 -18.141 -22.406 1 90.5 86 LEU B C 1
ATOM 5979 O O . LEU B 1 86 ? 33.75 -18.859 -23.047 1 90.5 86 LEU B O 1
ATOM 5983 N N . GLY B 1 87 ? 31.781 -17.953 -22.766 1 91.12 87 GLY B N 1
ATOM 5984 C CA . GLY B 1 87 ? 31.328 -18.344 -24.094 1 91.12 87 GLY B CA 1
ATOM 5985 C C . GLY B 1 87 ? 30.766 -19.75 -24.141 1 91.12 87 GLY B C 1
ATOM 5986 O O . GLY B 1 87 ? 30.109 -20.141 -25.109 1 91.12 87 GLY B O 1
ATOM 5987 N N . ALA B 1 88 ? 31 -20.562 -23.109 1 93.56 88 ALA B N 1
ATOM 5988 C CA . ALA B 1 88 ? 30.484 -21.922 -23.094 1 93.56 88 ALA B CA 1
ATOM 5989 C C . ALA B 1 88 ? 28.969 -21.938 -22.875 1 93.56 88 ALA B C 1
ATOM 5991 O O . ALA B 1 88 ? 28.484 -21.359 -21.906 1 93.56 88 ALA B O 1
ATOM 5992 N N . PHE B 1 89 ? 28.266 -22.594 -23.859 1 95.25 89 PHE B N 1
ATOM 5993 C CA . PHE B 1 89 ? 26.828 -22.734 -23.797 1 95.25 89 PHE B CA 1
ATOM 5994 C C . PHE B 1 89 ? 26.156 -21.422 -23.406 1 95.25 89 PHE B C 1
ATOM 5996 O O . PHE B 1 89 ? 25.453 -21.344 -22.406 1 95.25 89 PHE B O 1
ATOM 6003 N N . PRO B 1 90 ? 26.391 -20.344 -24.172 1 95.5 90 PRO B N 1
ATOM 6004 C CA . PRO B 1 90 ? 26.062 -18.984 -23.781 1 95.5 90 PRO B CA 1
ATOM 6005 C C . PRO B 1 90 ? 24.609 -18.625 -24.031 1 95.5 90 PRO B C 1
ATOM 6007 O O . PRO B 1 90 ? 24.281 -17.453 -24.25 1 95.5 90 PRO B O 1
ATOM 6010 N N . SER B 1 91 ? 23.625 -19.594 -24.078 1 95.81 91 SER B N 1
ATOM 6011 C CA . SER B 1 91 ? 22.234 -19.312 -24.406 1 95.81 91 SER B CA 1
ATOM 6012 C C . SER B 1 91 ? 21.625 -18.297 -23.422 1 95.81 91 SER B C 1
ATOM 6014 O O . SER B 1 91 ? 20.938 -17.375 -23.844 1 95.81 91 SER B O 1
ATOM 6016 N N . VAL B 1 92 ? 21.906 -18.406 -22.172 1 97.5 92 VAL B N 1
ATOM 6017 C CA . VAL B 1 92 ? 21.375 -17.5 -21.156 1 97.5 92 VAL B CA 1
ATOM 6018 C C . VAL B 1 92 ? 21.984 -16.109 -21.328 1 97.5 92 VAL B C 1
ATOM 6020 O O . VAL B 1 92 ? 21.281 -15.109 -21.297 1 97.5 92 VAL B O 1
ATOM 6023 N N . ASP B 1 93 ? 23.297 -16.062 -21.609 1 96.94 93 ASP B N 1
ATOM 6024 C CA . ASP B 1 93 ? 23.984 -14.797 -21.812 1 96.94 93 ASP B CA 1
ATOM 6025 C C . ASP B 1 93 ? 23.375 -14.023 -22.984 1 96.94 93 ASP B C 1
ATOM 6027 O O . ASP B 1 93 ? 23.094 -12.828 -22.859 1 96.94 93 ASP B O 1
ATOM 6031 N N . LYS B 1 94 ? 23.203 -14.742 -24.047 1 96.94 94 LYS B N 1
ATOM 6032 C CA . LYS B 1 94 ? 22.656 -14.117 -25.25 1 96.94 94 LYS B CA 1
ATOM 6033 C C . LYS B 1 94 ? 21.25 -13.57 -24.984 1 96.94 94 LYS B C 1
ATOM 6035 O O . LYS B 1 94 ? 20.922 -12.453 -25.391 1 96.94 94 LYS B O 1
ATOM 6040 N N . ALA B 1 95 ? 20.484 -14.352 -24.328 1 97.5 95 ALA B N 1
ATOM 6041 C CA . ALA B 1 95 ? 19.109 -13.945 -24.031 1 97.5 95 ALA B CA 1
ATOM 6042 C C . ALA B 1 95 ? 19.078 -12.742 -23.109 1 97.5 95 ALA B C 1
ATOM 6044 O O . ALA B 1 95 ? 18.266 -11.828 -23.281 1 97.5 95 ALA B O 1
ATOM 6045 N N . LEU B 1 96 ? 19.969 -12.68 -22.109 1 98.06 96 LEU B N 1
ATOM 6046 C CA . LEU B 1 96 ? 20 -11.594 -21.141 1 98.06 96 LEU B CA 1
ATOM 6047 C C . LEU B 1 96 ? 20.484 -10.297 -21.781 1 98.06 96 LEU B C 1
ATOM 6049 O O . LEU B 1 96 ? 20 -9.211 -21.438 1 98.06 96 LEU B O 1
ATOM 6053 N N . LEU B 1 97 ? 21.406 -10.398 -22.703 1 97.81 97 LEU B N 1
ATOM 6054 C CA . LEU B 1 97 ? 21.844 -9.227 -23.453 1 97.81 97 LEU B CA 1
ATOM 6055 C C . LEU B 1 97 ? 20.656 -8.586 -24.188 1 97.81 97 LEU B C 1
ATOM 6057 O O . LEU B 1 97 ? 20.516 -7.359 -24.172 1 97.81 97 LEU B O 1
ATOM 6061 N N . LYS B 1 98 ? 19.859 -9.422 -24.703 1 96.62 98 LYS B N 1
ATOM 6062 C CA . LYS B 1 98 ? 18.688 -8.938 -25.406 1 96.62 98 LYS B CA 1
ATOM 6063 C C . LYS B 1 98 ? 17.703 -8.273 -24.453 1 96.62 98 LYS B C 1
ATOM 6065 O O . LYS B 1 98 ? 16.922 -7.402 -24.844 1 96.62 98 LYS B O 1
ATOM 6070 N N . LYS B 1 99 ? 17.797 -8.633 -23.219 1 96.62 99 LYS B N 1
ATOM 6071 C CA . LYS B 1 99 ? 16.891 -8.094 -22.203 1 96.62 99 LYS B CA 1
ATOM 6072 C C . LYS B 1 99 ? 17.484 -6.859 -21.531 1 96.62 99 LYS B C 1
ATOM 6074 O O . LYS B 1 99 ? 16.875 -6.258 -20.656 1 96.62 99 LYS B O 1
ATOM 6079 N N . GLY B 1 100 ? 18.734 -6.535 -21.875 1 97.44 100 GLY B N 1
ATOM 6080 C CA . GLY B 1 100 ? 19.312 -5.293 -21.391 1 97.44 100 GLY B CA 1
ATOM 6081 C C . GLY B 1 100 ? 20.328 -5.5 -20.266 1 97.44 100 GLY B C 1
ATOM 6082 O O . GLY B 1 100 ? 20.75 -4.539 -19.625 1 97.44 100 GLY B O 1
ATOM 6083 N N . PHE B 1 101 ? 20.688 -6.754 -20 1 98.31 101 PHE B N 1
ATOM 6084 C CA . PHE B 1 101 ? 21.703 -7.066 -18.984 1 98.31 101 PHE B CA 1
ATOM 6085 C C . PHE B 1 101 ? 23.109 -6.906 -19.578 1 98.31 101 PHE B C 1
ATOM 6087 O O . PHE B 1 101 ? 23.344 -7.219 -20.734 1 98.31 101 PHE B O 1
ATOM 6094 N N . HIS B 1 102 ? 24.047 -6.492 -18.719 1 98.5 102 HIS B N 1
ATOM 6095 C CA . HIS B 1 102 ? 25.438 -6.684 -19.062 1 98.5 102 HIS B CA 1
ATOM 6096 C C . HIS B 1 102 ? 25.906 -8.102 -18.734 1 98.5 102 HIS B C 1
ATOM 6098 O O . HIS B 1 102 ? 25.422 -8.711 -17.781 1 98.5 102 HIS B O 1
ATOM 6104 N N . VAL B 1 103 ? 26.734 -8.602 -19.578 1 98.44 103 VAL B N 1
ATOM 6105 C CA . VAL B 1 103 ? 27.391 -9.875 -19.312 1 98.44 103 VAL B CA 1
ATOM 6106 C C . VAL B 1 103 ? 28.859 -9.641 -18.984 1 98.44 103 VAL B C 1
ATOM 6108 O O . VAL B 1 103 ? 29.578 -9.023 -19.766 1 98.44 103 VAL B O 1
ATOM 6111 N N . VAL B 1 104 ? 29.25 -10.125 -17.844 1 98.5 104 VAL B N 1
ATOM 6112 C CA . VAL B 1 104 ? 30.609 -9.859 -17.359 1 98.5 104 VAL B CA 1
ATOM 6113 C C . VAL B 1 104 ? 31.344 -11.18 -17.125 1 98.5 104 VAL B C 1
ATOM 6115 O O . VAL B 1 104 ? 30.75 -12.125 -16.594 1 98.5 104 VAL B O 1
ATOM 6118 N N . PHE B 1 105 ? 32.562 -11.203 -17.609 1 97.94 105 PHE B N 1
ATOM 6119 C CA . PHE B 1 105 ? 33.469 -12.305 -17.312 1 97.94 105 PHE B CA 1
ATOM 6120 C C . PHE B 1 105 ? 34.688 -11.797 -16.578 1 97.94 105 PHE B C 1
ATOM 6122 O O . PHE B 1 105 ? 35.281 -10.773 -16.969 1 97.94 105 PHE B O 1
ATOM 6129 N N . TYR B 1 106 ? 35 -12.383 -15.539 1 97.69 106 TYR B N 1
ATOM 6130 C CA . TYR B 1 106 ? 36.25 -12.211 -14.812 1 97.69 106 TYR B CA 1
ATOM 6131 C C . TYR B 1 106 ? 36.906 -13.555 -14.484 1 97.69 106 TYR B C 1
ATOM 6133 O O . TYR B 1 106 ? 36.344 -14.328 -13.695 1 97.69 106 TYR B O 1
ATOM 6141 N N . ASP B 1 107 ? 37.969 -13.844 -15.039 1 96.5 107 ASP B N 1
ATOM 6142 C CA . ASP B 1 107 ? 38.5 -15.195 -15.094 1 96.5 107 ASP B CA 1
ATOM 6143 C C . ASP B 1 107 ? 38.969 -15.648 -13.719 1 96.5 107 ASP B C 1
ATOM 6145 O O . ASP B 1 107 ? 40.062 -15.281 -13.281 1 96.5 107 ASP B O 1
ATOM 6149 N N . MET B 1 108 ? 38.156 -16.5 -13.188 1 95.62 108 MET B N 1
ATOM 6150 C CA . MET B 1 108 ? 38.469 -17.156 -11.914 1 95.62 108 MET B CA 1
ATOM 6151 C C . MET B 1 108 ? 38.406 -18.672 -12.047 1 95.62 108 MET B C 1
ATOM 6153 O O . MET B 1 108 ? 38.25 -19.375 -11.055 1 95.62 108 MET B O 1
ATOM 6157 N N . THR B 1 109 ? 38.562 -19.156 -13.164 1 92.06 109 THR B N 1
ATOM 6158 C CA . THR B 1 109 ? 38.312 -20.547 -13.539 1 92.06 109 THR B CA 1
ATOM 6159 C C . THR B 1 109 ? 39.188 -21.484 -12.688 1 92.06 109 THR B C 1
ATOM 6161 O O . THR B 1 109 ? 38.719 -22.562 -12.297 1 92.06 109 THR B O 1
ATOM 6164 N N . HIS B 1 110 ? 40.406 -21.109 -12.398 1 91.81 110 HIS B N 1
ATOM 6165 C CA . HIS B 1 110 ? 41.312 -22 -11.688 1 91.81 110 HIS B CA 1
ATOM 6166 C C . HIS B 1 110 ? 41.688 -21.422 -10.32 1 91.81 110 HIS B C 1
ATOM 6168 O O . HIS B 1 110 ? 42.781 -21.703 -9.805 1 91.81 110 HIS B O 1
ATOM 6174 N N . ARG B 1 111 ? 40.688 -20.719 -9.805 1 93.5 111 ARG B N 1
ATOM 6175 C CA . ARG B 1 111 ? 41 -20.078 -8.523 1 93.5 111 ARG B CA 1
ATOM 6176 C C . ARG B 1 111 ? 40.219 -20.719 -7.395 1 93.5 111 ARG B C 1
ATOM 6178 O O . ARG B 1 111 ? 40.375 -20.359 -6.227 1 93.5 111 ARG B O 1
ATOM 6185 N N . TYR B 1 112 ? 39.344 -21.594 -7.656 1 91.19 112 TYR B N 1
ATOM 6186 C CA . TYR B 1 112 ? 38.656 -22.547 -6.793 1 91.19 112 TYR B CA 1
ATOM 6187 C C . TYR B 1 112 ? 38.062 -21.859 -5.574 1 91.19 112 TYR B C 1
ATOM 6189 O O . TYR B 1 112 ? 38.156 -22.359 -4.453 1 91.19 112 TYR B O 1
ATOM 6197 N N . GLY B 1 113 ? 37.625 -20.625 -5.711 1 93.75 113 GLY B N 1
ATOM 6198 C CA . GLY B 1 113 ? 36.906 -19.938 -4.664 1 93.75 113 GLY B CA 1
ATOM 6199 C C . GLY B 1 113 ? 37.719 -19.703 -3.412 1 93.75 113 GLY B C 1
ATOM 6200 O O . GLY B 1 113 ? 37.156 -19.547 -2.32 1 93.75 113 GLY B O 1
ATOM 6201 N N . SER B 1 114 ? 39 -19.672 -3.449 1 94.69 114 SER B N 1
ATOM 6202 C CA . SER B 1 114 ? 39.875 -19.422 -2.309 1 94.69 114 SER B CA 1
ATOM 6203 C C . SER B 1 114 ? 39.625 -18.031 -1.719 1 94.69 114 SER B C 1
ATOM 6205 O O . SER B 1 114 ? 39.062 -17.172 -2.383 1 94.69 114 SER B O 1
ATOM 6207 N N . PRO B 1 115 ? 40 -17.875 -0.446 1 94.31 115 PRO B N 1
ATOM 6208 C CA . PRO B 1 115 ? 39.812 -16.547 0.166 1 94.31 115 PRO B CA 1
ATOM 6209 C C . PRO B 1 115 ? 40.469 -15.438 -0.644 1 94.31 115 PRO B C 1
ATOM 6211 O O . PRO B 1 115 ? 39.906 -14.344 -0.762 1 94.31 115 PRO B O 1
ATOM 6214 N N . GLN B 1 116 ? 41.594 -15.727 -1.228 1 94.12 116 GLN B N 1
ATOM 6215 C CA . GLN B 1 116 ? 42.281 -14.734 -2.053 1 94.12 116 GLN B CA 1
ATOM 6216 C C . GLN B 1 116 ? 41.469 -14.422 -3.311 1 94.12 116 GLN B C 1
ATOM 6218 O O . GLN B 1 116 ? 41.375 -13.258 -3.723 1 94.12 116 GLN B O 1
ATOM 6223 N N . ALA B 1 117 ? 41.031 -15.438 -3.916 1 96.06 117 ALA B N 1
ATOM 6224 C CA . ALA B 1 117 ? 40.188 -15.242 -5.113 1 96.06 117 ALA B CA 1
ATOM 6225 C C . ALA B 1 117 ? 38.938 -14.445 -4.793 1 96.06 117 ALA B C 1
ATOM 6227 O O . ALA B 1 117 ? 38.562 -13.562 -5.562 1 96.06 117 ALA B O 1
ATOM 6228 N N . VAL B 1 118 ? 38.312 -14.742 -3.68 1 96.81 118 VAL B N 1
ATOM 6229 C CA . VAL B 1 118 ? 37.094 -14.055 -3.246 1 96.81 118 VAL B CA 1
ATOM 6230 C C . VAL B 1 118 ? 37.375 -12.57 -3.051 1 96.81 118 VAL B C 1
ATOM 6232 O O . VAL B 1 118 ? 36.625 -11.711 -3.496 1 96.81 118 VAL B O 1
ATOM 6235 N N . GLU B 1 119 ? 38.469 -12.305 -2.459 1 94.69 119 GLU B N 1
ATOM 6236 C CA . GLU B 1 119 ? 38.875 -10.922 -2.23 1 94.69 119 GLU B CA 1
ATOM 6237 C C . GLU B 1 119 ? 39.156 -10.203 -3.547 1 94.69 119 GLU B C 1
ATOM 6239 O O . GLU B 1 119 ? 38.75 -9.039 -3.719 1 94.69 119 GLU B O 1
ATOM 6244 N N . GLN B 1 120 ? 39.844 -10.867 -4.398 1 95.38 120 GLN B N 1
ATOM 6245 C CA . GLN B 1 120 ? 40.094 -10.297 -5.715 1 95.38 120 GLN B CA 1
ATOM 6246 C C . GLN B 1 120 ? 38.781 -10.008 -6.449 1 95.38 120 GLN B C 1
ATOM 6248 O O . GLN B 1 120 ? 38.656 -8.977 -7.113 1 95.38 120 GLN B O 1
ATOM 6253 N N . GLY B 1 121 ? 37.875 -10.883 -6.312 1 97.25 121 GLY B N 1
ATOM 6254 C CA . GLY B 1 121 ? 36.562 -10.664 -6.898 1 97.25 121 GLY B CA 1
ATOM 6255 C C . GLY B 1 121 ? 35.844 -9.484 -6.297 1 97.25 121 GLY B C 1
ATOM 6256 O O . GLY B 1 121 ? 35.125 -8.773 -6.996 1 97.25 121 GLY B O 1
ATOM 6257 N N . ARG B 1 122 ? 35.969 -9.289 -5.059 1 95.44 122 ARG B N 1
ATOM 6258 C CA . ARG B 1 122 ? 35.375 -8.141 -4.398 1 95.44 122 ARG B CA 1
ATOM 6259 C C . ARG B 1 122 ? 35.906 -6.832 -4.953 1 95.44 122 ARG B C 1
ATOM 6261 O O . ARG B 1 122 ? 35.156 -5.887 -5.184 1 95.44 122 ARG B O 1
ATOM 6268 N N . LYS B 1 123 ? 37.188 -6.805 -5.164 1 90.75 123 LYS B N 1
ATOM 6269 C CA . LYS B 1 123 ? 37.812 -5.621 -5.758 1 90.75 123 LYS B CA 1
ATOM 6270 C C . LYS B 1 123 ? 37.25 -5.352 -7.152 1 90.75 123 LYS B C 1
ATOM 6272 O O . LYS B 1 123 ? 37 -4.203 -7.512 1 90.75 123 LYS B O 1
ATOM 6277 N N . PHE B 1 124 ? 37.094 -6.336 -7.906 1 95.44 124 PHE B N 1
ATOM 6278 C CA . PHE B 1 124 ? 36.562 -6.215 -9.258 1 95.44 124 PHE B CA 1
ATOM 6279 C C . PHE B 1 124 ? 35.125 -5.715 -9.211 1 95.44 124 PHE B C 1
ATOM 6281 O O . PHE B 1 124 ? 34.75 -4.828 -9.984 1 95.44 124 PHE B O 1
ATOM 6288 N N . TYR B 1 125 ? 34.344 -6.289 -8.289 1 96.06 125 TYR B N 1
ATOM 6289 C CA . TYR B 1 125 ? 33 -5.848 -8.047 1 96.06 125 TYR B CA 1
ATOM 6290 C C . TYR B 1 125 ? 32.938 -4.355 -7.734 1 96.06 125 TYR B C 1
ATOM 6292 O O . TYR B 1 125 ? 32.156 -3.611 -8.336 1 96.06 125 TYR B O 1
ATOM 6300 N N . ASP B 1 126 ? 33.75 -3.941 -6.848 1 87.31 126 ASP B N 1
ATOM 6301 C CA . ASP B 1 126 ? 33.781 -2.537 -6.457 1 87.31 126 ASP B CA 1
ATOM 6302 C C . ASP B 1 126 ? 34.156 -1.648 -7.641 1 87.31 126 ASP B C 1
ATOM 6304 O O . ASP B 1 126 ? 33.625 -0.558 -7.801 1 87.31 126 ASP B O 1
ATOM 6308 N N . TYR B 1 127 ? 35.062 -2.086 -8.406 1 87.38 127 TYR B N 1
ATOM 6309 C CA . TYR B 1 127 ? 35.469 -1.371 -9.617 1 87.38 127 TYR B CA 1
ATOM 6310 C C . TYR B 1 127 ? 34.281 -1.206 -10.57 1 87.38 127 TYR B C 1
ATOM 6312 O O . TYR B 1 127 ? 34.062 -0.12 -11.109 1 87.38 127 TYR B O 1
ATOM 6320 N N . LEU B 1 128 ? 33.5 -2.275 -10.75 1 94.12 128 LEU B N 1
ATOM 6321 C CA . LEU B 1 128 ? 32.375 -2.229 -11.672 1 94.12 128 LEU B CA 1
ATOM 6322 C C . LEU B 1 128 ? 31.328 -1.247 -11.188 1 94.12 128 LEU B C 1
ATOM 6324 O O . LEU B 1 128 ? 30.703 -0.551 -11.992 1 94.12 128 LEU B O 1
ATOM 6328 N N . LEU B 1 129 ? 31.094 -1.249 -9.875 1 87.94 129 LEU B N 1
ATOM 6329 C CA . LEU B 1 129 ? 30.109 -0.319 -9.328 1 87.94 129 LEU B CA 1
ATOM 6330 C C . LEU B 1 129 ? 30.578 1.124 -9.516 1 87.94 129 LEU B C 1
ATOM 6332 O O . LEU B 1 129 ? 29.781 1.988 -9.891 1 87.94 129 LEU B O 1
ATOM 6336 N N . SER B 1 130 ? 31.781 1.318 -9.273 1 79.19 130 SER B N 1
ATOM 6337 C CA . SER B 1 130 ? 32.281 2.684 -9.312 1 79.19 130 SER B CA 1
ATOM 6338 C C . SER B 1 130 ? 32.469 3.172 -10.75 1 79.19 130 SER B C 1
ATOM 6340 O O . SER B 1 130 ? 32.062 4.293 -11.078 1 79.19 130 SER B O 1
ATOM 6342 N N . ALA B 1 131 ? 33.031 2.305 -11.555 1 80.38 131 ALA B N 1
ATOM 6343 C CA . ALA B 1 131 ? 33.406 2.721 -12.898 1 80.38 131 ALA B CA 1
ATOM 6344 C C . ALA B 1 131 ? 32.25 2.568 -13.883 1 80.38 131 ALA B C 1
ATOM 6346 O O . ALA B 1 131 ? 32.094 3.369 -14.805 1 80.38 131 ALA B O 1
ATOM 6347 N N . TRP B 1 132 ? 31.438 1.562 -13.656 1 89.75 132 TRP B N 1
ATOM 6348 C CA . TRP B 1 132 ? 30.406 1.239 -14.633 1 89.75 132 TRP B CA 1
ATOM 6349 C C . TRP B 1 132 ? 29.016 1.516 -14.07 1 89.75 132 TRP B C 1
ATOM 6351 O O . TRP B 1 132 ? 28.016 1.44 -14.797 1 89.75 132 TRP B O 1
ATOM 6361 N N . HIS B 1 133 ? 28.906 1.777 -12.812 1 86.5 133 HIS B N 1
ATOM 6362 C CA . HIS B 1 133 ? 27.656 2.105 -12.125 1 86.5 133 HIS B CA 1
ATOM 6363 C C . HIS B 1 133 ? 26.641 0.98 -12.258 1 86.5 133 HIS B C 1
ATOM 6365 O O . HIS B 1 133 ? 25.453 1.231 -12.516 1 86.5 133 HIS B O 1
ATOM 6371 N N . PHE B 1 134 ? 27.125 -0.236 -12.172 1 95.38 134 PHE B N 1
ATOM 6372 C CA . PHE B 1 134 ? 26.266 -1.406 -12.234 1 95.38 134 PHE B CA 1
ATOM 6373 C C . PHE B 1 134 ? 25.391 -1.502 -10.984 1 95.38 134 PHE B C 1
ATOM 6375 O O . PHE B 1 134 ? 25.656 -0.827 -9.984 1 95.38 134 PHE B O 1
ATOM 6382 N N . SER B 1 135 ? 24.359 -2.246 -11.172 1 95.75 135 SER B N 1
ATOM 6383 C CA . SER B 1 135 ? 23.562 -2.564 -10 1 95.75 135 SER B CA 1
ATOM 6384 C C . SER B 1 135 ? 24.422 -3.092 -8.859 1 95.75 135 SER B C 1
ATOM 6386 O O . SER B 1 135 ? 25.344 -3.883 -9.078 1 95.75 135 SER B O 1
ATOM 6388 N N . PRO B 1 136 ? 24.125 -2.74 -7.664 1 93.25 136 PRO B N 1
ATOM 6389 C CA . PRO B 1 136 ? 24.891 -3.258 -6.52 1 93.25 136 PRO B CA 1
ATOM 6390 C C . PRO B 1 136 ? 24.609 -4.738 -6.254 1 93.25 136 PRO B C 1
ATOM 6392 O O . PRO B 1 136 ? 25.344 -5.371 -5.48 1 93.25 136 PRO B O 1
ATOM 6395 N N . LYS B 1 137 ? 23.609 -5.305 -6.84 1 97.5 137 LYS B N 1
ATOM 6396 C CA . LYS B 1 137 ? 23.344 -6.734 -6.695 1 97.5 137 LYS B CA 1
ATOM 6397 C C . LYS B 1 137 ? 23.641 -7.48 -7.992 1 97.5 137 LYS B C 1
ATOM 6399 O O . LYS B 1 137 ? 23.047 -7.191 -9.031 1 97.5 137 LYS B O 1
ATOM 6404 N N . VAL B 1 138 ? 24.406 -8.422 -7.91 1 98.19 138 VAL B N 1
ATOM 6405 C CA . VAL B 1 138 ? 24.859 -9.133 -9.102 1 98.19 138 VAL B CA 1
ATOM 6406 C C . VAL B 1 138 ? 24.188 -10.5 -9.188 1 98.19 138 VAL B C 1
ATOM 6408 O O . VAL B 1 138 ? 23.859 -11.094 -8.156 1 98.19 138 VAL B O 1
ATOM 6411 N N . THR B 1 139 ? 23.906 -10.977 -10.383 1 98.69 139 THR B N 1
ATOM 6412 C CA . THR B 1 139 ? 23.625 -12.383 -10.664 1 98.69 139 THR B CA 1
ATOM 6413 C C . THR B 1 139 ? 24.922 -13.148 -10.906 1 98.69 139 THR B C 1
ATOM 6415 O O . THR B 1 139 ? 25.734 -12.766 -11.758 1 98.69 139 THR B O 1
ATOM 6418 N N . LEU B 1 140 ? 25.109 -14.234 -10.172 1 98.38 140 LEU B N 1
ATOM 6419 C CA . LEU B 1 140 ? 26.312 -15.047 -10.344 1 98.38 140 LEU B CA 1
ATOM 6420 C C . LEU B 1 140 ? 25.984 -16.359 -11.047 1 98.38 140 LEU B C 1
ATOM 6422 O O . LEU B 1 140 ? 25.031 -17.047 -10.664 1 98.38 140 LEU B O 1
ATOM 6426 N N . GLU B 1 141 ? 26.781 -16.625 -12.031 1 97.94 141 GLU B N 1
ATOM 6427 C CA . GLU B 1 141 ? 26.656 -17.906 -12.727 1 97.94 141 GLU B CA 1
ATOM 6428 C C . GLU B 1 141 ? 27.781 -18.859 -12.32 1 97.94 141 GLU B C 1
ATOM 6430 O O . GLU B 1 141 ? 28.953 -18.484 -12.344 1 97.94 141 GLU B O 1
ATOM 6435 N N . GLY B 1 142 ? 27.406 -20.109 -11.945 1 96.81 142 GLY B N 1
ATOM 6436 C CA . GLY B 1 142 ? 28.359 -21.141 -11.586 1 96.81 142 GLY B CA 1
ATOM 6437 C C . GLY B 1 142 ? 28.266 -22.375 -12.469 1 96.81 142 GLY B C 1
ATOM 6438 O O . GLY B 1 142 ? 27.562 -23.328 -12.133 1 96.81 142 GLY B O 1
ATOM 6439 N N . PHE B 1 143 ? 29.109 -22.406 -13.484 1 94.75 143 PHE B N 1
ATOM 6440 C CA . PHE B 1 143 ? 29.203 -23.547 -14.391 1 94.75 143 PHE B CA 1
ATOM 6441 C C . PHE B 1 143 ? 30.297 -24.516 -13.938 1 94.75 143 PHE B C 1
ATOM 6443 O O . PHE B 1 143 ? 31.453 -24.125 -13.773 1 94.75 143 PHE B O 1
ATOM 6450 N N . SER B 1 144 ? 29.875 -25.766 -13.719 1 94.75 144 SER B N 1
ATOM 6451 C CA . SER B 1 144 ? 30.875 -26.781 -13.352 1 94.75 144 SER B CA 1
ATOM 6452 C C . SER B 1 144 ? 31.75 -26.297 -12.203 1 94.75 144 SER B C 1
ATOM 6454 O O . SER B 1 144 ? 31.25 -25.891 -11.156 1 94.75 144 SER B O 1
ATOM 6456 N N . ARG B 1 145 ? 33.125 -26.281 -12.367 1 91.88 145 ARG B N 1
ATOM 6457 C CA . ARG B 1 145 ? 34.031 -25.828 -11.305 1 91.88 145 ARG B CA 1
ATOM 6458 C C . ARG B 1 145 ? 33.812 -24.359 -10.977 1 91.88 145 ARG B C 1
ATOM 6460 O O . ARG B 1 145 ? 34.156 -23.906 -9.883 1 91.88 145 ARG B O 1
ATOM 6467 N N . GLY B 1 146 ? 33.156 -23.609 -11.859 1 93.5 146 GLY B N 1
ATOM 6468 C CA . GLY B 1 146 ? 32.781 -22.234 -11.586 1 93.5 146 GLY B CA 1
ATOM 6469 C C . GLY B 1 146 ? 31.781 -22.094 -10.469 1 93.5 146 GLY B C 1
ATOM 6470 O O . GLY B 1 146 ? 31.641 -21.031 -9.859 1 93.5 146 GLY B O 1
ATOM 6471 N N . GLY B 1 147 ? 31.016 -23.188 -10.266 1 95.56 147 GLY B N 1
ATOM 6472 C CA . GLY B 1 147 ? 30.062 -23.203 -9.164 1 95.56 147 GLY B CA 1
ATOM 6473 C C . GLY B 1 147 ? 30.719 -23.016 -7.805 1 95.56 147 GLY B C 1
ATOM 6474 O O . GLY B 1 147 ? 30.156 -22.359 -6.934 1 95.56 147 GLY B O 1
ATOM 6475 N N . TYR B 1 148 ? 31.922 -23.609 -7.684 1 94.44 148 TYR B N 1
ATOM 6476 C CA . TYR B 1 148 ? 32.625 -23.5 -6.422 1 94.44 148 TYR B CA 1
ATOM 6477 C C . TYR B 1 148 ? 33 -22.047 -6.125 1 94.44 148 TYR B C 1
ATOM 6479 O O . TYR B 1 148 ? 32.781 -21.578 -5.004 1 94.44 148 TYR B O 1
ATOM 6487 N N . TYR B 1 149 ? 33.469 -21.344 -7.109 1 96.12 149 TYR B N 1
ATOM 6488 C CA . TYR B 1 149 ? 33.781 -19.938 -6.934 1 96.12 149 TYR B CA 1
ATOM 6489 C C . TYR B 1 149 ? 32.531 -19.109 -6.703 1 96.12 149 TYR B C 1
ATOM 6491 O O . TYR B 1 149 ? 32.5 -18.297 -5.777 1 96.12 149 TYR B O 1
ATOM 6499 N N . ALA B 1 150 ? 31.516 -19.25 -7.535 1 97.75 150 ALA B N 1
ATOM 6500 C CA . ALA B 1 150 ? 30.297 -18.453 -7.445 1 97.75 150 ALA B CA 1
ATOM 6501 C C . ALA B 1 150 ? 29.672 -18.578 -6.059 1 97.75 150 ALA B C 1
ATOM 6503 O O . ALA B 1 150 ? 29.281 -17.578 -5.457 1 97.75 150 ALA B O 1
ATOM 6504 N N . LEU B 1 151 ? 29.609 -19.766 -5.574 1 98 151 LEU B N 1
ATOM 6505 C CA . LEU B 1 151 ? 29.016 -20.016 -4.27 1 98 151 LEU B CA 1
ATOM 6506 C C . LEU B 1 151 ? 29.844 -19.391 -3.156 1 98 151 LEU B C 1
ATOM 6508 O O . LEU B 1 151 ? 29.312 -18.703 -2.287 1 98 151 LEU B O 1
ATOM 6512 N N . ASN B 1 152 ? 31.125 -19.609 -3.186 1 97.5 152 ASN B N 1
ATOM 6513 C CA . ASN B 1 152 ? 31.984 -19.062 -2.127 1 97.5 152 ASN B CA 1
ATOM 6514 C C . ASN B 1 152 ? 31.969 -17.547 -2.127 1 97.5 152 ASN B C 1
ATOM 6516 O O . ASN B 1 152 ? 31.953 -16.922 -1.065 1 97.5 152 ASN B O 1
ATOM 6520 N N . TRP B 1 153 ? 31.984 -16.953 -3.297 1 98.06 153 TRP B N 1
ATOM 6521 C CA . TRP B 1 153 ? 31.922 -15.5 -3.352 1 98.06 153 TRP B CA 1
ATOM 6522 C C . TRP B 1 153 ? 30.578 -15 -2.814 1 98.06 153 TRP B C 1
ATOM 6524 O O . TRP B 1 153 ? 30.531 -14.039 -2.047 1 98.06 153 TRP B O 1
ATOM 6534 N N . ALA B 1 154 ? 29.516 -15.625 -3.229 1 98.25 154 ALA B N 1
ATOM 6535 C CA . ALA B 1 154 ? 28.172 -15.234 -2.779 1 98.25 154 ALA B CA 1
ATOM 6536 C C . ALA B 1 154 ? 28.047 -15.367 -1.266 1 98.25 154 ALA B C 1
ATOM 6538 O O . ALA B 1 154 ? 27.469 -14.508 -0.605 1 98.25 154 ALA B O 1
ATOM 6539 N N . ILE B 1 155 ? 28.578 -16.453 -0.748 1 97.5 155 ILE B N 1
ATOM 6540 C CA . ILE B 1 155 ? 28.516 -16.719 0.686 1 97.5 155 ILE B CA 1
ATOM 6541 C C . ILE B 1 155 ? 29.266 -15.617 1.441 1 97.5 155 ILE B C 1
ATOM 6543 O O . ILE B 1 155 ? 28.797 -15.148 2.482 1 97.5 155 ILE B O 1
ATOM 6547 N N . ALA B 1 156 ? 30.344 -15.148 0.882 1 96.31 156 ALA B N 1
ATOM 6548 C CA . ALA B 1 156 ? 31.156 -14.117 1.519 1 96.31 156 ALA B CA 1
ATOM 6549 C C . ALA B 1 156 ? 30.516 -12.742 1.361 1 96.31 156 ALA B C 1
ATOM 6551 O O . ALA B 1 156 ? 30.797 -11.828 2.135 1 96.31 156 ALA B O 1
ATOM 6552 N N . ASN B 1 157 ? 29.734 -12.609 0.321 1 96.31 157 ASN B N 1
ATOM 6553 C CA . ASN B 1 157 ? 29.109 -11.328 0.004 1 96.31 157 ASN B CA 1
ATOM 6554 C C . ASN B 1 157 ? 27.609 -11.477 -0.245 1 96.31 157 ASN B C 1
ATOM 6556 O O . ASN B 1 157 ? 27.094 -11.031 -1.272 1 96.31 157 ASN B O 1
ATOM 6560 N N . PRO B 1 158 ? 26.891 -11.977 0.734 1 96.75 158 PRO B N 1
ATOM 6561 C CA . PRO B 1 158 ? 25.5 -12.344 0.477 1 96.75 158 PRO B CA 1
ATOM 6562 C C . PRO B 1 158 ? 24.609 -11.133 0.19 1 96.75 158 PRO B C 1
ATOM 6564 O O . PRO B 1 158 ? 23.609 -11.25 -0.523 1 96.75 158 PRO B O 1
ATOM 6567 N N . ASP B 1 159 ? 24.922 -9.945 0.675 1 93.56 159 ASP B N 1
ATOM 6568 C CA . ASP B 1 159 ? 24.125 -8.734 0.497 1 93.56 159 ASP B CA 1
ATOM 6569 C C . ASP B 1 159 ? 24.312 -8.156 -0.905 1 93.56 159 ASP B C 1
ATOM 6571 O O . ASP B 1 159 ? 23.547 -7.281 -1.325 1 93.56 159 ASP B O 1
ATOM 6575 N N . LYS B 1 160 ? 25.234 -8.703 -1.649 1 96.69 160 LYS B N 1
ATOM 6576 C CA . LYS B 1 160 ? 25.578 -8.156 -2.959 1 96.69 160 LYS B CA 1
ATOM 6577 C C . LYS B 1 160 ? 25.047 -9.047 -4.082 1 96.69 160 LYS B C 1
ATOM 6579 O O . LYS B 1 160 ? 25.344 -8.805 -5.258 1 96.69 160 LYS B O 1
ATOM 6584 N N . VAL B 1 161 ? 24.188 -10 -3.762 1 98.38 161 VAL B N 1
ATOM 6585 C CA . VAL B 1 161 ? 23.797 -10.992 -4.758 1 98.38 161 VAL B CA 1
ATOM 6586 C C . VAL B 1 161 ? 22.297 -10.914 -5.004 1 98.38 161 VAL B C 1
ATOM 6588 O O . VAL B 1 161 ? 21.5 -10.961 -4.062 1 98.38 161 VAL B O 1
ATOM 6591 N N . ALA B 1 162 ? 21.953 -10.75 -6.273 1 98.31 162 ALA B N 1
ATOM 6592 C CA . ALA B 1 162 ? 20.547 -10.766 -6.66 1 98.31 162 ALA B CA 1
ATOM 6593 C C . ALA B 1 162 ? 20.016 -12.195 -6.719 1 98.31 162 ALA B C 1
ATOM 6595 O O . ALA B 1 162 ? 18.938 -12.484 -6.18 1 98.31 162 ALA B O 1
ATOM 6596 N N . CYS B 1 163 ? 20.75 -13.023 -7.395 1 98.62 163 CYS B N 1
ATOM 6597 C CA . CYS B 1 163 ? 20.422 -14.445 -7.484 1 98.62 163 CYS B CA 1
ATOM 6598 C C . CYS B 1 163 ? 21.594 -15.242 -8.047 1 98.62 163 CYS B C 1
ATOM 6600 O O . CYS B 1 163 ? 22.594 -14.664 -8.445 1 98.62 163 CYS B O 1
ATOM 6602 N N . LEU B 1 164 ? 21.438 -16.641 -7.996 1 98.69 164 LEU B N 1
ATOM 6603 C CA . LEU B 1 164 ? 22.453 -17.531 -8.531 1 98.69 164 LEU B CA 1
ATOM 6604 C C . LEU B 1 164 ? 21.875 -18.438 -9.617 1 98.69 164 LEU B C 1
ATOM 6606 O O . LEU B 1 164 ? 20.75 -18.922 -9.484 1 98.69 164 LEU B O 1
ATOM 6610 N N . TYR B 1 165 ? 22.609 -18.562 -10.664 1 98.69 165 TYR B N 1
ATOM 6611 C CA . TYR B 1 165 ? 22.391 -19.578 -11.672 1 98.69 165 TYR B CA 1
ATOM 6612 C C . TYR B 1 165 ? 23.5 -20.625 -11.656 1 98.69 165 TYR B C 1
ATOM 6614 O O . TYR B 1 165 ? 24.641 -20.328 -12.055 1 98.69 165 TYR B O 1
ATOM 6622 N N . LEU B 1 166 ? 23.156 -21.812 -11.219 1 98.5 166 LEU B N 1
ATOM 6623 C CA . LEU B 1 166 ? 24.141 -22.891 -11.102 1 98.5 166 LEU B CA 1
ATOM 6624 C C . LEU B 1 166 ? 23.844 -24 -12.109 1 98.5 166 LEU B C 1
ATOM 6626 O O . LEU B 1 166 ? 22.703 -24.422 -12.258 1 98.5 166 LEU B O 1
ATOM 6630 N N . ASP B 1 167 ? 24.875 -24.422 -12.789 1 98.25 167 ASP B N 1
ATOM 6631 C CA . ASP B 1 167 ? 24.719 -25.438 -13.836 1 98.25 167 ASP B CA 1
ATOM 6632 C C . ASP B 1 167 ? 25.719 -26.562 -13.648 1 98.25 167 ASP B C 1
ATOM 6634 O O . ASP B 1 167 ? 26.906 -26.406 -13.922 1 98.25 167 ASP B O 1
ATOM 6638 N N . ASN B 1 168 ? 25.25 -27.75 -13.172 1 97.56 168 ASN B N 1
ATOM 6639 C CA . ASN B 1 168 ? 26.109 -28.859 -12.805 1 97.56 168 ASN B CA 1
ATOM 6640 C C . ASN B 1 168 ? 27.297 -28.391 -11.969 1 97.56 168 ASN B C 1
ATOM 6642 O O . ASN B 1 168 ? 28.453 -28.688 -12.305 1 97.56 168 ASN B O 1
ATOM 6646 N N . PRO B 1 169 ? 27 -27.75 -10.891 1 96.81 169 PRO B N 1
ATOM 6647 C CA . PRO B 1 169 ? 28.078 -27.062 -10.156 1 96.81 169 PRO B CA 1
ATOM 6648 C C . PRO B 1 169 ? 28.859 -28 -9.25 1 96.81 169 PRO B C 1
ATOM 6650 O O . PRO B 1 169 ? 28.297 -28.906 -8.641 1 96.81 169 PRO B O 1
ATOM 6653 N N . VAL B 1 170 ? 30.141 -27.766 -9.141 1 95.19 170 VAL B N 1
ATOM 6654 C CA . VAL B 1 170 ? 30.938 -28.359 -8.07 1 95.19 170 VAL B CA 1
ATOM 6655 C C . VAL B 1 170 ? 30.672 -27.625 -6.758 1 95.19 170 VAL B C 1
ATOM 6657 O O . VAL B 1 170 ? 30.812 -26.406 -6.672 1 95.19 170 VAL B O 1
ATOM 6660 N N . CYS B 1 171 ? 30.219 -28.375 -5.754 1 95.06 171 CYS B N 1
ATOM 6661 C CA . CYS B 1 171 ? 29.875 -27.766 -4.469 1 95.06 171 CYS B CA 1
ATOM 6662 C C . CYS B 1 171 ? 30.703 -28.391 -3.346 1 95.06 171 CYS B C 1
ATOM 6664 O O . CYS B 1 171 ? 30.719 -27.875 -2.227 1 95.06 171 CYS B O 1
ATOM 6666 N N . ASP B 1 172 ? 31.312 -29.469 -3.711 1 91.69 172 ASP B N 1
ATOM 6667 C CA . ASP B 1 172 ? 32.188 -30.219 -2.82 1 91.69 172 ASP B CA 1
ATOM 6668 C C . ASP B 1 172 ? 33.469 -30.625 -3.539 1 91.69 172 ASP B C 1
ATOM 6670 O O . ASP B 1 172 ? 33.438 -31.484 -4.43 1 91.69 172 ASP B O 1
ATOM 6674 N N . MET B 1 173 ? 34.562 -30.141 -3.045 1 88.25 173 MET B N 1
ATOM 6675 C CA . MET B 1 173 ? 35.812 -30.375 -3.752 1 88.25 173 MET B CA 1
ATOM 6676 C C . MET B 1 173 ? 36.25 -31.828 -3.596 1 88.25 173 MET B C 1
ATOM 6678 O O . MET B 1 173 ? 37.094 -32.312 -4.363 1 88.25 173 MET B O 1
ATOM 6682 N N . PHE B 1 174 ? 35.688 -32.469 -2.629 1 87.38 174 PHE B N 1
ATOM 6683 C CA . PHE B 1 174 ? 36.094 -33.875 -2.414 1 87.38 174 PHE B CA 1
ATOM 6684 C C . PHE B 1 174 ? 35.312 -34.781 -3.354 1 87.38 174 PHE B C 1
ATOM 6686 O O . PHE B 1 174 ? 35.656 -35.969 -3.523 1 87.38 174 PHE B O 1
ATOM 6693 N N . SER B 1 175 ? 34.219 -34.344 -3.873 1 84.94 175 SER B N 1
ATOM 6694 C CA . SER B 1 175 ? 33.469 -35.094 -4.844 1 84.94 175 SER B CA 1
ATOM 6695 C C . SER B 1 175 ? 34 -34.938 -6.254 1 84.94 175 SER B C 1
ATOM 6697 O O . SER B 1 175 ? 33.688 -35.719 -7.148 1 84.94 175 SER B O 1
ATOM 6699 N N . TRP B 1 176 ? 34.781 -34 -6.5 1 79.69 176 TRP B N 1
ATOM 6700 C CA . TRP B 1 176 ? 35.438 -33.594 -7.738 1 79.69 176 TRP B CA 1
ATOM 6701 C C . TRP B 1 176 ? 36.75 -32.875 -7.445 1 79.69 176 TRP B C 1
ATOM 670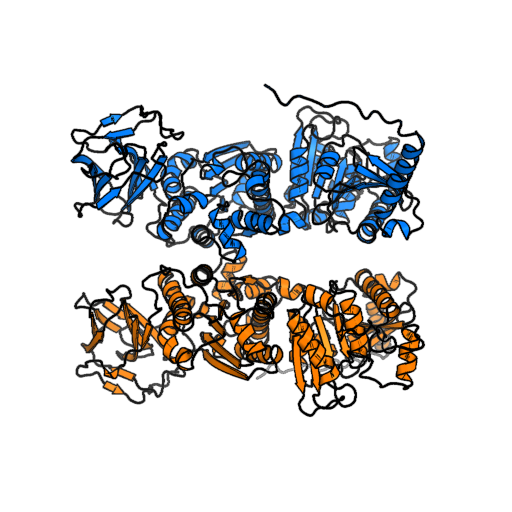3 O O . TRP B 1 176 ? 36.812 -32.062 -6.512 1 79.69 176 TRP B O 1
ATOM 6713 N N . PRO B 1 177 ? 37.656 -32.969 -8.273 1 64.44 177 PRO B N 1
ATOM 6714 C CA . PRO B 1 177 ? 37.938 -33.844 -9.422 1 64.44 177 PRO B CA 1
ATOM 6715 C C . PRO B 1 177 ? 38.406 -35.25 -9.008 1 64.44 177 PRO B C 1
ATOM 6717 O O . PRO B 1 177 ? 38.594 -36.094 -9.859 1 64.44 177 PRO B O 1
ATOM 6720 N N . GLY B 1 178 ? 38.469 -35.562 -7.66 1 63.41 178 GLY B N 1
ATOM 6721 C CA . GLY B 1 178 ? 39.062 -36.75 -7.066 1 63.41 178 GLY B CA 1
ATOM 6722 C C . GLY B 1 178 ? 40.469 -36.469 -6.5 1 63.41 178 GLY B C 1
ATOM 6723 O O . GLY B 1 178 ? 41.156 -35.594 -6.98 1 63.41 178 GLY B O 1
ATOM 6724 N N . GLU B 1 179 ? 40.75 -37.156 -5.5 1 65.5 179 GLU B N 1
ATOM 6725 C CA . GLU B 1 179 ? 42.031 -37.031 -4.812 1 65.5 179 GLU B CA 1
ATOM 6726 C C . GLU B 1 179 ? 43.188 -37.438 -5.719 1 65.5 179 GLU B C 1
ATOM 6728 O O . GLU B 1 179 ? 43.031 -38.25 -6.613 1 65.5 179 GLU B O 1
ATOM 6733 N N . LYS B 1 180 ? 44.375 -36.531 -5.863 1 65 180 LYS B N 1
ATOM 6734 C CA . LYS B 1 180 ? 45.656 -36.844 -6.465 1 65 180 LYS B CA 1
ATOM 6735 C C . LYS B 1 180 ? 45.719 -36.406 -7.93 1 65 180 LYS B C 1
ATOM 6737 O O . LYS B 1 180 ? 46.656 -36.719 -8.648 1 65 180 LYS B O 1
ATOM 6742 N N . SER B 1 181 ? 44.594 -35.75 -8.414 1 79.31 181 SER B N 1
ATOM 6743 C CA . SER B 1 181 ? 44.656 -35.188 -9.766 1 79.31 181 SER B CA 1
ATOM 6744 C C . SER B 1 181 ? 45.406 -33.875 -9.812 1 79.31 181 SER B C 1
ATOM 6746 O O . SER B 1 181 ? 45.719 -33.312 -8.766 1 79.31 181 SER B O 1
ATOM 6748 N N . LYS B 1 182 ? 45.875 -33.594 -11.016 1 83.44 182 LYS B N 1
ATOM 6749 C CA . LYS B 1 182 ? 46.531 -32.312 -11.203 1 83.44 182 LYS B CA 1
ATOM 6750 C C . LYS B 1 182 ? 45.656 -31.156 -10.703 1 83.44 182 LYS B C 1
ATOM 6752 O O . LYS B 1 182 ? 46.125 -30.219 -10.062 1 83.44 182 LYS B O 1
ATOM 6757 N N . LEU B 1 183 ? 44.438 -31.234 -10.93 1 86.25 183 LEU B N 1
ATOM 6758 C CA . LEU B 1 183 ? 43.5 -30.203 -10.516 1 86.25 183 LEU B CA 1
ATOM 6759 C C . LEU B 1 183 ? 43.406 -30.125 -8.992 1 86.25 183 LEU B C 1
ATOM 6761 O O . LEU B 1 183 ? 43.25 -29.047 -8.422 1 86.25 183 LEU B O 1
ATOM 6765 N N . TRP B 1 184 ? 43.562 -31.297 -8.336 1 87.62 184 TRP B N 1
ATOM 6766 C CA . TRP B 1 184 ? 43.562 -31.359 -6.879 1 87.62 184 TRP B CA 1
ATOM 6767 C C . TRP B 1 184 ? 44.75 -30.609 -6.312 1 87.62 184 TRP B C 1
ATOM 6769 O O . TRP B 1 184 ? 44.625 -29.844 -5.355 1 87.62 184 TRP B O 1
ATOM 6779 N N . ASN B 1 185 ? 45.875 -30.797 -6.973 1 87.5 185 ASN B N 1
ATOM 6780 C CA . ASN B 1 185 ? 47.094 -30.094 -6.547 1 87.5 185 ASN B CA 1
ATOM 6781 C C . ASN B 1 185 ? 46.969 -28.594 -6.758 1 87.5 185 ASN B C 1
ATOM 6783 O O . ASN B 1 185 ? 47.438 -27.812 -5.934 1 87.5 185 ASN B O 1
ATOM 6787 N N . ASP B 1 186 ? 46.406 -28.266 -7.805 1 89.69 186 ASP B N 1
ATOM 6788 C CA . ASP B 1 186 ? 46.188 -26.844 -8.078 1 89.69 186 ASP B CA 1
ATOM 6789 C C . ASP B 1 186 ? 45.281 -26.219 -7.035 1 89.69 186 ASP B C 1
ATOM 6791 O O . ASP B 1 186 ? 45.5 -25.094 -6.602 1 89.69 186 ASP B O 1
ATOM 6795 N N . PHE B 1 187 ? 44.25 -26.953 -6.695 1 91.5 187 PHE B N 1
ATOM 6796 C CA . PHE B 1 187 ? 43.344 -26.516 -5.656 1 91.5 187 PHE B CA 1
ATOM 6797 C C . PHE B 1 187 ? 44.094 -26.281 -4.34 1 91.5 187 PHE B C 1
ATOM 6799 O O . PHE B 1 187 ? 43.938 -25.234 -3.715 1 91.5 187 PHE B O 1
ATOM 6806 N N . LEU B 1 188 ? 44.906 -27.281 -3.973 1 90.31 188 LEU B N 1
ATOM 6807 C CA . LEU B 1 188 ? 45.656 -27.172 -2.727 1 90.31 188 LEU B CA 1
ATOM 6808 C C . LEU B 1 188 ? 46.594 -25.969 -2.744 1 90.31 188 LEU B C 1
ATOM 6810 O O . LEU B 1 188 ? 46.656 -25.219 -1.769 1 90.31 188 LEU B O 1
ATOM 6814 N N . LYS B 1 189 ? 47.188 -25.75 -3.842 1 90.81 189 LYS B N 1
ATOM 6815 C CA . LYS B 1 189 ? 48.094 -24.625 -3.988 1 90.81 189 LYS B CA 1
ATOM 6816 C C . LYS B 1 189 ? 47.344 -23.297 -3.857 1 90.81 189 LYS B C 1
ATOM 6818 O O . LYS B 1 189 ? 47.781 -22.391 -3.137 1 90.81 189 LYS B O 1
ATOM 6823 N N . GLU B 1 190 ? 46.219 -23.203 -4.523 1 92.19 190 GLU B N 1
ATOM 6824 C CA . GLU B 1 190 ? 45.438 -21.969 -4.504 1 92.19 190 GLU B CA 1
ATOM 6825 C C . GLU B 1 190 ? 44.938 -21.672 -3.098 1 92.19 190 GLU B C 1
ATOM 6827 O O . GLU B 1 190 ? 44.781 -20.5 -2.719 1 92.19 190 GLU B O 1
ATOM 6832 N N . TRP B 1 191 ? 44.656 -22.719 -2.303 1 92.88 191 TRP B N 1
ATOM 6833 C CA . TRP B 1 191 ? 44.125 -22.547 -0.959 1 92.88 191 TRP B CA 1
ATOM 6834 C C . TRP B 1 191 ? 45.25 -22.516 0.079 1 92.88 191 TRP B C 1
ATOM 6836 O O . TRP B 1 191 ? 44.969 -22.453 1.282 1 92.88 191 TRP B O 1
ATOM 6846 N N . GLY B 1 192 ? 46.5 -22.625 -0.423 1 89.94 192 GLY B N 1
ATOM 6847 C CA . GLY B 1 192 ? 47.656 -22.516 0.453 1 89.94 192 GLY B CA 1
ATOM 6848 C C . GLY B 1 192 ? 47.812 -23.719 1.365 1 89.94 192 GLY B C 1
ATOM 6849 O O . GLY B 1 192 ? 48.25 -23.578 2.516 1 89.94 192 GLY B O 1
ATOM 6850 N N . MET B 1 193 ? 47.406 -24.859 0.771 1 89.06 193 MET B N 1
ATOM 6851 C CA . MET B 1 193 ? 47.469 -26.078 1.567 1 89.06 193 MET B CA 1
ATOM 6852 C C . MET B 1 193 ? 48.344 -27.125 0.894 1 89.06 193 MET B C 1
ATOM 6854 O O . MET B 1 193 ? 48.562 -27.078 -0.321 1 89.06 193 MET B O 1
ATOM 6858 N N . THR B 1 194 ? 48.906 -27.969 1.735 1 87.38 194 THR B N 1
ATOM 6859 C CA . THR B 1 194 ? 49.656 -29.078 1.205 1 87.38 194 THR B CA 1
ATOM 6860 C C . THR B 1 194 ? 48.844 -30.375 1.259 1 87.38 194 THR B C 1
ATOM 6862 O O . THR B 1 194 ? 49.062 -31.297 0.468 1 87.38 194 THR B O 1
ATOM 6865 N N . SER B 1 195 ? 48.031 -30.391 2.193 1 83.81 195 SER B N 1
ATOM 6866 C CA . SER B 1 195 ? 47.062 -31.469 2.363 1 83.81 195 SER B CA 1
ATOM 6867 C C . SER B 1 195 ? 45.812 -31 3.102 1 83.81 195 SER B C 1
ATOM 6869 O O . SER B 1 195 ? 45.812 -29.922 3.699 1 83.81 195 SER B O 1
ATOM 6871 N N . VAL B 1 196 ? 44.719 -31.688 2.77 1 82.12 196 VAL B N 1
ATOM 6872 C CA . VAL B 1 196 ? 43.531 -31.266 3.477 1 82.12 196 VAL B CA 1
ATOM 6873 C C . VAL B 1 196 ? 42.719 -32.5 3.879 1 82.12 196 VAL B C 1
ATOM 6875 O O . VAL B 1 196 ? 42.656 -33.469 3.148 1 82.12 196 VAL B O 1
ATOM 6878 N N . ASP B 1 197 ? 42.312 -32.438 5.16 1 80.81 197 ASP B N 1
ATOM 6879 C CA . ASP B 1 197 ? 41.406 -33.438 5.688 1 80.81 197 ASP B CA 1
ATOM 6880 C C . ASP B 1 197 ? 39.938 -33.031 5.508 1 80.81 197 ASP B C 1
ATOM 6882 O O . ASP B 1 197 ? 39.562 -31.906 5.863 1 80.81 197 ASP B O 1
ATOM 6886 N N . LYS B 1 198 ? 39.219 -33.969 4.93 1 79.94 198 LYS B N 1
ATOM 6887 C CA . LYS B 1 198 ? 37.812 -33.719 4.613 1 79.94 198 LYS B CA 1
ATOM 6888 C C . LYS B 1 198 ? 37.031 -33.219 5.836 1 79.94 198 LYS B C 1
ATOM 6890 O O . LYS B 1 198 ? 36.188 -32.344 5.727 1 79.94 198 LYS B O 1
ATOM 6895 N N . ASP B 1 199 ? 37.375 -33.688 7.012 1 82.62 199 ASP B N 1
ATOM 6896 C CA . ASP B 1 199 ? 36.594 -33.438 8.219 1 82.62 199 ASP B CA 1
ATOM 6897 C C . ASP B 1 199 ? 36.938 -32.031 8.781 1 82.62 199 ASP B C 1
ATOM 6899 O O . ASP B 1 199 ? 36.125 -31.469 9.531 1 82.62 199 ASP B O 1
ATOM 6903 N N . ASN B 1 200 ? 38.031 -31.5 8.328 1 85.06 200 ASN B N 1
ATOM 6904 C CA . ASN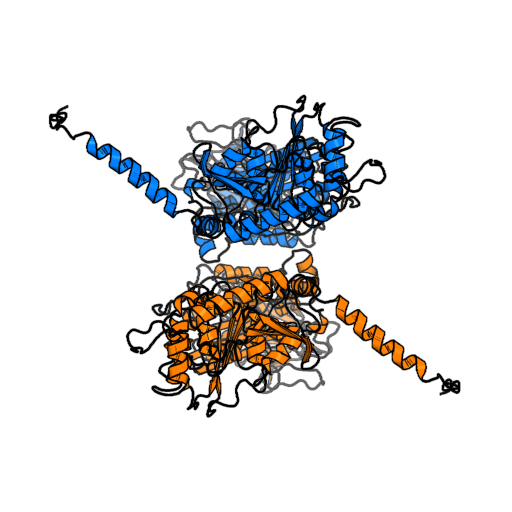 B 1 200 ? 38.469 -30.25 8.93 1 85.06 200 ASN B CA 1
ATOM 6905 C C . ASN B 1 200 ? 38.406 -29.094 7.934 1 85.06 200 ASN B C 1
ATOM 6907 O O . ASN B 1 200 ? 38.594 -27.938 8.312 1 85.06 200 ASN B O 1
ATOM 6911 N N . PHE B 1 201 ? 38.125 -29.469 6.656 1 88.69 201 PHE B N 1
ATOM 6912 C CA . PHE B 1 201 ? 38.125 -28.422 5.637 1 88.69 201 PHE B CA 1
ATOM 6913 C C . PHE B 1 201 ? 36.812 -27.641 5.68 1 88.69 201 PHE B C 1
ATOM 6915 O O . PHE B 1 201 ? 35.719 -28.219 5.555 1 88.69 201 PHE B O 1
ATOM 6922 N N . LYS B 1 202 ? 36.875 -26.312 5.859 1 86.81 202 LYS B N 1
ATOM 6923 C CA . LYS B 1 202 ? 35.688 -25.469 6.008 1 86.81 202 LYS B CA 1
ATOM 6924 C C . LYS B 1 202 ? 35.469 -24.625 4.758 1 86.81 202 LYS B C 1
ATOM 6926 O O . LYS B 1 202 ? 34.656 -23.688 4.781 1 86.81 202 LYS B O 1
ATOM 6931 N N . GLY B 1 203 ? 36.125 -25.016 3.689 1 90.69 203 GLY B N 1
ATOM 6932 C CA . GLY B 1 203 ? 36.062 -24.188 2.498 1 90.69 203 GLY B CA 1
ATOM 6933 C C . GLY B 1 203 ? 34.969 -24.609 1.529 1 90.69 203 GLY B C 1
ATOM 6934 O O . GLY B 1 203 ? 34.688 -23.906 0.554 1 90.69 203 GLY B O 1
ATOM 6935 N N . ASN B 1 204 ? 34.281 -25.75 1.761 1 92.56 204 ASN B N 1
ATOM 6936 C CA . ASN B 1 204 ? 33.219 -26.188 0.885 1 92.56 204 ASN B CA 1
ATOM 6937 C C . ASN B 1 204 ? 31.953 -25.344 1.063 1 92.56 204 ASN B C 1
ATOM 6939 O O . ASN B 1 204 ? 31.453 -25.188 2.18 1 92.56 204 ASN B O 1
ATOM 6943 N N . PRO B 1 205 ? 31.5 -24.781 -0.058 1 94.81 205 PRO B N 1
ATOM 6944 C CA . PRO B 1 205 ? 30.312 -23.953 0.056 1 94.81 205 PRO B CA 1
ATOM 6945 C C . PRO B 1 205 ? 29.109 -24.703 0.619 1 94.81 205 PRO B C 1
ATOM 6947 O O . PRO B 1 205 ? 28.266 -24.109 1.293 1 94.81 205 PRO B O 1
ATOM 6950 N N . LEU B 1 206 ? 29.031 -25.984 0.35 1 92 206 LEU B N 1
ATOM 6951 C CA . LEU B 1 206 ? 27.922 -26.797 0.818 1 92 206 LEU B CA 1
ATOM 6952 C C . LEU B 1 206 ? 27.797 -26.719 2.336 1 92 206 LEU B C 1
ATOM 6954 O O . LEU B 1 206 ? 26.703 -26.891 2.879 1 92 206 LEU B O 1
ATOM 6958 N N . ASP B 1 207 ? 28.844 -26.391 3.023 1 92.69 207 ASP B N 1
ATOM 6959 C CA . ASP B 1 207 ? 28.859 -26.375 4.484 1 92.69 207 ASP B CA 1
ATOM 6960 C C . ASP B 1 207 ? 28.641 -24.969 5.027 1 92.69 207 ASP B C 1
ATOM 6962 O O . ASP B 1 207 ? 28.562 -24.766 6.238 1 92.69 207 ASP B O 1
ATOM 6966 N N . ASN B 1 208 ? 28.516 -23.953 4.203 1 96.06 208 ASN B N 1
ATOM 6967 C CA . ASN B 1 208 ? 28.516 -22.562 4.66 1 96.06 208 ASN B CA 1
ATOM 6968 C C . ASN B 1 208 ? 27.375 -21.766 4.043 1 96.06 208 ASN B C 1
ATOM 6970 O O . ASN B 1 208 ? 27.547 -20.594 3.713 1 96.06 208 ASN B O 1
ATOM 6974 N N . LEU B 1 209 ? 26.188 -22.328 3.938 1 97.06 209 LEU B N 1
ATOM 6975 C CA . LEU B 1 209 ? 25.109 -21.719 3.166 1 97.06 209 LEU B CA 1
ATOM 6976 C C . LEU B 1 209 ? 24.328 -20.719 4.012 1 97.06 209 LEU B C 1
ATOM 6978 O O . LEU B 1 209 ? 23.547 -19.922 3.48 1 97.06 209 LEU B O 1
ATOM 6982 N N . ALA B 1 210 ? 24.547 -20.594 5.324 1 95.88 210 ALA B N 1
ATOM 6983 C CA . ALA B 1 210 ? 23.719 -19.844 6.258 1 95.88 210 ALA B CA 1
ATOM 6984 C C . ALA B 1 210 ? 23.703 -18.359 5.914 1 95.88 210 ALA B C 1
ATOM 6986 O O . ALA B 1 210 ? 22.656 -17.734 5.883 1 95.88 210 ALA B O 1
ATOM 6987 N N . PRO B 1 211 ? 24.891 -17.781 5.559 1 94.5 211 PRO B N 1
ATOM 6988 C CA . PRO B 1 211 ? 24.859 -16.359 5.223 1 94.5 211 PRO B CA 1
ATOM 6989 C C . PRO B 1 211 ? 24.016 -16.062 3.99 1 94.5 211 PRO B C 1
ATOM 6991 O O . PRO B 1 211 ? 23.297 -15.055 3.959 1 94.5 211 PRO B O 1
ATOM 6994 N N . LEU B 1 212 ? 24.047 -16.906 3.047 1 95.75 212 LEU B N 1
ATOM 6995 C CA . LEU B 1 212 ? 23.266 -16.734 1.832 1 95.75 212 LEU B CA 1
ATOM 6996 C C . LEU B 1 212 ? 21.781 -16.891 2.121 1 95.75 212 LEU B C 1
ATOM 6998 O O . LEU B 1 212 ? 20.953 -16.141 1.612 1 95.75 212 LEU B O 1
ATOM 7002 N N . ALA B 1 213 ? 21.5 -17.844 2.924 1 95.12 213 ALA B N 1
ATOM 7003 C CA . ALA B 1 213 ? 20.109 -18.125 3.281 1 95.12 213 ALA B CA 1
ATOM 7004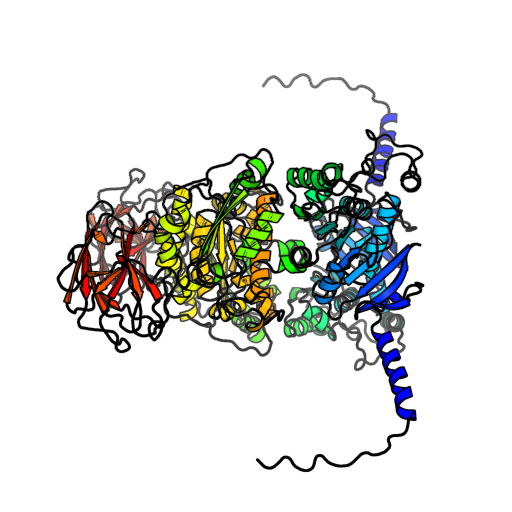 C C . ALA B 1 213 ? 19.516 -16.984 4.094 1 95.12 213 ALA B C 1
ATOM 7006 O O . ALA B 1 213 ? 18.344 -16.641 3.918 1 95.12 213 ALA B O 1
ATOM 7007 N N . SER B 1 214 ? 20.359 -16.422 4.941 1 94.38 214 SER B N 1
ATOM 7008 C CA . SER B 1 214 ? 19.891 -15.336 5.789 1 94.38 214 SER B CA 1
ATOM 7009 C C . SER B 1 214 ? 19.453 -14.133 4.957 1 94.38 214 SER B C 1
ATOM 7011 O O . SER B 1 214 ? 18.562 -13.383 5.367 1 94.38 214 SER B O 1
ATOM 7013 N N . GLN B 1 215 ? 20.031 -14.023 3.75 1 94.5 215 GLN B N 1
ATOM 7014 C CA . GLN B 1 215 ? 19.656 -12.938 2.844 1 94.5 215 GLN B CA 1
ATOM 7015 C C . GLN B 1 215 ? 18.609 -13.398 1.839 1 94.5 215 GLN B C 1
ATOM 7017 O O . GLN B 1 215 ? 18.188 -12.633 0.971 1 94.5 215 GLN B O 1
ATOM 7022 N N . GLN B 1 216 ? 18.234 -14.641 1.952 1 95.62 216 GLN B N 1
ATOM 7023 C CA . GLN B 1 216 ? 17.188 -15.234 1.108 1 95.62 216 GLN B CA 1
ATOM 7024 C C . GLN B 1 216 ? 17.547 -15.094 -0.37 1 95.62 216 GLN B C 1
ATOM 7026 O O . GLN B 1 216 ? 16.688 -14.781 -1.192 1 95.62 216 GLN B O 1
ATOM 7031 N N . VAL B 1 217 ? 18.812 -15.266 -0.7 1 97.88 217 VAL B N 1
ATOM 7032 C CA . VAL B 1 217 ? 19.25 -15.188 -2.09 1 97.88 217 VAL B CA 1
ATOM 7033 C C . VAL B 1 217 ? 18.641 -16.344 -2.887 1 97.88 217 VAL B C 1
ATOM 7035 O O . VAL B 1 217 ? 18.859 -17.516 -2.562 1 97.88 217 VAL B O 1
ATOM 7038 N N . PRO B 1 218 ? 17.922 -16.031 -3.951 1 98.44 218 PRO B N 1
ATOM 7039 C CA . PRO B 1 218 ? 17.328 -17.125 -4.734 1 98.44 218 PRO B CA 1
ATOM 7040 C C . PRO B 1 218 ? 18.344 -17.859 -5.598 1 98.44 218 PRO B C 1
ATOM 7042 O O . PRO B 1 218 ? 19.266 -17.234 -6.125 1 98.44 218 PRO B O 1
ATOM 7045 N N . VAL B 1 219 ? 18.141 -19.172 -5.742 1 98.62 219 VAL B N 1
ATOM 7046 C CA . VAL B 1 219 ? 19.031 -20 -6.555 1 98.62 219 VAL B CA 1
ATOM 7047 C C . VAL B 1 219 ? 18.203 -20.781 -7.586 1 98.62 219 VAL B C 1
ATOM 7049 O O . VAL B 1 219 ? 17.141 -21.297 -7.266 1 98.62 219 VAL B O 1
ATOM 7052 N N . ILE B 1 220 ? 18.656 -20.766 -8.805 1 98.75 220 ILE B N 1
ATOM 7053 C CA . ILE B 1 220 ? 18.141 -21.719 -9.781 1 98.75 220 ILE B CA 1
ATOM 7054 C C . ILE B 1 220 ? 19.281 -22.609 -10.266 1 98.75 220 ILE B C 1
ATOM 7056 O O . ILE B 1 220 ? 20.406 -22.141 -10.469 1 98.75 220 ILE B O 1
ATOM 7060 N N . ALA B 1 221 ? 19.016 -23.906 -10.438 1 98.62 221 ALA B N 1
ATOM 7061 C CA . ALA B 1 221 ? 20.062 -24.844 -10.875 1 98.62 221 ALA B CA 1
ATOM 7062 C C . ALA B 1 221 ? 19.547 -25.734 -12.008 1 98.62 221 ALA B C 1
ATOM 7064 O O . ALA B 1 221 ? 18.375 -26.109 -12.023 1 98.62 221 ALA B O 1
ATOM 7065 N N . VAL B 1 222 ? 20.391 -26 -12.938 1 98.44 222 VAL B N 1
ATOM 7066 C CA . VAL B 1 222 ? 20.172 -26.969 -14.016 1 98.44 222 VAL B CA 1
ATOM 7067 C C . VAL B 1 222 ? 21.188 -28.109 -13.898 1 98.44 222 VAL B C 1
ATOM 7069 O O . VAL B 1 222 ? 22.391 -27.875 -13.953 1 98.44 222 VAL B O 1
ATOM 7072 N N . CYS B 1 223 ? 20.672 -29.359 -13.75 1 97.88 223 CYS B N 1
ATOM 7073 C CA . CYS B 1 22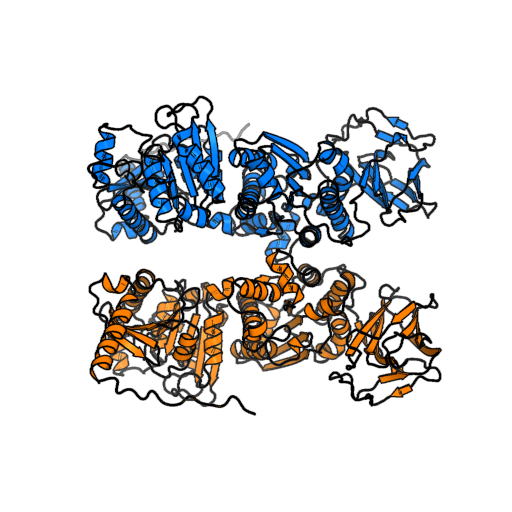3 ? 21.578 -30.484 -13.5 1 97.88 223 CYS B CA 1
ATOM 7074 C C . CYS B 1 223 ? 21.156 -31.703 -14.305 1 97.88 223 CYS B C 1
ATOM 7076 O O . CYS B 1 223 ? 19.969 -31.938 -14.508 1 97.88 223 CYS B O 1
ATOM 7078 N N . GLY B 1 224 ? 22.156 -32.406 -14.758 1 96.75 224 GLY B N 1
ATOM 7079 C CA . GLY B 1 224 ? 21.906 -33.75 -15.227 1 96.75 224 GLY B CA 1
ATOM 7080 C C . GLY B 1 224 ? 21.938 -34.812 -14.117 1 96.75 224 GLY B C 1
ATOM 7081 O O . GLY B 1 224 ? 22.875 -34.812 -13.32 1 96.75 224 GLY B O 1
ATOM 7082 N N . ASP B 1 225 ? 20.953 -35.656 -14.109 1 94.5 225 ASP B N 1
ATOM 7083 C CA . ASP B 1 225 ? 20.875 -36.594 -12.984 1 94.5 225 ASP B CA 1
ATOM 7084 C C . ASP B 1 225 ? 21.797 -37.781 -13.195 1 94.5 225 ASP B C 1
ATOM 7086 O O . ASP B 1 225 ? 22 -38.594 -12.281 1 94.5 225 ASP B O 1
ATOM 7090 N N . SER B 1 226 ? 22.484 -37.875 -14.383 1 95.62 226 SER B N 1
ATOM 7091 C CA . SER B 1 226 ? 23.422 -38.938 -14.672 1 95.62 226 SER B CA 1
ATOM 7092 C C . SER B 1 226 ? 24.828 -38.406 -14.891 1 95.62 226 SER B C 1
ATOM 7094 O O . SER B 1 226 ? 25.641 -39.031 -15.586 1 95.62 226 SER B O 1
ATOM 7096 N N . ASP B 1 227 ? 25.047 -37.281 -14.344 1 95.88 227 ASP B N 1
ATOM 7097 C CA . ASP B 1 227 ? 26.359 -36.625 -14.438 1 95.88 227 ASP B CA 1
ATOM 7098 C C . ASP B 1 227 ? 27.406 -37.438 -13.688 1 95.88 227 ASP B C 1
ATOM 7100 O O . ASP B 1 227 ? 27.375 -37.531 -12.453 1 95.88 227 ASP B O 1
ATOM 7104 N N . ARG B 1 228 ? 28.422 -37.938 -14.352 1 92.88 228 ARG B N 1
ATOM 7105 C CA . ARG B 1 228 ? 29.438 -38.781 -13.734 1 92.88 228 ARG B CA 1
ATOM 7106 C C . ARG B 1 228 ? 30.656 -37.938 -13.305 1 92.88 228 ARG B C 1
ATOM 7108 O O . ARG B 1 228 ? 31.469 -38.406 -12.508 1 92.88 228 ARG B O 1
ATOM 7115 N N . VAL B 1 229 ? 30.734 -36.812 -13.891 1 92.69 229 VAL B N 1
ATOM 7116 C CA . VAL B 1 229 ? 31.875 -35.938 -13.578 1 92.69 229 VAL B CA 1
ATOM 7117 C C . VAL B 1 229 ? 31.609 -35.219 -12.266 1 92.69 229 VAL B C 1
ATOM 7119 O O . VAL B 1 229 ? 32.438 -35.25 -11.352 1 92.69 229 VAL B O 1
ATOM 7122 N N . VAL B 1 230 ? 30.5 -34.531 -12.156 1 94.94 230 VAL B N 1
ATOM 7123 C CA . VAL B 1 230 ? 30.031 -33.844 -10.953 1 94.94 230 VAL B CA 1
ATOM 7124 C C . VAL B 1 230 ? 28.672 -34.438 -10.539 1 94.94 230 VAL B C 1
ATOM 7126 O O . VAL B 1 230 ? 27.625 -33.906 -10.906 1 94.94 230 VAL B O 1
ATOM 7129 N N . PRO B 1 231 ? 28.734 -35.406 -9.781 1 95.12 231 PRO B N 1
ATOM 7130 C CA . PRO B 1 231 ? 27.5 -36.125 -9.469 1 95.12 231 PRO B CA 1
ATOM 7131 C C . PRO B 1 231 ? 26.469 -35.25 -8.758 1 95.12 231 PRO B C 1
ATOM 7133 O O . PRO B 1 231 ? 26.781 -34.625 -7.754 1 95.12 231 PRO B O 1
ATOM 7136 N N . PHE B 1 232 ? 25.219 -35.312 -9.289 1 95.81 232 PHE B N 1
ATOM 7137 C CA . PHE B 1 232 ? 24.109 -34.531 -8.758 1 95.81 232 PHE B CA 1
ATOM 7138 C C . PHE B 1 232 ? 23.906 -34.812 -7.277 1 95.81 232 PHE B C 1
ATOM 7140 O O . PHE B 1 232 ? 23.797 -33.875 -6.469 1 95.81 232 PHE B O 1
ATOM 7147 N N . ARG B 1 233 ? 23.906 -35.969 -6.824 1 95.06 233 ARG B N 1
ATOM 7148 C CA . ARG B 1 233 ? 23.578 -36.438 -5.477 1 95.06 233 ARG B CA 1
ATOM 7149 C C . ARG B 1 233 ? 24.578 -35.906 -4.461 1 95.06 233 ARG B C 1
ATOM 7151 O O . ARG B 1 233 ? 24.234 -35.656 -3.305 1 95.06 233 ARG B O 1
ATOM 7158 N N . ASP B 1 234 ? 25.797 -35.625 -4.949 1 94.06 234 ASP B N 1
ATOM 7159 C CA . ASP B 1 234 ? 26.859 -35.25 -4.023 1 94.06 234 ASP B CA 1
ATOM 7160 C C . ASP B 1 234 ? 27.109 -33.75 -4.047 1 94.06 234 ASP B C 1
ATOM 7162 O O . ASP B 1 234 ? 27.938 -33.25 -3.289 1 94.06 234 ASP B O 1
ATOM 7166 N N . ASN B 1 235 ? 26.375 -33.094 -4.922 1 96.06 235 ASN B N 1
ATOM 7167 C CA . ASN B 1 235 ? 26.641 -31.656 -5.082 1 96.06 235 ASN B CA 1
ATOM 7168 C C . ASN B 1 235 ? 25.359 -30.844 -4.977 1 96.06 235 ASN B C 1
ATOM 7170 O O . ASN B 1 235 ? 24.859 -30.609 -3.875 1 96.06 235 ASN B O 1
ATOM 7174 N N . MET B 1 236 ? 24.672 -30.609 -6.094 1 97.31 236 MET B N 1
ATOM 7175 C CA . MET B 1 236 ? 23.562 -29.672 -6.105 1 97.31 236 MET B CA 1
ATOM 7176 C C . MET B 1 236 ? 22.391 -30.188 -5.285 1 97.31 236 MET B C 1
ATOM 7178 O O . MET B 1 236 ? 21.641 -29.422 -4.691 1 97.31 236 MET B O 1
ATOM 7182 N N . LYS B 1 237 ? 22.203 -31.516 -5.262 1 97.19 237 LYS B N 1
ATOM 7183 C CA . LYS B 1 237 ? 21.125 -32.062 -4.43 1 97.19 237 LYS B CA 1
ATOM 7184 C C . LYS B 1 237 ? 21.312 -31.656 -2.967 1 97.19 237 LYS B C 1
ATOM 7186 O O . LYS B 1 237 ? 20.344 -31.297 -2.287 1 97.19 237 LYS B O 1
ATOM 7191 N N . LEU B 1 238 ? 22.531 -31.734 -2.512 1 96.19 238 LEU B N 1
ATOM 7192 C CA . LEU B 1 238 ? 22.828 -31.359 -1.131 1 96.19 238 LEU B CA 1
ATOM 7193 C C . LEU B 1 238 ? 22.625 -29.875 -0.909 1 96.19 238 LEU B C 1
ATOM 7195 O O . LEU B 1 238 ? 22.094 -29.469 0.121 1 96.19 238 LEU B O 1
ATOM 7199 N N . ILE B 1 239 ? 23.047 -29.047 -1.891 1 97.06 239 ILE B N 1
ATOM 7200 C CA . ILE B 1 239 ? 22.812 -27.609 -1.809 1 97.06 239 ILE B CA 1
ATOM 7201 C C . ILE B 1 239 ? 21.328 -27.328 -1.701 1 97.06 239 ILE B C 1
ATOM 7203 O O . ILE B 1 239 ? 20.875 -26.594 -0.815 1 97.06 239 ILE B O 1
ATOM 7207 N N . ARG B 1 240 ? 20.547 -27.938 -2.568 1 96.88 240 ARG B N 1
ATOM 7208 C CA . ARG B 1 240 ? 19.109 -27.734 -2.59 1 96.88 240 ARG B CA 1
ATOM 7209 C C . ARG B 1 240 ? 18.484 -28.109 -1.248 1 96.88 240 ARG B C 1
ATOM 7211 O O . ARG B 1 240 ? 17.719 -27.328 -0.675 1 96.88 240 ARG B O 1
ATOM 7218 N N . ASP B 1 241 ? 18.844 -29.281 -0.733 1 94.62 241 ASP B N 1
ATOM 7219 C CA . ASP B 1 241 ? 18.234 -29.781 0.497 1 94.62 241 ASP B CA 1
ATOM 7220 C C . ASP B 1 241 ? 18.609 -28.891 1.688 1 94.62 241 ASP B C 1
ATOM 7222 O O . ASP B 1 241 ? 17.734 -28.5 2.471 1 94.62 241 ASP B O 1
ATOM 7226 N N . ARG B 1 242 ? 19.828 -28.516 1.788 1 94.88 242 ARG B N 1
ATOM 7227 C CA . ARG B 1 242 ? 20.297 -27.719 2.916 1 94.88 242 ARG B CA 1
ATOM 7228 C C . ARG B 1 242 ? 19.781 -26.297 2.83 1 94.88 242 ARG B C 1
ATOM 7230 O O . ARG B 1 242 ? 19.391 -25.703 3.844 1 94.88 242 ARG B O 1
ATOM 7237 N N . TYR B 1 243 ? 19.812 -25.75 1.63 1 95.19 243 TYR B N 1
ATOM 7238 C CA . TYR B 1 243 ? 19.344 -24.375 1.421 1 95.19 243 TYR B CA 1
ATOM 7239 C C . TYR B 1 243 ? 17.859 -24.266 1.729 1 95.19 243 TYR B C 1
ATOM 7241 O O . TYR B 1 243 ? 17.406 -23.297 2.338 1 95.19 243 TYR B O 1
ATOM 7249 N N . GLN B 1 244 ? 17.109 -25.266 1.355 1 91.94 244 GLN B N 1
ATOM 7250 C CA . GLN B 1 244 ? 15.68 -25.328 1.659 1 91.94 244 GLN B CA 1
ATOM 7251 C C . GLN B 1 244 ? 15.445 -25.438 3.162 1 91.94 244 GLN B C 1
ATOM 7253 O O . GLN B 1 244 ? 14.523 -24.828 3.701 1 91.94 244 GLN B O 1
ATOM 7258 N N . GLN B 1 245 ? 16.234 -26.188 3.811 1 90.12 245 GLN B N 1
ATOM 7259 C CA . GLN B 1 245 ? 16.125 -26.359 5.258 1 90.12 245 GLN B CA 1
ATOM 7260 C C . GLN B 1 245 ? 16.375 -25.031 5.98 1 90.12 245 GLN B C 1
ATOM 7262 O O . GLN B 1 245 ? 15.805 -24.797 7.051 1 90.12 245 GLN B O 1
ATOM 7267 N N . LEU B 1 246 ? 17.188 -24.25 5.383 1 91.94 246 LEU B N 1
ATOM 7268 C CA . LEU B 1 246 ? 17.484 -22.953 5.961 1 91.94 246 LEU B CA 1
ATOM 7269 C C . LEU B 1 246 ? 16.406 -21.938 5.613 1 91.94 246 LEU B C 1
ATOM 7271 O O . LEU B 1 246 ? 16.484 -20.766 6.027 1 91.94 246 LEU B O 1
ATOM 7275 N N . GLY B 1 247 ? 15.391 -22.344 4.793 1 89.69 247 GLY B N 1
ATOM 7276 C CA . GLY B 1 247 ? 14.25 -21.5 4.484 1 89.69 247 GLY B CA 1
ATOM 7277 C C . GLY B 1 247 ? 14.461 -20.641 3.256 1 89.69 247 GLY B C 1
ATOM 7278 O O . GLY B 1 247 ? 13.695 -19.703 3.008 1 89.69 247 GLY B O 1
ATOM 7279 N N . ALA B 1 248 ? 15.523 -20.875 2.516 1 94.38 248 ALA B N 1
ATOM 7280 C CA . ALA B 1 248 ? 15.828 -20.047 1.351 1 94.38 248 ALA B CA 1
ATOM 7281 C C . ALA B 1 248 ? 15.352 -20.703 0.064 1 94.38 248 ALA B C 1
ATOM 7283 O O . ALA B 1 248 ? 15.273 -21.938 -0.015 1 94.38 248 ALA B O 1
ATOM 7284 N N . PRO B 1 249 ? 15 -19.922 -0.944 1 96.12 249 PRO B N 1
ATOM 7285 C CA . PRO B 1 249 ? 14.375 -20.484 -2.148 1 96.12 249 PRO B CA 1
ATOM 7286 C C . PRO B 1 249 ? 15.398 -21.062 -3.131 1 96.12 249 PRO B C 1
ATOM 7288 O O . PRO B 1 249 ? 16.422 -20.422 -3.406 1 96.12 249 PRO B O 1
ATOM 7291 N N . VAL B 1 250 ? 15.07 -22.234 -3.67 1 97.44 250 VAL B N 1
ATOM 7292 C CA . VAL B 1 250 ? 15.859 -22.891 -4.707 1 97.44 250 VAL B CA 1
ATOM 7293 C C . VAL B 1 250 ? 14.93 -23.531 -5.734 1 97.44 250 VAL B C 1
ATOM 7295 O O . VAL B 1 250 ? 13.992 -24.25 -5.375 1 97.44 250 VAL B O 1
ATOM 7298 N N . GLU B 1 251 ? 15.117 -23.172 -6.949 1 98.31 251 GLU B N 1
ATOM 7299 C CA . GLU B 1 251 ? 14.484 -23.844 -8.078 1 98.31 251 GLU B CA 1
ATOM 7300 C C . GLU B 1 251 ? 15.469 -24.797 -8.758 1 98.31 251 GLU B C 1
ATOM 7302 O O . GLU B 1 251 ? 16.641 -24.469 -8.953 1 98.31 251 GLU B O 1
ATOM 7307 N N . LEU B 1 252 ? 15 -25.984 -9.062 1 98.31 252 LEU B N 1
ATOM 7308 C CA . LEU B 1 252 ? 15.852 -27.016 -9.633 1 98.31 252 LEU B CA 1
ATOM 7309 C C . LEU B 1 252 ? 15.234 -27.594 -10.898 1 98.31 252 LEU B C 1
ATOM 7311 O O . LEU B 1 252 ? 14.062 -27.984 -10.898 1 98.31 252 LEU B O 1
ATOM 7315 N N . ILE B 1 253 ? 15.992 -27.547 -11.969 1 98 253 ILE B N 1
ATOM 7316 C CA . ILE B 1 253 ? 15.648 -28.203 -13.227 1 98 253 ILE B CA 1
ATOM 7317 C C . ILE B 1 253 ? 16.547 -29.406 -13.445 1 98 253 ILE B C 1
ATOM 7319 O O . ILE B 1 253 ? 17.766 -29.266 -13.609 1 98 253 ILE B O 1
ATOM 7323 N N . ILE B 1 254 ? 16 -30.594 -13.445 1 97.06 254 ILE B N 1
ATOM 7324 C CA . ILE B 1 254 ? 16.75 -31.828 -13.633 1 97.06 254 ILE B CA 1
ATOM 7325 C C . ILE B 1 254 ? 16.562 -32.344 -15.062 1 97.06 254 ILE B C 1
ATOM 7327 O O . ILE B 1 254 ? 15.438 -32.438 -15.547 1 97.06 254 ILE B O 1
ATOM 7331 N N . LYS B 1 255 ? 17.625 -32.562 -15.719 1 96.88 255 LYS B N 1
ATOM 7332 C CA . LYS B 1 255 ? 17.625 -33.219 -17.031 1 96.88 255 LYS B CA 1
ATOM 7333 C C . LYS B 1 255 ? 17.797 -34.719 -16.906 1 96.88 255 LYS B C 1
ATOM 7335 O O . LYS B 1 255 ? 18.906 -35.188 -16.672 1 96.88 255 LYS B O 1
ATOM 7340 N N . PRO B 1 256 ? 16.734 -35.469 -17.125 1 94.62 256 PRO B N 1
ATOM 7341 C CA . PRO B 1 256 ? 16.812 -36.906 -16.906 1 94.62 256 PRO B CA 1
ATOM 7342 C C . PRO B 1 256 ? 17.766 -37.594 -17.891 1 94.62 256 PRO B C 1
ATOM 7344 O O . PRO B 1 256 ? 17.672 -37.375 -19.094 1 94.62 256 PRO B O 1
ATOM 7347 N N . GLY B 1 257 ? 18.594 -38.312 -17.359 1 95.81 257 GLY B N 1
ATOM 7348 C CA . GLY B 1 257 ? 19.516 -39.125 -18.156 1 95.81 257 GLY B CA 1
ATOM 7349 C C . GLY B 1 257 ? 20.703 -38.344 -18.688 1 95.81 257 GLY B C 1
ATOM 7350 O O . GLY B 1 257 ? 21.578 -38.875 -19.328 1 95.81 257 GLY B O 1
ATOM 7351 N N . ALA B 1 258 ? 20.734 -37.094 -18.375 1 95.81 258 ALA B N 1
ATOM 7352 C CA . ALA B 1 258 ? 21.797 -36.25 -18.922 1 95.81 258 ALA B CA 1
ATOM 7353 C C . ALA B 1 258 ? 23.078 -36.375 -18.094 1 95.81 258 ALA B C 1
ATOM 7355 O O . ALA B 1 258 ? 23.031 -36.469 -16.875 1 95.81 258 ALA B O 1
ATOM 7356 N N . ASP B 1 259 ? 24.188 -36.375 -18.797 1 95.81 259 ASP B N 1
ATOM 7357 C CA . ASP B 1 259 ? 25.516 -36.375 -18.188 1 95.81 259 ASP B CA 1
ATOM 7358 C C . ASP B 1 259 ? 26.031 -34.938 -17.984 1 95.81 259 ASP B C 1
ATOM 7360 O O . ASP B 1 259 ? 25.25 -34.031 -17.812 1 95.81 259 ASP B O 1
ATOM 7364 N N . HIS B 1 260 ? 27.312 -34.75 -17.797 1 94.69 260 HIS B N 1
ATOM 7365 C CA . HIS B 1 260 ? 27.906 -33.438 -17.469 1 94.69 260 HIS B CA 1
ATOM 7366 C C . HIS B 1 260 ? 27.703 -32.438 -18.609 1 94.69 260 HIS B C 1
ATOM 7368 O O . HIS B 1 260 ? 27.562 -31.25 -18.359 1 94.69 260 HIS B O 1
ATOM 7374 N N . HIS B 1 261 ? 27.781 -32.875 -19.828 1 92.56 261 HIS B N 1
ATOM 7375 C CA . HIS B 1 261 ? 27.484 -32.062 -21.016 1 92.56 261 HIS B CA 1
ATOM 7376 C C . HIS B 1 261 ? 26.281 -32.625 -21.766 1 92.56 261 HIS B C 1
ATOM 7378 O O . HIS B 1 261 ? 26.031 -33.812 -21.766 1 92.56 261 HIS B O 1
ATOM 7384 N N . PRO B 1 262 ? 25.531 -31.844 -22.406 1 91.31 262 PRO B N 1
ATOM 7385 C CA . PRO B 1 262 ? 25.688 -30.391 -22.531 1 91.31 262 PRO B CA 1
ATOM 7386 C C . PRO B 1 262 ? 25.172 -29.625 -21.312 1 91.31 262 PRO B C 1
ATOM 7388 O O . PRO B 1 262 ? 24.219 -30.078 -20.672 1 91.31 262 PRO B O 1
ATOM 7391 N N . HIS B 1 263 ? 25.75 -28.453 -21.078 1 92.31 263 HIS B N 1
ATOM 7392 C CA . HIS B 1 263 ? 25.266 -27.531 -20.047 1 92.31 263 HIS B CA 1
ATOM 7393 C C . HIS B 1 263 ? 24.094 -26.688 -20.562 1 92.31 263 HIS B C 1
ATOM 7395 O O . HIS B 1 263 ? 23.75 -26.75 -21.734 1 92.31 263 HIS B O 1
ATOM 7401 N N . SER B 1 264 ? 23.5 -26.062 -19.641 1 92 264 SER B N 1
ATOM 7402 C CA . SER B 1 264 ? 22.422 -25.125 -19.906 1 92 264 SER B CA 1
ATOM 7403 C C . SER B 1 264 ? 21.219 -25.812 -20.531 1 92 264 SER B C 1
ATOM 7405 O O . SER B 1 264 ? 21.062 -27.031 -20.422 1 92 264 SER B O 1
ATOM 7407 N N . LEU B 1 265 ? 20.234 -24.984 -20.906 1 94.19 265 LEU B N 1
ATOM 7408 C CA . LEU B 1 265 ? 19.016 -25.438 -21.562 1 94.19 265 LEU B CA 1
ATOM 7409 C C . LEU B 1 265 ? 18.953 -24.969 -23 1 94.19 265 LEU B C 1
ATOM 7411 O O . LEU B 1 265 ? 19.484 -23.906 -23.344 1 94.19 265 LEU B O 1
ATOM 7415 N N . GLU B 1 266 ? 18.406 -25.828 -23.797 1 90.81 266 GLU B N 1
ATOM 7416 C CA . GLU B 1 266 ? 18.172 -25.391 -25.172 1 90.81 266 GLU B CA 1
ATOM 7417 C C . GLU B 1 266 ? 17.312 -24.125 -25.203 1 90.81 266 GLU B C 1
ATOM 7419 O O . GLU B 1 266 ? 17.656 -23.141 -25.875 1 90.81 266 GLU B O 1
ATOM 7424 N N . ASN B 1 267 ? 16.297 -24.234 -24.578 1 94.69 267 ASN B N 1
ATOM 7425 C CA . ASN B 1 267 ? 15.492 -23.047 -24.312 1 94.69 267 ASN B CA 1
ATOM 7426 C C . ASN B 1 267 ? 15.859 -22.422 -22.969 1 94.69 267 ASN B C 1
ATOM 7428 O O . ASN B 1 267 ? 15.492 -22.938 -21.922 1 94.69 267 ASN B O 1
ATOM 7432 N N . PRO B 1 268 ? 16.547 -21.25 -22.969 1 96.94 268 PRO B N 1
ATOM 7433 C CA . PRO B 1 268 ? 17.062 -20.672 -21.734 1 96.94 268 PRO B CA 1
ATOM 7434 C C . PRO B 1 268 ? 15.984 -19.938 -20.938 1 96.94 268 PRO B C 1
ATOM 7436 O O . PRO B 1 268 ? 16.266 -19.406 -19.859 1 96.94 268 PRO B O 1
ATOM 7439 N N . GLU B 1 269 ? 14.75 -19.922 -21.406 1 96.25 269 GLU B N 1
ATOM 7440 C CA . GLU B 1 269 ? 13.711 -19.016 -20.906 1 96.25 269 GLU B CA 1
ATOM 7441 C C . GLU B 1 269 ? 13.461 -19.234 -19.422 1 96.25 269 GLU B C 1
ATOM 7443 O O . GLU B 1 269 ? 13.328 -18.266 -18.672 1 96.25 269 GLU B O 1
ATOM 7448 N N . PRO B 1 270 ? 13.406 -20.5 -18.969 1 97.12 270 PRO B N 1
ATOM 7449 C CA . PRO B 1 270 ? 13.141 -20.672 -17.531 1 97.12 270 PRO B CA 1
ATOM 7450 C C . PRO B 1 270 ? 14.203 -20 -16.656 1 97.12 270 PRO B C 1
ATOM 7452 O O . PRO B 1 270 ? 13.875 -19.391 -15.633 1 97.12 270 PRO B O 1
ATOM 7455 N N . VAL B 1 271 ? 15.422 -20.062 -17.078 1 98.44 271 VAL B N 1
ATOM 7456 C CA . VAL B 1 271 ? 16.531 -19.484 -16.312 1 98.44 271 VAL B CA 1
ATOM 7457 C C . VAL B 1 271 ? 16.516 -17.953 -16.469 1 98.44 271 VAL B C 1
ATOM 7459 O O . VAL B 1 271 ? 16.672 -17.234 -15.484 1 98.44 271 VAL B O 1
ATOM 7462 N N . VAL B 1 272 ? 16.25 -17.5 -17.688 1 98.31 272 VAL B N 1
ATOM 7463 C CA . VAL B 1 272 ? 16.219 -16.078 -17.984 1 98.31 272 VAL B CA 1
ATOM 7464 C C . VAL B 1 272 ? 15.102 -15.398 -17.188 1 98.31 272 VAL B C 1
ATOM 7466 O O . VAL B 1 272 ? 15.312 -14.359 -16.562 1 98.31 272 VAL B O 1
ATOM 7469 N N . ASP B 1 273 ? 13.961 -16 -17.172 1 97.81 273 ASP B N 1
ATOM 7470 C CA . ASP B 1 273 ? 12.812 -15.477 -16.438 1 97.81 273 ASP B CA 1
ATOM 7471 C C . ASP B 1 273 ? 13.117 -15.406 -14.938 1 97.81 273 ASP B C 1
ATOM 7473 O O . ASP B 1 273 ? 12.766 -14.422 -14.281 1 97.81 273 ASP B O 1
ATOM 7477 N N . PHE B 1 274 ? 13.766 -16.469 -14.484 1 98.38 274 PHE B N 1
ATOM 7478 C CA . PHE B 1 274 ? 14.156 -16.5 -13.078 1 98.38 274 PHE B CA 1
ATOM 7479 C C . PHE B 1 274 ? 15.078 -15.344 -12.742 1 98.38 274 PHE B C 1
ATOM 7481 O O . PHE B 1 274 ? 14.867 -14.641 -11.75 1 98.38 274 PHE B O 1
ATOM 7488 N N . ILE B 1 275 ? 16.047 -15.125 -13.547 1 98.69 275 ILE B N 1
ATOM 7489 C CA . ILE B 1 275 ? 17.031 -14.07 -13.305 1 98.69 275 ILE B CA 1
ATOM 7490 C C . ILE B 1 275 ? 16.344 -12.703 -13.367 1 98.69 275 ILE B C 1
ATOM 7492 O O . ILE B 1 275 ? 16.547 -11.867 -12.484 1 98.69 275 ILE B O 1
ATOM 7496 N N . CYS B 1 276 ? 15.523 -12.477 -14.281 1 97.94 276 CYS B N 1
ATOM 7497 C CA . CYS B 1 276 ? 14.867 -11.188 -14.469 1 97.94 276 CYS B CA 1
ATOM 7498 C C . CYS B 1 276 ? 13.984 -10.844 -13.273 1 97.94 276 CYS B C 1
ATOM 7500 O O . CYS B 1 276 ? 14.078 -9.75 -12.719 1 97.94 276 CYS B O 1
ATOM 7502 N N . ARG B 1 277 ? 13.172 -11.781 -12.812 1 97.62 277 ARG B N 1
ATOM 7503 C CA . ARG B 1 277 ? 12.172 -11.477 -11.789 1 97.62 277 ARG B CA 1
ATOM 7504 C C . ARG B 1 277 ? 12.82 -11.328 -10.422 1 97.62 277 ARG B C 1
ATOM 7506 O O . ARG B 1 277 ? 12.188 -10.867 -9.469 1 97.62 277 ARG B O 1
ATOM 7513 N N . ASN B 1 278 ? 14.102 -11.758 -10.312 1 98.25 278 ASN B N 1
ATOM 7514 C CA . ASN B 1 278 ? 14.766 -11.688 -9.016 1 98.25 278 ASN B CA 1
ATOM 7515 C C . ASN B 1 278 ? 15.734 -10.516 -8.945 1 98.25 278 ASN B C 1
ATOM 7517 O O . ASN B 1 278 ? 16.578 -10.453 -8.039 1 98.25 278 ASN B O 1
ATOM 7521 N N . GLN B 1 279 ? 15.609 -9.562 -9.938 1 97.94 279 GLN B N 1
ATOM 7522 C CA . GLN B 1 279 ? 16.344 -8.312 -9.844 1 97.94 279 GLN B CA 1
ATOM 7523 C C . GLN B 1 279 ? 15.648 -7.324 -8.906 1 97.94 279 GLN B C 1
ATOM 7525 O O . GLN B 1 279 ? 14.422 -7.242 -8.891 1 97.94 279 GLN B O 1
ATOM 7530 N N . PRO B 1 280 ? 16.453 -6.543 -8.156 1 95.88 280 PRO B N 1
ATOM 7531 C CA . PRO B 1 280 ? 15.844 -5.59 -7.223 1 95.88 280 PRO B CA 1
ATOM 7532 C C . PRO B 1 280 ? 14.906 -4.605 -7.914 1 95.88 280 PRO B C 1
ATOM 7534 O O . PRO B 1 280 ? 13.805 -4.344 -7.422 1 95.88 280 PRO B O 1
ATOM 7537 N N . ASP B 1 281 ? 15.297 -4.074 -9.023 1 95.12 281 ASP B N 1
ATOM 7538 C CA . ASP B 1 281 ? 14.492 -3.102 -9.758 1 95.12 281 ASP B CA 1
ATOM 7539 C C . ASP B 1 281 ? 13.156 -3.705 -10.188 1 95.12 281 ASP B C 1
ATOM 7541 O O . ASP B 1 281 ? 12.133 -3.02 -10.18 1 95.12 281 ASP B O 1
ATOM 7545 N N . TYR B 1 282 ? 13.172 -4.965 -10.523 1 96.38 282 TYR B N 1
ATOM 7546 C CA . TYR B 1 282 ? 11.953 -5.656 -10.93 1 96.38 282 TYR B CA 1
ATOM 7547 C C . TYR B 1 282 ? 11.016 -5.832 -9.75 1 96.38 282 TYR B C 1
ATOM 7549 O O . TYR B 1 282 ? 9.82 -5.531 -9.844 1 96.38 282 TYR B O 1
ATOM 7557 N N . GLN B 1 283 ? 11.555 -6.246 -8.648 1 96.81 283 GLN B N 1
ATOM 7558 C CA . GLN B 1 283 ? 10.758 -6.578 -7.473 1 96.81 283 GLN B CA 1
ATOM 7559 C C . GLN B 1 283 ? 10.18 -5.324 -6.824 1 96.81 283 GLN B C 1
ATOM 7561 O O . GLN B 1 283 ? 9.102 -5.367 -6.223 1 96.81 283 GLN B O 1
ATOM 7566 N N . GLU B 1 284 ? 10.883 -4.199 -6.969 1 94.56 284 GLU B N 1
ATOM 7567 C CA . GLU B 1 284 ? 10.406 -2.934 -6.418 1 94.56 284 GLU B CA 1
ATOM 7568 C C . GLU B 1 284 ? 9.109 -2.488 -7.086 1 94.56 284 GLU B C 1
ATOM 7570 O O . GLU B 1 284 ? 8.375 -1.667 -6.535 1 94.56 284 GLU B O 1
ATOM 7575 N N . LYS B 1 285 ? 8.812 -3.004 -8.203 1 96.62 285 LYS B N 1
ATOM 7576 C CA . LYS B 1 285 ? 7.648 -2.598 -8.977 1 96.62 285 LYS B CA 1
ATOM 7577 C C . LYS B 1 285 ? 6.438 -3.469 -8.648 1 96.62 285 LYS B C 1
ATOM 7579 O O . LYS B 1 285 ? 5.332 -3.211 -9.125 1 96.62 285 LYS B O 1
ATOM 7584 N N . GLN B 1 286 ? 6.66 -4.469 -7.875 1 97.62 286 GLN B N 1
ATOM 7585 C CA . GLN B 1 286 ? 5.598 -5.414 -7.543 1 97.62 286 GLN B CA 1
ATOM 7586 C C . GLN B 1 286 ? 4.797 -4.938 -6.336 1 97.62 286 GLN B C 1
ATOM 7588 O O . GLN B 1 286 ? 5.332 -4.246 -5.465 1 97.62 286 GLN B O 1
ATOM 7593 N N . TYR B 1 287 ? 3.531 -5.211 -6.297 1 97.44 287 TYR B N 1
ATOM 7594 C CA . TYR B 1 287 ? 2.637 -4.863 -5.199 1 97.44 287 TYR B CA 1
ATOM 7595 C C . TYR B 1 287 ? 2.059 -6.117 -4.551 1 97.44 287 TYR B C 1
ATOM 7597 O O . TYR B 1 287 ? 1.078 -6.68 -5.039 1 97.44 287 TYR B O 1
ATOM 7605 N N . LEU B 1 288 ? 2.637 -6.535 -3.43 1 97.75 288 LEU B N 1
ATOM 7606 C CA . LEU B 1 288 ? 2.299 -7.77 -2.723 1 97.75 288 LEU B CA 1
ATOM 7607 C C . LEU B 1 288 ? 1.685 -7.465 -1.361 1 97.75 288 LEU B C 1
ATOM 7609 O O . LEU B 1 288 ? 2.162 -6.582 -0.644 1 97.75 288 LEU B O 1
ATOM 7613 N N . ASN B 1 289 ? 0.593 -8.023 -1.028 1 97.12 289 ASN B N 1
ATOM 7614 C CA . ASN B 1 289 ? -0.005 -7.953 0.3 1 97.12 289 ASN B CA 1
ATOM 7615 C C . ASN B 1 289 ? 0.19 -9.258 1.073 1 97.12 289 ASN B C 1
ATOM 7617 O O . ASN B 1 289 ? -0.481 -10.25 0.798 1 97.12 289 ASN B O 1
ATOM 7621 N N . GLU B 1 290 ? 1.082 -9.25 2.006 1 96.44 290 GLU B N 1
ATOM 7622 C CA . GLU B 1 290 ? 1.351 -10.43 2.832 1 96.44 290 GLU B CA 1
ATOM 7623 C C . GLU B 1 290 ? 0.423 -10.477 4.043 1 96.44 290 GLU B C 1
ATOM 7625 O O . GLU B 1 290 ? 0.369 -9.523 4.828 1 96.44 290 GLU B O 1
ATOM 7630 N N . ARG B 1 291 ? -0.336 -11.539 4.137 1 96.94 291 ARG B N 1
ATOM 7631 C CA . ARG B 1 291 ? -1.246 -11.766 5.254 1 96.94 291 ARG B CA 1
ATOM 7632 C C . ARG B 1 291 ? -1.215 -13.227 5.691 1 96.94 291 ARG B C 1
ATOM 7634 O O . ARG B 1 291 ? -1.125 -14.133 4.859 1 96.94 291 ARG B O 1
ATOM 7641 N N . GLY B 1 292 ? -1.33 -13.469 6.969 1 95.44 292 GLY B N 1
ATOM 7642 C CA . GLY B 1 292 ? -1.418 -14.836 7.457 1 95.44 292 GLY B CA 1
ATOM 7643 C C . GLY B 1 292 ? -0.192 -15.672 7.129 1 95.44 292 GLY B C 1
ATOM 7644 O O . GLY B 1 292 ? 0.938 -15.234 7.355 1 95.44 292 GLY B O 1
ATOM 7645 N N . THR B 1 293 ? -0.47 -16.906 6.68 1 96.19 293 THR B N 1
ATOM 7646 C CA . THR B 1 293 ? 0.613 -17.844 6.391 1 96.19 293 THR B CA 1
ATOM 7647 C C . THR B 1 293 ? 0.243 -18.766 5.223 1 96.19 293 THR B C 1
ATOM 7649 O O . THR B 1 293 ? -0.938 -18.953 4.926 1 96.19 293 THR B O 1
ATOM 7652 N N . LEU B 1 294 ? 1.204 -19.188 4.535 1 97.62 294 LEU B N 1
ATOM 7653 C CA . LEU B 1 294 ? 1.051 -20.219 3.51 1 97.62 294 LEU B CA 1
ATOM 7654 C C . LEU B 1 294 ? 1.816 -21.484 3.887 1 97.62 294 LEU B C 1
ATOM 7656 O O . LEU B 1 294 ? 2.217 -22.25 3.012 1 97.62 294 LEU B O 1
ATOM 7660 N N . LYS B 1 295 ? 2.084 -21.672 5.141 1 97 295 LYS B N 1
ATOM 7661 C CA . LYS B 1 295 ? 2.982 -22.719 5.609 1 97 295 LYS B CA 1
ATOM 7662 C C . LYS B 1 295 ? 2.416 -24.109 5.297 1 97 295 LYS B C 1
ATOM 7664 O O . LYS B 1 295 ? 3.17 -25.047 5.078 1 97 295 LYS B O 1
ATOM 7669 N N . ASN B 1 296 ? 1.079 -24.266 5.27 1 98.25 296 ASN B N 1
ATOM 7670 C CA . ASN B 1 296 ? 0.47 -25.578 5.09 1 98.25 296 ASN B CA 1
ATOM 7671 C C . ASN B 1 296 ? 0.814 -26.172 3.729 1 98.25 296 ASN B C 1
ATOM 7673 O O . ASN B 1 296 ? 1.168 -27.359 3.631 1 98.25 296 ASN B O 1
ATOM 7677 N N . SER B 1 297 ? 0.679 -25.359 2.73 1 98.25 297 SER B N 1
ATOM 7678 C CA . SER B 1 297 ? 1.041 -25.859 1.408 1 98.25 297 SER B CA 1
ATOM 7679 C C . SER B 1 297 ? 2.521 -26.219 1.339 1 98.25 297 SER B C 1
ATOM 7681 O O . SER B 1 297 ? 2.893 -27.234 0.765 1 98.25 297 SER B O 1
ATOM 7683 N N . PHE B 1 298 ? 3.346 -25.344 1.885 1 96.94 298 PHE B N 1
ATOM 7684 C CA . PHE B 1 298 ? 4.777 -25.625 1.898 1 96.94 298 PHE B CA 1
ATOM 7685 C C . PHE B 1 298 ? 5.059 -26.984 2.533 1 96.94 298 PHE B C 1
ATOM 7687 O O . PHE B 1 298 ? 5.828 -27.781 1.992 1 96.94 298 PHE B O 1
ATOM 7694 N N . ILE B 1 299 ? 4.484 -27.234 3.686 1 96.31 299 ILE B N 1
ATOM 7695 C CA . ILE B 1 299 ? 4.688 -28.484 4.414 1 96.31 299 ILE B CA 1
ATOM 7696 C C . ILE B 1 299 ? 4.215 -29.656 3.561 1 96.31 299 ILE B C 1
ATOM 7698 O O . ILE B 1 299 ? 4.922 -30.656 3.428 1 96.31 299 ILE B O 1
ATOM 7702 N N . ARG B 1 300 ? 3.08 -29.531 2.92 1 96.31 300 ARG B N 1
ATOM 7703 C CA . ARG B 1 300 ? 2.543 -30.578 2.053 1 96.31 300 ARG B CA 1
ATOM 7704 C C . ARG B 1 300 ? 3.477 -30.844 0.877 1 96.31 300 ARG B C 1
ATOM 7706 O O . ARG B 1 300 ? 3.742 -32 0.541 1 96.31 300 ARG B O 1
ATOM 7713 N N . PHE B 1 301 ? 3.953 -29.781 0.281 1 96.94 301 PHE B N 1
ATOM 7714 C CA . PHE B 1 301 ? 4.785 -29.906 -0.911 1 96.94 301 PHE B CA 1
ATOM 7715 C C . PHE B 1 301 ? 6.156 -30.453 -0.56 1 96.94 301 PHE B C 1
ATOM 7717 O O . PHE B 1 301 ? 6.676 -31.328 -1.263 1 96.94 301 PHE B O 1
ATOM 7724 N N . GLU B 1 302 ? 6.73 -29.969 0.513 1 93.94 302 GLU B N 1
ATOM 7725 C CA . GLU B 1 302 ? 8.133 -30.281 0.803 1 93.94 302 GLU B CA 1
ATOM 7726 C C . GLU B 1 302 ? 8.258 -31.547 1.646 1 93.94 302 GLU B C 1
ATOM 7728 O O . GLU B 1 302 ? 9.172 -32.344 1.443 1 93.94 302 GLU B O 1
ATOM 7733 N N . LYS B 1 303 ? 7.418 -31.781 2.574 1 90.56 303 LYS B N 1
ATOM 7734 C CA . LYS B 1 303 ? 7.551 -32.906 3.5 1 90.56 303 LYS B CA 1
ATOM 7735 C C . LYS B 1 303 ? 6.793 -34.125 2.994 1 90.56 303 LYS B C 1
ATOM 7737 O O . LYS B 1 303 ? 7.336 -35.219 2.963 1 90.56 303 LYS B O 1
ATOM 7742 N N . GLU B 1 304 ? 5.578 -33.875 2.531 1 92.5 304 GLU B N 1
ATOM 7743 C CA . GLU B 1 304 ? 4.762 -35 2.092 1 92.5 304 GLU B CA 1
ATOM 7744 C C . GLU B 1 304 ? 4.957 -35.281 0.605 1 92.5 304 GLU B C 1
ATOM 7746 O O . GLU B 1 304 ? 4.57 -36.344 0.11 1 92.5 304 GLU B O 1
ATOM 7751 N N . ARG B 1 305 ? 5.457 -34.375 -0.079 1 96 305 ARG B N 1
ATOM 7752 C CA . ARG B 1 305 ? 5.793 -34.5 -1.494 1 96 305 ARG B CA 1
ATOM 7753 C C . ARG B 1 305 ? 4.551 -34.781 -2.334 1 96 305 ARG B C 1
ATOM 7755 O O . ARG B 1 305 ? 4.586 -35.594 -3.26 1 96 305 ARG B O 1
ATOM 7762 N N . LYS B 1 306 ? 3.467 -34.219 -1.933 1 96.81 306 LYS B N 1
ATOM 7763 C CA . LYS B 1 306 ? 2.193 -34.188 -2.646 1 96.81 306 LYS B CA 1
ATOM 7764 C C . LYS B 1 306 ? 1.556 -32.812 -2.586 1 96.81 306 LYS B C 1
ATOM 7766 O O . LYS B 1 306 ? 1.712 -32.094 -1.595 1 96.81 306 LYS B O 1
ATOM 7771 N N . GLY B 1 307 ? 0.946 -32.5 -3.6 1 97.94 307 GLY B N 1
ATOM 7772 C CA . GLY B 1 307 ? 0.294 -31.203 -3.615 1 97.94 307 GLY B CA 1
ATOM 7773 C C . GLY B 1 307 ? -0.894 -31.141 -4.555 1 97.94 307 GLY B C 1
ATOM 7774 O O . GLY B 1 307 ? -0.804 -31.562 -5.707 1 97.94 307 GLY B O 1
ATOM 7775 N N . ARG B 1 308 ? -2.004 -30.75 -4.102 1 98.75 308 ARG B N 1
ATOM 7776 C CA . ARG B 1 308 ? -3.168 -30.422 -4.914 1 98.75 308 ARG B CA 1
ATOM 7777 C C . ARG B 1 308 ? -3.387 -28.906 -4.973 1 98.75 308 ARG B C 1
ATOM 7779 O O . ARG B 1 308 ? -3.662 -28.281 -3.949 1 98.75 308 ARG B O 1
ATOM 7786 N N . VAL B 1 309 ? -3.256 -28.344 -6.129 1 98.88 309 VAL B N 1
ATOM 7787 C CA . VAL B 1 309 ? -3.322 -26.906 -6.336 1 98.88 309 VAL B CA 1
ATOM 7788 C C . VAL B 1 309 ? -4.469 -26.562 -7.289 1 98.88 309 VAL B C 1
ATOM 7790 O O . VAL B 1 309 ? -4.59 -27.172 -8.359 1 98.88 309 VAL B O 1
ATOM 7793 N N . ALA B 1 310 ? -5.328 -25.641 -6.883 1 98.94 310 ALA B N 1
ATOM 7794 C CA . ALA B 1 310 ? -6.469 -25.266 -7.711 1 98.94 310 ALA B CA 1
ATOM 7795 C C . ALA B 1 310 ? -6.344 -23.828 -8.195 1 98.94 310 ALA B C 1
ATOM 7797 O O . ALA B 1 310 ? -5.914 -22.953 -7.441 1 98.94 310 ALA B O 1
ATOM 7798 N N . PHE B 1 311 ? -6.703 -23.594 -9.453 1 98.81 311 PHE B N 1
ATOM 7799 C CA . PHE B 1 311 ? -6.758 -22.266 -10.078 1 98.81 311 PHE B CA 1
ATOM 7800 C C . PHE B 1 311 ? -8.195 -21.891 -10.414 1 98.81 311 PHE B C 1
ATOM 7802 O O . PHE B 1 311 ? -8.781 -22.422 -11.359 1 98.81 311 PHE B O 1
ATOM 7809 N N . LEU B 1 312 ? -8.758 -21.031 -9.602 1 98.75 312 LEU B N 1
ATOM 7810 C CA . LEU B 1 312 ? -10.148 -20.609 -9.789 1 98.75 312 LEU B CA 1
ATOM 7811 C C . LEU B 1 312 ? -10.211 -19.203 -10.352 1 98.75 312 LEU B C 1
ATOM 7813 O O . LEU B 1 312 ? -9.719 -18.25 -9.734 1 98.75 312 LEU B O 1
ATOM 7817 N N . GLY B 1 313 ? -10.781 -19.062 -11.57 1 97.88 313 GLY B N 1
ATOM 7818 C CA . GLY B 1 313 ? -10.828 -17.734 -12.172 1 97.88 313 GLY B CA 1
ATOM 7819 C C . GLY B 1 313 ? -11.617 -17.703 -13.461 1 97.88 313 GLY B C 1
ATOM 7820 O O . GLY B 1 313 ? -12.438 -18.578 -13.719 1 97.88 313 GLY B O 1
ATOM 7821 N N . GLY B 1 314 ? -11.5 -16.578 -14.211 1 96.31 314 GLY B N 1
ATOM 7822 C CA . GLY B 1 314 ? -12.195 -16.359 -15.477 1 96.31 314 GLY B CA 1
ATOM 7823 C C . GLY B 1 314 ? -11.359 -16.766 -16.688 1 96.31 314 GLY B C 1
ATOM 7824 O O . GLY B 1 314 ? -10.664 -17.781 -16.656 1 96.31 314 GLY B O 1
ATOM 7825 N N . SER B 1 315 ? -11.523 -16.062 -17.766 1 96 315 SER B N 1
ATOM 7826 C CA . SER B 1 315 ? -10.883 -16.391 -19.047 1 96 315 SER B CA 1
ATOM 7827 C C . SER B 1 315 ? -9.359 -16.281 -18.938 1 96 315 SER B C 1
ATOM 7829 O O . SER B 1 315 ? -8.633 -17.047 -19.578 1 96 315 SER B O 1
ATOM 7831 N N . ILE B 1 316 ? -8.859 -15.32 -18.141 1 97.19 316 ILE B N 1
ATOM 7832 C CA . ILE B 1 316 ? -7.418 -15.125 -18.016 1 97.19 316 ILE B CA 1
ATOM 7833 C C . ILE B 1 316 ? -6.797 -16.344 -17.328 1 97.19 316 ILE B C 1
ATOM 7835 O O . ILE B 1 316 ? -5.68 -16.75 -17.672 1 97.19 316 ILE B O 1
ATOM 7839 N N . THR B 1 317 ? -7.492 -16.922 -16.438 1 97.69 317 THR B N 1
ATOM 7840 C CA . THR B 1 317 ? -7.066 -18.141 -15.758 1 97.69 317 THR B CA 1
ATOM 7841 C C . THR B 1 317 ? -7.281 -19.359 -16.641 1 97.69 317 THR B C 1
ATOM 7843 O O . THR B 1 317 ? -6.496 -20.312 -16.609 1 97.69 317 THR B O 1
ATOM 7846 N N . GLU B 1 318 ? -8.32 -19.312 -17.469 1 96.06 318 GLU B N 1
ATOM 7847 C CA . GLU B 1 318 ? -8.617 -20.422 -18.375 1 96.06 318 GLU B CA 1
ATOM 7848 C C . GLU B 1 318 ? -7.562 -20.547 -19.469 1 96.06 318 GLU B C 1
ATOM 7850 O O . GLU B 1 318 ? -7.207 -21.656 -19.859 1 96.06 318 GLU B O 1
ATOM 7855 N N . MET B 1 319 ? -7.086 -19.5 -19.922 1 93.94 319 MET B N 1
ATOM 7856 C CA . MET B 1 319 ? -6.121 -19.516 -21.016 1 93.94 319 MET B CA 1
ATOM 7857 C C . MET B 1 319 ? -4.754 -19.984 -20.531 1 93.94 319 MET B C 1
ATOM 7859 O O . MET B 1 319 ? -4.469 -19.938 -19.328 1 93.94 319 MET B O 1
ATOM 7863 N N . ARG B 1 320 ? -3.99 -20.391 -21.547 1 94.19 320 ARG B N 1
ATOM 7864 C CA . ARG B 1 320 ? -2.602 -20.719 -21.25 1 94.19 320 ARG B CA 1
ATOM 7865 C C . ARG B 1 320 ? -1.786 -19.469 -20.969 1 94.19 320 ARG B C 1
ATOM 7867 O O . ARG B 1 320 ? -1.788 -18.531 -21.766 1 94.19 320 ARG B O 1
ATOM 7874 N N . GLY B 1 321 ? -1.192 -19.344 -19.875 1 97.06 321 GLY B N 1
ATOM 7875 C CA . GLY B 1 321 ? -0.413 -18.188 -19.484 1 97.06 321 GLY B CA 1
ATOM 7876 C C . GLY B 1 321 ? 0.149 -18.281 -18.078 1 97.06 321 GLY B C 1
ATOM 7877 O O . GLY B 1 321 ? 0.946 -19.188 -17.781 1 97.06 321 GLY B O 1
ATOM 7878 N N . TRP B 1 322 ? -0.377 -17.344 -17.172 1 98.12 322 TRP B N 1
ATOM 7879 C CA . TRP B 1 322 ? 0.168 -17.266 -15.82 1 98.12 322 TRP B CA 1
ATOM 7880 C C . TRP B 1 322 ? -0.026 -18.594 -15.078 1 98.12 322 TRP B C 1
ATOM 7882 O O . TRP B 1 322 ? 0.822 -18.984 -14.273 1 98.12 322 TRP B O 1
ATOM 7892 N N . ARG B 1 323 ? -1.124 -19.281 -15.352 1 98.31 323 ARG B N 1
ATOM 7893 C CA . ARG B 1 323 ? -1.419 -20.562 -14.688 1 98.31 323 ARG B CA 1
ATOM 7894 C C . ARG B 1 323 ? -0.349 -21.594 -15 1 98.31 323 ARG B C 1
ATOM 7896 O O . ARG B 1 323 ? 0.203 -22.219 -14.094 1 98.31 323 ARG B O 1
ATOM 7903 N N . GLU B 1 324 ? -0.027 -21.75 -16.281 1 98.12 324 GLU B N 1
ATOM 7904 C CA . GLU B 1 324 ? 0.991 -22.719 -16.688 1 98.12 324 GLU B CA 1
ATOM 7905 C C . GLU B 1 324 ? 2.367 -22.328 -16.156 1 98.12 324 GLU B C 1
ATOM 7907 O O . GLU B 1 324 ? 3.141 -23.172 -15.719 1 98.12 324 GLU B O 1
ATOM 7912 N N . LEU B 1 325 ? 2.637 -21.078 -16.25 1 98.19 325 LEU B N 1
ATOM 7913 C CA . LEU B 1 325 ? 3.914 -20.578 -15.734 1 98.19 325 LEU B CA 1
ATOM 7914 C C . LEU B 1 325 ? 4.027 -20.828 -14.234 1 98.19 325 LEU B C 1
ATOM 7916 O O . LEU B 1 325 ? 5.109 -21.141 -13.734 1 98.19 325 LEU B O 1
ATOM 7920 N N . THR B 1 326 ? 2.943 -20.688 -13.508 1 98.62 326 THR B N 1
ATOM 7921 C CA . THR B 1 326 ? 2.928 -20.953 -12.078 1 98.62 326 THR B CA 1
ATOM 7922 C C . THR B 1 326 ? 3.123 -22.438 -11.797 1 98.62 326 THR B C 1
ATOM 7924 O O . THR B 1 326 ? 3.846 -22.812 -10.867 1 98.62 326 THR B O 1
ATOM 7927 N N . LYS B 1 327 ? 2.479 -23.328 -12.602 1 98.62 327 LYS B N 1
ATOM 7928 C CA . LYS B 1 327 ? 2.703 -24.766 -12.477 1 98.62 327 LYS B CA 1
ATOM 7929 C C . LYS B 1 327 ? 4.18 -25.094 -12.641 1 98.62 327 LYS B C 1
ATOM 7931 O O . LYS B 1 327 ? 4.738 -25.859 -11.852 1 98.62 327 LYS B O 1
ATOM 7936 N N . ASP B 1 328 ? 4.754 -24.484 -13.625 1 98.06 328 ASP B N 1
ATOM 7937 C CA . ASP B 1 328 ? 6.168 -24.719 -13.898 1 98.06 328 ASP B CA 1
ATOM 7938 C C . ASP B 1 328 ? 7.035 -24.25 -12.727 1 98.06 328 ASP B C 1
ATOM 7940 O O . ASP B 1 328 ? 7.965 -24.953 -12.32 1 98.06 328 ASP B O 1
ATOM 7944 N N . TYR B 1 329 ? 6.715 -23.125 -12.227 1 98.38 329 TYR B N 1
ATOM 7945 C CA . TYR B 1 329 ? 7.418 -22.625 -11.055 1 98.38 329 TYR B CA 1
ATOM 7946 C C . TYR B 1 329 ? 7.332 -23.594 -9.891 1 98.38 329 TYR B C 1
ATOM 7948 O O . TYR B 1 329 ? 8.344 -23.922 -9.273 1 98.38 329 TYR B O 1
ATOM 7956 N N . LEU B 1 330 ? 6.145 -24.062 -9.617 1 98.69 330 LEU B N 1
ATOM 7957 C CA . LEU B 1 330 ? 5.941 -24.969 -8.5 1 98.69 330 LEU B CA 1
ATOM 7958 C C . LEU B 1 330 ? 6.734 -26.266 -8.711 1 98.69 330 LEU B C 1
ATOM 7960 O O . LEU B 1 330 ? 7.336 -26.781 -7.766 1 98.69 330 LEU B O 1
ATOM 7964 N N . ARG B 1 331 ? 6.805 -26.75 -9.914 1 98.19 331 ARG B N 1
ATOM 7965 C CA . ARG B 1 331 ? 7.539 -27.984 -10.219 1 98.19 331 ARG B CA 1
ATOM 7966 C C . ARG B 1 331 ? 9.039 -27.781 -10.016 1 98.19 331 ARG B C 1
ATOM 7968 O O . ARG B 1 331 ? 9.742 -28.703 -9.594 1 98.19 331 ARG B O 1
ATOM 7975 N N . ARG B 1 332 ? 9.516 -26.594 -10.336 1 97.88 332 ARG B N 1
ATOM 7976 C CA . ARG B 1 332 ? 10.938 -26.328 -10.141 1 97.88 332 ARG B CA 1
ATOM 7977 C C . ARG B 1 332 ? 11.25 -26.078 -8.672 1 97.88 332 ARG B C 1
ATOM 7979 O O . ARG B 1 332 ? 12.32 -26.453 -8.188 1 97.88 332 ARG B O 1
ATOM 7986 N N . ARG B 1 333 ? 10.305 -25.438 -7.953 1 97.62 333 ARG B N 1
ATOM 7987 C CA . ARG B 1 333 ? 10.484 -25.109 -6.543 1 97.62 333 ARG B CA 1
ATOM 7988 C C . ARG B 1 333 ? 10.414 -26.359 -5.676 1 97.62 333 ARG B C 1
ATOM 7990 O O . ARG B 1 333 ? 11.094 -26.453 -4.656 1 97.62 333 ARG B O 1
ATOM 7997 N N . PHE B 1 334 ? 9.609 -27.312 -6.148 1 97.25 334 PHE B N 1
ATOM 7998 C CA . PHE B 1 334 ? 9.438 -28.594 -5.469 1 97.25 334 PHE B CA 1
ATOM 7999 C C . PHE B 1 334 ? 9.57 -29.75 -6.449 1 97.25 334 PHE B C 1
ATOM 8001 O O . PHE B 1 334 ? 8.594 -30.453 -6.715 1 97.25 334 PHE B O 1
ATOM 8008 N N . PRO B 1 335 ? 10.781 -30.016 -6.844 1 95.94 335 PRO B N 1
ATOM 8009 C CA . PRO B 1 335 ? 11.008 -30.938 -7.953 1 95.94 335 PRO B CA 1
ATOM 8010 C C . PRO B 1 335 ? 10.695 -32.375 -7.59 1 95.94 335 PRO B C 1
ATOM 8012 O O . PRO B 1 335 ? 10.586 -33.25 -8.477 1 95.94 335 PRO B O 1
ATOM 8015 N N . PHE B 1 336 ? 10.547 -32.719 -6.363 1 95.12 336 PHE B N 1
ATOM 8016 C CA . PHE B 1 336 ? 10.328 -34.094 -5.934 1 95.12 336 PHE B CA 1
ATOM 8017 C C . PHE B 1 336 ? 8.875 -34.281 -5.504 1 95.12 336 PHE B C 1
ATOM 8019 O O . PHE B 1 336 ? 8.539 -35.312 -4.914 1 95.12 336 PHE B O 1
ATOM 8026 N N . THR B 1 337 ? 8 -33.344 -5.75 1 97.31 337 THR B N 1
ATOM 8027 C CA . THR B 1 337 ? 6.594 -33.375 -5.359 1 97.31 337 THR B CA 1
ATOM 8028 C C . THR B 1 337 ? 5.711 -33.781 -6.531 1 97.31 337 THR B C 1
ATOM 8030 O O . THR B 1 337 ? 5.926 -33.344 -7.664 1 97.31 337 THR B O 1
ATOM 8033 N N . GLU B 1 338 ? 4.766 -34.656 -6.27 1 98.19 338 GLU B N 1
ATOM 8034 C CA . GLU B 1 338 ? 3.717 -34.969 -7.23 1 98.19 338 GLU B CA 1
ATOM 8035 C C . GLU B 1 338 ? 2.545 -34 -7.117 1 98.19 338 GLU B C 1
ATOM 8037 O O . GLU B 1 338 ? 1.88 -33.938 -6.082 1 98.19 338 GLU B O 1
ATOM 8042 N N . PHE B 1 339 ? 2.277 -33.312 -8.172 1 98.5 339 PHE B N 1
ATOM 8043 C CA . PHE B 1 339 ? 1.225 -32.312 -8.133 1 98.5 339 PHE B CA 1
ATOM 8044 C C . PHE B 1 339 ? -0.008 -32.781 -8.891 1 98.5 339 PHE B C 1
ATOM 8046 O O . PHE B 1 339 ? 0.11 -33.406 -9.945 1 98.5 339 PHE B O 1
ATOM 8053 N N . GLU B 1 340 ? -1.102 -32.562 -8.375 1 98.56 340 GLU B N 1
ATOM 8054 C CA . GLU B 1 340 ? -2.373 -32.531 -9.094 1 98.56 340 GLU B CA 1
ATOM 8055 C C . GLU B 1 340 ? -2.879 -31.094 -9.242 1 98.56 340 GLU B C 1
ATOM 8057 O O . GLU B 1 340 ? -3.129 -30.406 -8.25 1 98.56 340 GLU B O 1
ATOM 8062 N N . PHE B 1 341 ? -2.996 -30.641 -10.445 1 98.69 341 PHE B N 1
ATOM 8063 C CA . PHE B 1 341 ? -3.455 -29.281 -10.711 1 98.69 341 PHE B CA 1
ATOM 8064 C C . PHE B 1 341 ? -4.902 -29.281 -11.188 1 98.69 341 PHE B C 1
ATOM 8066 O O . PHE B 1 341 ? -5.27 -30.062 -12.078 1 98.69 341 PHE B O 1
ATOM 8073 N N . ILE B 1 342 ? -5.695 -28.516 -10.539 1 98.56 342 ILE B N 1
ATOM 8074 C CA . ILE B 1 342 ? -7.098 -28.344 -10.914 1 98.56 342 ILE B CA 1
ATOM 8075 C C . ILE B 1 342 ? -7.289 -27.031 -11.664 1 98.56 342 ILE B C 1
ATOM 8077 O O . ILE B 1 342 ? -7.117 -25.953 -11.094 1 98.56 342 ILE B O 1
ATOM 8081 N N . ASP B 1 343 ? -7.605 -27.125 -12.938 1 97.56 343 ASP B N 1
ATOM 8082 C CA . ASP B 1 343 ? -7.867 -25.953 -13.773 1 97.56 343 ASP B CA 1
ATOM 8083 C C . ASP B 1 343 ? -9.344 -25.578 -13.734 1 97.56 343 ASP B C 1
ATOM 8085 O O . ASP B 1 343 ? -10.148 -26.125 -14.5 1 97.56 343 ASP B O 1
ATOM 8089 N N . ALA B 1 344 ? -9.664 -24.609 -12.977 1 97.62 344 ALA B N 1
ATOM 8090 C CA . ALA B 1 344 ? -11.055 -24.203 -12.789 1 97.62 344 ALA B CA 1
ATOM 8091 C C . ALA B 1 344 ? -11.297 -22.781 -13.305 1 97.62 344 ALA B C 1
ATOM 8093 O O . ALA B 1 344 ? -11.961 -21.984 -12.648 1 97.62 344 ALA B O 1
ATOM 8094 N N . GLY B 1 345 ? -10.695 -22.453 -14.406 1 96.5 345 GLY B N 1
ATOM 8095 C CA . GLY B 1 345 ? -11.016 -21.219 -15.109 1 96.5 345 GLY B CA 1
ATOM 8096 C C . GLY B 1 345 ? -12.18 -21.359 -16.078 1 96.5 345 GLY B C 1
ATOM 8097 O O . GLY B 1 345 ? -12.227 -22.328 -16.844 1 96.5 345 GLY B O 1
ATOM 8098 N N . ILE B 1 346 ? -13.141 -20.469 -15.93 1 94.56 346 ILE B N 1
ATOM 8099 C CA . ILE B 1 346 ? -14.25 -20.422 -16.875 1 94.56 346 ILE B CA 1
ATOM 8100 C C . ILE B 1 346 ? -14.461 -18.984 -17.359 1 94.56 346 ILE B C 1
ATOM 8102 O O . ILE B 1 346 ? -14.695 -18.078 -16.547 1 94.56 346 ILE B O 1
ATOM 8106 N N . SER B 1 347 ? -14.477 -18.797 -18.609 1 93.5 347 SER B N 1
ATOM 8107 C CA . SER B 1 347 ? -14.602 -17.469 -19.219 1 93.5 347 SER B CA 1
ATOM 8108 C C . SER B 1 347 ? -15.891 -16.781 -18.781 1 93.5 347 SER B C 1
ATOM 8110 O O . SER B 1 347 ? -16.938 -17.422 -18.656 1 93.5 347 SER B O 1
ATOM 8112 N N . SER B 1 348 ? -15.797 -15.484 -18.453 1 91.94 348 SER B N 1
ATOM 8113 C CA . SER B 1 348 ? -16.906 -14.57 -18.203 1 91.94 348 SER B CA 1
ATOM 8114 C C . SER B 1 348 ? -17.453 -14.742 -16.797 1 91.94 348 SER B C 1
ATOM 8116 O O . SER B 1 348 ? -18.469 -14.148 -16.438 1 91.94 348 SER B O 1
ATOM 8118 N N . THR B 1 349 ? -16.812 -15.539 -15.984 1 94.25 349 THR B N 1
ATOM 8119 C CA . THR B 1 349 ? -17.344 -15.789 -14.648 1 94.25 349 THR B CA 1
ATOM 8120 C C . THR B 1 349 ? -16.531 -15.023 -13.594 1 94.25 349 THR B C 1
ATOM 8122 O O . THR B 1 349 ? -15.32 -14.867 -13.727 1 94.25 349 THR B O 1
ATOM 8125 N N . GLY B 1 350 ? -17.234 -14.484 -12.617 1 96.44 350 GLY B N 1
ATOM 8126 C CA . GLY B 1 350 ? -16.656 -13.812 -11.469 1 96.44 350 GLY B CA 1
ATOM 8127 C C . GLY B 1 350 ? -16.938 -14.531 -10.156 1 96.44 350 GLY B C 1
ATOM 8128 O O . GLY B 1 350 ? -17.125 -15.75 -10.141 1 96.44 350 GLY B O 1
ATOM 8129 N N . THR B 1 351 ? -16.938 -13.828 -9.047 1 98.12 351 THR B N 1
ATOM 8130 C CA . THR B 1 351 ? -16.984 -14.445 -7.727 1 98.12 351 THR B CA 1
ATOM 8131 C C . THR B 1 351 ? -18.328 -15.141 -7.5 1 98.12 351 THR B C 1
ATOM 8133 O O . THR B 1 351 ? -18.375 -16.203 -6.879 1 98.12 351 THR B O 1
ATOM 8136 N N . THR B 1 352 ? -19.406 -14.555 -8 1 97.5 352 THR B N 1
ATOM 8137 C CA . THR B 1 352 ? -20.719 -15.141 -7.742 1 97.5 352 THR B CA 1
ATOM 8138 C C . THR B 1 352 ? -20.812 -16.531 -8.383 1 97.5 352 THR B C 1
ATOM 8140 O O . THR B 1 352 ? -21 -17.531 -7.688 1 97.5 352 THR B O 1
ATOM 8143 N N . PRO B 1 353 ? -20.672 -16.656 -9.68 1 96.62 353 PRO B N 1
ATOM 8144 C CA . PRO B 1 353 ? -20.703 -18.016 -10.227 1 96.62 353 PRO B CA 1
ATOM 8145 C C . PRO B 1 353 ? -19.609 -18.906 -9.648 1 96.62 353 PRO B C 1
ATOM 8147 O O . PRO B 1 353 ? -19.812 -20.109 -9.477 1 96.62 353 PRO B O 1
ATOM 8150 N N . HIS B 1 354 ? -18.391 -18.328 -9.352 1 98 354 HIS B N 1
ATOM 8151 C CA . HIS B 1 354 ? -17.312 -19.109 -8.742 1 98 354 HIS B CA 1
ATOM 8152 C C . HIS B 1 354 ? -17.766 -19.766 -7.449 1 98 354 HIS B C 1
ATOM 8154 O O . HIS B 1 354 ? -17.438 -20.922 -7.184 1 98 354 HIS B O 1
ATOM 8160 N N . SER B 1 355 ? -18.5 -19 -6.656 1 98.31 355 SER B N 1
ATOM 8161 C CA . SER B 1 355 ? -18.922 -19.516 -5.355 1 98.31 355 SER B CA 1
ATOM 8162 C C . SER B 1 355 ? -19.875 -20.688 -5.512 1 98.31 355 SER B C 1
ATOM 8164 O O . SER B 1 355 ? -19.797 -21.672 -4.77 1 98.31 355 SER B O 1
ATOM 8166 N N . TYR B 1 356 ? -20.719 -20.672 -6.469 1 97.44 356 TYR B N 1
ATOM 8167 C CA . TYR B 1 356 ? -21.719 -21.703 -6.648 1 97.44 356 TYR B CA 1
ATOM 8168 C C . TYR B 1 356 ? -21.141 -22.938 -7.332 1 97.44 356 TYR B C 1
ATOM 8170 O O . TYR B 1 356 ? -21.594 -24.062 -7.109 1 97.44 356 TYR B O 1
ATOM 8178 N N . ARG B 1 357 ? -20.141 -22.703 -8.156 1 96.75 357 ARG B N 1
ATOM 8179 C CA . ARG B 1 357 ? -19.547 -23.844 -8.859 1 96.75 357 ARG B CA 1
ATOM 8180 C C . ARG B 1 357 ? -18.391 -24.438 -8.07 1 96.75 357 ARG B C 1
ATOM 8182 O O . ARG B 1 357 ? -17.797 -25.438 -8.484 1 96.75 357 ARG B O 1
ATOM 8189 N N . PHE B 1 358 ? -18.031 -23.891 -7.02 1 98.19 358 PHE B N 1
ATOM 8190 C CA . PHE B 1 358 ? -16.797 -24.203 -6.285 1 98.19 358 PHE B CA 1
ATOM 8191 C C . PHE B 1 358 ? -16.781 -25.672 -5.852 1 98.19 358 PHE B C 1
ATOM 8193 O O . PHE B 1 358 ? -15.773 -26.359 -6.008 1 98.19 358 PHE B O 1
ATOM 8200 N N . GLU B 1 359 ? -17.891 -26.125 -5.258 1 96.56 359 GLU B N 1
ATOM 8201 C CA . GLU B 1 359 ? -17.969 -27.5 -4.809 1 96.56 359 GLU B CA 1
ATOM 8202 C C . GLU B 1 359 ? -17.75 -28.469 -5.973 1 96.56 359 GLU B C 1
ATOM 8204 O O . GLU B 1 359 ? -16.953 -29.406 -5.879 1 96.56 359 GLU B O 1
ATOM 8209 N N . GLN B 1 360 ? -18.391 -28.203 -6.992 1 94.44 360 GLN B N 1
ATOM 8210 C CA . GLN B 1 360 ? -18.391 -29.094 -8.141 1 94.44 360 GLN B CA 1
ATOM 8211 C C . GLN B 1 360 ? -17.047 -29.047 -8.867 1 94.44 360 GLN B C 1
ATOM 8213 O O . GLN B 1 360 ? -16.516 -30.078 -9.281 1 94.44 360 GLN B O 1
ATOM 8218 N N . ASP B 1 361 ? -16.516 -27.891 -9.031 1 96.12 361 ASP B N 1
ATOM 8219 C CA . ASP B 1 361 ? -15.367 -27.734 -9.93 1 96.12 361 ASP B CA 1
ATOM 8220 C C . ASP B 1 361 ? -14.047 -27.844 -9.156 1 96.12 361 ASP B C 1
ATOM 8222 O O . ASP B 1 361 ? -12.992 -28.062 -9.758 1 96.12 361 ASP B O 1
ATOM 8226 N N . VAL B 1 362 ? -14.055 -27.672 -7.832 1 98.31 362 VAL B N 1
ATOM 8227 C CA . VAL B 1 362 ? -12.797 -27.625 -7.094 1 98.31 362 VAL B CA 1
ATOM 8228 C C . VAL B 1 362 ? -12.812 -28.641 -5.965 1 98.31 362 VAL B C 1
ATOM 8230 O O . VAL B 1 362 ? -12.047 -29.609 -5.984 1 98.31 362 VAL B O 1
ATOM 8233 N N . LEU B 1 363 ? -13.82 -28.641 -5.113 1 97.81 363 LEU B N 1
ATOM 8234 C CA . LEU B 1 363 ? -13.781 -29.406 -3.873 1 97.81 363 LEU B CA 1
ATOM 8235 C C . LEU B 1 363 ? -14.039 -30.891 -4.141 1 97.81 363 LEU B C 1
ATOM 8237 O O . LEU B 1 363 ? -13.664 -31.75 -3.338 1 97.81 363 LEU B O 1
ATOM 8241 N N . ARG B 1 364 ? -14.656 -31.219 -5.191 1 96.81 364 ARG B N 1
ATOM 8242 C CA . ARG B 1 364 ? -14.93 -32.594 -5.52 1 96.81 364 ARG B CA 1
ATOM 8243 C C . ARG B 1 364 ? -13.641 -33.375 -5.742 1 96.81 364 ARG B C 1
ATOM 8245 O O . ARG B 1 364 ? -13.625 -34.625 -5.66 1 96.81 364 ARG B O 1
ATOM 8252 N N . HIS B 1 365 ? -12.609 -32.688 -5.988 1 97.5 365 HIS B N 1
ATOM 8253 C CA . HIS B 1 365 ? -11.328 -33.344 -6.258 1 97.5 365 HIS B CA 1
ATOM 8254 C C . HIS B 1 365 ? -10.617 -33.719 -4.965 1 97.5 365 HIS B C 1
ATOM 8256 O O . HIS B 1 365 ? -9.594 -34.406 -4.992 1 97.5 365 HIS B O 1
ATOM 8262 N N . GLY B 1 366 ? -11.148 -33.281 -3.855 1 97.38 366 GLY B N 1
ATOM 8263 C CA . GLY B 1 366 ? -10.523 -33.531 -2.568 1 97.38 366 GLY B CA 1
ATOM 8264 C C . GLY B 1 366 ? -10.023 -32.281 -1.881 1 97.38 366 GLY B C 1
ATOM 8265 O O . GLY B 1 366 ? -10.367 -31.172 -2.285 1 97.38 366 GLY B O 1
ATOM 8266 N N . ASP B 1 367 ? -9.227 -32.5 -0.825 1 97.62 367 ASP B N 1
ATOM 8267 C CA . ASP B 1 367 ? -8.703 -31.391 -0.056 1 97.62 367 ASP B CA 1
ATOM 8268 C C . ASP B 1 367 ? -7.703 -30.578 -0.881 1 97.62 367 ASP B C 1
ATOM 8270 O O . ASP B 1 367 ? -6.785 -31.141 -1.481 1 97.62 367 ASP B O 1
ATOM 8274 N N . ILE B 1 368 ? -7.91 -29.328 -0.908 1 98.69 368 ILE B N 1
ATOM 8275 C CA . ILE B 1 368 ? -7.047 -28.422 -1.664 1 98.69 368 ILE B CA 1
ATOM 8276 C C . ILE B 1 368 ? -5.934 -27.906 -0.762 1 98.69 368 ILE B C 1
ATOM 8278 O O . ILE B 1 368 ? -6.199 -27.406 0.333 1 98.69 368 ILE B O 1
ATOM 8282 N N . ASP B 1 369 ? -4.664 -27.984 -1.187 1 98.69 369 ASP B N 1
ATOM 8283 C CA . ASP B 1 369 ? -3.531 -27.5 -0.403 1 98.69 369 ASP B CA 1
ATOM 8284 C C . ASP B 1 369 ? -3.273 -26.031 -0.667 1 98.69 369 ASP B C 1
ATOM 8286 O O . ASP B 1 369 ? -2.9 -25.281 0.244 1 98.69 369 ASP B O 1
ATOM 8290 N N . LEU B 1 370 ? -3.434 -25.609 -1.877 1 98.88 370 LEU B N 1
ATOM 8291 C CA . LEU B 1 370 ? -3.191 -24.234 -2.301 1 98.88 370 LEU B CA 1
ATOM 8292 C C . LEU B 1 370 ? -4.207 -23.797 -3.354 1 98.88 370 LEU B C 1
ATOM 8294 O O . LEU B 1 370 ? -4.359 -24.469 -4.383 1 98.88 370 LEU B O 1
ATOM 8298 N N . LEU B 1 371 ? -4.957 -22.75 -3.066 1 98.94 371 LEU B N 1
ATOM 8299 C CA . LEU B 1 371 ? -5.988 -22.219 -3.953 1 98.94 371 LEU B CA 1
ATOM 8300 C C . LEU B 1 371 ? -5.617 -20.828 -4.438 1 98.94 371 LEU B C 1
ATOM 8302 O O . LEU B 1 371 ? -5.344 -19.938 -3.631 1 98.94 371 LEU B O 1
ATOM 8306 N N . PHE B 1 372 ? -5.508 -20.641 -5.742 1 98.94 372 PHE B N 1
ATOM 8307 C CA . PHE B 1 372 ? -5.438 -19.328 -6.348 1 98.94 372 PHE B CA 1
ATOM 8308 C C . PHE B 1 372 ? -6.812 -18.859 -6.816 1 98.94 372 PHE B C 1
ATOM 8310 O O . PHE B 1 372 ? -7.523 -19.609 -7.488 1 98.94 372 PHE B O 1
ATOM 8317 N N . VAL B 1 373 ? -7.199 -17.656 -6.461 1 98.88 373 VAL B N 1
ATOM 8318 C CA . VAL B 1 373 ? -8.523 -17.188 -6.852 1 98.88 373 VAL B CA 1
ATOM 8319 C C . VAL B 1 373 ? -8.422 -15.773 -7.43 1 98.88 373 VAL B C 1
ATOM 8321 O O . VAL B 1 373 ? -7.668 -14.938 -6.926 1 98.88 373 VAL B O 1
ATOM 8324 N N . GLU B 1 374 ? -9.047 -15.531 -8.531 1 98.38 374 GLU B N 1
ATOM 8325 C CA . GLU B 1 374 ? -9.164 -14.195 -9.125 1 98.38 374 GLU B CA 1
ATOM 8326 C C . GLU B 1 374 ? -10.547 -13.992 -9.742 1 98.38 374 GLU B C 1
ATOM 8328 O O . GLU B 1 374 ? -11.117 -14.93 -10.312 1 98.38 374 GLU B O 1
ATOM 8333 N N . ALA B 1 375 ? -11.133 -12.75 -9.641 1 98.25 375 ALA B N 1
ATOM 8334 C CA . ALA B 1 375 ? -12.453 -12.492 -10.203 1 98.25 375 ALA B CA 1
ATOM 8335 C C . ALA B 1 375 ? -12.672 -11 -10.438 1 98.25 375 ALA B C 1
ATOM 8337 O O . ALA B 1 375 ? -13.781 -10.57 -10.75 1 98.25 375 ALA B O 1
ATOM 8338 N N . ALA B 1 376 ? -11.656 -10.156 -10.266 1 97.12 376 ALA B N 1
ATOM 8339 C CA . ALA B 1 376 ? -11.828 -8.703 -10.266 1 97.12 376 ALA B CA 1
ATOM 8340 C C . ALA B 1 376 ? -12.336 -8.211 -11.617 1 97.12 376 ALA B C 1
ATOM 8342 O O . ALA B 1 376 ? -13.25 -7.387 -11.68 1 97.12 376 ALA B O 1
ATOM 8343 N N . VAL B 1 377 ? -11.812 -8.75 -12.672 1 96.56 377 VAL B N 1
ATOM 8344 C CA . VAL B 1 377 ? -12.156 -8.289 -14.008 1 96.56 377 VAL B CA 1
ATOM 8345 C C . VAL B 1 377 ? -13.625 -8.586 -14.305 1 96.56 377 VAL B C 1
ATOM 8347 O O . VAL B 1 377 ? -14.391 -7.68 -14.648 1 96.56 377 VAL B O 1
ATOM 8350 N N . ASN B 1 378 ? -14.031 -9.766 -14.086 1 95.5 378 ASN B N 1
ATOM 8351 C CA . ASN B 1 378 ? -15.406 -10.148 -14.422 1 95.5 378 ASN B CA 1
ATOM 8352 C C . ASN B 1 378 ? -16.406 -9.555 -13.43 1 95.5 378 ASN B C 1
ATOM 8354 O O . ASN B 1 378 ? -17.531 -9.219 -13.805 1 95.5 378 ASN B O 1
ATOM 8358 N N . ASP B 1 379 ? -16.047 -9.477 -12.172 1 96.38 379 ASP B N 1
ATOM 8359 C CA . ASP B 1 379 ? -16.953 -8.836 -11.219 1 96.38 379 ASP B CA 1
ATOM 8360 C C . ASP B 1 379 ? -17.219 -7.379 -11.602 1 96.38 379 ASP B C 1
ATOM 8362 O O . ASP B 1 379 ? -18.312 -6.863 -11.398 1 96.38 379 ASP B O 1
ATOM 8366 N N . HIS B 1 380 ? -16.219 -6.73 -12.055 1 92.81 380 HIS B N 1
ATOM 8367 C CA . HIS B 1 380 ? -16.359 -5.34 -12.477 1 92.81 380 HIS B CA 1
ATOM 8368 C C . HIS B 1 380 ? -17.203 -5.23 -13.742 1 92.81 380 HIS B C 1
ATOM 8370 O O . HIS B 1 380 ? -18.141 -4.438 -13.797 1 92.81 380 HIS B O 1
ATOM 8376 N N . VAL B 1 381 ? -16.953 -6.051 -14.711 1 90.06 381 VAL B N 1
ATOM 8377 C CA . VAL B 1 381 ? -17.547 -5.941 -16.031 1 90.06 381 VAL B CA 1
ATOM 8378 C C . VAL B 1 381 ? -19 -6.441 -15.992 1 90.06 381 VAL B C 1
ATOM 8380 O O . VAL B 1 381 ? -19.859 -5.934 -16.719 1 90.06 381 VAL B O 1
ATOM 8383 N N . ASN B 1 382 ? -19.25 -7.426 -15.133 1 87.38 382 ASN B N 1
ATOM 8384 C CA . ASN B 1 382 ? -20.594 -8.008 -15.055 1 87.38 382 ASN B CA 1
ATOM 8385 C C . ASN B 1 382 ? -21.5 -7.195 -14.141 1 87.38 382 ASN B C 1
ATOM 8387 O O . ASN B 1 382 ? -22.625 -7.617 -13.844 1 87.38 382 ASN B O 1
ATOM 8391 N N . TYR B 1 383 ? -21.062 -6.074 -13.633 1 81.75 383 TYR B N 1
ATOM 8392 C CA . TYR B 1 383 ? -21.812 -5.035 -12.922 1 81.75 383 TYR B CA 1
ATOM 8393 C C . TYR B 1 383 ? -22.375 -5.566 -11.609 1 81.75 383 TYR B C 1
ATOM 8395 O O . TYR B 1 383 ? -23.484 -5.211 -11.219 1 81.75 383 TYR B O 1
ATOM 8403 N N . PHE B 1 384 ? -21.703 -6.523 -11.047 1 85.38 384 PHE B N 1
ATOM 8404 C CA . PHE B 1 384 ? -22.062 -6.902 -9.688 1 85.38 384 PHE B CA 1
ATOM 8405 C C . PHE B 1 384 ? -21.797 -5.754 -8.719 1 85.38 384 PHE B C 1
ATOM 8407 O O . PHE B 1 384 ? -20.766 -5.082 -8.797 1 85.38 384 PHE B O 1
ATOM 8414 N N . CYS B 1 385 ? -22.781 -5.512 -7.902 1 86.25 385 CYS B N 1
ATOM 8415 C CA . CYS B 1 385 ? -22.641 -4.402 -6.969 1 86.25 385 CYS B CA 1
ATOM 8416 C C . CYS B 1 385 ? -21.703 -4.781 -5.824 1 86.25 385 CYS B C 1
ATOM 8418 O O . CYS B 1 385 ? -21.266 -5.93 -5.727 1 86.25 385 CYS B O 1
ATOM 8420 N N . ALA B 1 386 ? -21.328 -3.881 -5.012 1 88.25 386 ALA B N 1
ATOM 8421 C CA . ALA B 1 386 ? -20.328 -4.035 -3.957 1 88.25 386 ALA B CA 1
ATOM 8422 C C . ALA B 1 386 ? -20.703 -5.176 -3.014 1 88.25 386 ALA B C 1
ATOM 8424 O O . ALA B 1 386 ? -19.859 -5.992 -2.656 1 88.25 386 ALA B O 1
ATOM 8425 N N . ILE B 1 387 ? -21.938 -5.285 -2.645 1 89.94 387 ILE B N 1
ATOM 8426 C CA . ILE B 1 387 ? -22.391 -6.309 -1.713 1 89.94 387 ILE B CA 1
ATOM 8427 C C . ILE B 1 387 ? -22.219 -7.691 -2.34 1 89.94 387 ILE B C 1
ATOM 8429 O O . ILE B 1 387 ? -21.75 -8.625 -1.68 1 89.94 387 ILE B O 1
ATOM 8433 N N . ASP B 1 388 ? -22.562 -7.84 -3.637 1 94.31 388 ASP B N 1
ATOM 8434 C CA . ASP B 1 388 ? -22.438 -9.109 -4.344 1 94.31 388 ASP B CA 1
ATOM 8435 C C . ASP B 1 388 ? -20.984 -9.539 -4.449 1 94.31 388 ASP B C 1
ATOM 8437 O O . ASP B 1 388 ? -20.672 -10.727 -4.34 1 94.31 388 ASP B O 1
ATOM 8441 N N . GLN B 1 389 ? -20.156 -8.555 -4.676 1 96.25 389 GLN B N 1
ATOM 8442 C CA . GLN B 1 389 ? -18.734 -8.852 -4.824 1 96.25 389 GLN B CA 1
ATOM 8443 C C . GLN B 1 389 ? -18.141 -9.391 -3.523 1 96.25 389 GLN B C 1
ATOM 8445 O O . GLN B 1 389 ? -17.328 -10.312 -3.543 1 96.25 389 GLN B O 1
ATOM 8450 N N . VAL B 1 390 ? -18.562 -8.859 -2.41 1 96.06 390 VAL B N 1
ATOM 8451 C CA . VAL B 1 390 ? -18.109 -9.328 -1.104 1 96.06 390 VAL B CA 1
ATOM 8452 C C . VAL B 1 390 ? -18.719 -10.703 -0.819 1 96.06 390 VAL B C 1
ATOM 8454 O O . VAL B 1 390 ? -18 -11.625 -0.416 1 96.06 390 VAL B O 1
ATOM 8457 N N . ARG B 1 391 ? -20.016 -10.867 -1.094 1 97.62 391 ARG B N 1
ATOM 8458 C CA . ARG B 1 391 ? -20.703 -12.125 -0.827 1 97.62 391 ARG B CA 1
ATOM 8459 C C . ARG B 1 391 ? -20.109 -13.258 -1.66 1 97.62 391 ARG B C 1
ATOM 8461 O O . ARG B 1 391 ? -19.953 -14.383 -1.171 1 97.62 391 ARG B O 1
ATOM 8468 N N . GLY B 1 392 ? -19.812 -12.961 -2.893 1 98.38 392 GLY B N 1
ATOM 8469 C CA . GLY B 1 392 ? -19.219 -13.961 -3.756 1 98.38 392 GLY B CA 1
ATOM 8470 C C . GLY B 1 392 ? -17.828 -14.383 -3.301 1 98.38 392 GLY B C 1
ATOM 8471 O O . GLY B 1 392 ? -17.562 -15.57 -3.143 1 98.38 392 GLY B O 1
ATOM 8472 N N . MET B 1 393 ? -16.938 -13.375 -3.064 1 98.75 393 MET B N 1
ATOM 8473 C CA . MET B 1 393 ? -15.562 -13.688 -2.693 1 98.75 393 MET B CA 1
ATOM 8474 C C . MET B 1 393 ? -15.508 -14.359 -1.328 1 98.75 393 MET B C 1
ATOM 8476 O O . MET B 1 393 ? -14.781 -15.336 -1.144 1 98.75 393 MET B O 1
ATOM 8480 N N . GLU B 1 394 ? -16.266 -13.812 -0.391 1 98.62 394 GLU B N 1
ATOM 8481 C CA . GLU B 1 394 ? -16.328 -14.484 0.904 1 98.62 394 GLU B CA 1
ATOM 8482 C C . GLU B 1 394 ? -16.922 -15.883 0.772 1 98.62 394 GLU B C 1
ATOM 8484 O O . GLU B 1 394 ? -16.516 -16.797 1.497 1 98.62 394 GLU B O 1
ATOM 8489 N N . GLY B 1 395 ? -17.875 -16.016 -0.149 1 98.69 395 GLY B N 1
ATOM 8490 C CA . GLY B 1 395 ? -18.422 -17.328 -0.431 1 98.69 395 GLY B CA 1
ATOM 8491 C C . GLY B 1 395 ? -17.359 -18.344 -0.794 1 98.69 395 GLY B C 1
ATOM 8492 O O . GLY B 1 395 ? -17.406 -19.484 -0.309 1 98.69 395 GLY B O 1
ATOM 8493 N N . ILE B 1 396 ? -16.406 -18 -1.593 1 98.81 396 ILE B N 1
ATOM 8494 C CA . ILE B 1 396 ? -15.344 -18.891 -2.035 1 98.81 396 ILE B CA 1
ATOM 8495 C C . ILE B 1 396 ? -14.383 -19.156 -0.877 1 98.81 396 ILE B C 1
ATOM 8497 O O . ILE B 1 396 ? -14.117 -20.312 -0.537 1 98.81 396 ILE B O 1
ATOM 8501 N N . VAL B 1 397 ? -13.898 -18.078 -0.25 1 98.81 397 VAL B N 1
ATOM 8502 C CA . VAL B 1 397 ? -12.852 -18.141 0.756 1 98.81 397 VAL B CA 1
ATOM 8503 C C . VAL B 1 397 ? -13.336 -18.938 1.969 1 98.81 397 VAL B C 1
ATOM 8505 O O . VAL B 1 397 ? -12.68 -19.875 2.41 1 98.81 397 VAL B O 1
ATOM 8508 N N . ARG B 1 398 ? -14.484 -18.547 2.467 1 98.62 398 ARG B N 1
ATOM 8509 C CA . ARG B 1 398 ? -15.016 -19.203 3.658 1 98.62 398 ARG B CA 1
ATOM 8510 C C . ARG B 1 398 ? -15.391 -20.656 3.369 1 98.62 398 ARG B C 1
ATOM 8512 O O . ARG B 1 398 ? -15.141 -21.547 4.191 1 98.62 398 ARG B O 1
ATOM 8519 N N . HIS B 1 399 ? -15.992 -20.906 2.195 1 98.62 399 HIS B N 1
ATOM 8520 C CA . HIS B 1 399 ? -16.297 -22.281 1.799 1 98.62 399 HIS B CA 1
ATOM 8521 C C . HIS B 1 399 ? -15.047 -23.141 1.764 1 98.62 399 HIS B C 1
ATOM 8523 O O . HIS B 1 399 ? -15.055 -24.281 2.248 1 98.62 399 HIS B O 1
ATOM 8529 N N . ALA B 1 400 ? -14.008 -22.672 1.178 1 98.81 400 ALA B N 1
ATOM 8530 C CA . ALA B 1 400 ? -12.742 -23.406 1.095 1 98.81 400 ALA B CA 1
ATOM 8531 C C . ALA B 1 400 ? -12.219 -23.75 2.486 1 98.81 400 ALA B C 1
ATOM 8533 O O . ALA B 1 400 ? -11.836 -24.891 2.742 1 98.81 400 ALA B O 1
ATOM 8534 N N . LEU B 1 401 ? -12.266 -22.766 3.406 1 98.62 401 LEU B N 1
ATOM 8535 C CA . LEU B 1 401 ? -11.688 -22.938 4.734 1 98.62 401 LEU B CA 1
ATOM 8536 C C . LEU B 1 401 ? -12.562 -23.828 5.602 1 98.62 401 LEU B C 1
ATOM 8538 O O . LEU B 1 401 ? -12.062 -24.547 6.473 1 98.62 401 LEU B O 1
ATOM 8542 N N . LEU B 1 402 ? -13.859 -23.75 5.391 1 97.94 402 LEU B N 1
ATOM 8543 C CA . LEU B 1 402 ? -14.758 -24.641 6.117 1 97.94 402 LEU B CA 1
ATOM 8544 C C . LEU B 1 402 ? -14.602 -26.078 5.641 1 97.94 402 LEU B C 1
ATOM 8546 O O . LEU B 1 402 ? -14.695 -27.016 6.438 1 97.94 402 LEU B O 1
ATOM 8550 N N . ALA B 1 403 ? -14.391 -26.266 4.355 1 98 403 ALA B N 1
ATOM 8551 C CA . ALA B 1 403 ? -14.172 -27.594 3.801 1 98 403 ALA B CA 1
ATOM 8552 C C . ALA B 1 403 ? -12.852 -28.188 4.281 1 98 403 ALA B C 1
ATOM 8554 O O . ALA B 1 403 ? -12.781 -29.375 4.617 1 98 403 ALA B O 1
ATOM 8555 N N . ASN B 1 404 ? -11.789 -27.438 4.262 1 98.19 404 ASN B N 1
ATOM 8556 C CA . ASN B 1 404 ? -10.461 -27.797 4.75 1 98.19 404 ASN B CA 1
ATOM 8557 C C . ASN B 1 404 ? -9.734 -26.594 5.344 1 98.19 404 ASN B C 1
ATOM 8559 O O . ASN B 1 404 ? -9.102 -25.828 4.617 1 98.19 404 ASN B O 1
ATOM 8563 N N . PRO B 1 405 ? -9.703 -26.5 6.617 1 97.81 405 PRO B N 1
ATOM 8564 C CA . PRO B 1 405 ? -9.117 -25.328 7.273 1 97.81 405 PRO B CA 1
ATOM 8565 C C . PRO B 1 405 ? -7.609 -25.203 7.059 1 97.81 405 PRO B C 1
ATOM 8567 O O . PRO B 1 405 ? -7.004 -24.203 7.422 1 97.81 405 PRO B O 1
ATOM 8570 N N . SER B 1 406 ? -7.016 -26.188 6.445 1 98 406 SER B N 1
ATOM 8571 C CA . SER B 1 406 ? -5.582 -26.125 6.184 1 98 406 SER B CA 1
ATOM 8572 C C . SER B 1 406 ? -5.297 -25.578 4.789 1 98 406 SER B C 1
ATOM 8574 O O . SER B 1 406 ? -4.137 -25.453 4.395 1 98 406 SER B O 1
ATOM 8576 N N . THR B 1 407 ? -6.348 -25.25 4.051 1 98.75 407 THR B N 1
ATOM 8577 C CA . THR B 1 407 ? -6.16 -24.75 2.693 1 98.75 407 THR B CA 1
ATOM 8578 C C . THR B 1 407 ? -5.5 -23.375 2.713 1 98.75 407 THR B C 1
ATOM 8580 O O . THR B 1 407 ? -6.008 -22.453 3.346 1 98.75 407 THR B O 1
ATOM 8583 N N . ASP B 1 408 ? -4.32 -23.266 2.064 1 98.81 408 ASP B N 1
ATOM 8584 C CA . ASP B 1 408 ? -3.738 -21.953 1.789 1 98.81 408 ASP B CA 1
ATOM 8585 C C . ASP B 1 408 ? -4.395 -21.312 0.572 1 98.81 408 ASP B C 1
ATOM 8587 O O . ASP B 1 408 ? -4.66 -21.984 -0.427 1 98.81 408 ASP B O 1
ATOM 8591 N N . ILE B 1 409 ? -4.727 -20.031 0.671 1 98.94 409 ILE B N 1
ATOM 8592 C CA . ILE B 1 409 ? -5.41 -19.312 -0.398 1 98.94 409 ILE B CA 1
ATOM 8593 C C . ILE B 1 409 ? -4.613 -18.062 -0.772 1 98.94 409 ILE B C 1
ATOM 8595 O O . ILE B 1 409 ? -4.105 -17.359 0.102 1 98.94 409 ILE B O 1
ATOM 8599 N N . VAL B 1 410 ? -4.434 -17.781 -2.053 1 98.94 410 VAL B N 1
ATOM 8600 C CA . VAL B 1 410 ? -3.844 -16.562 -2.564 1 98.94 410 VAL B CA 1
ATOM 8601 C C . VAL B 1 410 ? -4.816 -15.875 -3.523 1 98.94 410 VAL B C 1
ATOM 8603 O O . VAL B 1 410 ? -5.363 -16.516 -4.422 1 98.94 410 VAL B O 1
ATOM 8606 N N . MET B 1 411 ? -5.062 -14.609 -3.309 1 98.88 411 MET B N 1
ATOM 8607 C CA . MET B 1 411 ? -5.973 -13.828 -4.145 1 98.88 411 MET B CA 1
ATOM 8608 C C . MET B 1 411 ? -5.199 -12.984 -5.152 1 98.88 411 MET B C 1
ATOM 8610 O O . MET B 1 411 ? -4.176 -12.391 -4.812 1 98.88 411 MET B O 1
ATOM 8614 N N . LEU B 1 412 ? -5.641 -12.961 -6.426 1 98.81 412 LEU B N 1
ATOM 8615 C CA . LEU B 1 412 ? -4.996 -12.188 -7.484 1 98.81 412 LEU B CA 1
ATOM 8616 C C . LEU B 1 412 ? -5.953 -11.148 -8.055 1 98.81 412 LEU B C 1
ATOM 8618 O O . LEU B 1 412 ? -7.141 -11.422 -8.234 1 98.81 412 LEU B O 1
ATOM 8622 N N . HIS B 1 413 ? -5.441 -9.938 -8.328 1 98.75 413 HIS B N 1
ATOM 8623 C CA . HIS B 1 413 ? -6.215 -8.883 -8.969 1 98.75 413 HIS B CA 1
ATOM 8624 C C . HIS B 1 413 ? -5.605 -8.484 -10.312 1 98.75 413 HIS B C 1
ATOM 8626 O O . HIS B 1 413 ? -4.598 -7.777 -10.359 1 98.75 413 HIS B O 1
ATOM 8632 N N . PHE B 1 414 ? -6.262 -8.875 -11.398 1 98.56 414 PHE B N 1
ATOM 8633 C CA . PHE B 1 414 ? -5.758 -8.594 -12.742 1 98.56 414 PHE B CA 1
ATOM 8634 C C . PHE B 1 414 ? -6.219 -7.223 -13.219 1 98.56 414 PHE B C 1
ATOM 8636 O O . PHE B 1 414 ? -7.152 -6.648 -12.656 1 98.56 414 PHE B O 1
ATOM 8643 N N . ILE B 1 415 ? -5.594 -6.711 -14.234 1 97.88 415 ILE B N 1
ATOM 8644 C CA . ILE B 1 415 ? -5.828 -5.371 -14.758 1 97.88 415 ILE B CA 1
ATOM 8645 C C . ILE B 1 415 ? -6.941 -5.41 -15.805 1 97.88 415 ILE B C 1
ATOM 8647 O O . ILE B 1 415 ? -7.117 -6.418 -16.5 1 97.88 415 ILE B O 1
ATOM 8651 N N . HIS B 1 416 ? -7.723 -4.414 -15.812 1 95.81 416 HIS B N 1
ATOM 8652 C CA . HIS B 1 416 ? -8.727 -4.129 -16.844 1 95.81 416 HIS B CA 1
ATOM 8653 C C . HIS B 1 416 ? -8.508 -2.754 -17.453 1 95.81 416 HIS B C 1
ATOM 8655 O O . HIS B 1 416 ? -7.918 -1.872 -16.828 1 95.81 416 HIS B O 1
ATOM 8661 N N . THR B 1 417 ? -8.953 -2.574 -18.672 1 95.19 417 THR B N 1
ATOM 8662 C CA . THR B 1 417 ? -8.758 -1.336 -19.406 1 95.19 417 THR B CA 1
ATOM 8663 C C . THR B 1 417 ? -9.258 -0.138 -18.609 1 95.19 417 THR B C 1
ATOM 8665 O O . THR B 1 417 ? -8.594 0.902 -18.562 1 95.19 417 THR B O 1
ATOM 8668 N N . LEU B 1 418 ? -10.336 -0.262 -17.938 1 92.12 418 LEU B N 1
ATOM 8669 C CA . LEU B 1 418 ? -10.945 0.843 -17.203 1 92.12 418 LEU B CA 1
ATOM 8670 C C . LEU B 1 418 ? -10.133 1.177 -15.953 1 92.12 418 LEU B C 1
ATOM 8672 O O . LEU B 1 418 ? -10.242 2.279 -15.414 1 92.12 418 LEU B O 1
ATOM 8676 N N . PHE B 1 419 ? -9.391 0.202 -15.469 1 95.62 419 PHE B N 1
ATOM 8677 C CA . PHE B 1 419 ? -8.57 0.425 -14.281 1 95.62 419 PHE B CA 1
ATOM 8678 C C . PHE B 1 419 ? -7.391 1.332 -14.609 1 95.62 419 PHE B C 1
ATOM 8680 O O . PHE B 1 419 ? -6.852 2.002 -13.719 1 95.62 419 PHE B O 1
ATOM 8687 N N . LEU B 1 420 ? -6.965 1.387 -15.883 1 94.56 420 LEU B N 1
ATOM 8688 C CA . LEU B 1 420 ? -5.789 2.129 -16.328 1 94.56 420 LEU B CA 1
ATOM 8689 C C . LEU B 1 420 ? -5.973 3.625 -16.094 1 94.56 420 LEU B C 1
ATOM 8691 O O . LEU B 1 420 ? -4.996 4.359 -15.953 1 94.56 420 LEU B O 1
ATOM 8695 N N . GLU B 1 421 ? -7.18 4.047 -16.062 1 92.5 421 GLU B N 1
ATOM 8696 C CA . GLU B 1 421 ? -7.441 5.469 -15.859 1 92.5 421 GLU B CA 1
ATOM 8697 C C . GLU B 1 421 ? -7.535 5.801 -14.375 1 92.5 421 GLU B C 1
ATOM 8699 O O . GLU B 1 421 ? -7.434 6.969 -13.984 1 92.5 421 GLU B O 1
ATOM 8704 N N . MET B 1 422 ? -7.672 4.855 -13.57 1 93.25 422 MET B N 1
ATOM 8705 C CA . MET B 1 422 ? -7.926 5.055 -12.148 1 93.25 422 MET B CA 1
ATOM 8706 C C . MET B 1 422 ? -6.617 5.172 -11.367 1 93.25 422 MET B C 1
ATOM 8708 O O . MET B 1 422 ? -6.438 6.102 -10.578 1 93.25 422 MET B O 1
ATOM 8712 N N . TYR B 1 423 ? -5.688 4.344 -11.602 1 94.56 423 TYR B N 1
ATOM 8713 C CA . TYR B 1 423 ? -4.488 4.211 -10.781 1 94.56 423 TYR B CA 1
ATOM 8714 C C . TYR B 1 423 ? -3.631 5.473 -10.859 1 94.56 423 TYR B C 1
ATOM 8716 O O . TYR B 1 423 ? -3.096 5.93 -9.852 1 94.56 423 TYR B O 1
ATOM 8724 N N . PRO B 1 424 ? -3.504 6.109 -12.039 1 91.75 424 PRO B N 1
ATOM 8725 C CA . PRO B 1 424 ? -2.691 7.324 -12.078 1 91.75 424 PRO B CA 1
ATOM 8726 C C . PRO B 1 424 ? -3.252 8.438 -11.188 1 91.75 424 PRO B C 1
ATOM 8728 O O . PRO B 1 424 ? -2.521 9.352 -10.805 1 91.75 424 PRO B O 1
ATOM 8731 N N . LYS B 1 425 ? -4.5 8.32 -10.844 1 90.94 425 LYS B N 1
ATOM 8732 C CA . LYS B 1 425 ? -5.129 9.312 -9.969 1 90.94 425 LYS B CA 1
ATOM 8733 C C . LYS B 1 425 ? -5.09 8.867 -8.516 1 90.94 425 LYS B C 1
ATOM 8735 O O . LYS B 1 425 ? -5.652 9.523 -7.637 1 90.94 425 LYS B O 1
ATOM 8740 N N . GLY B 1 426 ? -4.508 7.719 -8.312 1 92.12 426 GLY B N 1
ATOM 8741 C CA . GLY B 1 426 ? -4.422 7.172 -6.969 1 92.12 426 GLY B CA 1
ATOM 8742 C C . GLY B 1 426 ? -5.664 6.41 -6.555 1 92.12 426 GLY B C 1
ATOM 8743 O O . GLY B 1 426 ? -5.855 6.121 -5.371 1 92.12 426 GLY B O 1
ATOM 8744 N N . ARG B 1 427 ? -6.492 6.094 -7.465 1 94.5 427 ARG B N 1
ATOM 8745 C CA . ARG B 1 427 ? -7.742 5.406 -7.16 1 94.5 427 ARG B CA 1
ATOM 8746 C C . ARG B 1 427 ? -7.621 3.906 -7.402 1 94.5 427 ARG B C 1
ATOM 8748 O O . ARG B 1 427 ? -7.137 3.48 -8.453 1 94.5 427 ARG B O 1
ATOM 8755 N N . VAL B 1 428 ? -8.023 3.131 -6.414 1 96.44 428 VAL B N 1
ATOM 8756 C CA . VAL B 1 428 ? -8.125 1.682 -6.551 1 96.44 428 VAL B CA 1
ATOM 8757 C C . VAL B 1 428 ? -9.539 1.296 -6.977 1 96.44 428 VAL B C 1
ATOM 8759 O O . VAL B 1 428 ? -10.516 1.805 -6.426 1 96.44 428 VAL B O 1
ATOM 8762 N N . PRO B 1 429 ? -9.648 0.433 -7.98 1 95.56 429 PRO B N 1
ATOM 8763 C CA . PRO B 1 429 ? -10.984 0.001 -8.375 1 95.56 429 PRO B CA 1
ATOM 8764 C C . PRO B 1 429 ? -11.789 -0.579 -7.211 1 95.56 429 PRO B C 1
ATOM 8766 O O . PRO B 1 429 ? -11.25 -1.348 -6.41 1 95.56 429 PRO B O 1
ATOM 8769 N N . ASP B 1 430 ? -13.078 -0.228 -7.152 1 92.25 430 ASP B N 1
ATOM 8770 C CA . ASP B 1 430 ? -13.945 -0.623 -6.043 1 92.25 430 ASP B CA 1
ATOM 8771 C C . ASP B 1 430 ? -13.984 -2.143 -5.895 1 92.25 430 ASP B C 1
ATOM 8773 O O . ASP B 1 430 ? -14.008 -2.66 -4.773 1 92.25 430 ASP B O 1
ATOM 8777 N N . VAL B 1 431 ? -14 -2.826 -6.988 1 96.06 431 VAL B N 1
ATOM 8778 C CA . VAL B 1 431 ? -14.078 -4.281 -6.969 1 96.06 431 VAL B CA 1
ATOM 8779 C C . VAL B 1 431 ? -12.891 -4.859 -6.215 1 96.06 431 VAL B C 1
ATOM 8781 O O . VAL B 1 431 ? -13.031 -5.824 -5.457 1 96.06 431 VAL B O 1
ATOM 8784 N N . ILE B 1 432 ? -11.734 -4.289 -6.414 1 97.5 432 ILE B N 1
ATOM 8785 C CA . ILE B 1 432 ? -10.531 -4.789 -5.762 1 97.5 432 ILE B CA 1
ATOM 8786 C C . ILE B 1 432 ? -10.586 -4.477 -4.266 1 97.5 432 ILE B C 1
ATOM 8788 O O . ILE B 1 432 ? -10.211 -5.305 -3.438 1 97.5 432 ILE B O 1
ATOM 8792 N N . LEU B 1 433 ? -11.086 -3.299 -3.928 1 95.31 433 LEU B N 1
ATOM 8793 C CA . LEU B 1 433 ? -11.273 -2.965 -2.521 1 95.31 433 LEU B CA 1
ATOM 8794 C C . LEU B 1 433 ? -12.227 -3.947 -1.85 1 95.31 433 LEU B C 1
ATOM 8796 O O . LEU B 1 433 ? -12 -4.363 -0.713 1 95.31 433 LEU B O 1
ATOM 8800 N N . ASN B 1 434 ? -13.266 -4.277 -2.539 1 94.88 434 ASN B N 1
ATOM 8801 C CA . ASN B 1 434 ? -14.242 -5.219 -1.998 1 94.88 434 ASN B CA 1
ATOM 8802 C C . ASN B 1 434 ? -13.633 -6.598 -1.779 1 94.88 434 ASN B C 1
ATOM 8804 O O . ASN B 1 434 ? -13.852 -7.223 -0.741 1 94.88 434 ASN B O 1
ATOM 8808 N N . HIS B 1 435 ? -12.891 -7.082 -2.752 1 98.06 435 HIS B N 1
ATOM 8809 C CA . HIS B 1 435 ? -12.211 -8.359 -2.611 1 98.06 435 HIS B CA 1
ATOM 8810 C C . HIS B 1 435 ? -11.18 -8.312 -1.486 1 98.06 435 HIS B C 1
ATOM 8812 O O . HIS B 1 435 ? -11.062 -9.266 -0.706 1 98.06 435 HIS B O 1
ATOM 8818 N N . GLU B 1 436 ? -10.477 -7.227 -1.406 1 97.5 436 GLU B N 1
ATOM 8819 C CA . GLU B 1 436 ? -9.438 -7.066 -0.389 1 97.5 436 GLU B CA 1
ATOM 8820 C C . GLU B 1 436 ? -10.047 -7.02 1.012 1 97.5 436 GLU B C 1
ATOM 8822 O O . GLU B 1 436 ? -9.406 -7.434 1.983 1 97.5 436 GLU B O 1
ATOM 8827 N N . ARG B 1 437 ? -11.234 -6.516 1.117 1 95.5 437 ARG B N 1
ATOM 8828 C CA . ARG B 1 437 ? -11.922 -6.559 2.404 1 95.5 437 ARG B CA 1
ATOM 8829 C C . ARG B 1 437 ? -12.055 -7.992 2.906 1 95.5 437 ARG B C 1
ATOM 8831 O O . ARG B 1 437 ? -11.844 -8.266 4.09 1 95.5 437 ARG B O 1
ATOM 8838 N N . VAL B 1 438 ? -12.375 -8.891 2.002 1 98 438 VAL B N 1
ATOM 8839 C CA . VAL B 1 438 ? -12.477 -10.305 2.346 1 98 438 VAL B CA 1
ATOM 8840 C C . VAL B 1 438 ? -11.094 -10.852 2.68 1 98 438 VAL B C 1
ATOM 8842 O O . VAL B 1 438 ? -10.914 -11.516 3.703 1 98 438 VAL B O 1
ATOM 8845 N N . ALA B 1 439 ? -10.125 -10.555 1.84 1 98.44 439 ALA B N 1
ATOM 8846 C CA . ALA B 1 439 ? -8.766 -11.023 2.078 1 98.44 439 ALA B CA 1
ATOM 8847 C C . ALA B 1 439 ? -8.25 -10.562 3.439 1 98.44 439 ALA B C 1
ATOM 8849 O O . ALA B 1 439 ? -7.637 -11.344 4.176 1 98.44 439 ALA B O 1
ATOM 8850 N N . ASN B 1 440 ? -8.539 -9.32 3.719 1 97.06 440 ASN B N 1
ATOM 8851 C CA . ASN B 1 440 ? -8.117 -8.727 4.984 1 97.06 440 ASN B CA 1
ATOM 8852 C C . ASN B 1 440 ? -8.766 -9.422 6.176 1 97.06 440 ASN B C 1
ATOM 8854 O O . ASN B 1 440 ? -8.102 -9.711 7.168 1 97.06 440 ASN B O 1
ATOM 8858 N N . TYR B 1 441 ? -10.016 -9.734 6.117 1 96.19 441 TYR B N 1
ATOM 8859 C CA . TYR B 1 441 ? -10.789 -10.312 7.211 1 96.19 441 TYR B CA 1
ATOM 8860 C C . TYR B 1 441 ? -10.359 -11.75 7.484 1 96.19 441 TYR B C 1
ATOM 8862 O O . TYR B 1 441 ? -10.32 -12.188 8.641 1 96.19 441 TYR B O 1
ATOM 8870 N N . TYR B 1 442 ? -9.945 -12.477 6.465 1 98 442 TYR B N 1
ATOM 8871 C CA . TYR B 1 442 ? -9.602 -13.891 6.578 1 98 442 TYR B CA 1
ATOM 8872 C C . TYR B 1 442 ? -8.094 -14.094 6.543 1 98 442 TYR B C 1
ATOM 8874 O O . TYR B 1 442 ? -7.609 -15.227 6.539 1 98 442 TYR B O 1
ATOM 8882 N N . LEU B 1 443 ? -7.328 -13.039 6.445 1 97.31 443 LEU B N 1
ATOM 8883 C CA . LEU B 1 443 ? -5.871 -13.031 6.434 1 97.31 443 LEU B CA 1
ATOM 8884 C C . LEU B 1 443 ? -5.336 -13.797 5.23 1 97.31 443 LEU B C 1
ATOM 8886 O O . LEU B 1 443 ? -4.457 -14.648 5.371 1 97.31 443 LEU B O 1
ATOM 8890 N N . ILE B 1 444 ? -5.93 -13.484 4.07 1 98.44 444 ILE B N 1
ATOM 8891 C CA . ILE B 1 444 ? -5.527 -14.086 2.807 1 98.44 444 ILE B CA 1
ATOM 8892 C C . ILE B 1 444 ? -4.52 -13.172 2.102 1 98.44 444 ILE B C 1
ATOM 8894 O O . ILE B 1 444 ? -4.801 -12 1.858 1 98.44 444 ILE B O 1
ATOM 8898 N N . PRO B 1 445 ? -3.307 -13.672 1.777 1 98.56 445 PRO B N 1
ATOM 8899 C CA . PRO B 1 445 ? -2.398 -12.852 0.977 1 98.56 445 PRO B CA 1
ATOM 8900 C C . PRO B 1 445 ? -2.912 -12.609 -0.441 1 98.56 445 PRO B C 1
ATOM 8902 O O . PRO B 1 445 ? -3.721 -13.391 -0.948 1 98.56 445 PRO B O 1
ATOM 8905 N N . SER B 1 446 ? -2.492 -11.484 -1.053 1 98.75 446 SER B N 1
ATOM 8906 C CA . SER B 1 446 ? -2.949 -11.148 -2.398 1 98.75 446 SER B CA 1
ATOM 8907 C C . SER B 1 446 ? -1.847 -10.477 -3.205 1 98.75 446 SER B C 1
ATOM 8909 O O . SER B 1 446 ? -0.861 -9.992 -2.641 1 98.75 446 SER B O 1
ATOM 8911 N N . VAL B 1 447 ? -1.945 -10.562 -4.48 1 98.75 447 VAL B N 1
ATOM 8912 C CA . VAL B 1 447 ? -1.062 -9.875 -5.414 1 98.75 447 VAL B CA 1
ATOM 8913 C C . VAL B 1 447 ? -1.857 -8.836 -6.207 1 98.75 447 VAL B C 1
ATOM 8915 O O . VAL B 1 447 ? -2.828 -9.18 -6.887 1 98.75 447 VAL B O 1
ATOM 8918 N N . HIS B 1 448 ? -1.479 -7.594 -6.07 1 98.44 448 HIS B N 1
ATOM 8919 C CA . HIS B 1 448 ? -2.152 -6.488 -6.746 1 98.44 448 HIS B CA 1
ATOM 8920 C C . HIS B 1 448 ? -1.564 -6.254 -8.133 1 98.44 448 HIS B C 1
ATOM 8922 O O . HIS B 1 448 ? -0.996 -5.195 -8.398 1 98.44 448 HIS B O 1
ATOM 8928 N N . LEU B 1 449 ? -1.835 -7.137 -9.062 1 98.75 449 LEU B N 1
ATOM 8929 C CA . LEU B 1 449 ? -1.261 -7.145 -10.406 1 98.75 449 LEU B CA 1
ATOM 8930 C C . LEU B 1 449 ? -1.768 -5.965 -11.227 1 98.75 449 LEU B C 1
ATOM 8932 O O . LEU B 1 449 ? -1.04 -5.426 -12.062 1 98.75 449 LEU B O 1
ATOM 8936 N N . ALA B 1 450 ? -2.998 -5.57 -10.984 1 98.56 450 ALA B N 1
ATOM 8937 C CA . ALA B 1 450 ? -3.568 -4.418 -11.68 1 98.56 450 ALA B CA 1
ATOM 8938 C C . ALA B 1 450 ? -2.746 -3.16 -11.414 1 98.56 450 ALA B C 1
ATOM 8940 O O . ALA B 1 450 ? -2.436 -2.412 -12.344 1 98.56 450 ALA B O 1
ATOM 8941 N N . HIS B 1 451 ? -2.404 -2.977 -10.195 1 98 451 HIS B N 1
ATOM 8942 C CA . HIS B 1 451 ? -1.601 -1.818 -9.82 1 98 451 HIS B CA 1
ATOM 8943 C C . HIS B 1 451 ? -0.217 -1.877 -10.461 1 98 451 HIS B C 1
ATOM 8945 O O . HIS B 1 451 ? 0.266 -0.877 -11 1 98 451 HIS B O 1
ATOM 8951 N N . GLU B 1 452 ? 0.407 -3.016 -10.391 1 98.12 452 GLU B N 1
ATOM 8952 C CA . GLU B 1 452 ? 1.734 -3.199 -10.969 1 98.12 452 GLU B CA 1
ATOM 8953 C C . GLU B 1 452 ? 1.735 -2.875 -12.461 1 98.12 452 GLU B C 1
ATOM 8955 O O . GLU B 1 452 ? 2.555 -2.082 -12.93 1 98.12 452 GLU B O 1
ATOM 8960 N N . VAL B 1 453 ? 0.836 -3.461 -13.172 1 98.44 453 VAL B N 1
ATOM 8961 C CA . VAL B 1 453 ? 0.8 -3.309 -14.625 1 98.44 453 VAL B CA 1
ATOM 8962 C C . VAL B 1 453 ? 0.487 -1.858 -14.984 1 98.44 453 VAL B C 1
ATOM 8964 O O . VAL B 1 453 ? 1.119 -1.282 -15.867 1 98.44 453 VAL B O 1
ATOM 8967 N N . SER B 1 454 ? -0.473 -1.26 -14.297 1 98 454 SER B N 1
ATOM 8968 C CA . SER B 1 454 ? -0.814 0.135 -14.555 1 98 454 SER B CA 1
ATOM 8969 C C . SER B 1 454 ? 0.394 1.045 -14.359 1 98 454 SER B C 1
ATOM 8971 O O . SER B 1 454 ? 0.672 1.901 -15.203 1 98 454 SER B O 1
ATOM 8973 N N . ASN B 1 455 ? 1.098 0.873 -13.281 1 97 455 ASN B N 1
ATOM 8974 C CA . ASN B 1 455 ? 2.252 1.715 -12.984 1 97 455 ASN B CA 1
ATOM 8975 C C . ASN B 1 455 ? 3.367 1.519 -14 1 97 455 ASN B C 1
ATOM 8977 O O . ASN B 1 455 ? 4.062 2.473 -14.359 1 97 455 ASN B O 1
ATOM 8981 N N . ARG B 1 456 ? 3.58 0.297 -14.414 1 96.88 456 ARG B N 1
ATOM 8982 C CA . ARG B 1 456 ? 4.609 0.018 -15.414 1 96.88 456 ARG B CA 1
ATOM 8983 C C . ARG B 1 456 ? 4.262 0.658 -16.75 1 96.88 456 ARG B C 1
ATOM 8985 O O . ARG B 1 456 ? 5.145 1.159 -17.453 1 96.88 456 ARG B O 1
ATOM 8992 N N . ILE B 1 457 ? 3.002 0.653 -17.109 1 97.38 457 ILE B N 1
ATOM 8993 C CA . ILE B 1 457 ? 2.547 1.324 -18.312 1 97.38 457 ILE B CA 1
ATOM 8994 C C . ILE B 1 457 ? 2.73 2.832 -18.172 1 97.38 457 ILE B C 1
ATOM 8996 O O . ILE B 1 457 ? 3.246 3.492 -19.078 1 97.38 457 ILE B O 1
ATOM 9000 N N . ALA B 1 458 ? 2.311 3.34 -17.078 1 95.12 458 ALA B N 1
ATOM 9001 C CA . ALA B 1 458 ? 2.451 4.77 -16.828 1 95.12 458 ALA B CA 1
ATOM 9002 C C . ALA B 1 458 ? 3.916 5.195 -16.875 1 95.12 458 ALA B C 1
ATOM 9004 O O . ALA B 1 458 ? 4.23 6.309 -17.297 1 95.12 458 ALA B O 1
ATOM 9005 N N . ALA B 1 459 ? 4.82 4.32 -16.5 1 94.31 459 ALA B N 1
ATOM 9006 C CA . ALA B 1 459 ? 6.258 4.594 -16.5 1 94.31 459 ALA B CA 1
ATOM 9007 C C . ALA B 1 459 ? 6.844 4.43 -17.891 1 94.31 459 ALA B C 1
ATOM 9009 O O . ALA B 1 459 ? 8.031 4.684 -18.109 1 94.31 459 ALA B O 1
ATOM 9010 N N . GLY B 1 460 ? 6.09 3.963 -18.828 1 94.44 460 GLY B N 1
ATOM 9011 C CA . GLY B 1 460 ? 6.52 3.854 -20.219 1 94.44 460 GLY B CA 1
ATOM 9012 C C . GLY B 1 460 ? 7.309 2.588 -20.5 1 94.44 460 GLY B C 1
ATOM 9013 O O . GLY B 1 460 ? 8.047 2.514 -21.484 1 94.44 460 GLY B O 1
ATOM 9014 N N . GLU B 1 461 ? 7.203 1.587 -19.641 1 94.62 461 GLU B N 1
ATOM 9015 C CA . GLU B 1 461 ? 7.938 0.346 -19.859 1 94.62 461 GLU B CA 1
ATOM 9016 C C . GLU B 1 461 ? 7.375 -0.412 -21.062 1 94.62 461 GLU B C 1
ATOM 9018 O O . GLU B 1 461 ? 8.125 -1.025 -21.828 1 94.62 461 GLU B O 1
ATOM 9023 N N . PHE B 1 462 ? 6.133 -0.484 -21.141 1 96.12 462 PHE B N 1
ATOM 9024 C CA . PHE B 1 462 ? 5.367 -1.027 -22.25 1 96.12 462 PHE B CA 1
ATOM 9025 C C . PHE B 1 462 ? 3.988 -0.381 -22.328 1 96.12 462 PHE B C 1
ATOM 9027 O O . PHE B 1 462 ? 3.58 0.333 -21.406 1 96.12 462 PHE B O 1
ATOM 9034 N N . ASP B 1 463 ? 3.361 -0.543 -23.453 1 96.56 463 ASP B N 1
ATOM 9035 C CA . ASP B 1 463 ? 2.014 0.008 -23.547 1 96.56 463 ASP B CA 1
ATOM 9036 C C . ASP B 1 463 ? 0.962 -1.099 -23.484 1 96.56 463 ASP B C 1
ATOM 9038 O O . ASP B 1 463 ? 1.301 -2.279 -23.391 1 96.56 463 ASP B O 1
ATOM 9042 N N . TRP B 1 464 ? -0.329 -0.737 -23.469 1 96.94 464 TRP B N 1
ATOM 9043 C CA . TRP B 1 464 ? -1.461 -1.639 -23.281 1 96.94 464 TRP B CA 1
ATOM 9044 C C . TRP B 1 464 ? -1.521 -2.676 -24.406 1 96.94 464 TRP B C 1
ATOM 9046 O O . TRP B 1 464 ? -1.835 -3.844 -24.156 1 96.94 464 TRP B O 1
ATOM 9056 N N . GLU B 1 465 ? -1.146 -2.367 -25.594 1 96.06 465 GLU B N 1
ATOM 9057 C CA . GLU B 1 465 ? -1.139 -3.279 -26.734 1 96.06 465 GLU B CA 1
ATOM 9058 C C . GLU B 1 465 ? -0.018 -4.309 -26.609 1 96.06 465 GLU B C 1
ATOM 9060 O O . GLU B 1 465 ? -0.231 -5.5 -26.844 1 96.06 465 GLU B O 1
ATOM 9065 N N . GLN B 1 466 ? 1.09 -3.789 -26.219 1 95.81 466 GLN B N 1
ATOM 9066 C CA . GLN B 1 466 ? 2.227 -4.68 -26 1 95.81 466 GLN B CA 1
ATOM 9067 C C . GLN B 1 466 ? 1.938 -5.684 -24.891 1 95.81 466 GLN B C 1
ATOM 9069 O O . GLN B 1 466 ? 2.381 -6.832 -24.953 1 95.81 466 GLN B O 1
ATOM 9074 N N . PHE B 1 467 ? 1.216 -5.254 -23.969 1 97.38 467 PHE B N 1
ATOM 9075 C CA . PHE B 1 467 ? 0.83 -6.109 -22.844 1 97.38 467 PHE B CA 1
ATOM 9076 C C . PHE B 1 467 ? -0.145 -7.188 -23.297 1 97.38 467 PHE B C 1
ATOM 9078 O O . PHE B 1 467 ? -0.169 -8.289 -22.75 1 97.38 467 PHE B O 1
ATOM 9085 N N . GLY B 1 468 ? -0.893 -6.945 -24.25 1 96.5 468 GLY B N 1
ATOM 9086 C CA . GLY B 1 468 ? -1.852 -7.895 -24.797 1 96.5 468 GLY B CA 1
ATOM 9087 C C . GLY B 1 468 ? -3.287 -7.574 -24.422 1 96.5 468 GLY B C 1
ATOM 9088 O O . GLY B 1 468 ? -4.199 -8.344 -24.719 1 96.5 468 GLY B O 1
ATOM 9089 N N . GLY B 1 469 ? -3.492 -6.457 -23.719 1 96.06 469 GLY B N 1
ATOM 9090 C CA . GLY B 1 469 ? -4.84 -6.066 -23.328 1 96.06 469 GLY B CA 1
ATOM 9091 C C . GLY B 1 469 ? -5.367 -6.855 -22.141 1 96.06 469 GLY B C 1
ATOM 9092 O O . GLY B 1 469 ? -4.602 -7.238 -21.25 1 96.06 469 GLY B O 1
ATOM 9093 N N . ILE B 1 470 ? -6.645 -7.039 -22.078 1 94.5 470 ILE B N 1
ATOM 9094 C CA . ILE B 1 470 ? -7.293 -7.727 -20.969 1 94.5 470 ILE B CA 1
ATOM 9095 C C . ILE B 1 470 ? -6.824 -9.18 -20.906 1 94.5 470 ILE B C 1
ATOM 9097 O O . ILE B 1 470 ? -6.672 -9.75 -19.828 1 94.5 470 ILE B O 1
ATOM 9101 N N . HIS B 1 471 ? -6.707 -9.75 -22.094 1 96.5 471 HIS B N 1
ATOM 9102 C CA . HIS B 1 471 ? -6.078 -11.055 -22.234 1 96.5 471 HIS B CA 1
ATOM 9103 C C . HIS B 1 471 ? -4.602 -10.922 -22.594 1 96.5 471 HIS B C 1
ATOM 9105 O O . HIS B 1 471 ? -4.242 -10.852 -23.766 1 96.5 471 HIS B O 1
ATOM 9111 N N . PRO B 1 472 ? -3.754 -10.969 -21.609 1 97.19 472 PRO B N 1
ATOM 9112 C CA . PRO B 1 472 ? -2.35 -10.617 -21.828 1 97.19 472 PRO B CA 1
ATOM 9113 C C . PRO B 1 472 ? -1.66 -11.508 -22.859 1 97.19 472 PRO B C 1
ATOM 9115 O O . PRO B 1 472 ? -2.027 -12.68 -23.016 1 97.19 472 PRO B O 1
ATOM 9118 N N . ALA B 1 473 ? -0.703 -10.891 -23.5 1 96.94 473 ALA B N 1
ATOM 9119 C CA . ALA B 1 473 ? 0.261 -11.672 -24.266 1 96.94 473 ALA B CA 1
ATOM 9120 C C . ALA B 1 473 ? 1.278 -12.344 -23.344 1 96.94 473 ALA B C 1
ATOM 9122 O O . ALA B 1 473 ? 1.192 -12.234 -22.125 1 96.94 473 ALA B O 1
ATOM 9123 N N . GLU B 1 474 ? 2.143 -13.023 -23.953 1 95.44 474 GLU B N 1
ATOM 9124 C CA . GLU B 1 474 ? 3.092 -13.828 -23.203 1 95.44 474 GLU B CA 1
ATOM 9125 C C . GLU B 1 474 ? 3.857 -12.977 -22.188 1 95.44 474 GLU B C 1
ATOM 9127 O O . GLU B 1 474 ? 3.963 -13.344 -21.016 1 95.44 474 GLU B O 1
ATOM 9132 N N . PRO B 1 475 ? 4.367 -11.789 -22.562 1 95.06 475 PRO B N 1
ATOM 9133 C CA . PRO B 1 475 ? 5.086 -10.969 -21.578 1 95.06 475 PRO B CA 1
ATOM 9134 C C . PRO B 1 475 ? 4.207 -10.547 -20.406 1 95.06 475 PRO B C 1
ATOM 9136 O O . PRO B 1 475 ? 4.691 -10.445 -19.266 1 95.06 475 PRO B O 1
ATOM 9139 N N . GLY B 1 476 ? 2.949 -10.305 -20.734 1 97.19 476 GLY B N 1
ATOM 9140 C CA . GLY B 1 476 ? 2.025 -9.961 -19.656 1 97.19 476 GLY B CA 1
ATOM 9141 C C . GLY B 1 476 ? 1.821 -11.086 -18.656 1 97.19 476 GLY B C 1
ATOM 9142 O O . GLY B 1 476 ? 1.81 -10.852 -17.453 1 97.19 476 GLY B O 1
ATOM 9143 N N . HIS B 1 477 ? 1.701 -12.289 -19.156 1 97.62 477 HIS B N 1
ATOM 9144 C CA . HIS B 1 477 ? 1.548 -13.445 -18.281 1 97.62 477 HIS B CA 1
ATOM 9145 C C . HIS B 1 477 ? 2.803 -13.672 -17.453 1 97.62 477 HIS B C 1
ATOM 9147 O O . HIS B 1 477 ? 2.717 -14.117 -16.297 1 97.62 477 HIS B O 1
ATOM 9153 N N . LYS B 1 478 ? 3.932 -13.336 -17.969 1 97.56 478 LYS B N 1
ATOM 9154 C CA . LYS B 1 478 ? 5.184 -13.477 -17.234 1 97.56 478 LYS B CA 1
ATOM 9155 C C . LYS B 1 478 ? 5.234 -12.516 -16.047 1 97.56 478 LYS B C 1
ATOM 9157 O O . LYS B 1 478 ? 5.754 -12.859 -14.984 1 97.56 478 LYS B O 1
ATOM 9162 N N . ILE B 1 479 ? 4.695 -11.305 -16.25 1 98 479 ILE B N 1
ATOM 9163 C CA . ILE B 1 479 ? 4.621 -10.336 -15.164 1 98 479 ILE B CA 1
ATOM 9164 C C . ILE B 1 479 ? 3.748 -10.883 -14.039 1 98 479 ILE B C 1
ATOM 9166 O O . ILE B 1 479 ? 4.137 -10.844 -12.875 1 98 479 ILE B O 1
ATOM 9170 N N . TYR B 1 480 ? 2.584 -11.469 -14.391 1 98.5 480 TYR B N 1
ATOM 9171 C CA . TYR B 1 480 ? 1.671 -12.039 -13.406 1 98.5 480 TYR B CA 1
ATOM 9172 C C . TYR B 1 480 ? 2.342 -13.164 -12.625 1 98.5 480 TYR B C 1
ATOM 9174 O O . TYR B 1 480 ? 2.33 -13.172 -11.398 1 98.5 480 TYR B O 1
ATOM 9182 N N . ALA B 1 481 ? 2.973 -14.047 -13.344 1 98.5 481 ALA B N 1
ATOM 9183 C CA . ALA B 1 481 ? 3.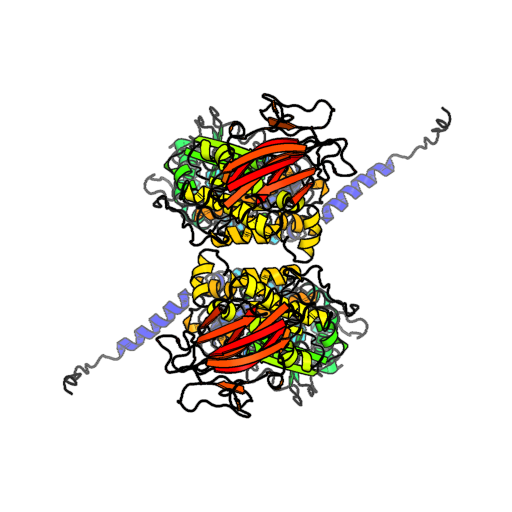592 -15.219 -12.727 1 98.5 481 ALA B CA 1
ATOM 9184 C C . ALA B 1 481 ? 4.77 -14.812 -11.844 1 98.5 481 ALA B C 1
ATOM 9186 O O . ALA B 1 481 ? 5.004 -15.414 -10.797 1 98.5 481 ALA B O 1
ATOM 9187 N N . ALA B 1 482 ? 5.531 -13.797 -12.273 1 98.5 482 ALA B N 1
ATOM 9188 C CA . ALA B 1 482 ? 6.703 -13.336 -11.531 1 98.5 482 ALA B CA 1
ATOM 9189 C C . ALA B 1 482 ? 6.301 -12.797 -10.156 1 98.5 482 ALA B C 1
ATOM 9191 O O . ALA B 1 482 ? 6.922 -13.125 -9.148 1 98.5 482 ALA B O 1
ATOM 9192 N N . SER B 1 483 ? 5.254 -11.953 -10.133 1 98.62 483 SER B N 1
ATOM 9193 C CA . SER B 1 483 ? 4.805 -11.383 -8.867 1 98.62 483 SER B CA 1
ATOM 9194 C C . SER B 1 483 ? 4.242 -12.453 -7.941 1 98.62 483 SER B C 1
ATOM 9196 O O . SER B 1 483 ? 4.465 -12.414 -6.727 1 98.62 483 SER B O 1
ATOM 9198 N N . LEU B 1 484 ? 3.531 -13.375 -8.523 1 98.62 484 LEU B N 1
ATOM 9199 C CA . LEU B 1 484 ? 2.984 -14.461 -7.723 1 98.62 484 LEU B CA 1
ATOM 9200 C C . LEU B 1 484 ? 4.102 -15.312 -7.125 1 98.62 484 LEU B C 1
ATOM 9202 O O . LEU B 1 484 ? 4.074 -15.633 -5.934 1 98.62 484 LEU B O 1
ATOM 9206 N N . ALA B 1 485 ? 5.113 -15.68 -7.91 1 98.44 485 ALA B N 1
ATOM 9207 C CA . ALA B 1 485 ? 6.25 -16.469 -7.426 1 98.44 485 ALA B CA 1
ATOM 9208 C C . ALA B 1 485 ? 6.965 -15.742 -6.289 1 98.44 485 ALA B C 1
ATOM 9210 O O . ALA B 1 485 ? 7.352 -16.359 -5.297 1 98.44 485 ALA B O 1
ATOM 9211 N N . HIS B 1 486 ? 7.109 -14.438 -6.488 1 98.38 486 HIS B N 1
ATOM 9212 C CA . HIS B 1 486 ? 7.762 -13.641 -5.461 1 98.38 486 HIS B CA 1
ATOM 9213 C C . HIS B 1 486 ? 6.992 -13.695 -4.145 1 98.38 486 HIS B C 1
ATOM 9215 O O . HIS B 1 486 ? 7.582 -13.875 -3.08 1 98.38 486 HIS B O 1
ATOM 9221 N N . LEU B 1 487 ? 5.664 -13.57 -4.199 1 98.56 487 LEU B N 1
ATOM 9222 C CA . LEU B 1 487 ? 4.852 -13.656 -2.992 1 98.56 487 LEU B CA 1
ATOM 9223 C C . LEU B 1 487 ? 5.016 -15.008 -2.314 1 98.56 487 LEU B C 1
ATOM 9225 O O . LEU B 1 487 ? 5.199 -15.086 -1.098 1 98.56 487 LEU B O 1
ATOM 9229 N N . LEU B 1 488 ? 4.93 -16.078 -3.086 1 98.44 488 LEU B N 1
ATOM 9230 C CA . LEU B 1 488 ? 5.02 -17.422 -2.543 1 98.44 488 LEU B CA 1
ATOM 9231 C C . LEU B 1 488 ? 6.363 -17.641 -1.856 1 98.44 488 LEU B C 1
ATOM 9233 O O . LEU B 1 488 ? 6.41 -18.125 -0.721 1 98.44 488 LEU B O 1
ATOM 9237 N N . ASP B 1 489 ? 7.434 -17.266 -2.504 1 97.12 489 ASP B N 1
ATOM 9238 C CA . ASP B 1 489 ? 8.766 -17.438 -1.927 1 97.12 489 ASP B CA 1
ATOM 9239 C C . ASP B 1 489 ? 8.914 -16.625 -0.635 1 97.12 489 ASP B C 1
ATOM 9241 O O . ASP B 1 489 ? 9.469 -17.125 0.347 1 97.12 489 ASP B O 1
ATOM 9245 N N . LYS B 1 490 ? 8.398 -15.43 -0.686 1 96.25 490 LYS B N 1
ATOM 9246 C CA . LYS B 1 490 ? 8.484 -14.578 0.497 1 96.25 490 LYS B CA 1
ATOM 9247 C C . LYS B 1 490 ? 7.715 -15.188 1.668 1 96.25 490 LYS B C 1
ATOM 9249 O O . LYS B 1 490 ? 8.219 -15.227 2.793 1 96.25 490 LYS B O 1
ATOM 9254 N N . MET B 1 491 ? 6.559 -15.688 1.396 1 96.81 491 MET B N 1
ATOM 9255 C CA . MET B 1 491 ? 5.723 -16.234 2.459 1 96.81 491 MET B CA 1
ATOM 9256 C C . MET B 1 491 ? 6.285 -17.562 2.961 1 96.81 491 MET B C 1
ATOM 9258 O O . MET B 1 491 ? 6.254 -17.844 4.16 1 96.81 491 MET B O 1
ATOM 9262 N N . TRP B 1 492 ? 6.805 -18.344 2.1 1 96.25 492 TRP B N 1
ATOM 9263 C CA . TRP B 1 492 ? 7.336 -19.641 2.469 1 96.25 492 TRP B CA 1
ATOM 9264 C C . TRP B 1 492 ? 8.68 -19.5 3.176 1 96.25 492 TRP B C 1
ATOM 9266 O O . TRP B 1 492 ? 9.141 -20.438 3.844 1 96.25 492 TRP B O 1
ATOM 9276 N N . SER B 1 493 ? 9.383 -18.359 3.012 1 93.38 493 SER B N 1
ATOM 9277 C CA . SER B 1 493 ? 10.664 -18.141 3.668 1 93.38 493 SER B CA 1
ATOM 9278 C C . SER B 1 493 ? 10.508 -18.094 5.184 1 93.38 493 SER B C 1
ATOM 9280 O O . SER B 1 493 ? 11.492 -18.234 5.918 1 93.38 493 SER B O 1
ATOM 9282 N N . ARG B 1 494 ? 9.297 -17.953 5.633 1 89.44 494 ARG B N 1
ATOM 9283 C CA . ARG B 1 494 ? 9.023 -17.812 7.059 1 89.44 494 ARG B CA 1
ATOM 9284 C C . ARG B 1 494 ? 8.672 -19.156 7.684 1 89.44 494 ARG B C 1
ATOM 9286 O O . ARG B 1 494 ? 8.375 -19.234 8.875 1 89.44 494 ARG B O 1
ATOM 9293 N N . VAL B 1 495 ? 8.711 -20.219 6.871 1 90.31 495 VAL B N 1
ATOM 9294 C CA . VAL B 1 495 ? 8.305 -21.547 7.34 1 90.31 495 VAL B CA 1
ATOM 9295 C C . VAL B 1 495 ? 9.516 -22.312 7.855 1 90.31 495 VAL B C 1
ATOM 9297 O O . VAL B 1 495 ? 10.562 -22.344 7.199 1 90.31 495 VAL B O 1
ATOM 9300 N N . SER B 1 496 ? 9.344 -22.891 8.977 1 83 496 SER B N 1
ATOM 9301 C CA . SER B 1 496 ? 10.414 -23.688 9.578 1 83 496 SER B CA 1
ATOM 9302 C C . SER B 1 496 ? 10.219 -25.172 9.297 1 83 496 SER B C 1
ATOM 9304 O O . SER B 1 496 ? 9.102 -25.625 9.055 1 83 496 SER B O 1
ATOM 9306 N N . VAL B 1 497 ? 11.297 -25.875 9.359 1 77.94 497 VAL B N 1
ATOM 9307 C CA . VAL B 1 497 ? 11.297 -27.312 9.133 1 77.94 497 VAL B CA 1
ATOM 9308 C C . VAL B 1 497 ? 10.469 -28 10.211 1 77.94 497 VAL B C 1
ATOM 9310 O O . VAL B 1 497 ? 9.867 -29.047 9.961 1 77.94 497 VAL B O 1
ATOM 9313 N N . SER B 1 498 ? 10.367 -27.359 11.32 1 84.62 498 SER B N 1
ATOM 9314 C CA . SER B 1 498 ? 9.688 -27.969 12.461 1 84.62 498 SER B CA 1
ATOM 9315 C C . SER B 1 498 ? 8.211 -27.594 12.477 1 84.62 498 SER B C 1
ATOM 9317 O O . SER B 1 498 ? 7.445 -28.109 13.297 1 84.62 498 SER B O 1
ATOM 9319 N N . ASP B 1 499 ? 7.832 -26.797 11.57 1 90.75 499 ASP B N 1
ATOM 9320 C CA . ASP B 1 499 ? 6.438 -26.375 11.57 1 90.75 499 ASP B CA 1
ATOM 9321 C C . ASP B 1 499 ? 5.508 -27.531 11.211 1 90.75 499 ASP B C 1
ATOM 9323 O O . ASP B 1 499 ? 5.898 -28.453 10.5 1 90.75 499 ASP B O 1
ATOM 9327 N N . ALA B 1 500 ? 4.348 -27.484 11.805 1 93.31 500 ALA B N 1
ATOM 9328 C CA . ALA B 1 500 ? 3.283 -28.438 11.492 1 93.31 500 ALA B CA 1
ATOM 9329 C C . ALA B 1 500 ? 2.092 -27.734 10.844 1 93.31 500 ALA B C 1
ATOM 9331 O O . ALA B 1 500 ? 1.953 -26.516 10.953 1 93.31 500 ALA B O 1
ATOM 9332 N N . VAL B 1 501 ? 1.363 -28.5 10.102 1 94.88 501 VAL B N 1
ATOM 9333 C CA . VAL B 1 501 ? 0.14 -27.969 9.508 1 94.88 501 VAL B CA 1
ATOM 9334 C C . VAL B 1 501 ? -0.785 -27.453 10.602 1 94.88 501 VAL B C 1
ATOM 9336 O O . VAL B 1 501 ? -0.936 -28.078 11.648 1 94.88 501 VAL B O 1
ATOM 9339 N N . GLU B 1 502 ? -1.304 -26.281 10.383 1 95.81 502 GLU B N 1
ATOM 9340 C CA . GLU B 1 502 ? -2.211 -25.656 11.328 1 95.81 502 GLU B CA 1
ATOM 9341 C C . GLU B 1 502 ? -3.449 -25.109 10.625 1 95.81 502 GLU B C 1
ATOM 9343 O O . GLU B 1 502 ? -3.35 -24.531 9.539 1 95.81 502 GLU B O 1
ATOM 9348 N N . ALA B 1 503 ? -4.609 -25.312 11.289 1 97.75 503 ALA B N 1
ATOM 9349 C CA . ALA B 1 503 ? -5.867 -24.812 10.742 1 97.75 503 ALA B CA 1
ATOM 9350 C C . ALA B 1 503 ? -5.887 -23.281 10.719 1 97.75 503 ALA B C 1
ATOM 9352 O O . ALA B 1 503 ? -5.496 -22.641 11.688 1 97.75 503 ALA B O 1
ATOM 9353 N N . HIS B 1 504 ? -6.27 -22.703 9.562 1 97.44 504 HIS B N 1
ATOM 9354 C CA . HIS B 1 504 ? -6.531 -21.281 9.516 1 97.44 504 HIS B CA 1
ATOM 9355 C C . HIS B 1 504 ? -7.73 -20.906 10.375 1 97.44 504 HIS B C 1
ATOM 9357 O O . HIS B 1 504 ? -8.68 -21.688 10.492 1 97.44 504 HIS B O 1
ATOM 9363 N N . SER B 1 505 ? -7.648 -19.719 10.961 1 94.44 505 SER B N 1
ATOM 9364 C CA . SER B 1 505 ? -8.812 -19.219 11.68 1 94.44 505 SER B CA 1
ATOM 9365 C C . SER B 1 505 ? -9.922 -18.812 10.727 1 94.44 505 SER B C 1
ATOM 9367 O O . SER B 1 505 ? -9.664 -18.188 9.688 1 94.44 505 SER B O 1
ATOM 9369 N N . VAL B 1 506 ? -11.109 -19.203 11.031 1 96.88 506 VAL B N 1
ATOM 9370 C CA . VAL B 1 506 ? -12.305 -18.75 10.32 1 96.88 506 VAL B CA 1
ATOM 9371 C C . VAL B 1 506 ? -13.102 -17.812 11.211 1 96.88 506 VAL B C 1
ATOM 9373 O O . VAL B 1 506 ? -13.828 -18.25 12.102 1 96.88 506 VAL B O 1
ATOM 9376 N N . PRO B 1 507 ? -13.008 -16.562 10.914 1 94.69 507 PRO B N 1
ATOM 9377 C CA . PRO B 1 507 ? -13.625 -15.586 11.82 1 94.69 507 PRO B CA 1
ATOM 9378 C C . PRO B 1 507 ? -15.148 -15.695 11.844 1 94.69 507 PRO B C 1
ATOM 9380 O O . PRO B 1 507 ? -15.766 -16.031 10.828 1 94.69 507 PRO B O 1
ATOM 9383 N N . GLU B 1 508 ? -15.719 -15.484 13.078 1 94.12 508 GLU B N 1
ATOM 9384 C CA . GLU B 1 508 ? -17.156 -15.359 13.305 1 94.12 508 GLU B CA 1
ATOM 9385 C C . GLU B 1 508 ? -17.516 -13.984 13.852 1 94.12 508 GLU B C 1
ATOM 9387 O O . GLU B 1 508 ? -16.812 -13.453 14.711 1 94.12 508 GLU B O 1
ATOM 9392 N N . PRO B 1 509 ? -18.562 -13.32 13.484 1 92.88 509 PRO B N 1
ATOM 9393 C CA . PRO B 1 509 ? -19.406 -13.742 12.359 1 92.88 509 PRO B CA 1
ATOM 9394 C C . PRO B 1 509 ? -18.75 -13.492 11.008 1 92.88 509 PRO B C 1
ATOM 9396 O O . PRO B 1 509 ? -17.719 -12.82 10.93 1 92.88 509 PRO B O 1
ATOM 9399 N N . PRO B 1 510 ? -19.312 -14.078 9.922 1 96.12 510 PRO B N 1
ATOM 9400 C CA . PRO B 1 510 ? -18.828 -13.68 8.602 1 96.12 510 PRO B CA 1
ATOM 9401 C C . PRO B 1 510 ? -19.016 -12.188 8.336 1 96.12 510 PRO B C 1
ATOM 9403 O O . PRO B 1 510 ? -19.766 -11.516 9.047 1 96.12 510 PRO B O 1
ATOM 9406 N N . LEU B 1 511 ? -18.281 -11.664 7.418 1 93.38 511 LEU B N 1
ATOM 9407 C CA . LEU B 1 511 ? -18.453 -10.273 7.016 1 93.38 511 LEU B CA 1
ATOM 9408 C C . LEU B 1 511 ? -19.922 -9.992 6.66 1 93.38 511 LEU B C 1
ATOM 9410 O O . LEU B 1 511 ? -20.453 -8.938 7.008 1 93.38 511 LEU B O 1
ATOM 9414 N N . ASP B 1 512 ? -20.484 -10.961 5.887 1 93.44 512 ASP B N 1
ATOM 9415 C CA . ASP B 1 512 ? -21.906 -10.945 5.555 1 93.44 512 ASP B CA 1
ATOM 9416 C C . ASP B 1 512 ? -22.531 -12.328 5.738 1 93.44 512 ASP B C 1
ATOM 9418 O O . ASP B 1 512 ? -22.109 -13.297 5.098 1 93.44 512 ASP B O 1
ATOM 9422 N N . VAL B 1 513 ? -23.516 -12.422 6.582 1 94.56 513 VAL B N 1
ATOM 9423 C CA . VAL B 1 513 ? -24.141 -13.695 6.91 1 94.56 513 VAL B CA 1
ATOM 9424 C C . VAL B 1 513 ? -24.797 -14.281 5.668 1 94.56 513 VAL B C 1
ATOM 9426 O O . VAL B 1 513 ? -25.047 -15.484 5.594 1 94.56 513 VAL B O 1
ATOM 9429 N N . ASN B 1 514 ? -25.031 -13.477 4.672 1 96.19 514 ASN B N 1
ATOM 9430 C CA . ASN B 1 514 ? -25.688 -13.914 3.449 1 96.19 514 ASN B CA 1
ATOM 9431 C C . ASN B 1 514 ? -24.688 -14.25 2.35 1 96.19 514 ASN B C 1
ATOM 9433 O O . ASN B 1 514 ? -25.062 -14.492 1.205 1 96.19 514 ASN B O 1
ATOM 9437 N N . SER B 1 515 ? -23.406 -14.273 2.74 1 97.69 515 SER B N 1
ATOM 9438 C CA . SER B 1 515 ? -22.391 -14.656 1.761 1 97.69 515 SER B CA 1
ATOM 9439 C C . SER B 1 515 ? -22.609 -16.094 1.277 1 97.69 515 SER B C 1
ATOM 9441 O O . SER B 1 515 ? -23.203 -16.906 1.978 1 97.69 515 SER B O 1
ATOM 9443 N N . TYR B 1 516 ? -22.047 -16.453 0.151 1 98.19 516 TYR B N 1
ATOM 9444 C CA . TYR B 1 516 ? -22.391 -17.703 -0.54 1 98.19 516 TYR B CA 1
ATOM 9445 C C . TYR B 1 516 ? -21.453 -18.828 -0.123 1 98.19 516 TYR B C 1
ATOM 9447 O O . TYR B 1 516 ? -20.953 -19.562 -0.969 1 98.19 516 TYR B O 1
ATOM 9455 N N . TYR B 1 517 ? -21.203 -18.969 1.143 1 97.75 517 TYR B N 1
ATOM 9456 C CA . TYR B 1 517 ? -20.219 -19.938 1.593 1 97.75 517 TYR B CA 1
ATOM 9457 C C . TYR B 1 517 ? -20.859 -21.312 1.799 1 97.75 517 TYR B C 1
ATOM 9459 O O . TYR B 1 517 ? -20.172 -22.266 2.158 1 97.75 517 TYR B O 1
ATOM 9467 N N . ASN B 1 518 ? -22.188 -21.516 1.522 1 96.94 518 ASN B N 1
ATOM 9468 C CA . ASN B 1 518 ? -22.891 -22.797 1.442 1 96.94 518 ASN B CA 1
ATOM 9469 C C . ASN B 1 518 ? -23.562 -22.984 0.085 1 96.94 518 ASN B C 1
ATOM 9471 O O . ASN B 1 518 ? -24.641 -23.578 -0.001 1 96.94 518 ASN B O 1
ATOM 9475 N N . ALA B 1 519 ? -22.984 -22.422 -0.876 1 97.25 519 ALA B N 1
ATOM 9476 C CA . ALA B 1 519 ? -23.562 -22.391 -2.219 1 97.25 519 ALA B CA 1
ATOM 9477 C C . ALA B 1 519 ? -23.297 -23.703 -2.955 1 97.25 519 ALA B C 1
ATOM 9479 O O . ALA B 1 519 ? -22.266 -24.344 -2.752 1 97.25 519 ALA B O 1
ATOM 9480 N N . SER B 1 520 ? -24.219 -24.078 -3.801 1 96 520 SER B N 1
ATOM 9481 C CA . SER B 1 520 ? -24.094 -25.266 -4.641 1 96 520 SER B CA 1
ATOM 9482 C C . SER B 1 520 ? -25.125 -25.25 -5.77 1 96 520 SER B C 1
ATOM 9484 O O . SER B 1 520 ? -25.938 -24.328 -5.863 1 96 520 SER B O 1
ATOM 9486 N N . PHE B 1 521 ? -25.047 -26.188 -6.605 1 95.69 521 PHE B N 1
ATOM 9487 C CA . PHE B 1 521 ? -26.031 -26.391 -7.656 1 95.69 521 PHE B CA 1
ATOM 9488 C C . PHE B 1 521 ? -27.109 -27.375 -7.191 1 95.69 521 PHE B C 1
ATOM 9490 O O . PHE B 1 521 ? -26.797 -28.422 -6.633 1 95.69 521 PHE B O 1
ATOM 9497 N N . ALA B 1 522 ? -28.297 -26.938 -7.422 1 92.94 522 ALA B N 1
ATOM 9498 C CA . ALA B 1 522 ? -29.391 -27.891 -7.219 1 92.94 522 ALA B CA 1
ATOM 9499 C C . ALA B 1 522 ? -29.609 -28.734 -8.469 1 92.94 522 ALA B C 1
ATOM 9501 O O . ALA B 1 522 ? -29.219 -28.344 -9.57 1 92.94 522 ALA B O 1
ATOM 9502 N N . ASP B 1 523 ? -30.234 -29.875 -8.266 1 81.38 523 ASP B N 1
ATOM 9503 C CA . ASP B 1 523 ? -30.578 -30.75 -9.375 1 81.38 523 ASP B CA 1
ATOM 9504 C C . ASP B 1 523 ? -31.75 -30.188 -10.18 1 81.38 523 ASP B C 1
ATOM 9506 O O . ASP B 1 523 ? -32.844 -30.047 -9.656 1 81.38 523 ASP B O 1
ATOM 9510 N N . ILE B 1 524 ? -31.562 -29.891 -11.359 1 85.56 524 ILE B N 1
ATOM 9511 C CA . ILE B 1 524 ? -32.562 -29.266 -12.195 1 85.56 524 ILE B CA 1
ATOM 9512 C C . ILE B 1 524 ? -33.719 -30.25 -12.43 1 85.56 524 ILE B C 1
ATOM 9514 O O . ILE B 1 524 ? -34.812 -29.859 -12.828 1 85.56 524 ILE B O 1
ATOM 9518 N N . SER B 1 525 ? -33.438 -31.547 -12.172 1 83.19 525 SER B N 1
ATOM 9519 C CA . SER B 1 525 ? -34.469 -32.562 -12.344 1 83.19 525 SER B CA 1
ATOM 9520 C C . SER B 1 525 ? -35.531 -32.438 -11.258 1 83.19 525 SER B C 1
ATOM 9522 O O . SER B 1 525 ? -36.625 -33 -11.391 1 83.19 525 SER B O 1
ATOM 9524 N N . GLN B 1 526 ? -35.281 -31.703 -10.273 1 86.38 526 GLN B N 1
ATOM 9525 C CA . GLN B 1 526 ? -36.188 -31.594 -9.141 1 86.38 526 GLN B CA 1
ATOM 9526 C C . GLN B 1 526 ? -37.188 -30.469 -9.352 1 86.38 526 GLN B C 1
ATOM 9528 O O . GLN B 1 526 ? -38.094 -30.281 -8.531 1 86.38 526 GLN B O 1
ATOM 9533 N N . VAL B 1 527 ? -37.125 -29.859 -10.422 1 93.56 527 VAL B N 1
ATOM 9534 C CA . VAL B 1 527 ? -38.031 -28.734 -10.68 1 93.56 527 VAL B CA 1
ATOM 9535 C C . VAL B 1 527 ? -39.375 -29.266 -11.219 1 93.56 527 VAL B C 1
ATOM 9537 O O . VAL B 1 527 ? -39.406 -30.266 -11.922 1 93.56 527 VAL B O 1
ATOM 9540 N N . LYS B 1 528 ? -40.438 -28.609 -10.867 1 95.81 528 LYS B N 1
ATOM 9541 C CA . LYS B 1 528 ? -41.781 -28.891 -11.43 1 95.81 528 LYS B CA 1
ATOM 9542 C C . LYS B 1 528 ? -42.031 -28 -12.648 1 95.81 528 LYS B C 1
ATOM 9544 O O . LYS B 1 528 ? -42.094 -26.781 -12.531 1 95.81 528 LYS B O 1
ATOM 9549 N N . LEU B 1 529 ? -42.375 -28.672 -13.703 1 96.62 529 LEU B N 1
ATOM 9550 C CA . LEU B 1 529 ? -42.469 -27.953 -14.969 1 96.62 529 LEU B CA 1
ATOM 9551 C C . LEU B 1 529 ? -43.906 -27.875 -15.453 1 96.62 529 LEU B C 1
ATOM 9553 O O . LEU B 1 529 ? -44.656 -28.828 -15.305 1 96.62 529 LEU B O 1
ATOM 9557 N N . SER B 1 530 ? -44.219 -26.781 -15.977 1 96 530 SER B N 1
ATOM 9558 C CA . SER B 1 530 ? -45.469 -26.688 -16.75 1 96 530 SER B CA 1
ATOM 9559 C C . SER B 1 530 ? -45.219 -27.047 -18.219 1 96 530 SER B C 1
ATOM 9561 O O . SER B 1 530 ? -44.094 -27.281 -18.625 1 96 530 SER B O 1
ATOM 9563 N N . LYS B 1 531 ? -46.375 -27.062 -18.906 1 95 531 LYS B N 1
ATOM 9564 C CA . LYS B 1 531 ? -46.25 -27.219 -20.344 1 95 531 LYS B CA 1
ATOM 9565 C C . LYS B 1 531 ? -45.438 -26.094 -20.969 1 95 531 LYS B C 1
ATOM 9567 O O . LYS B 1 531 ? -45.594 -24.938 -20.594 1 95 531 LYS B O 1
ATOM 9572 N N . GLY B 1 532 ? -44.5 -26.531 -21.844 1 96.62 532 GLY B N 1
ATOM 9573 C CA . GLY B 1 532 ? -43.656 -25.547 -22.5 1 96.62 532 GLY B CA 1
ATOM 9574 C C . GLY B 1 532 ? -42.188 -25.656 -22.078 1 96.62 532 GLY B C 1
ATOM 9575 O O . GLY B 1 532 ? -41.281 -25.266 -22.812 1 96.62 532 GLY B O 1
ATOM 9576 N N . TRP B 1 533 ? -42 -26.078 -20.844 1 97 533 TRP B N 1
ATOM 9577 C CA . TRP B 1 533 ? -40.656 -26.328 -20.375 1 97 533 TRP B CA 1
ATOM 9578 C C . TRP B 1 533 ? -40.219 -27.75 -20.688 1 97 533 TRP B C 1
ATOM 9580 O O . TRP B 1 533 ? -41.031 -28.672 -20.672 1 97 533 TRP B O 1
ATOM 9590 N N . GLU B 1 534 ? -39 -28 -20.953 1 94.94 534 GLU B N 1
ATOM 9591 C CA . GLU B 1 534 ? -38.469 -29.344 -21.203 1 94.94 534 GLU B CA 1
ATOM 9592 C C . GLU B 1 534 ? -37.031 -29.484 -20.719 1 94.94 534 GLU B C 1
ATOM 9594 O O . GLU B 1 534 ? -36.312 -28.484 -20.625 1 94.94 534 GLU B O 1
ATOM 9599 N N . HIS B 1 535 ? -36.688 -30.672 -20.391 1 95.81 535 HIS B N 1
ATOM 9600 C CA . HIS B 1 535 ? -35.281 -31.047 -20.156 1 95.81 535 HIS B CA 1
ATOM 9601 C C . HIS B 1 535 ? -34.594 -31.5 -21.438 1 95.81 535 HIS B C 1
ATOM 9603 O O . HIS B 1 535 ? -35.031 -32.5 -22.047 1 95.81 535 HIS B O 1
ATOM 9609 N N . ILE B 1 536 ? -33.625 -30.75 -21.75 1 95.31 536 ILE B N 1
ATOM 9610 C CA . ILE B 1 536 ? -32.844 -31.141 -22.922 1 95.31 536 ILE B CA 1
ATOM 9611 C C . ILE B 1 536 ? -31.547 -31.812 -22.453 1 95.31 536 ILE B C 1
ATOM 9613 O O . ILE B 1 536 ? -30.734 -31.203 -21.75 1 95.31 536 ILE B O 1
ATOM 9617 N N . ALA B 1 537 ? -31.312 -33 -22.828 1 94.31 537 ALA B N 1
ATOM 9618 C CA . ALA B 1 537 ? -30.172 -33.781 -22.359 1 94.31 537 ALA B CA 1
ATOM 9619 C C . ALA B 1 537 ? -28.859 -33.219 -22.859 1 94.31 537 ALA B C 1
ATOM 9621 O O . ALA B 1 537 ? -27.844 -33.25 -22.156 1 94.31 537 ALA B O 1
ATOM 9622 N N . SER B 1 538 ? -28.828 -32.781 -24.094 1 96.44 538 SER B N 1
ATOM 9623 C CA . SER B 1 538 ? -27.672 -32.156 -24.703 1 96.44 538 SER B CA 1
ATOM 9624 C C . SER B 1 538 ? -28.078 -30.938 -25.547 1 96.44 538 SER B C 1
ATOM 9626 O O . SER B 1 538 ? -28.484 -31.078 -26.703 1 96.44 538 SER B O 1
ATOM 9628 N N . TRP B 1 539 ? -27.859 -29.734 -24.969 1 95.94 539 TRP B N 1
ATOM 9629 C CA . TRP B 1 539 ? -28.391 -28.531 -25.578 1 95.94 539 TRP B CA 1
ATOM 9630 C C . TRP B 1 539 ? -27.312 -27.828 -26.406 1 95.94 539 TRP B C 1
ATOM 9632 O O . TRP B 1 539 ? -26.156 -27.719 -25.969 1 95.94 539 TRP B O 1
ATOM 9642 N N . LYS B 1 540 ? -27.625 -27.344 -27.609 1 95.94 540 LYS B N 1
ATOM 9643 C CA . LYS B 1 540 ? -26.812 -26.531 -28.5 1 95.94 540 LYS B CA 1
ATOM 9644 C C . LYS B 1 540 ? -27.672 -25.578 -29.312 1 95.94 540 LYS B C 1
ATOM 9646 O O . LYS B 1 540 ? -28.688 -26 -29.891 1 95.94 540 LYS B O 1
ATOM 9651 N N . PRO B 1 541 ? -27.328 -24.375 -29.297 1 95 541 PRO B N 1
ATOM 9652 C CA . PRO B 1 541 ? -28.125 -23.484 -30.141 1 95 541 PRO B CA 1
ATOM 9653 C C . PRO B 1 541 ? -28 -23.781 -31.625 1 95 541 PRO B C 1
ATOM 9655 O O . PRO B 1 541 ? -26.938 -24.219 -32.094 1 95 541 PRO B O 1
ATOM 9658 N N . ASP B 1 542 ? -28.969 -23.516 -32.438 1 91.62 542 ASP B N 1
ATOM 9659 C CA . ASP B 1 542 ? -28.953 -23.766 -33.875 1 91.62 542 ASP B CA 1
ATOM 9660 C C . ASP B 1 542 ? -28.984 -22.453 -34.656 1 91.62 542 ASP B C 1
ATOM 9662 O O . ASP B 1 542 ? -29.5 -22.406 -35.75 1 91.62 542 ASP B O 1
ATOM 9666 N N . ASN B 1 543 ? -28.406 -21.422 -34.188 1 93.12 543 ASN B N 1
ATOM 9667 C CA . ASN B 1 543 ? -28.5 -20.109 -34.844 1 93.12 543 ASN B CA 1
ATOM 9668 C C . ASN B 1 543 ? -27.109 -19.547 -35.156 1 93.12 543 ASN B C 1
ATOM 9670 O O . ASN B 1 543 ? -26.984 -18.359 -35.438 1 93.12 543 ASN B O 1
ATOM 9674 N N . GLY B 1 544 ? -26.047 -20.281 -34.969 1 92.25 544 GLY B N 1
ATOM 9675 C CA . GLY B 1 544 ? -24.703 -19.891 -35.406 1 92.25 544 GLY B CA 1
ATOM 9676 C C . GLY B 1 544 ? -23.984 -19.047 -34.344 1 92.25 544 GLY B C 1
ATOM 9677 O O . GLY B 1 544 ? -22.812 -18.703 -34.531 1 92.25 544 GLY B O 1
ATOM 9678 N N . ALA B 1 545 ? -24.656 -18.656 -33.281 1 95.69 545 ALA B N 1
ATOM 9679 C CA . ALA B 1 545 ? -24.016 -17.859 -32.25 1 95.69 545 ALA B CA 1
ATOM 9680 C C . ALA B 1 545 ? -22.922 -18.641 -31.531 1 95.69 545 ALA B C 1
ATOM 9682 O O . ALA B 1 545 ? -22.969 -19.875 -31.484 1 95.69 545 ALA B O 1
ATOM 9683 N N . HIS B 1 546 ? -21.875 -17.953 -31.047 1 94.75 546 HIS B N 1
ATOM 9684 C CA . HIS B 1 546 ? -20.781 -18.578 -30.312 1 94.75 546 HIS B CA 1
ATOM 9685 C C . HIS B 1 546 ? -21.266 -19.062 -28.953 1 94.75 546 HIS B C 1
ATOM 9687 O O . HIS B 1 546 ? -22.297 -18.625 -28.453 1 94.75 546 HIS B O 1
ATOM 9693 N N . THR B 1 547 ? -20.609 -20.016 -28.469 1 93.88 547 THR B N 1
ATOM 9694 C CA . THR B 1 547 ? -20.938 -20.594 -27.172 1 93.88 547 THR B CA 1
ATOM 9695 C C . THR B 1 547 ? -19.688 -20.672 -26.281 1 93.88 547 THR B C 1
ATOM 9697 O O . THR B 1 547 ? -18.594 -20.344 -26.719 1 93.88 547 THR B O 1
ATOM 9700 N N . ARG B 1 548 ? -19.891 -20.953 -25.031 1 90.5 548 ARG B N 1
ATOM 9701 C CA . ARG B 1 548 ? -18.797 -21.141 -24.078 1 90.5 548 ARG B CA 1
ATOM 9702 C C . ARG B 1 548 ? -18.641 -22.609 -23.703 1 90.5 548 ARG B C 1
ATOM 9704 O O . ARG B 1 548 ? -19.641 -23.312 -23.531 1 90.5 548 ARG B O 1
ATOM 9711 N N . LYS B 1 549 ? -17.344 -22.969 -23.562 1 83.06 549 LYS B N 1
ATOM 9712 C CA . LYS B 1 549 ? -17.047 -24.344 -23.125 1 83.06 549 LYS B CA 1
ATOM 9713 C C . LYS B 1 549 ? -17.703 -24.641 -21.781 1 83.06 549 LYS B C 1
ATOM 9715 O O . LYS B 1 549 ? -17.656 -23.797 -20.875 1 83.06 549 LYS B O 1
ATOM 9720 N N . GLY B 1 550 ? -18.375 -25.781 -21.641 1 86.75 550 GLY B N 1
ATOM 9721 C CA . GLY B 1 550 ? -19.031 -26.172 -20.391 1 86.75 550 GLY B CA 1
ATOM 9722 C C . GLY B 1 550 ? -20.5 -25.797 -20.344 1 86.75 550 GLY B C 1
ATOM 9723 O O . GLY B 1 550 ? -21.234 -26.25 -19.469 1 86.75 550 GLY B O 1
ATOM 9724 N N . PHE B 1 551 ? -20.906 -25.078 -21.422 1 94 551 PHE B N 1
ATOM 9725 C CA . PHE B 1 551 ? -22.281 -24.609 -21.406 1 94 551 PHE B CA 1
ATOM 9726 C C . PHE B 1 551 ? -22.984 -24.906 -22.734 1 94 551 PHE B C 1
ATOM 9728 O O . PHE B 1 551 ? -23.906 -24.203 -23.125 1 94 551 PHE B O 1
ATOM 9735 N N . VAL B 1 552 ? -22.422 -25.844 -23.391 1 94.31 552 VAL B N 1
ATOM 9736 C CA . VAL B 1 552 ? -22.984 -26.406 -24.625 1 94.31 552 VAL B CA 1
ATOM 9737 C C . VAL B 1 552 ? -22.812 -27.922 -24.641 1 94.31 552 VAL B C 1
ATOM 9739 O O . VAL B 1 552 ? -21.844 -28.438 -24.078 1 94.31 552 VAL B O 1
ATOM 9742 N N . ASN B 1 553 ? -23.781 -28.625 -25.203 1 95.75 553 ASN B N 1
ATOM 9743 C CA . ASN B 1 553 ? -23.75 -30.078 -25.266 1 95.75 553 ASN B CA 1
ATOM 9744 C C . ASN B 1 553 ? -23.812 -30.703 -23.859 1 95.75 553 ASN B C 1
ATOM 9746 O O . ASN B 1 553 ? -23.109 -31.672 -23.578 1 95.75 553 ASN B O 1
ATOM 9750 N N . VAL B 1 554 ? -24.484 -30.016 -23 1 94.06 554 VAL B N 1
ATOM 9751 C CA . VAL B 1 554 ? -24.75 -30.469 -21.641 1 94.06 554 VAL B CA 1
ATOM 9752 C C . VAL B 1 554 ? -26.25 -30.344 -21.344 1 94.06 554 VAL B C 1
ATOM 9754 O O . VAL B 1 554 ? -26.984 -29.656 -22.078 1 94.06 554 VAL B O 1
ATOM 9757 N N . PRO B 1 555 ? -26.766 -31.062 -20.344 1 93.81 555 PRO B N 1
ATOM 9758 C CA . PRO B 1 555 ? -28.188 -30.969 -20.016 1 93.81 555 PRO B CA 1
ATOM 9759 C C . PRO B 1 555 ? -28.609 -29.562 -19.625 1 93.81 555 PRO B C 1
ATOM 9761 O O . PRO B 1 555 ? -27.875 -28.859 -18.922 1 93.81 555 PRO B O 1
ATOM 9764 N N . MET B 1 556 ? -29.75 -29.141 -20.125 1 96 556 MET B N 1
ATOM 9765 C CA . MET B 1 556 ? -30.312 -27.828 -19.828 1 96 556 MET B CA 1
ATOM 9766 C C . MET B 1 556 ? -31.812 -27.906 -19.578 1 96 556 MET B C 1
ATOM 9768 O O . MET B 1 556 ? -32.469 -28.812 -20.078 1 96 556 MET B O 1
ATOM 9772 N N . LEU B 1 557 ? -32.25 -27.031 -18.766 1 96.38 557 LEU B N 1
ATOM 9773 C CA . LEU B 1 557 ? -33.656 -26.703 -18.734 1 96.38 557 LEU B CA 1
ATOM 9774 C C . LEU B 1 557 ? -34 -25.609 -19.75 1 96.38 557 LEU B C 1
ATOM 9776 O O . LEU B 1 557 ? -33.312 -24.578 -19.812 1 96.38 557 LEU B O 1
ATOM 9780 N N . TYR B 1 558 ? -35.031 -25.844 -20.531 1 97 558 TYR B N 1
ATOM 9781 C CA . TYR B 1 558 ? -35.219 -24.953 -21.672 1 97 558 TYR B CA 1
ATOM 9782 C C . TYR B 1 558 ? -36.719 -24.641 -21.875 1 97 558 TYR B C 1
ATOM 9784 O O . TYR B 1 558 ? -37.562 -25.516 -21.672 1 97 558 TYR B O 1
ATOM 9792 N N . SER B 1 559 ? -37 -23.422 -22.188 1 97.75 559 SER B N 1
ATOM 9793 C CA . SER B 1 559 ? -38.344 -23.031 -22.688 1 97.75 559 SER B CA 1
ATOM 9794 C C . SER B 1 559 ? -38.25 -21.812 -23.578 1 97.75 559 SER B C 1
ATOM 9796 O O . SER B 1 559 ? -37.344 -20.984 -23.438 1 97.75 559 SER B O 1
ATOM 9798 N N . ASN B 1 560 ? -39.094 -21.734 -24.516 1 96.81 560 ASN B N 1
ATOM 9799 C CA . ASN B 1 560 ? -39.312 -20.531 -25.312 1 96.81 560 ASN B CA 1
ATOM 9800 C C . ASN B 1 560 ? -40.781 -20.172 -25.391 1 96.81 560 ASN B C 1
ATOM 9802 O O . ASN B 1 560 ? -41.219 -19.453 -26.297 1 96.81 560 ASN B O 1
ATOM 9806 N N . THR B 1 561 ? -41.531 -20.766 -24.469 1 97.81 561 THR B N 1
ATOM 9807 C CA . THR B 1 561 ? -43 -20.609 -24.5 1 97.81 561 THR B CA 1
ATOM 9808 C C . THR B 1 561 ? -43.438 -19.547 -23.5 1 97.81 561 THR B C 1
ATOM 9810 O O . THR B 1 561 ? -43.344 -19.734 -22.281 1 97.81 561 THR B O 1
ATOM 9813 N N . ILE B 1 562 ? -44.125 -18.547 -23.984 1 97.88 562 ILE B N 1
ATOM 9814 C CA . ILE B 1 562 ? -44.594 -17.438 -23.172 1 97.88 562 ILE B CA 1
ATOM 9815 C C . ILE B 1 562 ? -45.594 -17.953 -22.141 1 97.88 562 ILE B C 1
ATOM 9817 O O . ILE B 1 562 ? -46.438 -18.797 -22.438 1 97.88 562 ILE B O 1
ATOM 9821 N N . ASN B 1 563 ? -45.406 -17.547 -20.953 1 97.06 563 ASN B N 1
ATOM 9822 C CA . ASN B 1 563 ? -46.281 -17.812 -19.828 1 97.06 563 ASN B CA 1
ATOM 9823 C C . ASN B 1 563 ? -46.062 -19.219 -19.25 1 97.06 563 ASN B C 1
ATOM 9825 O O . ASN B 1 563 ? -46.688 -19.594 -18.266 1 97.06 563 ASN B O 1
ATOM 9829 N N . SER B 1 564 ? -45.219 -20 -19.891 1 97.81 564 SER B N 1
ATOM 9830 C CA . SER B 1 564 ? -44.812 -21.266 -19.281 1 97.81 564 SER B CA 1
ATOM 9831 C C . SER B 1 564 ? -44.094 -21.047 -17.953 1 97.81 564 SER B C 1
ATOM 9833 O O . SER B 1 564 ? -43.406 -20.031 -17.781 1 97.81 564 SER B O 1
ATOM 9835 N N . THR B 1 565 ? -44.25 -21.969 -17.016 1 97.88 565 THR B N 1
ATOM 9836 C CA . THR B 1 565 ? -43.75 -21.766 -15.656 1 97.88 565 THR B CA 1
ATOM 9837 C C . THR B 1 565 ? -43 -23 -15.164 1 97.88 565 THR B C 1
ATOM 9839 O O . THR B 1 565 ? -43.219 -24.094 -15.672 1 97.88 565 THR B O 1
ATOM 9842 N N . PHE B 1 566 ? -42.125 -22.844 -14.273 1 97.12 566 PHE B N 1
ATOM 9843 C CA . PHE B 1 566 ? -41.625 -23.922 -13.43 1 97.12 566 PHE B CA 1
ATOM 9844 C C . PHE B 1 566 ? -41.531 -23.469 -11.977 1 97.12 566 PHE B C 1
ATOM 9846 O O . PHE B 1 566 ? -41.531 -22.266 -11.703 1 97.12 566 PHE B O 1
ATOM 9853 N N . SER B 1 567 ? -41.531 -24.344 -11.078 1 97.44 567 SER B N 1
ATOM 9854 C CA . SER B 1 567 ? -41.375 -24.062 -9.664 1 97.44 567 SER B CA 1
ATOM 9855 C C . SER B 1 567 ? -40.344 -24.984 -9.016 1 97.44 567 SER B C 1
ATOM 9857 O O . SER B 1 567 ? -40.125 -26.094 -9.5 1 97.44 567 SER B O 1
ATOM 9859 N N . PHE B 1 568 ? -39.75 -24.516 -8.023 1 96.94 568 PHE B N 1
ATOM 9860 C CA . PHE B 1 568 ? -38.719 -25.234 -7.305 1 96.94 568 PHE B CA 1
ATOM 9861 C C . PHE B 1 568 ? -38.75 -24.922 -5.816 1 96.94 568 PHE B C 1
ATOM 9863 O O . PHE B 1 568 ? -38.719 -23.75 -5.422 1 96.94 568 PHE B O 1
ATOM 9870 N N . SER B 1 569 ? -38.875 -25.969 -4.996 1 96.25 569 SER B N 1
ATOM 9871 C CA . SER B 1 569 ? -38.875 -25.812 -3.545 1 96.25 569 SER B CA 1
ATOM 9872 C C . SER B 1 569 ? -37.469 -26.062 -2.973 1 96.25 569 SER B C 1
ATOM 9874 O O . SER B 1 569 ? -36.781 -26.984 -3.41 1 96.25 569 SER B O 1
ATOM 9876 N N . PHE B 1 570 ? -37.094 -25.234 -2.012 1 95.62 570 PHE B N 1
ATOM 9877 C CA . PHE B 1 570 ? -35.719 -25.328 -1.477 1 95.62 570 PHE B CA 1
ATOM 9878 C C . PHE B 1 570 ? -35.656 -24.75 -0.071 1 95.62 570 PHE B C 1
ATOM 9880 O O . PHE B 1 570 ? -36.562 -24.047 0.365 1 95.62 570 PHE B O 1
ATOM 9887 N N . LYS B 1 571 ? -34.594 -25.109 0.665 1 95.62 571 LYS B N 1
ATOM 9888 C CA . LYS B 1 571 ? -34.188 -24.469 1.92 1 95.62 571 LYS B CA 1
ATOM 9889 C C . LYS B 1 571 ? -32.844 -23.766 1.782 1 95.62 571 LYS B C 1
ATOM 9891 O O . LYS B 1 571 ? -31.906 -24.344 1.251 1 95.62 571 LYS B O 1
ATOM 9896 N N . GLY B 1 572 ? -32.844 -22.5 2.219 1 96 572 GLY B N 1
ATOM 9897 C CA . GLY B 1 572 ? -31.578 -21.766 2.148 1 96 572 GLY B CA 1
ATOM 9898 C C . GLY B 1 572 ? -31.75 -20.266 2.131 1 96 572 GLY B C 1
ATOM 9899 O O . GLY B 1 572 ? -32.875 -19.766 2.129 1 96 572 GLY B O 1
ATOM 9900 N N . ARG B 1 573 ? -30.625 -19.5 2.084 1 97 573 ARG B N 1
ATOM 9901 C CA . ARG B 1 573 ? -30.594 -18.047 2.174 1 97 573 ARG B CA 1
ATOM 9902 C C . ARG B 1 573 ? -30.75 -17.406 0.795 1 97 573 ARG B C 1
ATOM 9904 O O . ARG B 1 573 ? -31.094 -16.234 0.684 1 97 573 ARG B O 1
ATOM 9911 N N . ALA B 1 574 ? -30.438 -18.297 -0.224 1 98 574 ALA B N 1
ATOM 9912 C CA . ALA B 1 574 ? -30.438 -17.703 -1.557 1 98 574 ALA B CA 1
ATOM 9913 C C . ALA B 1 574 ? -30.891 -18.719 -2.609 1 98 574 ALA B C 1
ATOM 9915 O O . ALA B 1 574 ? -30.719 -19.922 -2.428 1 98 574 ALA B O 1
ATOM 9916 N N . VAL B 1 575 ? -31.438 -18.25 -3.66 1 97.69 575 VAL B N 1
ATOM 9917 C CA . VAL B 1 575 ? -31.812 -19.016 -4.84 1 97.69 575 VAL B CA 1
ATOM 9918 C C . VAL B 1 575 ? -31.5 -18.219 -6.102 1 97.69 575 VAL B C 1
ATOM 9920 O O . VAL B 1 575 ? -31.516 -16.984 -6.09 1 97.69 575 VAL B O 1
ATOM 9923 N N . GLY B 1 576 ? -31.094 -18.875 -7.09 1 97.44 576 GLY B N 1
ATOM 9924 C CA . GLY B 1 576 ? -30.766 -18.219 -8.336 1 97.44 576 GLY B CA 1
ATOM 9925 C C . GLY B 1 576 ? -30.781 -19.156 -9.531 1 97.44 576 GLY B C 1
ATOM 9926 O O . GLY B 1 576 ? -31.203 -20.297 -9.422 1 97.44 576 GLY B O 1
ATOM 9927 N N . LEU B 1 577 ? -30.438 -18.609 -10.648 1 96.88 577 LEU B N 1
ATOM 9928 C CA . LEU B 1 577 ? -30.391 -19.344 -11.914 1 96.88 577 LEU B CA 1
ATOM 9929 C C . LEU B 1 577 ? -29.047 -19.125 -12.609 1 96.88 577 LEU B C 1
ATOM 9931 O O . LEU B 1 577 ? -28.562 -18 -12.695 1 96.88 577 LEU B O 1
ATOM 9935 N N . PHE B 1 578 ? -28.453 -20.203 -12.984 1 96.31 578 PHE B N 1
ATOM 9936 C CA . PHE B 1 578 ? -27.312 -20.109 -13.883 1 96.31 578 PHE B CA 1
ATOM 9937 C C . PHE B 1 578 ? -27.75 -20.297 -15.336 1 96.31 578 PHE B C 1
ATOM 9939 O O . PHE B 1 578 ? -27.812 -21.438 -15.82 1 96.31 578 PHE B O 1
ATOM 9946 N N . CYS B 1 579 ? -27.891 -19.188 -16 1 96.12 579 CYS B N 1
ATOM 9947 C CA . CYS B 1 579 ? -28.469 -19.188 -17.344 1 96.12 579 CYS B CA 1
ATOM 9948 C C . CYS B 1 579 ? -27.391 -19.125 -18.406 1 96.12 579 CYS B C 1
ATOM 9950 O O . CYS B 1 579 ? -26.234 -18.828 -18.109 1 96.12 579 CYS B O 1
ATOM 9952 N N . VAL B 1 580 ? -27.781 -19.547 -19.531 1 96.69 580 VAL B N 1
ATOM 9953 C CA . VAL B 1 580 ? -27.016 -19.297 -20.75 1 96.69 580 VAL B CA 1
ATOM 9954 C C . VAL B 1 580 ? -27.766 -18.312 -21.625 1 96.69 580 VAL B C 1
ATOM 9956 O O . VAL B 1 580 ? -28.766 -18.656 -22.25 1 96.69 580 VAL B O 1
ATOM 9959 N N . CYS B 1 581 ? -27.25 -17.094 -21.75 1 97.12 581 CYS B N 1
ATOM 9960 C CA . CYS B 1 581 ? -27.969 -15.977 -22.344 1 97.12 581 CYS B CA 1
ATOM 9961 C C . CYS B 1 581 ? -27.453 -15.672 -23.734 1 97.12 581 CYS B C 1
ATOM 9963 O O . CYS B 1 581 ? -26.266 -15.398 -23.922 1 97.12 581 CYS B O 1
ATOM 9965 N N . GLY B 1 582 ? -28.375 -15.672 -24.688 1 97.25 582 GLY B N 1
ATOM 9966 C CA . GLY B 1 582 ? -27.969 -15.477 -26.062 1 97.25 582 GLY B CA 1
ATOM 9967 C C . GLY B 1 582 ? -28.922 -14.578 -26.844 1 97.25 582 GLY B C 1
ATOM 9968 O O . GLY B 1 582 ? -29.688 -13.812 -26.234 1 97.25 582 GLY B O 1
ATOM 9969 N N . PRO B 1 583 ? -28.859 -14.656 -28.141 1 97.75 583 PRO B N 1
ATOM 9970 C CA . PRO B 1 583 ? -29.594 -13.742 -29.016 1 97.75 583 PRO B CA 1
ATOM 9971 C C . PRO B 1 583 ? -31.109 -13.836 -28.828 1 97.75 583 PRO B C 1
ATOM 9973 O O . PRO B 1 583 ? -31.828 -12.883 -29.125 1 97.75 583 PRO B O 1
ATOM 9976 N N . PHE B 1 584 ? -31.594 -14.938 -28.312 1 97.62 584 PHE B N 1
ATOM 9977 C CA . PHE B 1 584 ? -33.031 -15.148 -28.234 1 97.62 584 PHE B CA 1
ATOM 9978 C C . PHE B 1 584 ? -33.5 -15.125 -26.781 1 97.62 584 PHE B C 1
ATOM 9980 O O . PHE B 1 584 ? -34.594 -15.562 -26.469 1 97.62 584 PHE B O 1
ATOM 9987 N N . SER B 1 585 ? -32.656 -14.656 -25.922 1 97.88 585 SER B N 1
ATOM 9988 C CA . SER B 1 585 ? -32.969 -14.656 -24.5 1 97.88 585 SER B CA 1
ATOM 9989 C C . SER B 1 585 ? -34.188 -13.797 -24.188 1 97.88 585 SER B C 1
ATOM 9991 O O . SER B 1 585 ? -34.281 -12.672 -24.688 1 97.88 585 SER B O 1
ATOM 9993 N N . GLY B 1 586 ? -35.031 -14.32 -23.438 1 97.75 586 GLY B N 1
ATOM 9994 C CA . GLY B 1 586 ? -36.25 -13.594 -23.062 1 97.75 586 GLY B CA 1
ATOM 9995 C C . GLY B 1 586 ? -36.125 -12.953 -21.688 1 97.75 586 GLY B C 1
ATOM 9996 O O . GLY B 1 586 ? -35.062 -13.016 -21.047 1 97.75 586 GLY B O 1
ATOM 9997 N N . THR B 1 587 ? -37.219 -12.25 -21.328 1 98.31 587 THR B N 1
ATOM 9998 C CA . THR B 1 587 ? -37.406 -11.711 -19.984 1 98.31 587 THR B CA 1
ATOM 9999 C C . THR B 1 587 ? -38.156 -12.695 -19.109 1 98.31 587 THR B C 1
ATOM 10001 O O . THR B 1 587 ? -39.156 -13.297 -19.547 1 98.31 587 THR B O 1
ATOM 10004 N N . LEU B 1 588 ? -37.656 -12.883 -17.969 1 98.25 588 LEU B N 1
ATOM 10005 C CA . LEU B 1 588 ? -38.312 -13.758 -17 1 98.25 588 LEU B CA 1
ATOM 10006 C C . LEU B 1 588 ? -39.062 -12.938 -15.938 1 98.25 588 LEU B C 1
ATOM 10008 O O . LEU B 1 588 ? -38.719 -11.773 -15.711 1 98.25 588 LEU B O 1
ATOM 10012 N N . GLU B 1 589 ? -40.031 -13.477 -15.414 1 98.38 589 GLU B N 1
ATOM 10013 C CA . GLU B 1 589 ? -40.656 -13.031 -14.172 1 98.38 589 GLU B CA 1
ATOM 10014 C C . GLU B 1 589 ? -40.562 -14.094 -13.086 1 98.38 589 GLU B C 1
ATOM 10016 O O . GLU B 1 589 ? -40.719 -15.289 -13.352 1 98.38 589 GLU B O 1
ATOM 10021 N N . TYR B 1 590 ? -40.188 -13.711 -11.961 1 98.44 590 TYR B N 1
ATOM 10022 C CA . TYR B 1 590 ? -40 -14.695 -10.898 1 98.44 590 TYR B CA 1
ATOM 10023 C C . TYR B 1 590 ? -40.594 -14.203 -9.586 1 98.44 590 TYR B C 1
ATOM 10025 O O . TYR B 1 590 ? -40.75 -13 -9.375 1 98.44 590 TYR B O 1
ATOM 10033 N N . SER B 1 591 ? -41 -15.117 -8.797 1 98.38 591 SER B N 1
ATOM 10034 C CA . SER B 1 591 ? -41.531 -14.891 -7.469 1 98.38 591 SER B CA 1
ATOM 10035 C C . SER B 1 591 ? -41.031 -15.914 -6.469 1 98.38 591 SER B C 1
ATOM 10037 O O . SER B 1 591 ? -40.938 -17.109 -6.789 1 98.38 591 SER B O 1
ATOM 10039 N N . VAL B 1 592 ? -40.625 -15.469 -5.297 1 98 592 VAL B N 1
ATOM 10040 C CA . VAL B 1 592 ? -40.281 -16.359 -4.199 1 98 592 VAL B CA 1
ATOM 10041 C C . VAL B 1 592 ? -41.281 -16.234 -3.072 1 98 592 VAL B C 1
ATOM 10043 O O . VAL B 1 592 ? -41.562 -15.125 -2.596 1 98 592 VAL B O 1
ATOM 10046 N N . ASP B 1 593 ? -41.875 -17.328 -2.684 1 97.69 593 ASP B N 1
ATOM 10047 C CA . ASP B 1 593 ? -42.844 -17.391 -1.601 1 97.69 593 ASP B CA 1
ATOM 10048 C C . ASP B 1 593 ? -44.062 -16.516 -1.897 1 97.69 593 ASP B C 1
ATOM 10050 O O . ASP B 1 593 ? -44.531 -15.758 -1.037 1 97.69 593 ASP B O 1
ATOM 10054 N N . ASN B 1 594 ? -44.5 -16.453 -3.07 1 95.62 594 ASN B N 1
ATOM 10055 C CA . ASN B 1 594 ? -45.688 -15.789 -3.543 1 95.62 594 ASN B CA 1
ATOM 10056 C C . ASN B 1 594 ? -45.594 -14.273 -3.402 1 95.62 594 ASN B C 1
ATOM 10058 O O . ASN B 1 594 ? -46.594 -13.586 -3.312 1 95.62 594 ASN B O 1
ATOM 10062 N N . ALA B 1 595 ? -44.344 -13.758 -3.318 1 96.31 595 ALA B N 1
ATOM 10063 C CA . ALA B 1 595 ? -44.125 -12.312 -3.393 1 96.31 595 ALA B CA 1
ATOM 10064 C C . ALA B 1 595 ? -44.469 -11.773 -4.777 1 96.31 595 ALA B C 1
ATOM 10066 O O . ALA B 1 595 ? -44.656 -12.547 -5.723 1 96.31 595 ALA B O 1
ATOM 10067 N N . PRO B 1 596 ? -44.656 -10.453 -4.875 1 96.56 596 PRO B N 1
ATOM 10068 C CA . PRO B 1 596 ? -44.906 -9.906 -6.215 1 96.56 596 PRO B CA 1
ATOM 10069 C C . PRO B 1 596 ? -43.781 -10.266 -7.207 1 96.56 596 PRO B C 1
ATOM 10071 O O . PRO B 1 596 ? -42.625 -10.281 -6.844 1 96.56 596 PRO B O 1
ATOM 10074 N N . TYR B 1 597 ? -44.25 -10.594 -8.422 1 97 597 TYR B N 1
ATOM 10075 C CA . TYR B 1 597 ? -43.281 -10.977 -9.461 1 97 597 TYR B CA 1
ATOM 10076 C C . TYR B 1 597 ? -42.312 -9.836 -9.766 1 97 597 TYR B C 1
ATOM 10078 O O . TYR B 1 597 ? -42.719 -8.672 -9.82 1 97 597 TYR B O 1
ATOM 10086 N N . LYS B 1 598 ? -41.125 -10.172 -9.867 1 97.31 598 LYS B N 1
ATOM 10087 C CA . LYS B 1 598 ? -40.062 -9.273 -10.328 1 97.31 598 LYS B CA 1
ATOM 10088 C C . LYS B 1 598 ? -39.594 -9.648 -11.734 1 97.31 598 LYS B C 1
ATOM 10090 O O . LYS B 1 598 ? -39.625 -10.828 -12.102 1 97.31 598 LYS B O 1
ATOM 10095 N N . LYS B 1 599 ? -39.219 -8.75 -12.469 1 97.31 599 LYS B N 1
ATOM 10096 C CA . LYS B 1 599 ? -38.75 -8.984 -13.828 1 97.31 599 LYS B CA 1
ATOM 10097 C C . LYS B 1 599 ? -37.25 -9.18 -13.875 1 97.31 599 LYS B C 1
ATOM 10099 O O . LYS B 1 599 ? -36.5 -8.57 -13.094 1 97.31 599 LYS B O 1
ATOM 10104 N N . LEU B 1 600 ? -36.812 -10.078 -14.734 1 97.25 600 LEU B N 1
ATOM 10105 C CA . LEU B 1 600 ? -35.375 -10.328 -14.984 1 97.25 600 LEU B CA 1
ATOM 10106 C C . LEU B 1 600 ? -35.094 -10.367 -16.484 1 97.25 600 LEU B C 1
ATOM 10108 O O . LEU B 1 600 ? -35.5 -11.312 -17.172 1 97.25 600 LEU B O 1
ATOM 10112 N N . ASP B 1 601 ? -34.469 -9.281 -16.953 1 96.94 601 ASP B N 1
ATOM 10113 C CA . ASP B 1 601 ? -34 -9.281 -18.328 1 96.94 601 ASP B CA 1
ATOM 10114 C C . ASP B 1 601 ? -32.75 -10.125 -18.484 1 96.94 601 ASP B C 1
ATOM 10116 O O . ASP B 1 601 ? -31.703 -9.805 -17.922 1 96.94 601 ASP B O 1
ATOM 10120 N N . THR B 1 602 ? -32.781 -11.188 -19.281 1 97.25 602 THR B N 1
ATOM 10121 C CA . THR B 1 602 ? -31.625 -12.094 -19.375 1 97.25 602 THR B CA 1
ATOM 10122 C C . THR B 1 602 ? -30.828 -11.82 -20.641 1 97.25 602 THR B C 1
ATOM 10124 O O . THR B 1 602 ? -29.875 -12.539 -20.938 1 97.25 602 THR B O 1
ATOM 10127 N N . TYR B 1 603 ? -31.234 -10.805 -21.406 1 97.06 603 TYR B N 1
ATOM 10128 C CA . TYR B 1 603 ? -30.438 -10.352 -22.547 1 97.06 603 TYR B CA 1
ATOM 10129 C C . TYR B 1 603 ? -29.312 -9.438 -22.109 1 97.06 603 TYR B C 1
ATOM 10131 O O . TYR B 1 603 ? -29.547 -8.336 -21.609 1 97.06 603 TYR B O 1
ATOM 10139 N N . THR B 1 604 ? -28.094 -9.867 -22.281 1 93.5 604 THR B N 1
ATOM 10140 C CA . THR B 1 604 ? -26.938 -9.094 -21.859 1 93.5 604 THR B CA 1
ATOM 10141 C C . THR B 1 604 ? -26.344 -8.328 -23.031 1 93.5 604 THR B C 1
ATOM 10143 O O . THR B 1 604 ? -26.766 -8.516 -24.188 1 93.5 604 THR B O 1
ATOM 10146 N N . GLU B 1 605 ? -25.344 -7.488 -22.797 1 91.75 605 GLU B N 1
ATOM 10147 C CA . GLU B 1 605 ? -24.688 -6.699 -23.844 1 91.75 605 GLU B CA 1
ATOM 10148 C C . GLU B 1 605 ? -23.891 -7.594 -24.781 1 91.75 605 GLU B C 1
ATOM 10150 O O . GLU B 1 605 ? -23.594 -7.199 -25.922 1 91.75 605 GLU B O 1
ATOM 10155 N N . TRP B 1 606 ? -23.719 -8.844 -24.391 1 92.5 606 TRP B N 1
ATOM 10156 C CA . TRP B 1 606 ? -22.922 -9.758 -25.203 1 92.5 606 TRP B CA 1
ATOM 10157 C C . TRP B 1 606 ? -23.812 -10.734 -25.969 1 92.5 606 TRP B C 1
ATOM 10159 O O . TRP B 1 606 ? -23.344 -11.516 -26.797 1 92.5 606 TRP B O 1
ATOM 10169 N N . SER B 1 607 ? -25.078 -10.688 -25.781 1 94.88 607 SER B N 1
ATOM 10170 C CA . SER B 1 607 ? -26.031 -11.711 -26.234 1 94.88 607 SER B CA 1
ATOM 10171 C C . SER B 1 607 ? -26.234 -11.641 -27.734 1 94.88 607 SER B C 1
ATOM 10173 O O . SER B 1 607 ? -26.797 -12.555 -28.344 1 94.88 607 SER B O 1
ATOM 10175 N N . LYS B 1 608 ? -25.797 -10.594 -28.312 1 95.25 608 LYS B N 1
ATOM 10176 C CA . LYS B 1 608 ? -26.078 -10.414 -29.734 1 95.25 608 LYS B CA 1
ATOM 10177 C C . LYS B 1 608 ? -25.594 -11.602 -30.562 1 95.25 608 LYS B C 1
ATOM 10179 O O . LYS B 1 608 ? -26.281 -12.055 -31.484 1 95.25 608 LYS B O 1
ATOM 10184 N N . ASN B 1 609 ? -24.406 -12.133 -30.281 1 95.56 609 ASN B N 1
ATOM 10185 C CA . ASN B 1 609 ? -23.844 -13.227 -31.062 1 95.56 609 ASN B CA 1
ATOM 10186 C C . ASN B 1 609 ? -23.125 -14.234 -30.188 1 95.56 609 ASN B C 1
ATOM 10188 O O . ASN B 1 609 ? -22.188 -14.898 -30.625 1 95.56 609 ASN B O 1
ATOM 10192 N N . LEU B 1 610 ? -23.469 -14.281 -28.938 1 95.94 610 LEU B N 1
ATOM 10193 C CA . LEU B 1 610 ? -22.797 -15.156 -27.984 1 95.94 610 LEU B CA 1
ATOM 10194 C C . LEU B 1 610 ? -23.766 -15.641 -26.922 1 95.94 610 LEU B C 1
ATOM 10196 O O . LEU B 1 610 ? -24.578 -14.859 -26.406 1 95.94 610 LEU B O 1
ATOM 10200 N N . TYR B 1 611 ? -23.766 -16.938 -26.766 1 96.06 611 TYR B N 1
ATOM 10201 C CA . TYR B 1 611 ? -24.391 -17.484 -25.562 1 96.06 611 TYR B CA 1
ATOM 10202 C C . TYR B 1 611 ? -23.422 -17.484 -24.391 1 96.06 611 TYR B C 1
ATOM 10204 O O . TYR B 1 611 ? -22.453 -18.25 -24.375 1 96.06 611 TYR B O 1
ATOM 10212 N N . ILE B 1 612 ? -23.688 -16.641 -23.453 1 95.25 612 ILE B N 1
ATOM 10213 C CA . ILE B 1 612 ? -22.781 -16.438 -22.344 1 95.25 612 ILE B CA 1
ATOM 10214 C C . ILE B 1 612 ? -23.422 -16.953 -21.047 1 95.25 612 ILE B C 1
ATOM 10216 O O . ILE B 1 612 ? -24.625 -16.781 -20.844 1 95.25 612 ILE B O 1
ATOM 10220 N N . PRO B 1 613 ? -22.656 -17.719 -20.266 1 94.81 613 PRO B N 1
ATOM 10221 C CA . PRO B 1 613 ? -23.188 -18.094 -18.953 1 94.81 613 PRO B CA 1
ATOM 10222 C C . PRO B 1 613 ? -23.344 -16.906 -18.016 1 94.81 613 PRO B C 1
ATOM 10224 O O . PRO B 1 613 ? -22.438 -16.078 -17.906 1 94.81 613 PRO B O 1
ATOM 10227 N N . TRP B 1 614 ? -24.422 -16.844 -17.344 1 95.19 614 TRP B N 1
ATOM 10228 C CA . TRP B 1 614 ? -24.703 -15.734 -16.422 1 95.19 614 TRP B CA 1
ATOM 10229 C C . TRP B 1 614 ? -25.453 -16.234 -15.195 1 95.19 614 TRP B C 1
ATOM 10231 O O . TRP B 1 614 ? -26.531 -16.812 -15.305 1 95.19 614 TRP B O 1
ATOM 10241 N N . ALA B 1 615 ? -24.828 -15.984 -14.039 1 95.25 615 ALA B N 1
ATOM 10242 C CA . ALA B 1 615 ? -25.453 -16.391 -12.781 1 95.25 615 ALA B CA 1
ATOM 10243 C C . ALA B 1 615 ? -26.297 -15.258 -12.211 1 95.25 615 ALA B C 1
ATOM 10245 O O . ALA B 1 615 ? -25.781 -14.172 -11.914 1 95.25 615 ALA B O 1
ATOM 10246 N N . TYR B 1 616 ? -27.562 -15.5 -12.055 1 96.06 616 TYR B N 1
ATOM 10247 C CA . TYR B 1 616 ? -28.5 -14.555 -11.43 1 96.06 616 TYR B CA 1
ATOM 10248 C C . TYR B 1 616 ? -28.891 -15.023 -10.031 1 96.06 616 TYR B C 1
ATOM 10250 O O . TYR B 1 616 ? -29.516 -16.062 -9.875 1 96.06 616 TYR B O 1
ATOM 10258 N N . VAL B 1 617 ? -28.5 -14.297 -9.039 1 96.94 617 VAL B N 1
ATOM 10259 C CA . VAL B 1 617 ? -29.047 -14.531 -7.703 1 96.94 617 VAL B CA 1
ATOM 10260 C C . VAL B 1 617 ? -30.344 -13.758 -7.535 1 96.94 617 VAL B C 1
ATOM 10262 O O . VAL B 1 617 ? -30.328 -12.523 -7.465 1 96.94 617 VAL B O 1
ATOM 10265 N N . LEU B 1 618 ? -31.422 -14.422 -7.465 1 97.25 618 LEU B N 1
ATOM 10266 C CA . LEU B 1 618 ? -32.75 -13.805 -7.473 1 97.25 618 LEU B CA 1
ATOM 10267 C C . LEU B 1 618 ? -33.062 -13.219 -6.105 1 97.25 618 LEU B C 1
ATOM 10269 O O . LEU B 1 618 ? -33.531 -12.078 -6.004 1 97.25 618 LEU B O 1
ATOM 10273 N N . GLU B 1 619 ? -33 -14.008 -5.086 1 97.12 619 GLU B N 1
ATOM 10274 C CA . GLU B 1 619 ? -33.094 -13.594 -3.691 1 97.12 619 GLU B CA 1
ATOM 10275 C C . GLU B 1 619 ? -31.891 -14.086 -2.883 1 97.12 619 GLU B C 1
ATOM 10277 O O . GLU B 1 619 ? -31.422 -15.211 -3.08 1 97.12 619 GLU B O 1
ATOM 10282 N N . ALA B 1 620 ? -31.359 -13.258 -1.978 1 96.62 620 ALA B N 1
ATOM 10283 C CA . ALA B 1 620 ? -30.109 -13.609 -1.312 1 96.62 620 ALA B CA 1
ATOM 10284 C C . ALA B 1 620 ? -30.219 -13.438 0.2 1 96.62 620 ALA B C 1
ATOM 10286 O O . ALA B 1 620 ? -29.234 -13.625 0.928 1 96.62 620 ALA B O 1
ATOM 10287 N N . GLU B 1 621 ? -31.359 -13.047 0.716 1 96.31 621 GLU B N 1
ATOM 10288 C CA . GLU B 1 621 ? -31.5 -12.766 2.141 1 96.31 621 GLU B CA 1
ATOM 10289 C C . GLU B 1 621 ? -32.75 -13.422 2.705 1 96.31 621 GLU B C 1
ATOM 10291 O O . GLU B 1 621 ? -33.531 -12.781 3.414 1 96.31 621 GLU B O 1
ATOM 10296 N N . LEU B 1 622 ? -32.938 -14.688 2.385 1 96.88 622 LEU B N 1
ATOM 10297 C CA . LEU B 1 622 ? -34.062 -15.469 2.836 1 96.88 622 LEU B CA 1
ATOM 10298 C C . LEU B 1 622 ? -33.781 -16.141 4.176 1 96.88 622 LEU B C 1
ATOM 10300 O O . LEU B 1 622 ? -32.625 -16.281 4.559 1 96.88 622 LEU B O 1
ATOM 10304 N N . ASP B 1 623 ? -34.812 -16.531 4.871 1 96.25 623 ASP B N 1
ATOM 10305 C CA . ASP B 1 623 ? -34.688 -17.281 6.109 1 96.25 623 ASP B CA 1
ATOM 10306 C C . ASP B 1 623 ? -34.219 -18.703 5.828 1 96.25 623 ASP B C 1
ATOM 10308 O O . ASP B 1 623 ? -34.938 -19.5 5.227 1 96.25 623 ASP B O 1
ATOM 10312 N N . PRO B 1 624 ? -33.062 -19.062 6.242 1 95.75 624 PRO B N 1
ATOM 10313 C CA . PRO B 1 624 ? -32.531 -20.375 5.883 1 95.75 624 PRO B CA 1
ATOM 10314 C C . PRO B 1 624 ? -33.25 -21.531 6.57 1 95.75 624 PRO B C 1
ATOM 10316 O O . PRO B 1 624 ? -33.094 -22.688 6.191 1 95.75 624 PRO B O 1
ATOM 10319 N N . GLU B 1 625 ? -34.062 -21.25 7.578 1 95.25 625 GLU B N 1
ATOM 10320 C CA . GLU B 1 625 ? -34.75 -22.297 8.344 1 95.25 625 GLU B CA 1
ATOM 10321 C C . GLU B 1 625 ? -36.125 -22.609 7.73 1 95.25 625 GLU B C 1
ATOM 10323 O O . GLU B 1 625 ? -36.719 -23.641 8.07 1 95.25 625 GLU B O 1
ATOM 10328 N N . ARG B 1 626 ? -36.5 -21.859 6.805 1 95.88 626 ARG B N 1
ATOM 10329 C CA . ARG B 1 626 ? -37.812 -22.047 6.195 1 95.88 626 ARG B CA 1
ATOM 10330 C C . ARG B 1 626 ? -37.688 -22.641 4.797 1 95.88 626 ARG B C 1
ATOM 10332 O O . ARG B 1 626 ? -36.688 -22.406 4.105 1 95.88 626 ARG B O 1
ATOM 10339 N N . GLU B 1 627 ? -38.688 -23.391 4.453 1 96.81 627 GLU B N 1
ATOM 10340 C CA . GLU B 1 627 ? -38.781 -23.828 3.064 1 96.81 627 GLU B CA 1
ATOM 10341 C C . GLU B 1 627 ? -39.375 -22.719 2.18 1 96.81 627 GLU B C 1
ATOM 10343 O O . GLU B 1 627 ? -40.344 -22.062 2.551 1 96.81 627 GLU B O 1
ATOM 10348 N N . HIS B 1 628 ? -38.75 -22.547 1.075 1 97.88 628 HIS B N 1
ATOM 10349 C CA . HIS B 1 628 ? -39.156 -21.516 0.126 1 97.88 628 HIS B CA 1
ATOM 10350 C C . HIS B 1 628 ? -39.562 -22.125 -1.21 1 97.88 628 HIS B C 1
ATOM 10352 O O . HIS B 1 628 ? -39.219 -23.266 -1.507 1 97.88 628 HIS B O 1
ATOM 10358 N N . LYS B 1 629 ? -40.312 -21.391 -1.953 1 97.94 629 LYS B N 1
ATOM 10359 C CA . LYS B 1 629 ? -40.719 -21.828 -3.281 1 97.94 629 LYS B CA 1
ATOM 10360 C C . LYS B 1 629 ? -40.438 -20.75 -4.332 1 97.94 629 LYS B C 1
ATOM 10362 O O . LYS B 1 629 ? -40.938 -19.625 -4.242 1 97.94 629 LYS B O 1
ATOM 10367 N N . LEU B 1 630 ? -39.625 -21.109 -5.285 1 98 630 LEU B N 1
ATOM 10368 C CA . LEU B 1 630 ? -39.344 -20.266 -6.445 1 98 630 LEU B CA 1
ATOM 10369 C C . LEU B 1 630 ? -40.312 -20.594 -7.586 1 98 630 LEU B C 1
ATOM 10371 O O . LEU B 1 630 ? -40.531 -21.766 -7.906 1 98 630 LEU B O 1
ATOM 10375 N N . THR B 1 631 ? -40.938 -19.578 -8.102 1 98.31 631 THR B N 1
ATOM 10376 C CA . THR B 1 631 ? -41.719 -19.703 -9.328 1 98.31 631 THR B CA 1
ATOM 10377 C C . THR B 1 631 ? -41.156 -18.797 -10.414 1 98.31 631 THR B C 1
ATOM 10379 O O . THR B 1 631 ? -40.938 -17.594 -10.188 1 98.31 631 THR B O 1
ATOM 10382 N N . VAL B 1 632 ? -40.875 -19.328 -11.57 1 98.06 632 VAL B N 1
ATOM 10383 C CA . VAL B 1 632 ? -40.375 -18.578 -12.703 1 98.06 632 VAL B CA 1
ATOM 10384 C C . VAL B 1 632 ? -41.281 -18.719 -13.906 1 98.06 632 VAL B C 1
ATOM 10386 O O . VAL B 1 632 ? -41.812 -19.812 -14.156 1 98.06 632 VAL B O 1
ATOM 10389 N N . ARG B 1 633 ? -41.562 -17.656 -14.57 1 97.62 633 ARG B N 1
ATOM 10390 C CA . ARG B 1 633 ? -42.375 -17.656 -15.766 1 97.62 633 ARG B CA 1
ATOM 10391 C C . ARG B 1 633 ? -41.719 -16.859 -16.891 1 97.62 633 ARG B C 1
ATOM 10393 O O . ARG B 1 633 ? -41.062 -15.852 -16.641 1 97.62 633 ARG B O 1
ATOM 10400 N N . ILE B 1 634 ? -41.938 -17.328 -18.109 1 98.31 634 ILE B N 1
ATOM 10401 C CA . ILE B 1 634 ? -41.469 -16.594 -19.266 1 98.31 634 ILE B CA 1
ATOM 10402 C C . ILE B 1 634 ? -42.406 -15.414 -19.547 1 98.31 634 ILE B C 1
ATOM 10404 O O . ILE B 1 634 ? -43.625 -15.609 -19.75 1 98.31 634 ILE B O 1
ATOM 10408 N N . SER B 1 635 ? -41.844 -14.273 -19.547 1 97.88 635 SER B N 1
ATOM 10409 C CA . SER B 1 635 ? -42.625 -13.062 -19.734 1 97.88 635 SER B CA 1
ATOM 10410 C C . SER B 1 635 ? -43.031 -12.883 -21.203 1 97.88 635 SER B C 1
ATOM 10412 O O . SER B 1 635 ? -42.312 -13.336 -22.109 1 97.88 635 SER B O 1
ATOM 10414 N N . LYS B 1 636 ? -44.125 -12.188 -21.391 1 96.75 636 LYS B N 1
ATOM 10415 C CA . LYS B 1 636 ? -44.531 -11.781 -22.734 1 96.75 636 LYS B CA 1
ATOM 10416 C C . LYS B 1 636 ? -43.625 -10.648 -23.25 1 96.75 636 LYS B C 1
ATOM 10418 O O . LYS B 1 636 ? -43.469 -10.469 -24.453 1 96.75 636 LYS B O 1
ATOM 10423 N N . GLU B 1 637 ? -43.156 -9.898 -22.312 1 96.56 637 GLU B N 1
ATOM 10424 C CA . GLU B 1 637 ? -42.25 -8.812 -22.656 1 96.56 637 GLU B CA 1
ATOM 10425 C C . GLU B 1 637 ? -40.812 -9.336 -22.891 1 96.56 637 GLU B C 1
ATOM 10427 O O . GLU B 1 637 ? -40.438 -10.367 -22.328 1 96.56 637 GLU B O 1
ATOM 10432 N N . LYS B 1 638 ? -40.125 -8.695 -23.719 1 94.69 638 LYS B N 1
ATOM 10433 C CA . LYS B 1 638 ? -38.75 -9.055 -23.922 1 94.69 638 LYS B CA 1
ATOM 10434 C C . LYS B 1 638 ? -37.906 -7.812 -24.219 1 94.69 638 LYS B C 1
ATOM 10436 O O . LYS B 1 638 ? -38.438 -6.754 -24.547 1 94.69 638 LYS B O 1
ATOM 10441 N N . ASN B 1 639 ? -36.625 -7.938 -24.016 1 97 639 ASN B N 1
ATOM 10442 C CA . ASN B 1 639 ? -35.688 -6.906 -24.438 1 97 639 ASN B CA 1
ATOM 10443 C C . ASN B 1 639 ? -35.844 -6.586 -25.922 1 97 639 ASN B C 1
ATOM 10445 O O . ASN B 1 639 ? -36 -7.492 -26.75 1 97 639 ASN B O 1
ATOM 10449 N N . LYS B 1 640 ? -35.844 -5.285 -26.266 1 96.94 640 LYS B N 1
ATOM 10450 C CA . LYS B 1 640 ? -36.062 -4.848 -27.641 1 96.94 640 LYS B CA 1
ATOM 10451 C C . LYS B 1 640 ? -35.031 -5.453 -28.578 1 96.94 640 LYS B C 1
ATOM 10453 O O . LYS B 1 640 ? -35.281 -5.668 -29.766 1 96.94 640 LYS B O 1
ATOM 10458 N N . ASN B 1 641 ? -33.844 -5.785 -28.078 1 97.19 641 ASN B N 1
ATOM 10459 C CA . ASN B 1 641 ? -32.75 -6.289 -28.891 1 97.19 641 ASN B CA 1
ATOM 10460 C C . ASN B 1 641 ? -32.812 -7.809 -29.031 1 97.19 641 ASN B C 1
ATOM 10462 O O . ASN B 1 641 ? -32.125 -8.383 -29.875 1 97.19 641 ASN B O 1
ATOM 10466 N N . SER B 1 642 ? -33.562 -8.477 -28.203 1 97.62 642 SER B N 1
ATOM 10467 C CA . SER B 1 642 ? -33.656 -9.93 -28.25 1 97.62 642 SER B CA 1
ATOM 10468 C C . SER B 1 642 ? -34.5 -10.375 -29.438 1 97.62 642 SER B C 1
ATOM 10470 O O . SER B 1 642 ? -35.438 -9.672 -29.844 1 97.62 642 SER B O 1
ATOM 10472 N N . LYS B 1 643 ? -34.25 -11.562 -29.969 1 97.31 643 LYS B N 1
ATOM 10473 C CA . LYS B 1 643 ? -34.969 -12.094 -31.125 1 97.31 643 LYS B CA 1
ATOM 10474 C C . LYS B 1 643 ? -36.062 -13.078 -30.688 1 97.31 643 LYS B C 1
ATOM 10476 O O . LYS B 1 643 ? -36.812 -13.594 -31.516 1 97.31 643 LYS B O 1
ATOM 10481 N N . GLY B 1 644 ? -36.156 -13.344 -29.375 1 97 644 GLY B N 1
ATOM 10482 C CA . GLY B 1 644 ? -37.125 -14.336 -28.906 1 97 644 GLY B CA 1
ATOM 10483 C C . GLY B 1 644 ? -37.375 -14.281 -27.406 1 97 644 GLY B C 1
ATOM 10484 O O . GLY B 1 644 ? -37.156 -13.25 -26.781 1 97 644 GLY B O 1
ATOM 10485 N N . HIS B 1 645 ? -37.906 -15.422 -26.891 1 97.81 645 HIS B N 1
ATOM 10486 C CA . HIS B 1 645 ? -38.312 -15.5 -25.484 1 97.81 645 HIS B CA 1
ATOM 10487 C C . HIS B 1 645 ? -37.656 -16.688 -24.797 1 97.81 645 HIS B C 1
ATOM 10489 O O . HIS B 1 645 ? -38.156 -17.156 -23.766 1 97.81 645 HIS B O 1
ATOM 10495 N N . GLU B 1 646 ? -36.625 -17.156 -25.328 1 97.06 646 GLU B N 1
ATOM 10496 C CA . GLU B 1 646 ? -36.062 -18.406 -24.844 1 97.06 646 GLU B CA 1
ATOM 10497 C C . GLU B 1 646 ? -35.375 -18.219 -23.469 1 97.06 646 GLU B C 1
ATOM 10499 O O . GLU B 1 646 ? -34.938 -17.125 -23.141 1 97.06 646 GLU B O 1
ATOM 10504 N N . CYS B 1 647 ? -35.406 -19.172 -22.688 1 97.94 647 CYS B N 1
ATOM 10505 C CA . CYS B 1 647 ? -34.625 -19.297 -21.469 1 97.94 647 CYS B CA 1
ATOM 10506 C C . CYS B 1 647 ? -33.906 -20.641 -21.406 1 97.94 647 CYS B C 1
ATOM 10508 O O . CYS B 1 647 ? -34.5 -21.688 -21.594 1 97.94 647 CYS B O 1
ATOM 10510 N N . VAL B 1 648 ? -32.625 -20.578 -21.266 1 97.06 648 VAL B N 1
ATOM 10511 C CA . VAL B 1 648 ? -31.766 -21.766 -21.141 1 97.06 648 VAL B CA 1
ATOM 10512 C C . VAL B 1 648 ? -31.094 -21.766 -19.781 1 97.06 648 VAL B C 1
ATOM 10514 O O . VAL B 1 648 ? -30.297 -20.875 -19.469 1 97.06 648 VAL B O 1
ATOM 10517 N N . ILE B 1 649 ? -31.359 -22.75 -18.938 1 96.69 649 ILE B N 1
ATOM 10518 C CA . ILE B 1 649 ? -30.828 -22.797 -17.578 1 96.69 649 ILE B CA 1
ATOM 10519 C C . ILE B 1 649 ? -29.953 -24.031 -17.406 1 96.69 649 ILE B C 1
ATOM 10521 O O . ILE B 1 649 ? -30.391 -25.156 -17.641 1 96.69 649 ILE B O 1
ATOM 10525 N N . ARG B 1 650 ? -28.734 -23.797 -17.016 1 95 650 ARG B N 1
ATOM 10526 C CA . ARG B 1 650 ? -27.781 -24.875 -16.766 1 95 650 ARG B CA 1
ATOM 10527 C C . ARG B 1 650 ? -27.953 -25.453 -15.367 1 95 650 ARG B C 1
ATOM 10529 O O . ARG B 1 650 ? -27.891 -26.656 -15.172 1 95 650 ARG B O 1
ATOM 10536 N N . ASN B 1 651 ? -28.109 -24.609 -14.375 1 95.12 651 ASN B N 1
ATOM 10537 C CA . ASN B 1 651 ? -28.234 -25 -12.977 1 95.12 651 ASN B CA 1
ATOM 10538 C C . ASN B 1 651 ? -29.156 -24.078 -12.203 1 95.12 651 ASN B C 1
ATOM 10540 O O . ASN B 1 651 ? -29.328 -22.906 -12.578 1 95.12 651 ASN B O 1
ATOM 10544 N N . ILE B 1 652 ? -29.75 -24.656 -11.18 1 96.69 652 ILE B N 1
ATOM 10545 C CA . ILE B 1 652 ? -30.391 -23.844 -10.141 1 96.69 652 ILE B CA 1
ATOM 10546 C C . ILE B 1 652 ? -29.391 -23.594 -9.016 1 96.69 652 ILE B C 1
ATOM 10548 O O . ILE B 1 652 ? -28.703 -24.516 -8.57 1 96.69 652 ILE B O 1
ATOM 10552 N N . LEU B 1 653 ? -29.281 -22.344 -8.656 1 97.62 653 LEU B N 1
ATOM 10553 C CA . LEU B 1 653 ? -28.328 -21.922 -7.637 1 97.62 653 LEU B CA 1
ATOM 10554 C C . LEU B 1 653 ? -28.984 -21.875 -6.262 1 97.62 653 LEU B C 1
ATOM 10556 O O . LEU B 1 653 ? -30.047 -21.281 -6.105 1 97.62 653 LEU B O 1
ATOM 10560 N N . ILE B 1 654 ? -28.375 -22.516 -5.273 1 97.19 654 ILE B N 1
ATOM 10561 C CA . ILE B 1 654 ? -28.891 -22.438 -3.906 1 97.19 654 ILE B CA 1
ATOM 10562 C C . ILE B 1 654 ? -27.734 -22.125 -2.945 1 97.19 654 ILE B C 1
ATOM 10564 O O . ILE B 1 654 ? -26.594 -22.516 -3.191 1 97.19 654 ILE B O 1
ATOM 10568 N N . ASN B 1 655 ? -27.969 -21.359 -1.984 1 97.31 655 ASN B N 1
ATOM 10569 C CA . ASN B 1 655 ? -27.109 -21.125 -0.834 1 97.31 655 ASN B CA 1
ATOM 10570 C C . ASN B 1 655 ? -27.781 -21.516 0.473 1 97.31 655 ASN B C 1
ATOM 10572 O O . ASN B 1 655 ? -28.594 -20.75 1.006 1 97.31 655 ASN B O 1
ATOM 10576 N N . GLN B 1 656 ? -27.469 -22.625 1.035 1 91.81 656 GLN B N 1
ATOM 10577 C CA . GLN B 1 656 ? -28.203 -23.219 2.148 1 91.81 656 GLN B CA 1
ATOM 10578 C C . GLN B 1 656 ? -27.938 -22.469 3.449 1 91.81 656 GLN B C 1
ATOM 10580 O O . GLN B 1 656 ? -26.828 -21.953 3.654 1 91.81 656 GLN B O 1
#

Solvent-accessible surface area (backbone atoms only — not comparable to full-atom values): 67748 Å² total; per-residue (Å²): 136,73,92,73,68,89,78,73,76,89,72,78,81,80,68,80,70,67,62,58,61,53,55,54,51,56,54,59,61,60,61,67,72,49,61,67,47,61,66,75,46,99,52,71,71,47,78,49,71,54,97,90,23,49,26,37,37,34,63,54,96,89,29,52,32,36,43,35,43,31,92,53,68,36,86,61,35,41,38,38,40,32,33,34,65,84,75,61,69,42,52,49,58,56,53,36,25,75,66,10,24,31,43,33,34,45,62,43,58,86,36,66,36,17,74,67,46,38,51,51,47,50,51,51,51,52,46,39,38,70,51,66,57,39,36,78,40,33,29,36,32,9,52,32,63,18,16,33,26,38,43,34,38,35,39,77,38,32,89,38,40,32,32,36,43,33,32,44,28,36,36,33,67,81,70,30,94,36,90,88,38,73,66,42,53,47,46,28,54,60,63,73,37,91,72,83,53,80,91,72,57,81,79,38,42,67,78,50,50,61,54,26,30,74,59,48,42,37,35,38,35,44,34,23,70,49,12,77,66,45,38,32,76,73,15,54,50,47,43,48,54,52,40,44,61,61,25,17,51,47,33,44,44,74,39,84,78,28,33,66,66,76,65,74,50,94,71,32,56,70,60,48,54,52,55,54,54,44,29,68,64,52,50,71,53,51,46,72,44,69,20,62,70,43,46,37,30,51,48,33,33,69,74,66,30,36,40,33,36,36,40,39,23,18,43,66,51,48,40,91,38,31,51,56,51,42,52,52,48,51,44,24,56,35,66,80,34,50,72,46,78,42,85,41,32,41,66,73,33,21,32,54,50,46,17,33,42,35,49,74,66,50,48,68,81,44,82,52,29,33,37,39,39,37,28,41,52,33,31,53,74,70,64,53,51,70,67,51,46,34,23,10,41,39,4,41,55,50,29,49,37,71,75,34,31,48,38,22,55,39,39,43,32,62,53,40,78,76,49,57,71,31,48,85,45,45,25,70,57,66,54,52,54,36,44,45,52,44,26,40,70,58,33,36,22,36,38,41,45,26,59,29,54,41,52,41,36,74,70,63,76,46,52,64,72,71,30,34,55,72,60,50,31,72,69,36,23,48,53,51,28,42,50,51,50,51,50,51,50,59,50,44,40,75,40,55,83,82,61,71,78,58,69,55,76,76,67,80,74,57,97,51,87,64,28,29,42,50,26,31,68,46,67,67,82,72,46,47,68,35,77,56,47,47,78,36,72,62,36,70,86,91,77,82,53,46,74,42,92,90,72,49,68,37,52,26,42,36,31,60,39,68,66,22,36,38,36,40,76,48,59,19,23,27,40,28,40,29,27,46,22,19,40,33,15,14,17,35,31,35,25,59,68,82,41,79,70,41,79,42,77,45,56,54,96,60,7,78,56,24,33,43,69,45,66,43,75,74,46,53,81,46,60,50,89,42,82,42,38,41,36,40,30,29,35,87,57,50,56,88,85,34,78,41,44,30,46,40,32,64,34,34,34,36,19,79,138,70,95,70,67,85,85,72,72,92,72,78,83,77,69,80,73,66,62,60,61,55,55,55,54,56,56,59,62,60,62,68,71,51,60,68,46,61,65,75,46,97,53,72,70,47,80,49,72,54,97,91,23,50,25,38,36,35,63,54,95,89,29,53,31,36,45,35,42,33,92,55,69,36,86,62,34,41,37,39,38,32,33,33,65,83,76,61,70,43,54,49,58,56,53,38,26,75,66,9,24,31,43,32,34,44,62,43,57,87,34,66,36,17,73,67,46,37,51,53,48,50,53,52,50,52,46,38,38,70,53,66,58,38,37,77,40,32,30,36,34,7,52,31,63,17,16,34,27,38,45,35,38,36,38,76,38,32,89,37,39,31,32,37,43,33,31,45,29,35,35,33,66,79,70,31,95,35,90,88,36,72,66,42,52,48,47,29,55,60,62,73,38,91,72,82,52,80,92,73,57,82,79,36,41,67,80,49,51,61,54,26,29,75,60,47,41,37,35,39,35,43,34,22,70,49,12,78,66,47,38,32,78,72,16,53,50,48,43,47,54,52,40,45,64,61,25,17,52,46,33,45,46,75,39,82,77,29,33,67,64,77,66,73,50,95,70,32,57,71,60,47,52,52,56,53,54,44,30,68,65,51,49,71,53,52,46,72,45,70,19,63,69,41,47,36,30,50,47,32,33,70,74,66,29,36,40,35,38,37,40,38,23,17,44,66,50,49,39,90,38,32,53,56,50,42,52,50,47,49,42,24,56,35,66,80,36,52,71,48,77,41,86,41,31,40,68,73,33,20,31,54,50,46,15,32,42,34,50,74,65,50,49,69,81,43,80,53,28,34,37,40,40,36,28,39,53,34,32,54,74,71,64,53,51,69,68,51,45,33,23,12,42,38,4,41,54,50,30,50,37,71,76,34,32,47,40,21,55,40,39,42,32,63,53,41,80,76,49,56,70,30,49,86,45,44,26,69,58,67,53,53,54,35,45,44,53,42,27,40,69,58,33,38,22,36,39,40,48,29,59,28,53,41,52,41,36,74,70,63,76,47,50,62,72,72,30,33,54,71,60,52,31,71,70,36,22,47,53,52,28,43,51,50,51,51,50,51,50,58,49,44,40,75,40,56,82,81,60,71,79,58,69,56,75,75,68,80,74,57,99,51,88,63,28,29,43,51,27,30,66,47,67,67,81,70,45,47,68,34,74,54,48,45,80,35,72,61,35,72,85,90,77,81,52,46,74,43,94,90,74,49,68,37,53,28,41,36,31,60,39,67,68,21,36,38,36,40,75,49,60,20,23,25,39,29,40,30,29,47,23,20,40,34,15,12,16,34,31,34,26,58,68,82,41,80,72,42,78,43,76,45,55,54,96,60,7,76,57,24,33,42,68,45,67,42,74,76,47,53,82,47,62,50,90,42,80,42,39,41,37,40,30,29,35,87,58,52,56,90,84,34,77,40,44,28,46,40,31,64,34,34,35,36,19,81

Organism: NCBI:txid997884

Secondary structure (DSSP, 8-state):
---------------GGGGHHHHHHHHHHHSTTS-HHHHHSS---EEEEETTEEEEEEEETTEEEEEEPPSSPPTT--EEEE-S-TTSSTHHHHHHHHTT-EEEEE--TTSTT-HHHHHHHHHHHHHIIIII---SSEEEEEETTHHHHHHHHHHH-GGGEEEEEEES----TTTTT-TTSHHHHHHHHHTT-S---TTT----GGG--HHHHHTT--EEEEEETT-SSS-GGGTHHHHHHHHHHTT--EEEEEETT--S-S-S-SS-HHHHHHHHHTSHHHHTT--EE--S--HHHHHIIIII-EEEEEEEESHHHHSSSHHHHHHHHHHHHSTT-EEEEEEEE-TT--HHHHHHHHHHHTGGG---SEEEEE-HHHHHHTT--HHHHHHHHHHHHHHHHHH-TT-EEEEE----GGGGGTGGGTPPPHHHHHHHHHHHHHT--EE-HHHHHHHHHHTTS--HHHHTTTS--HHHHHHHHHHHHHHHHHHHTT--TT----PPP--SS-S-TTSSTTEEEEPGGGSEE-TTEEEEEEE--SS--B--TTSSSEEEEEE--TT-EEEEEEESSEEEEEEEE-TTB-EEEEEETTPPPEEEE---TTTTSB-EEEEEEEE----TTSEEEEEEEE-S---TT-S--BEEEEEEEEE-/---------------GGGGHHHHHHHHHHHSTTS-HHHHHTT---EEEEETTEEEEEEEETTEEEEEEPPSSPPTT--EEEE-S-TTSSTHHHHHHHHTT-EEEEE--TTSTT-HHHHHHHHHHHHHIIIII---SSEEEEEETTHHHHHHHHHHH-GGGEEEEEEES----TTTTT-TTSHHHHHHHHHTT-S---TTT----GGG--HHHHHTT--EEEEEETT-SSS-GGGTHHHHHHHHHHTT--EEEEEETT--S-S-S-SS-HHHHHHHHHTSHHHHTT--EE--S--HHHHHIIIII-EEEEEEEESHHHHSSSHHHHHHHHHHHHSTT-EEEEEEEE-TT--HHHHHHHHHHHTGGG---SEEEEE-HHHHHHTT--HHHHHHHHHHHHHHHHHH-TT-EEEEE----GGGGGTGGGTPPPHHHHHHHHHHHHHT--EE-HHHHHHHHHHTTS--HHHHTTTS--HHHHHHHHHHHHHHHHHHHTT--TT----PPP--SS-S-TTSSTTEEEEPGGGSEE-TTEEEEEEE--SS--B--TTSSSEEEEEE--TT-EEEEEEESSEEEEEEEE-TTB-EEEEEETTPPPEEEE---TTTTSB-EEEEEEEE----TTSEEEEEEEE-S---TT-S--BEEEEEEEEE-

pLDDT: mean 91.09, std 16.49, range [17.05, 98.94]

Radius of gyration: 37.18 Å; Cα contacts (8 Å, |Δi|>4): 2808; chains: 2; bounding box: 96×85×130 Å